Protein AF-A0A8T2N134-F1 (afdb_monomer_lite)

Structure (mmCIF, N/CA/C/O backbone):
data_AF-A0A8T2N134-F1
#
_entry.id   AF-A0A8T2N134-F1
#
loop_
_atom_site.group_PDB
_atom_site.id
_atom_site.type_symbol
_atom_site.label_atom_id
_atom_site.label_alt_id
_atom_site.label_comp_id
_atom_site.label_asym_id
_atom_site.label_entity_id
_atom_site.label_seq_id
_atom_site.pdbx_PDB_ins_code
_atom_site.Cartn_x
_atom_site.Cartn_y
_atom_site.Cartn_z
_atom_site.occupancy
_atom_site.B_iso_or_equiv
_atom_site.auth_seq_id
_atom_site.auth_comp_id
_atom_site.auth_asym_id
_atom_site.auth_atom_id
_atom_site.pdbx_PDB_model_num
ATOM 1 N N . MET A 1 1 ? 23.803 26.480 -75.994 1.00 34.91 1 MET A N 1
ATOM 2 C CA . MET A 1 1 ? 24.139 26.252 -74.566 1.00 34.91 1 MET A CA 1
ATOM 3 C C . MET A 1 1 ? 25.629 25.942 -74.310 1.00 34.91 1 MET A C 1
ATOM 5 O O . MET A 1 1 ? 25.960 25.461 -73.239 1.00 34.91 1 MET A O 1
ATOM 9 N N . SER A 1 2 ? 26.556 26.271 -75.225 1.00 34.38 2 SER A N 1
ATOM 10 C CA . SER A 1 2 ? 28.000 25.975 -75.069 1.00 34.38 2 SER A CA 1
ATOM 11 C C . SER A 1 2 ? 28.805 27.106 -74.387 1.00 34.38 2 SER A C 1
ATOM 13 O O . SER A 1 2 ? 29.845 26.854 -73.786 1.00 34.38 2 SER A O 1
ATOM 15 N N . MET A 1 3 ? 28.302 28.350 -74.375 1.00 25.55 3 MET A N 1
ATOM 16 C CA . MET A 1 3 ? 29.019 29.492 -73.773 1.00 25.55 3 MET A CA 1
ATOM 17 C C . MET A 1 3 ? 28.812 29.668 -72.257 1.00 25.55 3 MET A C 1
ATOM 19 O O . MET A 1 3 ? 29.704 30.177 -71.586 1.00 25.55 3 MET A O 1
ATOM 23 N N . GLN A 1 4 ? 27.695 29.205 -71.682 1.00 29.48 4 GLN A N 1
ATOM 24 C CA . GLN A 1 4 ? 27.450 29.313 -70.231 1.00 29.48 4 GLN A CA 1
ATOM 25 C C . GLN A 1 4 ? 28.190 28.250 -69.398 1.00 29.48 4 GLN A C 1
ATOM 27 O O . GLN A 1 4 ? 28.445 28.484 -68.220 1.00 29.48 4 GLN A O 1
ATOM 32 N N . ALA A 1 5 ? 28.605 27.128 -70.000 1.00 34.59 5 ALA A N 1
ATOM 33 C CA . ALA A 1 5 ? 29.435 26.121 -69.331 1.00 34.59 5 ALA A CA 1
ATOM 34 C C . ALA A 1 5 ? 30.898 26.587 -69.181 1.00 34.59 5 ALA A C 1
ATOM 36 O O . ALA A 1 5 ? 31.490 26.434 -68.115 1.00 34.59 5 ALA A O 1
ATOM 37 N N . LYS A 1 6 ? 31.454 27.260 -70.201 1.00 30.66 6 LYS A N 1
ATOM 38 C CA . LYS A 1 6 ? 32.825 27.801 -70.155 1.00 30.66 6 LYS A CA 1
ATOM 39 C C . LYS A 1 6 ? 32.989 28.948 -69.155 1.00 30.66 6 LYS A C 1
ATOM 41 O O . LYS A 1 6 ? 34.019 29.037 -68.499 1.00 30.66 6 LYS A O 1
ATOM 46 N N . HIS A 1 7 ? 31.968 29.788 -68.975 1.00 29.11 7 HIS A N 1
ATOM 47 C CA . HIS A 1 7 ? 32.061 30.925 -68.053 1.00 29.11 7 HIS A CA 1
ATOM 48 C C . HIS A 1 7 ? 31.941 30.530 -66.568 1.00 29.11 7 HIS A C 1
ATOM 50 O O . HIS A 1 7 ? 32.430 31.257 -65.704 1.00 29.11 7 HIS A O 1
ATOM 56 N N . ARG A 1 8 ? 31.332 29.373 -66.264 1.00 31.19 8 ARG A N 1
ATOM 57 C CA . ARG A 1 8 ? 31.226 28.835 -64.895 1.00 31.19 8 ARG A CA 1
ATOM 58 C C . ARG A 1 8 ? 32.510 28.126 -64.446 1.00 31.19 8 ARG A C 1
ATOM 60 O O . ARG A 1 8 ? 32.886 28.281 -63.291 1.00 31.19 8 ARG A O 1
ATOM 67 N N . ALA A 1 9 ? 33.216 27.458 -65.365 1.00 34.62 9 ALA A N 1
ATOM 68 C CA . ALA A 1 9 ? 34.496 26.791 -65.094 1.00 34.62 9 ALA A CA 1
ATOM 69 C C . ALA A 1 9 ? 35.631 27.772 -64.722 1.00 34.62 9 ALA A C 1
ATOM 71 O O . ALA A 1 9 ? 36.446 27.491 -63.844 1.00 34.62 9 ALA A O 1
ATOM 72 N N . VAL A 1 10 ? 35.652 28.962 -65.334 1.00 35.53 10 VAL A N 1
ATOM 73 C CA . VAL A 1 10 ? 36.679 29.989 -65.065 1.00 35.53 10 VAL A CA 1
ATOM 74 C C . VAL A 1 10 ? 36.475 30.668 -63.700 1.00 35.53 10 VAL A C 1
ATOM 76 O O . VAL A 1 10 ? 37.442 31.036 -63.038 1.00 35.53 10 VAL A O 1
ATOM 79 N N . ILE A 1 11 ? 35.227 30.785 -63.229 1.00 35.72 11 ILE A N 1
ATOM 80 C CA . ILE A 1 11 ? 34.919 31.375 -61.914 1.00 35.72 11 ILE A CA 1
ATOM 81 C C . ILE A 1 11 ? 35.147 30.357 -60.777 1.00 35.72 11 ILE A C 1
ATOM 83 O O . ILE A 1 11 ? 35.527 30.756 -59.680 1.00 35.72 11 ILE A O 1
ATOM 87 N N . SER A 1 12 ? 35.021 29.046 -61.029 1.00 40.84 12 SER A N 1
ATOM 88 C CA . SER A 1 12 ? 35.424 27.999 -60.072 1.00 40.84 12 SER A CA 1
ATOM 89 C C . SER A 1 12 ? 36.943 27.802 -59.979 1.00 40.84 12 SER A C 1
ATOM 91 O O . SER A 1 12 ? 37.444 27.461 -58.908 1.00 40.84 12 SER A O 1
ATOM 93 N N . GLY A 1 13 ? 37.692 28.063 -61.058 1.00 39.25 13 GLY A N 1
ATOM 94 C CA . GLY A 1 13 ? 39.156 27.937 -61.076 1.00 39.25 13 GLY A CA 1
ATOM 95 C C . GLY A 1 13 ? 39.867 28.844 -60.063 1.00 39.25 13 GLY A C 1
ATOM 96 O O . GLY A 1 13 ? 40.786 28.401 -59.384 1.00 39.25 13 GLY A O 1
ATOM 97 N N . THR A 1 14 ? 39.381 30.073 -59.861 1.00 41.56 14 THR A N 1
ATOM 98 C CA . THR A 1 14 ? 40.018 31.061 -58.963 1.00 41.56 14 THR A CA 1
ATOM 99 C C . THR A 1 14 ? 39.768 30.815 -57.467 1.00 41.56 14 THR A C 1
ATOM 101 O O . THR A 1 14 ? 40.547 31.284 -56.635 1.00 41.56 14 THR A O 1
ATOM 104 N N . GLN A 1 15 ? 38.724 30.061 -57.091 1.00 42.56 15 GLN A N 1
ATOM 105 C CA . GLN A 1 15 ? 38.571 29.569 -55.713 1.00 42.56 15 GLN A CA 1
ATOM 106 C C . GLN A 1 15 ? 39.345 28.269 -55.478 1.00 42.56 15 GLN A C 1
ATOM 108 O O . GLN A 1 15 ? 39.965 28.146 -54.425 1.00 42.56 15 GLN A O 1
ATOM 113 N N . LEU A 1 16 ? 39.388 27.347 -56.451 1.00 48.19 16 LEU A N 1
ATOM 114 C CA . LEU A 1 16 ? 40.208 26.135 -56.350 1.00 48.19 16 LEU A CA 1
ATOM 115 C C . LEU A 1 16 ? 41.707 26.459 -56.276 1.00 48.19 16 LEU A C 1
ATOM 117 O O . LEU A 1 16 ? 42.388 25.864 -55.451 1.00 48.19 16 LEU A O 1
ATOM 121 N N . GLU A 1 17 ? 42.229 27.440 -57.022 1.00 43.28 17 GLU A N 1
ATOM 122 C CA . GLU A 1 17 ? 43.653 27.828 -56.969 1.00 43.28 17 GLU A CA 1
ATOM 123 C C . GLU A 1 17 ? 44.148 28.188 -55.554 1.00 43.28 17 GLU A C 1
ATOM 125 O O . GLU A 1 17 ? 45.278 27.853 -55.197 1.00 43.28 17 GLU A O 1
ATOM 130 N N . LYS A 1 18 ? 43.299 28.775 -54.696 1.00 47.41 18 LYS A N 1
ATOM 131 C CA . LYS A 1 18 ? 43.646 29.052 -53.287 1.00 47.41 18 LYS A CA 1
ATOM 132 C C . LYS A 1 18 ? 43.716 27.798 -52.409 1.00 47.41 18 LYS A C 1
ATOM 134 O O . LYS A 1 18 ? 44.373 27.834 -51.373 1.00 47.41 18 LYS A O 1
ATOM 139 N N . PHE A 1 19 ? 43.087 26.692 -52.808 1.00 48.06 19 PHE A N 1
ATOM 140 C CA . PHE A 1 19 ? 43.108 25.432 -52.061 1.00 48.06 19 PHE A CA 1
ATOM 141 C C . PHE A 1 19 ? 44.370 24.590 -52.306 1.00 48.06 19 PHE A C 1
ATOM 143 O O . PHE A 1 19 ? 44.624 23.673 -51.526 1.00 48.06 19 PHE A O 1
ATOM 150 N N . TRP A 1 20 ? 45.166 24.850 -53.348 1.00 55.31 20 TRP A N 1
ATOM 151 C CA . TRP A 1 20 ? 46.241 23.940 -53.787 1.00 55.31 20 TRP A CA 1
ATOM 152 C C . TRP A 1 20 ? 47.665 24.331 -53.359 1.00 55.31 20 TRP A C 1
ATOM 154 O O . TRP A 1 20 ? 48.593 23.547 -53.533 1.00 55.31 20 TRP A O 1
ATOM 164 N N . LEU A 1 21 ? 47.860 25.505 -52.756 1.00 53.00 21 LEU A N 1
ATOM 165 C CA . LEU A 1 21 ? 49.184 26.062 -52.447 1.00 53.00 21 LEU A CA 1
ATOM 166 C C . LEU A 1 21 ? 49.678 25.706 -51.031 1.00 53.00 21 LEU A C 1
ATOM 168 O O . LEU A 1 21 ? 49.919 26.582 -50.207 1.00 53.00 21 LEU A O 1
ATOM 172 N N . SER A 1 22 ? 49.881 24.415 -50.749 1.00 61.25 22 SER A N 1
ATOM 173 C CA . SER A 1 22 ? 50.830 24.005 -49.699 1.00 61.25 22 SER A CA 1
ATOM 174 C C . SER A 1 22 ? 52.070 23.425 -50.372 1.00 61.25 22 SER A C 1
ATOM 176 O O . SER A 1 22 ? 52.105 22.247 -50.742 1.00 61.25 22 SER A O 1
ATOM 178 N N . CYS A 1 23 ? 53.082 24.274 -50.573 1.00 65.12 23 CYS A N 1
ATOM 179 C CA . CYS A 1 23 ? 54.354 23.873 -51.178 1.00 65.12 23 CYS A CA 1
ATOM 180 C C . CYS A 1 23 ? 55.039 22.756 -50.375 1.00 65.12 23 CYS A C 1
ATOM 182 O O . CYS A 1 23 ? 55.659 21.878 -50.962 1.00 65.12 23 CYS A O 1
ATOM 184 N N . GLU A 1 24 ? 54.875 22.754 -49.051 1.00 77.69 24 GLU A N 1
ATOM 185 C CA . GLU A 1 24 ? 55.460 21.767 -48.140 1.00 77.69 24 GLU A CA 1
ATOM 186 C C . GLU A 1 24 ? 54.877 20.361 -48.350 1.00 77.69 24 GLU A C 1
ATOM 188 O O . GLU A 1 24 ? 55.612 19.433 -48.682 1.00 77.69 24 GLU A O 1
ATOM 193 N N . LYS A 1 25 ? 53.548 20.203 -48.264 1.00 82.12 25 LYS A N 1
ATOM 194 C CA . LYS A 1 25 ? 52.875 18.903 -48.456 1.00 82.12 25 LYS A CA 1
ATOM 195 C C . LYS A 1 25 ? 53.092 18.344 -49.866 1.00 82.12 25 LYS A C 1
ATOM 197 O O . LYS A 1 25 ? 53.287 17.144 -50.044 1.00 82.12 25 LYS A O 1
ATOM 202 N N . THR A 1 26 ? 53.117 19.223 -50.866 1.00 81.62 26 THR A N 1
ATOM 203 C CA . THR A 1 26 ? 53.408 18.857 -52.261 1.00 81.62 26 THR A CA 1
ATOM 204 C C . THR A 1 26 ? 54.850 18.363 -52.426 1.00 81.62 26 THR A C 1
ATOM 206 O O . THR A 1 26 ? 55.072 17.361 -53.104 1.00 81.62 26 THR A O 1
ATOM 209 N N . ALA A 1 27 ? 55.823 19.009 -51.772 1.00 82.44 27 ALA A N 1
ATOM 210 C CA . ALA A 1 27 ? 57.226 18.597 -51.804 1.00 82.44 27 ALA A CA 1
ATOM 211 C C . ALA A 1 27 ? 57.460 17.250 -51.097 1.00 82.44 27 ALA A C 1
ATOM 213 O O . ALA A 1 27 ? 58.232 16.432 -51.598 1.00 82.44 27 ALA A O 1
ATOM 214 N N . ILE A 1 28 ? 56.762 16.986 -49.985 1.00 85.94 28 ILE A N 1
ATOM 215 C CA . ILE A 1 28 ? 56.809 15.694 -49.279 1.00 85.94 28 ILE A CA 1
ATOM 216 C C . ILE A 1 28 ? 56.318 14.565 -50.197 1.00 85.94 28 ILE A C 1
ATOM 218 O O . ILE A 1 28 ? 57.007 13.557 -50.368 1.00 85.94 28 ILE A O 1
ATOM 222 N N . LEU A 1 29 ? 55.170 14.756 -50.860 1.00 87.19 29 LEU A N 1
ATOM 223 C CA . LEU A 1 29 ? 54.637 13.786 -51.824 1.00 87.19 29 LEU A CA 1
ATOM 224 C C . LEU A 1 29 ? 55.590 13.586 -53.006 1.00 87.19 29 LEU A C 1
ATOM 226 O O . LEU A 1 29 ? 55.911 12.450 -53.349 1.00 87.19 29 LEU A O 1
ATOM 230 N N . GLN A 1 30 ? 56.097 14.670 -53.596 1.00 87.06 30 GLN A N 1
ATOM 231 C CA . GLN A 1 30 ? 57.073 14.589 -54.682 1.00 87.06 30 GLN A CA 1
ATOM 232 C C . GLN A 1 30 ? 58.315 13.787 -54.269 1.00 87.06 30 GLN A C 1
ATOM 234 O O . GLN A 1 30 ? 58.751 12.904 -55.007 1.00 87.06 30 GLN A O 1
ATOM 239 N N . GLY A 1 31 ? 58.868 14.068 -53.085 1.00 86.38 31 GLY A N 1
ATOM 240 C CA . GLY A 1 31 ? 60.036 13.376 -52.546 1.00 86.38 31 GLY A CA 1
ATOM 241 C C . GLY A 1 31 ? 59.796 11.877 -52.368 1.00 86.38 31 GLY A C 1
ATOM 242 O O . GLY A 1 31 ? 60.622 11.075 -52.808 1.00 86.38 31 GLY A O 1
ATOM 243 N N . GLY A 1 32 ? 58.646 11.498 -51.800 1.00 89.00 32 GLY A N 1
ATOM 244 C CA . GLY A 1 32 ? 58.257 10.097 -51.619 1.00 89.00 32 GLY A CA 1
ATOM 245 C C . GLY A 1 32 ? 58.133 9.339 -52.941 1.00 89.00 32 GLY A C 1
ATOM 246 O O . GLY A 1 32 ? 58.725 8.273 -53.100 1.00 89.00 32 GLY A O 1
ATOM 247 N N . PHE A 1 33 ? 57.434 9.906 -53.928 1.00 89.62 33 PHE A N 1
ATOM 248 C CA . PHE A 1 33 ? 57.253 9.256 -55.229 1.00 89.62 33 PHE A CA 1
ATOM 249 C C . PHE A 1 33 ? 58.543 9.204 -56.069 1.00 89.62 33 PHE A C 1
ATOM 251 O O . PHE A 1 33 ? 58.796 8.198 -56.728 1.00 89.62 33 PHE A O 1
ATOM 258 N N . LEU A 1 34 ? 59.399 10.232 -56.038 1.00 87.81 34 LEU A N 1
ATOM 259 C CA . LEU A 1 34 ? 60.694 10.194 -56.736 1.00 87.81 34 LEU A CA 1
ATOM 260 C C . LEU A 1 34 ? 61.665 9.191 -56.103 1.00 87.81 34 LEU A C 1
ATOM 262 O O . LEU A 1 34 ? 62.446 8.550 -56.809 1.00 87.81 34 LEU A O 1
ATOM 266 N N . LEU A 1 35 ? 61.637 9.049 -54.775 1.00 86.62 35 LEU A N 1
ATOM 267 C CA . LEU A 1 35 ? 62.426 8.031 -54.088 1.00 86.62 35 LEU A CA 1
ATOM 268 C C . LEU A 1 35 ? 61.933 6.627 -54.455 1.00 86.62 35 LEU A C 1
ATOM 270 O O . LEU A 1 35 ? 62.751 5.764 -54.762 1.00 86.62 35 LEU A O 1
ATOM 274 N N . ALA A 1 36 ? 60.618 6.424 -54.518 1.00 87.12 36 ALA A N 1
ATOM 275 C CA . ALA A 1 36 ? 60.020 5.178 -54.985 1.00 87.12 36 ALA A CA 1
ATOM 276 C C . ALA A 1 36 ? 60.421 4.842 -56.434 1.00 87.12 36 ALA A C 1
ATOM 278 O O . ALA A 1 36 ? 60.771 3.701 -56.730 1.00 87.12 36 ALA A O 1
ATOM 279 N N . GLU A 1 37 ? 60.461 5.833 -57.330 1.00 85.25 37 GLU A N 1
ATOM 280 C CA . GLU A 1 37 ? 60.917 5.641 -58.714 1.00 85.25 37 GLU A CA 1
ATOM 281 C C . GLU A 1 37 ? 62.383 5.194 -58.800 1.00 85.25 37 GLU A C 1
ATOM 283 O O . GLU A 1 37 ? 62.708 4.307 -59.590 1.00 85.25 37 GLU A O 1
ATOM 288 N N . LYS A 1 38 ? 63.256 5.727 -57.934 1.00 84.00 38 LYS A N 1
ATOM 289 C CA . LYS A 1 38 ? 64.662 5.293 -57.835 1.00 84.00 38 LYS A CA 1
ATOM 290 C C . LYS A 1 38 ? 64.828 3.879 -57.278 1.00 84.00 38 LYS A C 1
ATOM 292 O O . LYS A 1 38 ? 65.821 3.229 -57.592 1.00 84.00 38 LYS A O 1
ATOM 297 N N . LEU A 1 39 ? 63.902 3.429 -56.433 1.00 82.31 39 LEU A N 1
ATOM 298 C CA . LEU A 1 39 ? 63.926 2.097 -55.821 1.00 82.31 39 LEU A CA 1
ATOM 299 C C . LEU A 1 39 ? 63.334 1.012 -56.736 1.00 82.31 39 LEU A C 1
ATOM 301 O O . LEU A 1 39 ? 63.525 -0.174 -56.479 1.00 82.31 39 LEU A O 1
ATOM 305 N N . CYS A 1 40 ? 62.641 1.394 -57.812 1.00 81.56 40 CYS A N 1
ATOM 306 C CA . CYS A 1 40 ? 62.049 0.460 -58.764 1.00 81.56 40 CYS A CA 1
ATOM 307 C C . CYS A 1 40 ? 63.115 -0.186 -59.668 1.00 81.56 40 CYS A C 1
ATOM 309 O O . CYS A 1 40 ? 63.926 0.504 -60.285 1.00 81.56 40 CYS A O 1
ATOM 311 N N . SER A 1 41 ? 63.061 -1.512 -59.835 1.00 65.31 41 SER A N 1
ATOM 312 C CA . SER A 1 41 ? 64.001 -2.283 -60.668 1.00 65.31 41 SER A CA 1
ATOM 313 C C . SER A 1 41 ? 64.006 -1.870 -62.151 1.00 65.31 41 SER A C 1
ATOM 315 O O . SER A 1 41 ? 65.009 -2.062 -62.834 1.00 65.31 41 SER A O 1
ATOM 317 N N . GLY A 1 42 ? 62.910 -1.276 -62.645 1.00 63.00 42 GLY A N 1
ATOM 318 C CA . GLY A 1 42 ? 62.774 -0.729 -64.004 1.00 63.00 42 GLY A CA 1
ATOM 319 C C . GLY A 1 42 ? 63.071 0.774 -64.137 1.00 63.00 42 GLY A C 1
ATOM 320 O O . GLY A 1 42 ? 62.939 1.324 -65.230 1.00 63.00 42 GLY A O 1
ATOM 321 N N . GLY A 1 43 ? 63.434 1.455 -63.042 1.00 72.12 43 GLY A N 1
ATOM 322 C CA . GLY A 1 43 ? 63.731 2.894 -63.003 1.00 72.12 43 GLY A CA 1
ATOM 323 C C . GLY A 1 43 ? 62.547 3.828 -63.292 1.00 72.12 43 GLY A C 1
ATOM 324 O O . GLY A 1 43 ? 62.760 5.026 -63.465 1.00 72.12 43 GLY A O 1
ATOM 325 N N . LYS A 1 44 ? 61.318 3.297 -63.394 1.00 82.69 44 LYS A N 1
ATOM 326 C CA . LYS A 1 44 ? 60.077 4.045 -63.651 1.00 82.69 44 LYS A CA 1
ATOM 327 C C . LYS A 1 44 ? 58.917 3.440 -62.868 1.00 82.69 44 LYS A C 1
ATOM 329 O O . LYS A 1 44 ? 58.701 2.233 -62.925 1.00 82.69 44 LYS A O 1
ATOM 334 N N . LEU A 1 45 ? 58.107 4.267 -62.208 1.00 83.44 45 LEU A N 1
ATOM 335 C CA . LEU A 1 45 ? 56.948 3.767 -61.450 1.00 83.44 45 LEU A CA 1
ATOM 336 C C . LEU A 1 45 ? 55.827 3.197 -62.335 1.00 83.44 45 LEU A C 1
ATOM 338 O O . LEU A 1 45 ? 55.054 2.357 -61.883 1.00 83.44 45 LEU A O 1
ATOM 342 N N . CYS A 1 46 ? 55.750 3.588 -63.608 1.00 83.50 46 CYS A N 1
ATOM 343 C CA . CYS A 1 46 ? 54.740 3.079 -64.537 1.00 83.50 46 CYS A CA 1
ATOM 344 C C . CYS A 1 46 ? 54.937 1.607 -64.944 1.00 83.50 46 CYS A C 1
ATOM 346 O O . CYS A 1 46 ? 54.036 1.021 -65.545 1.00 83.50 46 CYS A O 1
ATOM 348 N N . THR A 1 47 ? 56.078 0.990 -64.615 1.00 84.38 47 THR A N 1
ATOM 349 C CA . THR A 1 47 ? 56.356 -0.425 -64.918 1.00 84.38 47 THR A CA 1
ATOM 350 C C . THR A 1 47 ? 56.163 -1.361 -63.726 1.00 84.38 47 THR A C 1
ATOM 352 O O . THR A 1 47 ? 56.319 -2.566 -63.897 1.00 84.38 47 THR A O 1
ATOM 355 N N . VAL A 1 48 ? 55.828 -0.829 -62.544 1.00 86.25 48 VAL A N 1
ATOM 356 C CA . VAL A 1 48 ? 55.716 -1.602 -61.295 1.00 86.25 48 VAL A CA 1
ATOM 357 C C . VAL A 1 48 ? 54.630 -2.667 -61.406 1.00 86.25 48 VAL A C 1
ATOM 359 O O . VAL A 1 48 ? 53.491 -2.363 -61.773 1.00 86.25 48 VAL A O 1
ATOM 362 N N . ARG A 1 49 ? 54.980 -3.906 -61.049 1.00 85.06 49 ARG A N 1
ATOM 363 C CA . ARG A 1 49 ? 54.029 -5.018 -60.898 1.00 85.06 49 ARG A CA 1
ATOM 364 C C . ARG A 1 49 ? 53.535 -5.135 -59.458 1.00 85.06 49 ARG A C 1
ATOM 366 O O . ARG A 1 49 ? 54.171 -4.644 -58.529 1.00 85.06 49 ARG A O 1
ATOM 373 N N . LYS A 1 50 ? 52.410 -5.830 -59.267 1.00 87.38 50 LYS A N 1
ATOM 374 C CA . LYS A 1 50 ? 51.781 -6.035 -57.951 1.00 87.38 50 LYS A CA 1
ATOM 375 C C . LYS A 1 50 ? 52.756 -6.628 -56.921 1.00 87.38 50 LYS A C 1
ATOM 377 O O . LYS A 1 50 ? 52.857 -6.117 -55.812 1.00 87.38 50 LYS A O 1
ATOM 382 N N . GLU A 1 51 ? 53.534 -7.632 -57.319 1.00 82.88 51 GLU A N 1
ATOM 383 C CA . GLU A 1 51 ? 54.535 -8.313 -56.479 1.00 82.88 51 GLU A CA 1
ATOM 384 C C . GLU A 1 51 ? 55.685 -7.394 -56.023 1.00 82.88 51 GLU A C 1
ATOM 386 O O . GLU A 1 51 ? 56.251 -7.568 -54.945 1.00 82.88 51 GLU A O 1
ATOM 391 N N . GLU A 1 52 ? 56.025 -6.387 -56.830 1.00 83.56 52 GLU A N 1
ATOM 392 C CA . GLU A 1 52 ? 57.152 -5.480 -56.587 1.00 83.56 52 GLU A CA 1
ATOM 393 C C . GLU A 1 52 ? 56.781 -4.344 -55.622 1.00 83.56 52 GLU A C 1
ATOM 395 O O . GLU A 1 52 ? 57.670 -3.714 -55.035 1.00 83.56 52 GLU A O 1
ATOM 400 N N . TRP A 1 53 ? 55.479 -4.097 -55.415 1.00 87.12 53 TRP A N 1
ATOM 401 C CA . TRP A 1 53 ? 54.973 -2.991 -54.601 1.00 87.12 53 TRP A CA 1
ATOM 402 C C . TRP A 1 53 ? 55.573 -2.984 -53.195 1.00 87.12 53 TRP A C 1
ATOM 404 O O . TRP A 1 53 ? 56.045 -1.943 -52.749 1.00 87.12 53 TRP A O 1
ATOM 414 N N . GLY A 1 54 ? 55.667 -4.139 -52.527 1.00 81.81 54 GLY A N 1
ATOM 415 C CA . GLY A 1 54 ? 56.199 -4.232 -51.161 1.00 81.81 54 GLY A CA 1
ATOM 416 C C . GLY A 1 54 ? 57.623 -3.679 -50.993 1.00 81.81 54 GLY A C 1
ATOM 417 O O . GLY A 1 54 ? 57.962 -3.176 -49.924 1.00 81.81 54 GLY A O 1
ATOM 418 N N . SER A 1 55 ? 58.437 -3.705 -52.053 1.00 81.19 55 SER A N 1
ATOM 419 C CA . SER A 1 55 ? 59.811 -3.176 -52.046 1.00 81.19 55 SER A CA 1
ATOM 420 C C . SER A 1 55 ? 59.905 -1.674 -52.357 1.00 81.19 55 SER A C 1
ATOM 422 O O . SER A 1 55 ? 60.877 -1.022 -51.977 1.00 81.19 55 SER A O 1
ATOM 424 N N . VAL A 1 56 ? 58.881 -1.109 -53.005 1.00 83.62 56 VAL A N 1
ATOM 425 C CA . VAL A 1 56 ? 58.854 0.275 -53.515 1.00 83.62 56 VAL A CA 1
ATOM 426 C C . VAL A 1 56 ? 57.956 1.187 -52.663 1.00 83.62 56 VAL A C 1
ATOM 428 O O . VAL A 1 56 ? 58.227 2.381 -52.512 1.00 83.62 56 VAL A O 1
ATOM 431 N N . ALA A 1 57 ? 56.913 0.625 -52.049 1.00 84.69 57 ALA A N 1
ATOM 432 C CA . ALA A 1 57 ? 55.825 1.346 -51.397 1.00 84.69 57 ALA A CA 1
ATOM 433 C C . ALA A 1 57 ? 56.248 2.173 -50.181 1.00 84.69 57 ALA A C 1
ATOM 435 O O . ALA A 1 57 ? 55.637 3.203 -49.918 1.00 84.69 57 ALA A O 1
ATOM 436 N N . GLY A 1 58 ? 57.275 1.753 -49.432 1.00 86.50 58 GLY A N 1
ATOM 437 C CA . GLY A 1 58 ? 57.595 2.332 -48.119 1.00 86.50 58 GLY A CA 1
ATOM 438 C C . GLY A 1 58 ? 57.761 3.856 -48.132 1.00 86.50 58 GLY A C 1
ATOM 439 O O . GLY A 1 58 ? 57.207 4.546 -47.278 1.00 86.50 58 GLY A O 1
ATOM 440 N N . SER A 1 59 ? 58.443 4.387 -49.150 1.00 86.19 59 SER A N 1
ATOM 441 C CA . SER A 1 59 ? 58.652 5.834 -49.316 1.00 86.19 59 SER A CA 1
ATOM 442 C C . SER A 1 59 ? 57.373 6.593 -49.700 1.00 86.19 59 SER A C 1
ATOM 444 O O . SER A 1 59 ? 57.138 7.693 -49.201 1.00 86.19 59 SER A O 1
ATOM 446 N N . VAL A 1 60 ? 56.506 5.988 -50.520 1.00 88.19 60 VAL A N 1
ATOM 447 C CA . VAL A 1 60 ? 55.198 6.553 -50.892 1.00 88.19 60 VAL A CA 1
ATOM 448 C C . VAL A 1 60 ? 54.244 6.546 -49.699 1.00 88.19 60 VAL A C 1
ATOM 450 O O . VAL A 1 60 ? 53.624 7.562 -49.395 1.00 88.19 60 VAL A O 1
ATOM 453 N N . LEU A 1 61 ? 54.144 5.417 -48.993 1.00 88.94 61 LEU A N 1
ATOM 454 C CA . LEU A 1 61 ? 53.250 5.251 -47.848 1.00 88.94 61 LEU A CA 1
ATOM 455 C C . LEU A 1 61 ? 53.625 6.191 -46.706 1.00 88.94 61 LEU A C 1
ATOM 457 O O . LEU A 1 61 ? 52.735 6.777 -46.093 1.00 88.94 61 LEU A O 1
ATOM 461 N N . GLN A 1 62 ? 54.921 6.386 -46.448 1.00 87.12 62 GLN A N 1
ATOM 462 C CA . GLN A 1 62 ? 55.390 7.344 -45.451 1.00 87.12 62 GLN A CA 1
ATOM 463 C C . GLN A 1 62 ? 54.993 8.778 -45.822 1.00 87.12 62 GLN A C 1
ATOM 465 O O . GLN A 1 62 ? 54.391 9.457 -44.995 1.00 87.12 62 GLN A O 1
ATOM 470 N N . ALA A 1 63 ? 55.240 9.204 -47.067 1.00 87.81 63 ALA A N 1
ATOM 471 C CA . ALA A 1 63 ? 54.887 10.546 -47.533 1.00 87.81 63 ALA A CA 1
ATOM 472 C C . ALA A 1 63 ? 53.370 10.806 -47.486 1.00 87.81 63 ALA A C 1
ATOM 474 O O . ALA A 1 63 ? 52.926 11.859 -47.032 1.00 87.81 63 ALA A O 1
ATOM 475 N N . VAL A 1 64 ? 52.553 9.833 -47.903 1.00 87.12 64 VAL A N 1
ATOM 476 C CA . VAL A 1 64 ? 51.086 9.951 -47.844 1.00 87.12 6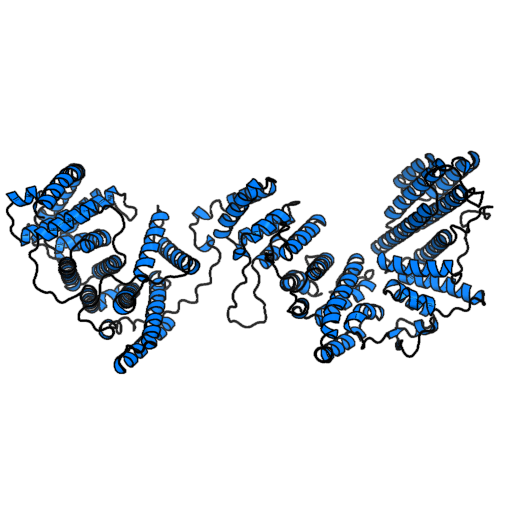4 VAL A CA 1
ATOM 477 C C . VAL A 1 64 ? 50.590 9.964 -46.396 1.00 87.12 64 VAL A C 1
ATOM 479 O O . VAL A 1 64 ? 49.715 10.757 -46.055 1.00 87.12 64 VAL A O 1
ATOM 482 N N . THR A 1 65 ? 51.171 9.143 -45.519 1.00 85.06 65 THR A N 1
ATOM 483 C CA . THR A 1 65 ? 50.817 9.117 -44.090 1.00 85.06 65 THR A CA 1
ATOM 484 C C . THR A 1 65 ? 51.214 10.412 -43.378 1.00 85.06 65 THR A C 1
ATOM 486 O O . THR A 1 65 ? 50.487 10.876 -42.505 1.00 85.06 65 THR A O 1
ATOM 489 N N . GLU A 1 66 ? 52.338 11.021 -43.753 1.00 84.75 66 GLU A N 1
ATOM 490 C CA . GLU A 1 66 ? 52.802 12.304 -43.216 1.00 84.75 66 GLU A CA 1
ATOM 491 C C . GLU A 1 66 ? 51.869 13.457 -43.615 1.00 84.75 66 GLU A C 1
ATOM 493 O O . GLU A 1 66 ? 51.511 14.286 -42.781 1.00 84.75 66 GLU A O 1
ATOM 498 N N . VAL A 1 67 ? 51.386 13.464 -44.862 1.00 83.06 67 VAL A N 1
ATOM 499 C CA . VAL A 1 67 ? 50.457 14.493 -45.356 1.00 83.06 67 VAL A CA 1
ATOM 500 C C . VAL A 1 67 ? 49.029 14.311 -44.826 1.00 83.06 67 VAL A C 1
ATOM 502 O O . VAL A 1 67 ? 48.341 15.302 -44.563 1.00 83.06 67 VAL A O 1
ATOM 505 N N . CYS A 1 68 ? 48.570 13.068 -44.662 1.00 80.12 68 CYS A N 1
ATOM 506 C CA . CYS A 1 68 ? 47.182 12.749 -44.311 1.00 80.12 68 CYS A CA 1
ATOM 507 C C . CYS A 1 68 ? 46.955 12.337 -42.843 1.00 80.12 68 CYS A C 1
ATOM 509 O O . CYS A 1 68 ? 45.796 12.176 -42.454 1.00 80.12 68 CYS A O 1
ATOM 511 N N . GLY A 1 69 ? 48.011 12.175 -42.039 1.00 67.69 69 GLY A N 1
ATOM 512 C CA . GLY A 1 69 ? 47.951 11.677 -40.658 1.00 67.69 69 GLY A CA 1
ATOM 513 C C . GLY A 1 69 ? 47.661 10.168 -40.545 1.00 67.69 69 GLY A C 1
ATOM 514 O O . GLY A 1 69 ? 47.151 9.541 -41.475 1.00 67.69 69 GLY A O 1
ATOM 515 N N . LYS A 1 70 ? 47.963 9.570 -39.381 1.00 55.62 70 LYS A N 1
ATOM 516 C CA . LYS A 1 70 ? 47.595 8.179 -39.046 1.00 55.62 70 LYS A CA 1
ATOM 517 C C . LYS A 1 70 ? 46.218 8.147 -38.368 1.00 55.62 70 LYS A C 1
ATOM 519 O O . LYS A 1 70 ? 46.061 8.756 -37.318 1.00 55.62 70 LYS A O 1
ATOM 524 N N . GLY A 1 71 ? 45.257 7.394 -38.913 1.00 50.34 71 GLY A N 1
ATOM 525 C CA . GLY A 1 71 ? 44.061 6.958 -38.168 1.00 50.34 71 GLY A CA 1
ATOM 526 C C . GLY A 1 71 ? 42.692 7.498 -38.616 1.00 50.34 71 GLY A C 1
ATOM 527 O O . GLY A 1 71 ? 42.567 8.301 -39.547 1.00 50.34 71 GLY A O 1
ATOM 528 N N . HIS A 1 72 ? 41.653 6.974 -37.950 1.00 45.16 72 HIS A N 1
ATOM 529 C CA . HIS A 1 72 ? 40.216 7.062 -38.270 1.00 45.16 72 HIS A CA 1
ATOM 530 C C . HIS A 1 72 ? 39.457 8.250 -37.636 1.00 45.16 72 HIS A C 1
ATOM 532 O O . HIS A 1 72 ? 38.235 8.237 -37.593 1.00 45.16 72 HIS A O 1
ATOM 538 N N . GLY A 1 73 ? 40.155 9.316 -37.236 1.00 52.66 73 GLY A N 1
ATOM 539 C CA . GLY A 1 73 ? 39.556 10.589 -36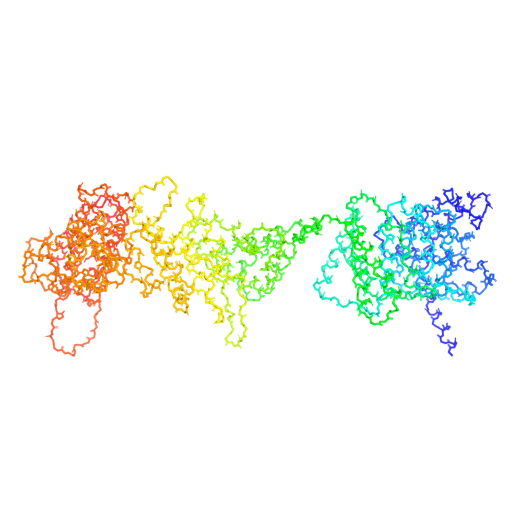.800 1.00 52.66 73 GLY A CA 1
ATOM 540 C C . GLY A 1 73 ? 40.126 11.755 -37.602 1.00 52.66 73 GLY A C 1
ATOM 541 O O . GLY A 1 73 ? 40.859 12.583 -37.065 1.00 52.66 73 GLY A O 1
ATOM 542 N N . ALA A 1 74 ? 39.900 11.747 -38.918 1.00 55.09 74 ALA A N 1
ATOM 543 C CA . ALA A 1 74 ? 40.575 12.664 -39.826 1.00 55.09 74 ALA A CA 1
ATOM 544 C C . ALA A 1 74 ? 39.947 14.063 -39.782 1.00 55.09 74 ALA A C 1
ATOM 546 O O . ALA A 1 74 ? 38.741 14.210 -39.972 1.00 55.09 74 ALA A O 1
ATOM 547 N N . SER A 1 75 ? 40.761 15.106 -39.596 1.00 65.19 75 SER A N 1
ATOM 548 C CA . SER A 1 75 ? 40.273 16.481 -39.738 1.00 65.19 75 SER A CA 1
ATOM 549 C C . SER A 1 75 ? 39.746 16.715 -41.161 1.00 65.19 75 SER A C 1
ATOM 551 O O . SER A 1 75 ? 40.184 16.066 -42.116 1.00 65.19 75 SER A O 1
ATOM 553 N N . SER A 1 76 ? 38.835 17.678 -41.333 1.00 68.19 76 SER A N 1
ATOM 554 C CA . SER A 1 76 ? 38.322 18.061 -42.660 1.00 68.19 76 SER A CA 1
ATOM 555 C C . SER A 1 76 ? 39.461 18.349 -43.659 1.00 68.19 76 SER A C 1
ATOM 557 O O . SER A 1 76 ? 39.385 17.961 -44.823 1.00 68.19 76 SER A O 1
ATOM 559 N N . GLU A 1 77 ? 40.583 18.906 -43.187 1.00 73.31 77 GLU A N 1
ATOM 560 C CA . GLU A 1 77 ? 41.781 19.126 -44.001 1.00 73.31 77 GLU A CA 1
ATOM 561 C C . GLU A 1 77 ? 42.487 17.818 -44.408 1.00 73.31 77 GLU A C 1
ATOM 563 O O . GLU A 1 77 ? 42.938 17.684 -45.545 1.00 73.31 77 GLU A O 1
ATOM 568 N N . GLN A 1 78 ? 42.581 16.833 -43.512 1.00 76.94 78 GLN A N 1
ATOM 569 C CA . GLN A 1 78 ? 43.187 15.535 -43.819 1.00 76.94 78 GLN A CA 1
ATOM 570 C C . GLN A 1 78 ? 42.363 14.773 -44.859 1.00 76.94 78 GLN A C 1
ATOM 572 O O . GLN A 1 78 ? 42.934 14.289 -45.833 1.00 76.94 78 GLN A O 1
ATOM 577 N N . ILE A 1 79 ? 41.034 14.724 -44.706 1.00 74.06 79 ILE A N 1
ATOM 578 C CA . ILE A 1 79 ? 40.115 14.109 -45.684 1.00 74.06 79 ILE A CA 1
ATOM 579 C C . ILE A 1 79 ? 40.259 14.787 -47.052 1.00 74.06 79 ILE A C 1
ATOM 581 O O . ILE A 1 79 ? 40.361 14.105 -48.076 1.00 74.06 79 ILE A O 1
ATOM 585 N N . LEU A 1 80 ? 40.355 16.120 -47.064 1.00 79.88 80 LEU A N 1
ATOM 586 C CA . LEU A 1 80 ? 40.596 16.892 -48.277 1.00 79.88 80 LEU A CA 1
ATOM 587 C C . LEU A 1 80 ? 41.903 16.467 -48.962 1.00 79.88 80 LEU A C 1
ATOM 589 O O . LEU A 1 80 ? 41.914 16.223 -50.165 1.00 79.88 80 LEU A O 1
ATOM 593 N N . TRP A 1 81 ? 43.001 16.318 -48.217 1.00 83.38 81 TRP A N 1
ATOM 594 C CA . TRP A 1 81 ? 44.278 15.861 -48.778 1.00 83.38 81 TRP A CA 1
ATOM 595 C C . TRP A 1 81 ? 44.237 14.422 -49.301 1.00 83.38 81 TRP A C 1
ATOM 597 O O . TRP A 1 81 ? 44.834 14.157 -50.346 1.00 83.38 81 TRP A O 1
ATOM 607 N N . ARG A 1 82 ? 43.483 13.518 -48.659 1.00 87.00 82 ARG A N 1
ATOM 608 C CA . ARG A 1 82 ? 43.257 12.158 -49.186 1.00 87.00 82 ARG A CA 1
ATOM 609 C C . ARG A 1 82 ? 42.619 12.220 -50.575 1.00 87.00 82 ARG A C 1
ATOM 611 O O . ARG A 1 82 ? 43.150 11.627 -51.514 1.00 87.00 82 ARG A O 1
ATOM 618 N N . LYS A 1 83 ? 41.540 13.004 -50.728 1.00 85.44 83 LYS A N 1
ATOM 619 C CA . LYS A 1 83 ? 40.868 13.226 -52.023 1.00 85.44 83 LYS A CA 1
ATOM 620 C C . LYS A 1 83 ? 41.821 13.818 -53.059 1.00 85.44 83 LYS A C 1
ATOM 622 O O . LYS A 1 83 ? 41.918 13.304 -54.167 1.00 85.44 83 LYS A O 1
ATOM 627 N N . LYS A 1 84 ? 42.583 14.852 -52.690 1.00 84.62 84 LYS A N 1
ATOM 628 C CA . LYS A 1 84 ? 43.543 15.526 -53.581 1.00 84.62 84 LYS A CA 1
ATOM 629 C C . LYS A 1 84 ? 44.597 14.585 -54.162 1.00 84.62 84 LYS A C 1
ATOM 631 O O . LYS A 1 84 ? 44.858 14.643 -55.362 1.00 84.62 84 LYS A O 1
ATOM 636 N N . ILE A 1 85 ? 45.188 13.731 -53.325 1.00 87.81 85 ILE A N 1
ATOM 637 C CA . ILE A 1 85 ? 46.213 12.769 -53.748 1.00 87.81 85 ILE A CA 1
ATOM 638 C C . ILE A 1 85 ? 45.617 11.781 -54.751 1.00 87.81 85 ILE A C 1
ATOM 640 O O . ILE A 1 85 ? 46.170 11.609 -55.835 1.00 87.81 85 ILE A O 1
ATOM 644 N N . ILE A 1 86 ? 44.467 11.180 -54.426 1.00 88.81 86 ILE A N 1
ATOM 645 C CA . ILE A 1 86 ? 43.819 10.209 -55.314 1.00 88.81 86 ILE A CA 1
ATOM 646 C C . ILE A 1 86 ? 43.394 10.867 -56.633 1.00 88.81 86 ILE A C 1
ATOM 648 O O . ILE A 1 86 ? 43.726 10.335 -57.689 1.00 88.81 86 ILE A O 1
ATOM 652 N N . CYS A 1 87 ? 42.764 12.048 -56.610 1.00 87.19 87 CYS A N 1
ATOM 653 C CA . CYS A 1 87 ? 42.378 12.765 -57.831 1.00 87.19 87 CYS A CA 1
ATOM 654 C C . CYS A 1 87 ? 43.574 13.091 -58.734 1.00 87.19 87 CYS A C 1
ATOM 656 O O . CYS A 1 87 ? 43.473 12.928 -59.949 1.00 87.19 87 CYS A O 1
ATOM 658 N N . ALA A 1 88 ? 44.705 13.532 -58.170 1.00 85.50 88 ALA A N 1
ATOM 659 C CA . ALA A 1 88 ? 45.895 13.872 -58.950 1.00 85.50 88 ALA A CA 1
ATOM 660 C C . ALA A 1 88 ? 46.560 12.635 -59.572 1.00 85.50 88 ALA A C 1
ATOM 662 O O . ALA A 1 88 ? 46.935 12.662 -60.743 1.00 85.50 88 ALA A O 1
ATOM 663 N N . LEU A 1 89 ? 46.671 11.534 -58.819 1.00 88.44 89 LEU A N 1
ATOM 664 C CA . LEU A 1 89 ? 47.214 10.272 -59.330 1.00 88.44 89 LEU A CA 1
ATOM 665 C C . LEU A 1 89 ? 46.311 9.682 -60.416 1.00 88.44 89 LEU A C 1
ATOM 667 O O . LEU A 1 89 ? 46.788 9.283 -61.475 1.00 88.44 89 LEU A O 1
ATOM 671 N N . TRP A 1 90 ? 45.001 9.670 -60.184 1.00 89.44 90 TRP A N 1
ATOM 672 C CA . TRP A 1 90 ? 44.043 9.115 -61.134 1.00 89.44 90 TRP A CA 1
ATOM 673 C C . TRP A 1 90 ? 43.951 9.961 -62.407 1.00 89.44 90 TRP A C 1
ATOM 675 O O . TRP A 1 90 ? 43.968 9.413 -63.505 1.00 89.44 90 TRP A O 1
ATOM 685 N N . SER A 1 91 ? 43.972 11.293 -62.287 1.00 84.25 91 SER A N 1
ATOM 686 C CA . SER A 1 91 ? 44.029 12.201 -63.445 1.00 84.25 91 SER A CA 1
ATOM 687 C C . SER A 1 91 ? 45.304 12.002 -64.270 1.00 84.25 91 SER A C 1
ATOM 689 O O . SER A 1 91 ? 45.245 12.021 -65.500 1.00 84.25 91 SER A O 1
ATOM 691 N N . LYS A 1 92 ? 46.433 11.698 -63.612 1.00 84.75 92 LYS A N 1
ATOM 692 C CA . LYS A 1 92 ? 47.696 11.347 -64.279 1.00 84.75 92 LYS A CA 1
ATOM 693 C C . LYS A 1 92 ? 47.606 10.083 -65.128 1.00 84.75 92 LYS A C 1
ATOM 695 O O . LYS A 1 92 ? 48.170 10.033 -66.222 1.00 84.75 92 LYS A O 1
ATOM 700 N N . LEU A 1 93 ? 46.881 9.076 -64.647 1.00 84.12 93 LEU A N 1
ATOM 701 C CA . LEU A 1 93 ? 46.641 7.847 -65.403 1.00 84.12 93 LEU A CA 1
ATOM 702 C C . LEU A 1 93 ? 45.816 8.123 -66.662 1.00 84.12 93 LEU A C 1
ATOM 704 O O . LEU A 1 93 ? 46.184 7.670 -67.739 1.00 84.12 93 LEU A O 1
ATOM 708 N N . LEU A 1 94 ? 44.765 8.934 -66.557 1.00 78.56 94 LEU A N 1
ATOM 709 C CA . LEU A 1 94 ? 43.884 9.224 -67.694 1.00 78.56 94 LEU A CA 1
ATOM 710 C C . LEU A 1 94 ? 44.600 9.998 -68.815 1.00 78.56 94 LEU A C 1
ATOM 712 O O . LEU A 1 94 ? 44.413 9.709 -69.993 1.00 78.56 94 LEU A O 1
ATOM 716 N N . GLU A 1 95 ? 45.478 10.946 -68.478 1.00 74.38 95 GLU A N 1
ATOM 717 C CA . GLU A 1 95 ? 46.236 11.704 -69.488 1.00 74.38 95 GLU A CA 1
ATOM 718 C C . GLU A 1 95 ? 47.292 10.873 -70.221 1.00 74.38 95 GLU A C 1
ATOM 720 O O . GLU A 1 95 ? 47.536 11.078 -71.415 1.00 74.38 95 GLU A O 1
ATOM 725 N N . THR A 1 96 ? 47.934 9.939 -69.514 1.00 69.56 96 THR A N 1
ATOM 726 C CA . THR A 1 96 ? 48.938 9.050 -70.121 1.00 69.56 96 THR A CA 1
ATOM 727 C C . THR A 1 96 ? 48.324 8.076 -71.123 1.00 69.56 96 THR A C 1
ATOM 729 O O . THR A 1 96 ? 49.006 7.683 -72.072 1.00 69.56 96 THR A O 1
ATOM 732 N N . GLU A 1 97 ? 47.042 7.744 -70.965 1.00 68.12 97 GLU A N 1
ATOM 733 C CA . GLU A 1 97 ? 46.290 6.872 -71.871 1.00 68.12 97 GLU A CA 1
ATOM 734 C C . GLU A 1 97 ? 45.813 7.594 -73.143 1.00 68.12 97 GLU A C 1
ATOM 736 O O . GLU A 1 97 ? 45.783 6.981 -74.209 1.00 68.12 97 GLU A O 1
ATOM 741 N N . GLU A 1 98 ? 45.521 8.899 -73.075 1.00 61.72 98 GLU A N 1
ATOM 742 C CA . GLU A 1 98 ? 44.918 9.648 -74.192 1.00 61.72 98 GLU A CA 1
ATOM 743 C C . GLU A 1 98 ? 45.864 10.571 -74.987 1.00 61.72 98 GLU A C 1
ATOM 745 O O . GLU A 1 98 ? 45.440 11.137 -75.994 1.00 61.72 98 GLU A O 1
ATOM 750 N N . ARG A 1 99 ? 47.142 10.728 -74.596 1.00 59.16 99 ARG A N 1
ATOM 751 C CA . ARG A 1 99 ? 48.128 11.623 -75.262 1.00 59.16 99 ARG A CA 1
ATOM 752 C C . ARG A 1 99 ? 47.547 13.008 -75.613 1.00 59.16 99 ARG A C 1
ATOM 754 O O . ARG A 1 99 ? 47.548 13.422 -76.774 1.00 59.16 99 ARG A O 1
ATOM 761 N N . ARG A 1 100 ? 47.066 13.744 -74.608 1.00 61.50 100 ARG A N 1
ATOM 762 C CA . ARG A 1 100 ? 46.604 15.131 -74.786 1.00 61.50 100 ARG A CA 1
ATOM 763 C C . ARG A 1 100 ? 47.752 16.146 -74.814 1.00 61.50 100 ARG A C 1
ATOM 765 O O . ARG A 1 100 ? 48.833 15.907 -74.282 1.00 61.50 100 ARG A O 1
ATOM 772 N N . ASP A 1 101 ? 47.506 17.275 -75.479 1.00 61.44 101 ASP A N 1
ATOM 773 C CA . ASP A 1 101 ? 48.440 18.400 -75.584 1.00 61.44 101 ASP A CA 1
ATOM 774 C C . ASP A 1 101 ? 48.625 19.081 -74.216 1.00 61.44 101 ASP A C 1
ATOM 776 O O . ASP A 1 101 ? 47.651 19.418 -73.532 1.00 61.44 101 ASP A O 1
ATOM 780 N N . ILE A 1 102 ? 49.880 19.302 -73.822 1.00 64.00 102 ILE A N 1
ATOM 781 C CA . ILE A 1 102 ? 50.263 19.926 -72.551 1.00 64.00 102 ILE A CA 1
ATOM 782 C C . ILE A 1 102 ? 49.640 21.327 -72.441 1.00 64.00 102 ILE A C 1
ATOM 784 O O . ILE A 1 102 ? 49.174 21.687 -71.360 1.00 64.00 102 ILE A O 1
ATOM 788 N N . ASP A 1 103 ? 49.538 22.073 -73.552 1.00 61.22 103 ASP A N 1
ATOM 789 C CA . ASP A 1 103 ? 49.016 23.452 -73.599 1.00 61.22 103 ASP A CA 1
ATOM 790 C C . ASP A 1 103 ? 47.503 23.582 -73.354 1.00 61.22 103 ASP A C 1
ATOM 792 O O . ASP A 1 103 ? 47.002 24.668 -73.017 1.00 61.22 103 ASP A O 1
ATOM 796 N N . VAL A 1 104 ? 46.774 22.480 -73.536 1.00 65.81 104 VAL A N 1
ATOM 797 C CA . VAL A 1 104 ? 45.349 22.342 -73.200 1.00 65.81 104 VAL A CA 1
ATOM 798 C C . VAL A 1 104 ? 45.212 21.828 -71.770 1.00 65.81 104 VAL A C 1
ATOM 800 O O . VAL A 1 104 ? 44.425 22.346 -70.979 1.00 65.81 104 VAL A O 1
ATOM 803 N N . THR A 1 105 ? 46.056 20.865 -71.414 1.00 67.06 105 THR A N 1
ATOM 804 C CA . THR A 1 105 ? 46.028 20.163 -70.133 1.00 67.06 105 THR A CA 1
ATOM 805 C C . THR A 1 105 ? 46.299 21.093 -68.947 1.00 67.06 105 THR A C 1
ATOM 807 O O . THR A 1 105 ? 45.549 21.055 -67.978 1.00 67.06 105 THR A O 1
ATOM 810 N N . TRP A 1 106 ? 47.282 22.002 -69.021 1.00 65.06 106 TRP A N 1
ATOM 811 C CA . TRP A 1 106 ? 47.548 22.929 -67.905 1.00 65.06 106 TRP A CA 1
ATOM 812 C C . TRP A 1 106 ? 46.418 23.941 -67.657 1.00 65.06 106 TRP A C 1
ATOM 814 O O . TRP A 1 106 ? 46.289 24.444 -66.543 1.00 65.06 106 TRP A O 1
ATOM 824 N N . ARG A 1 107 ? 45.603 24.246 -68.680 1.00 63.12 107 ARG A N 1
ATOM 825 C CA . ARG A 1 107 ? 44.463 25.176 -68.579 1.00 63.12 107 ARG A CA 1
ATOM 826 C C . ARG A 1 107 ? 43.189 24.512 -68.077 1.00 63.12 107 ARG A C 1
ATOM 828 O O . ARG A 1 107 ? 42.380 25.179 -67.439 1.00 63.12 107 ARG A O 1
ATOM 835 N N . GLU A 1 108 ? 42.983 23.244 -68.415 1.00 67.94 108 GLU A N 1
ATOM 836 C CA . GLU A 1 108 ? 41.713 22.548 -68.182 1.00 67.94 108 GLU A CA 1
ATOM 837 C C . GLU A 1 108 ? 41.774 21.534 -67.032 1.00 67.94 108 GLU A C 1
ATOM 839 O O . GLU A 1 108 ? 40.726 21.202 -66.477 1.00 67.94 108 GLU A O 1
ATOM 844 N N . ASN A 1 109 ? 42.964 21.068 -66.634 1.00 71.38 109 ASN A N 1
ATOM 845 C CA . ASN A 1 109 ? 43.125 20.127 -65.529 1.00 71.38 109 ASN A CA 1
ATOM 846 C C . ASN A 1 109 ? 43.352 20.863 -64.186 1.00 71.38 109 ASN A C 1
ATOM 848 O O . ASN A 1 109 ? 44.436 21.408 -63.951 1.00 71.38 109 ASN A O 1
ATOM 852 N N . PRO A 1 110 ? 42.383 20.822 -63.249 1.00 69.88 110 PRO A N 1
ATOM 853 C CA . PRO A 1 110 ? 42.510 21.468 -61.941 1.00 69.88 110 PRO A CA 1
ATOM 854 C C . PRO A 1 110 ? 43.563 20.815 -61.026 1.00 69.88 110 PRO A C 1
ATOM 856 O O . PRO A 1 110 ? 43.914 21.390 -59.997 1.00 69.88 110 PRO A O 1
ATOM 859 N N . PHE A 1 111 ? 44.076 19.633 -61.383 1.00 78.00 111 PHE A N 1
ATOM 860 C CA . PHE A 1 111 ? 45.086 18.871 -60.642 1.00 78.00 111 PHE A CA 1
ATOM 861 C C . PHE A 1 111 ? 46.503 19.011 -61.221 1.00 78.00 111 PHE A C 1
ATOM 863 O O . PHE A 1 111 ? 47.442 18.430 -60.670 1.00 78.00 111 PHE A O 1
ATOM 870 N N . PHE A 1 112 ? 46.679 19.789 -62.299 1.00 75.19 112 PHE A N 1
ATOM 871 C CA . PHE A 1 112 ? 47.921 19.862 -63.078 1.00 75.19 112 PHE A CA 1
ATOM 872 C C . PHE A 1 112 ? 49.170 20.166 -62.233 1.00 75.19 112 PHE A C 1
ATOM 874 O O . PHE A 1 112 ? 50.225 19.575 -62.457 1.00 75.19 112 PHE A O 1
ATOM 881 N N . SER A 1 113 ? 49.066 21.046 -61.231 1.00 74.62 113 SER A N 1
ATOM 882 C CA . SER A 1 113 ? 50.199 21.474 -60.396 1.00 74.62 113 SER A CA 1
ATOM 883 C C . SER A 1 113 ? 50.820 20.334 -59.580 1.00 74.62 113 SER A C 1
ATOM 885 O O . SER A 1 113 ? 52.038 20.178 -59.583 1.00 74.62 113 SER A O 1
ATOM 887 N N . LEU A 1 114 ? 50.001 19.510 -58.920 1.00 76.88 114 LEU A N 1
ATOM 888 C CA . LEU A 1 114 ? 50.463 18.331 -58.181 1.00 76.88 114 LEU A CA 1
ATOM 889 C C . LEU A 1 114 ? 50.800 17.187 -59.145 1.00 76.88 114 LEU A C 1
ATOM 891 O O . LEU A 1 114 ? 51.820 16.520 -58.999 1.00 76.88 114 LEU A O 1
ATOM 895 N N . GLN A 1 115 ? 49.971 16.986 -60.166 1.00 80.00 115 GLN A N 1
ATOM 896 C CA . GLN A 1 115 ? 50.133 15.917 -61.143 1.00 80.00 115 GLN A CA 1
ATOM 897 C C . GLN A 1 115 ? 51.440 16.010 -61.932 1.00 80.00 115 GLN A C 1
ATOM 899 O O . GLN A 1 115 ? 52.100 14.990 -62.116 1.00 80.00 115 GLN A O 1
ATOM 904 N N . ASN A 1 116 ? 51.832 17.194 -62.405 1.00 79.62 116 ASN A N 1
ATOM 905 C CA . ASN A 1 116 ? 53.024 17.369 -63.241 1.00 79.62 116 ASN A CA 1
ATOM 906 C C . ASN A 1 116 ? 54.329 17.098 -62.472 1.00 79.62 116 ASN A C 1
ATOM 908 O O . ASN A 1 116 ? 55.329 16.679 -63.043 1.00 79.62 116 ASN A O 1
ATOM 912 N N . VAL A 1 117 ? 54.299 17.311 -61.158 1.00 81.25 117 VAL A N 1
ATOM 913 C CA . VAL A 1 117 ? 55.455 17.191 -60.265 1.00 81.25 117 VAL A CA 1
ATOM 914 C C . VAL A 1 117 ? 55.748 15.730 -59.888 1.00 81.25 117 VAL A C 1
ATOM 916 O O . VAL A 1 117 ? 56.883 15.383 -59.559 1.00 81.25 117 VAL A O 1
ATOM 919 N N . LEU A 1 118 ? 54.740 14.859 -59.962 1.00 85.06 118 LEU A N 1
ATOM 920 C CA . LEU A 1 118 ? 54.876 13.433 -59.675 1.00 85.06 118 LEU A CA 1
ATOM 921 C C . LEU A 1 118 ? 55.507 12.673 -60.864 1.00 85.06 118 LEU A C 1
ATOM 923 O O . LEU A 1 118 ? 55.346 13.087 -62.010 1.00 85.06 118 LEU A O 1
ATOM 927 N N . PRO A 1 119 ? 56.190 11.542 -60.651 1.00 85.12 119 PRO A N 1
ATOM 928 C CA . PRO A 1 119 ? 56.615 10.629 -61.721 1.00 85.12 119 PRO A CA 1
ATOM 929 C C . PRO A 1 119 ? 55.430 9.927 -62.407 1.00 85.12 119 PRO A C 1
ATOM 931 O O . PRO A 1 119 ? 54.293 9.992 -61.936 1.00 85.12 119 PRO A O 1
ATOM 934 N N . GLN A 1 120 ? 55.677 9.265 -63.544 1.00 84.62 120 GLN A N 1
ATOM 935 C CA . GLN A 1 120 ? 54.640 8.510 -64.262 1.00 84.62 120 GLN A CA 1
ATOM 936 C C . GLN A 1 120 ? 54.286 7.216 -63.527 1.00 84.62 120 GLN A C 1
ATOM 938 O O . GLN A 1 120 ? 55.177 6.462 -63.147 1.00 84.62 120 GLN A O 1
ATOM 943 N N . ILE A 1 121 ? 52.990 6.940 -63.371 1.00 89.06 121 ILE A N 1
ATOM 944 C CA . ILE A 1 121 ? 52.467 5.791 -62.615 1.00 89.06 121 ILE A CA 1
ATOM 945 C C . ILE A 1 121 ? 51.562 4.911 -63.487 1.00 89.06 121 ILE A C 1
ATOM 947 O O . ILE A 1 121 ? 51.188 5.304 -64.588 1.00 89.06 121 ILE A O 1
ATOM 951 N N . ASN A 1 122 ? 51.218 3.716 -63.002 1.00 88.50 122 ASN A N 1
ATOM 952 C CA . ASN A 1 122 ? 50.225 2.822 -63.607 1.00 88.50 122 ASN A CA 1
ATOM 953 C C . ASN A 1 122 ? 49.065 2.537 -62.626 1.00 88.50 122 ASN A C 1
ATOM 955 O O . ASN A 1 122 ? 49.108 2.944 -61.461 1.00 88.50 122 ASN A O 1
ATOM 959 N N . ARG A 1 123 ? 48.019 1.831 -63.085 1.00 88.62 123 ARG A N 1
ATOM 960 C CA . ARG A 1 123 ? 46.854 1.483 -62.244 1.00 88.62 123 ARG A CA 1
ATOM 961 C C . ARG A 1 123 ? 47.228 0.641 -61.014 1.00 88.62 123 ARG A C 1
ATOM 963 O O . ARG A 1 123 ? 46.624 0.821 -59.963 1.00 88.62 123 ARG A O 1
ATOM 970 N N . THR A 1 124 ? 48.251 -0.211 -61.113 1.00 89.00 124 THR A N 1
ATOM 971 C CA . THR A 1 124 ? 48.772 -1.010 -59.989 1.00 89.00 124 THR A CA 1
ATOM 972 C C . THR A 1 124 ? 49.211 -0.115 -58.831 1.00 89.00 124 THR A C 1
ATOM 974 O O . THR A 1 124 ? 48.790 -0.349 -57.705 1.00 89.00 124 THR A O 1
ATOM 977 N N . VAL A 1 125 ? 49.972 0.954 -59.097 1.00 88.75 125 VAL A N 1
ATOM 978 C CA . VAL A 1 125 ? 50.403 1.910 -58.059 1.00 88.75 125 VAL A CA 1
ATOM 979 C C . VAL A 1 125 ? 49.207 2.585 -57.381 1.00 88.75 125 VAL A C 1
ATOM 981 O O . VAL A 1 125 ? 49.207 2.727 -56.162 1.00 88.75 125 VAL A O 1
ATOM 984 N N . LEU A 1 126 ? 48.173 2.975 -58.136 1.00 90.62 126 LEU A N 1
ATOM 985 C CA . LEU A 1 126 ? 46.967 3.586 -57.565 1.00 90.62 126 LEU A CA 1
ATOM 986 C C . LEU A 1 126 ? 46.215 2.610 -56.647 1.00 90.62 126 LEU A C 1
ATOM 988 O O . LEU A 1 126 ? 45.911 2.958 -55.507 1.00 90.62 126 LEU A O 1
ATOM 992 N N . PHE A 1 127 ? 45.922 1.398 -57.123 1.00 91.94 127 PHE A N 1
ATOM 993 C CA . PHE A 1 127 ? 45.143 0.422 -56.357 1.00 91.94 127 PHE A CA 1
ATOM 994 C C . PHE A 1 127 ? 45.898 -0.090 -55.131 1.00 91.94 127 PHE A C 1
ATOM 996 O O . PHE A 1 127 ? 45.329 -0.153 -54.042 1.00 91.94 127 PHE A O 1
ATOM 1003 N N . GLU A 1 128 ? 47.191 -0.380 -55.273 1.00 91.38 128 GLU A N 1
ATOM 1004 C CA . GLU A 1 128 ? 48.027 -0.804 -54.154 1.00 91.38 128 GLU A CA 1
ATOM 1005 C C . GLU A 1 128 ? 48.216 0.317 -53.125 1.00 91.38 128 GLU A C 1
ATOM 1007 O O . GLU A 1 128 ? 48.245 0.040 -51.927 1.00 91.38 128 GLU A O 1
ATOM 1012 N N . LEU A 1 129 ? 48.252 1.588 -53.541 1.00 89.44 129 LEU A N 1
ATOM 1013 C CA . LEU A 1 129 ? 48.259 2.719 -52.613 1.00 89.44 129 LEU A CA 1
ATOM 1014 C C . LEU A 1 129 ? 46.940 2.827 -51.840 1.00 89.44 129 LEU A C 1
ATOM 1016 O O . LEU A 1 129 ? 46.959 2.938 -50.615 1.00 89.44 129 LEU A O 1
ATOM 1020 N N . VAL A 1 130 ? 45.798 2.758 -52.533 1.00 89.31 130 VAL A N 1
ATOM 1021 C CA . VAL A 1 130 ? 44.467 2.786 -51.900 1.00 89.31 130 VAL A CA 1
ATOM 1022 C C . VAL A 1 130 ? 44.332 1.653 -50.882 1.00 89.31 130 VAL A C 1
ATOM 1024 O O . VAL A 1 130 ? 43.876 1.901 -49.764 1.00 89.31 130 VAL A O 1
ATOM 1027 N N . LYS A 1 131 ? 44.792 0.445 -51.238 1.00 90.00 131 LYS A N 1
ATOM 1028 C CA . LYS A 1 131 ? 44.833 -0.725 -50.353 1.00 90.00 131 LYS A CA 1
ATOM 1029 C C . LYS A 1 131 ? 45.717 -0.487 -49.130 1.00 90.00 131 LYS A C 1
ATOM 1031 O O . LYS A 1 131 ? 45.273 -0.647 -48.000 1.00 90.00 131 LYS A O 1
ATOM 1036 N N . SER A 1 132 ? 46.963 -0.079 -49.361 1.00 87.12 132 SER A N 1
ATOM 1037 C CA . SER A 1 132 ? 48.004 -0.014 -48.327 1.00 87.12 132 SER A CA 1
ATOM 1038 C C . SER A 1 132 ? 47.788 1.120 -47.320 1.00 87.12 132 SER A C 1
ATOM 1040 O O . SER A 1 132 ? 48.225 1.011 -46.179 1.00 87.12 132 SER A O 1
ATOM 1042 N N . VAL A 1 133 ? 47.136 2.216 -47.731 1.00 83.56 133 VAL A N 1
ATOM 1043 C CA . VAL A 1 133 ? 46.831 3.369 -46.858 1.00 83.56 133 VAL A CA 1
ATOM 1044 C C . VAL A 1 133 ? 45.400 3.299 -46.292 1.00 83.56 133 VAL A C 1
ATOM 1046 O O . VAL A 1 133 ? 45.053 4.049 -45.383 1.00 83.56 133 VAL A O 1
ATOM 1049 N N . GLY A 1 134 ? 44.551 2.397 -46.797 1.00 80.94 134 GLY A N 1
ATOM 1050 C CA . GLY A 1 134 ? 43.159 2.267 -46.353 1.00 80.94 134 GLY A CA 1
ATOM 1051 C C . GLY A 1 134 ? 42.255 3.407 -46.837 1.00 80.94 134 GLY A C 1
ATOM 1052 O O . GLY A 1 134 ? 41.356 3.846 -46.124 1.00 80.94 134 GLY A O 1
ATOM 1053 N N . PHE A 1 135 ? 42.488 3.923 -48.048 1.00 87.75 135 PHE A N 1
ATOM 1054 C CA . PHE A 1 135 ? 41.690 5.003 -48.654 1.00 87.75 135 PHE A CA 1
ATOM 1055 C C . PHE A 1 135 ? 40.490 4.479 -49.461 1.00 87.75 135 PHE A C 1
ATOM 1057 O O . PHE A 1 135 ? 40.016 5.153 -50.377 1.00 87.75 135 PHE A O 1
ATOM 1064 N N . SER A 1 136 ? 39.976 3.292 -49.125 1.00 87.69 136 SER A N 1
ATOM 1065 C CA . SER A 1 136 ? 38.847 2.646 -49.811 1.00 87.69 136 SER A CA 1
ATOM 1066 C C . SER A 1 136 ? 37.618 3.558 -49.890 1.00 87.69 136 SER A C 1
ATOM 1068 O O . SER A 1 136 ? 37.042 3.718 -50.962 1.00 87.69 136 SER A O 1
ATOM 1070 N N . TRP A 1 137 ? 37.274 4.246 -48.796 1.00 85.44 137 TRP A N 1
ATOM 1071 C CA . TRP A 1 137 ? 36.154 5.194 -48.764 1.00 85.44 137 TRP A CA 1
ATOM 1072 C C . TRP A 1 137 ? 36.355 6.396 -49.698 1.00 85.44 137 TRP A C 1
ATOM 1074 O O . TRP A 1 137 ? 35.468 6.742 -50.473 1.00 85.44 137 TRP A O 1
ATOM 1084 N N . THR A 1 138 ? 37.544 7.006 -49.679 1.00 86.06 138 THR A N 1
ATOM 1085 C CA . THR A 1 138 ? 37.887 8.129 -50.568 1.00 86.06 138 THR A CA 1
ATOM 1086 C C . THR A 1 138 ? 37.837 7.711 -52.037 1.00 86.06 138 THR A C 1
ATOM 1088 O O . THR A 1 138 ? 37.338 8.456 -52.876 1.00 86.06 138 THR A O 1
ATOM 1091 N N . TYR A 1 139 ? 38.319 6.507 -52.346 1.00 89.00 139 TYR A N 1
ATOM 1092 C CA . TYR A 1 139 ? 38.239 5.932 -53.683 1.00 89.00 139 TYR A CA 1
ATOM 1093 C C . TYR A 1 139 ? 36.782 5.723 -54.125 1.00 89.00 139 TYR A C 1
ATOM 1095 O O . TYR A 1 139 ? 36.426 6.111 -55.234 1.00 89.00 139 TYR A O 1
ATOM 1103 N N . VAL A 1 140 ? 35.923 5.189 -53.249 1.00 88.75 140 VAL A N 1
ATOM 1104 C CA . VAL A 1 140 ? 34.485 5.002 -53.510 1.00 88.75 140 VAL A CA 1
ATOM 1105 C C . VAL A 1 140 ? 33.768 6.326 -53.770 1.00 88.75 140 VAL A C 1
ATOM 1107 O O . VAL A 1 140 ? 32.995 6.406 -54.719 1.00 88.75 140 VAL A O 1
ATOM 1110 N N . GLU A 1 141 ? 34.004 7.369 -52.970 1.00 86.75 141 GLU A N 1
ATOM 1111 C CA . GLU A 1 141 ? 33.356 8.676 -53.173 1.00 86.75 141 GLU A CA 1
ATOM 1112 C C . GLU A 1 141 ? 33.682 9.270 -54.553 1.00 86.75 141 GLU A C 1
ATOM 1114 O O . GLU A 1 141 ? 32.795 9.767 -55.253 1.00 86.75 141 GLU A O 1
ATOM 1119 N N . LEU A 1 142 ? 34.943 9.157 -54.980 1.00 86.81 142 LEU A N 1
ATOM 1120 C CA . LEU A 1 142 ? 35.378 9.599 -56.305 1.00 86.81 142 LEU A CA 1
ATOM 1121 C C . LEU A 1 142 ? 34.814 8.709 -57.417 1.00 86.81 142 LEU A C 1
ATOM 1123 O O . LEU A 1 142 ? 34.373 9.221 -58.443 1.00 86.81 142 LEU A O 1
ATOM 1127 N N . LEU A 1 143 ? 34.757 7.396 -57.193 1.00 88.25 143 LEU A N 1
ATOM 1128 C CA . LEU A 1 143 ? 34.177 6.429 -58.123 1.00 88.25 143 LEU A CA 1
ATOM 1129 C C . LEU A 1 143 ? 32.673 6.680 -58.342 1.00 88.25 143 LEU A C 1
ATOM 1131 O O . LEU A 1 143 ? 32.209 6.661 -59.479 1.00 88.25 143 LEU A O 1
ATOM 1135 N N . LEU A 1 144 ? 31.924 6.990 -57.277 1.00 87.31 144 LEU A N 1
ATOM 1136 C CA . LEU A 1 144 ? 30.502 7.363 -57.319 1.00 87.31 144 LEU A CA 1
ATOM 1137 C C . LEU A 1 144 ? 30.240 8.712 -58.003 1.00 87.31 144 LEU A C 1
ATOM 1139 O O . LEU A 1 144 ? 29.107 8.992 -58.391 1.00 87.31 144 LEU A O 1
ATOM 1143 N N . SER A 1 145 ? 31.271 9.541 -58.157 1.00 84.94 145 SER A N 1
ATOM 1144 C CA . SER A 1 145 ? 31.182 10.821 -58.862 1.00 84.94 145 SER A CA 1
ATOM 1145 C C . SER A 1 145 ? 31.305 10.665 -60.385 1.00 84.94 145 SER A C 1
ATOM 1147 O O . SER A 1 145 ? 31.021 11.609 -61.124 1.00 84.94 145 SER A O 1
ATOM 1149 N N . LEU A 1 146 ? 31.706 9.483 -60.871 1.00 84.25 146 LEU A N 1
ATOM 1150 C CA . LEU A 1 146 ? 31.839 9.179 -62.296 1.00 84.25 146 LEU A CA 1
ATOM 1151 C C . LEU A 1 146 ? 30.496 8.789 -62.943 1.00 84.25 146 LEU A C 1
ATOM 1153 O O . LEU A 1 146 ? 29.580 8.310 -62.273 1.00 84.25 146 LEU A O 1
ATOM 1157 N N . PRO A 1 147 ? 30.373 8.909 -64.278 1.00 81.38 147 PRO A N 1
ATOM 1158 C CA . PRO A 1 147 ? 29.259 8.329 -65.030 1.00 81.38 147 PRO A CA 1
ATOM 1159 C C . PRO A 1 147 ? 29.147 6.824 -64.821 1.00 81.38 147 PRO A C 1
ATOM 1161 O O . PRO A 1 147 ? 30.181 6.173 -64.680 1.00 81.38 147 PRO A O 1
ATOM 1164 N N . PRO A 1 148 ? 27.952 6.226 -64.976 1.00 79.75 148 PRO A N 1
ATOM 1165 C CA . PRO A 1 148 ? 27.771 4.780 -64.845 1.00 79.75 148 PRO A CA 1
ATOM 1166 C C . PRO A 1 148 ? 28.753 3.943 -65.682 1.00 79.75 148 PRO A C 1
ATOM 1168 O O . PRO A 1 148 ? 29.278 2.945 -65.194 1.00 79.75 148 PRO A O 1
ATOM 1171 N N . ALA A 1 149 ? 29.052 4.369 -66.916 1.00 78.12 149 ALA A N 1
ATOM 1172 C CA . ALA A 1 149 ? 30.008 3.684 -67.789 1.00 78.12 149 ALA A CA 1
ATOM 1173 C C . ALA A 1 149 ? 31.462 3.793 -67.287 1.00 78.12 149 ALA A C 1
ATOM 1175 O O . ALA A 1 149 ? 32.187 2.799 -67.292 1.00 78.12 149 ALA A O 1
ATOM 1176 N N . GLY A 1 150 ? 31.870 4.977 -66.812 1.00 81.06 150 GLY A N 1
ATOM 1177 C CA . GLY A 1 150 ? 33.200 5.203 -66.234 1.00 81.06 150 GLY A CA 1
ATOM 1178 C C . GLY A 1 150 ? 33.380 4.450 -64.917 1.00 81.06 150 GLY A C 1
ATOM 1179 O O . GLY A 1 150 ? 34.376 3.759 -64.730 1.00 81.06 150 GLY A O 1
ATOM 1180 N N . LEU A 1 151 ? 32.358 4.480 -64.059 1.00 86.94 151 LEU A N 1
ATOM 1181 C CA . LEU A 1 151 ? 32.306 3.716 -62.817 1.00 86.94 151 LEU A CA 1
ATOM 1182 C C . LEU A 1 151 ? 32.490 2.217 -63.078 1.00 86.94 151 LEU A C 1
ATOM 1184 O O . LEU A 1 151 ? 33.343 1.592 -62.454 1.00 86.94 151 LEU A O 1
ATOM 1188 N N . CYS A 1 152 ? 31.735 1.635 -64.017 1.00 85.19 152 CYS A N 1
ATOM 1189 C CA . CYS A 1 152 ? 31.849 0.207 -64.331 1.00 85.19 152 CYS A CA 1
ATOM 1190 C C . CYS A 1 152 ? 33.225 -0.149 -64.914 1.00 85.19 152 CYS A C 1
ATOM 1192 O O . CYS A 1 152 ? 33.781 -1.184 -64.558 1.00 85.19 152 CYS A O 1
ATOM 1194 N N . SER A 1 153 ? 33.789 0.703 -65.775 1.00 85.06 153 SER A N 1
ATOM 1195 C CA . SER A 1 153 ? 35.114 0.490 -66.375 1.00 85.06 153 SER A CA 1
ATOM 1196 C C . SER A 1 153 ? 36.238 0.508 -65.334 1.00 85.06 153 SER A C 1
ATOM 1198 O O . SER A 1 153 ? 37.097 -0.380 -65.306 1.00 85.06 153 SER A O 1
ATOM 1200 N N . GLU A 1 154 ? 36.226 1.498 -64.442 1.00 88.31 154 GLU A N 1
ATOM 1201 C CA . GLU A 1 154 ? 37.227 1.610 -63.382 1.00 88.31 154 GLU A CA 1
ATOM 1202 C C . GLU A 1 154 ? 37.055 0.520 -62.318 1.00 88.31 154 GLU A C 1
ATOM 1204 O O . GLU A 1 154 ? 38.044 -0.073 -61.888 1.00 88.31 154 GLU A O 1
ATOM 1209 N N . LEU A 1 155 ? 35.813 0.178 -61.955 1.00 90.56 155 LEU A N 1
ATOM 1210 C CA . LEU A 1 155 ? 35.533 -0.928 -61.040 1.00 90.56 155 LEU A CA 1
ATOM 1211 C C . LEU A 1 155 ? 35.994 -2.272 -61.622 1.00 90.56 155 LEU A C 1
ATOM 1213 O O . LEU A 1 155 ? 36.611 -3.059 -60.911 1.00 90.56 155 LEU A O 1
ATOM 1217 N N . ALA A 1 156 ? 35.758 -2.527 -62.914 1.00 88.75 156 ALA A N 1
ATOM 1218 C CA . ALA A 1 156 ? 36.255 -3.726 -63.589 1.00 88.75 156 ALA A CA 1
ATOM 1219 C C . ALA A 1 156 ? 37.792 -3.771 -63.622 1.00 88.75 156 ALA A C 1
ATOM 1221 O O . ALA A 1 156 ? 38.387 -4.836 -63.464 1.00 88.75 156 ALA A O 1
ATOM 1222 N N . SER A 1 157 ? 38.443 -2.614 -63.781 1.00 89.38 157 SER A N 1
ATOM 1223 C CA . SER A 1 157 ? 39.904 -2.502 -63.730 1.00 89.38 157 SER A CA 1
ATOM 1224 C C . SER A 1 157 ? 40.457 -2.802 -62.334 1.00 89.38 157 SER A C 1
ATOM 1226 O O . SER A 1 157 ? 41.470 -3.495 -62.225 1.00 89.38 157 SER A O 1
ATOM 1228 N N . LEU A 1 158 ? 39.782 -2.333 -61.276 1.00 91.50 158 LEU A N 1
ATOM 1229 C CA . LEU A 1 158 ? 40.108 -2.688 -59.894 1.00 91.50 158 LEU A CA 1
ATOM 1230 C C . LEU A 1 158 ? 39.922 -4.190 -59.662 1.00 91.50 158 LEU A C 1
ATOM 1232 O O . LEU A 1 158 ? 40.855 -4.832 -59.190 1.00 91.50 158 LEU A O 1
ATOM 1236 N N . VAL A 1 159 ? 38.762 -4.748 -60.035 1.00 90.50 159 VAL A N 1
ATOM 1237 C CA . VAL A 1 159 ? 38.451 -6.182 -59.894 1.00 90.50 159 VAL A CA 1
ATOM 1238 C C . VAL A 1 159 ? 39.516 -7.038 -60.567 1.00 90.50 159 VAL A C 1
ATOM 1240 O O . VAL A 1 159 ? 40.109 -7.890 -59.918 1.00 90.50 159 VAL A O 1
ATOM 1243 N N . LYS A 1 160 ? 39.861 -6.738 -61.821 1.00 90.12 160 LYS A N 1
ATOM 1244 C CA . LYS A 1 160 ? 40.916 -7.451 -62.547 1.00 90.12 160 LYS A CA 1
ATOM 1245 C C . LYS A 1 160 ? 42.268 -7.429 -61.818 1.00 90.12 160 LYS A C 1
ATOM 1247 O O . LYS A 1 160 ? 43.030 -8.386 -61.908 1.00 90.12 160 LYS A O 1
ATOM 1252 N N . HIS A 1 161 ? 42.594 -6.339 -61.121 1.00 89.94 161 HIS A N 1
ATOM 1253 C CA . HIS A 1 161 ? 43.838 -6.217 -60.351 1.00 89.94 161 HIS A CA 1
ATOM 1254 C C . HIS A 1 161 ? 43.818 -7.049 -59.057 1.00 89.94 161 HIS A C 1
ATOM 1256 O O . HIS A 1 161 ? 44.817 -7.680 -58.700 1.00 89.94 161 HIS A O 1
ATOM 1262 N N . ILE A 1 162 ? 42.688 -7.076 -58.349 1.00 89.75 162 ILE A N 1
ATOM 1263 C CA . ILE A 1 162 ? 42.560 -7.835 -57.095 1.00 89.75 162 ILE A CA 1
ATOM 1264 C C . ILE A 1 162 ? 42.359 -9.340 -57.325 1.00 89.75 162 ILE A C 1
ATOM 1266 O O . ILE A 1 162 ? 42.779 -10.123 -56.472 1.00 89.75 162 ILE A O 1
ATOM 1270 N N . THR A 1 163 ? 41.797 -9.763 -58.464 1.00 88.19 163 THR A N 1
ATOM 1271 C CA . THR A 1 163 ? 41.581 -11.189 -58.774 1.00 88.19 163 THR A CA 1
ATOM 1272 C C . THR A 1 163 ? 42.793 -11.885 -59.399 1.00 88.19 163 THR A C 1
ATOM 1274 O O . THR A 1 163 ? 42.911 -13.099 -59.281 1.00 88.19 163 THR A O 1
ATOM 1277 N N . ALA A 1 164 ? 43.734 -11.145 -60.003 1.00 84.19 164 ALA A N 1
ATOM 1278 C CA . ALA A 1 164 ? 44.907 -11.733 -60.663 1.00 84.19 164 ALA A CA 1
ATOM 1279 C C . ALA A 1 164 ? 45.815 -12.553 -59.720 1.00 84.19 164 ALA A C 1
ATOM 1281 O O . ALA A 1 164 ? 46.276 -13.615 -60.116 1.00 84.19 164 ALA A O 1
ATOM 1282 N N . ASP A 1 165 ? 46.026 -12.072 -58.487 1.00 81.88 165 ASP A N 1
ATOM 1283 C CA . ASP A 1 165 ? 46.790 -12.734 -57.414 1.00 81.88 165 ASP A CA 1
ATOM 1284 C C . ASP A 1 165 ? 46.206 -12.304 -56.061 1.00 81.88 165 ASP A C 1
ATOM 1286 O O . ASP A 1 165 ? 46.677 -11.346 -55.440 1.00 81.88 165 ASP A O 1
ATOM 1290 N N . SER A 1 166 ? 45.093 -12.910 -55.654 1.00 84.50 166 SER A N 1
ATOM 1291 C CA . SER A 1 166 ? 44.282 -12.418 -54.535 1.00 84.50 166 SER A CA 1
ATOM 1292 C C . SER A 1 166 ? 44.913 -12.662 -53.164 1.00 84.50 166 SER A C 1
ATOM 1294 O O . SER A 1 166 ? 45.094 -13.806 -52.750 1.00 84.50 166 SER A O 1
ATOM 1296 N N . THR A 1 167 ? 45.154 -11.595 -52.400 1.00 86.00 167 THR A N 1
ATOM 1297 C CA . THR A 1 167 ? 45.538 -11.672 -50.979 1.00 86.00 167 THR A CA 1
ATOM 1298 C C . THR A 1 167 ? 44.346 -11.452 -50.035 1.00 86.00 167 THR A C 1
ATOM 1300 O O . THR A 1 167 ? 43.228 -11.149 -50.460 1.00 86.00 167 THR A O 1
ATOM 1303 N N . LYS A 1 168 ? 44.560 -11.594 -48.718 1.00 83.38 168 LYS A N 1
ATOM 1304 C CA . LYS A 1 168 ? 43.523 -11.295 -47.709 1.00 83.38 168 LYS A CA 1
ATOM 1305 C C . LYS A 1 168 ? 43.162 -9.806 -47.697 1.00 83.38 168 LYS A C 1
ATOM 1307 O O . LYS A 1 168 ? 42.000 -9.453 -47.526 1.00 83.38 168 LYS A O 1
ATOM 1312 N N . GLU A 1 169 ? 44.146 -8.944 -47.920 1.00 84.06 169 GLU A N 1
ATOM 1313 C CA . GLU A 1 169 ? 43.993 -7.490 -48.008 1.00 84.06 169 GLU A CA 1
ATOM 1314 C C . GLU A 1 169 ? 43.234 -7.085 -49.277 1.00 84.06 169 GLU A C 1
ATOM 1316 O O . GLU A 1 169 ? 42.445 -6.145 -49.240 1.00 84.06 169 GLU A O 1
ATOM 1321 N N . ASP A 1 170 ? 43.416 -7.814 -50.382 1.00 89.00 170 ASP A N 1
ATOM 1322 C CA . ASP A 1 170 ? 42.620 -7.621 -51.599 1.00 89.00 170 ASP A CA 1
ATOM 1323 C C . ASP A 1 170 ? 41.147 -7.979 -51.369 1.00 89.00 170 ASP A C 1
ATOM 1325 O O . ASP A 1 170 ? 40.252 -7.254 -51.807 1.00 89.00 170 ASP A O 1
ATOM 1329 N N . ALA A 1 171 ? 40.885 -9.071 -50.641 1.00 86.81 171 ALA A N 1
ATOM 1330 C CA . ALA A 1 171 ? 39.529 -9.453 -50.255 1.00 86.81 171 ALA A CA 1
ATOM 1331 C C . ALA A 1 171 ? 38.889 -8.401 -49.333 1.00 86.81 171 ALA A C 1
ATOM 1333 O O . ALA A 1 171 ? 37.729 -8.046 -49.535 1.00 86.81 171 ALA A O 1
ATOM 1334 N N . GLN A 1 172 ? 39.640 -7.850 -48.372 1.00 87.19 172 GLN A N 1
ATOM 1335 C CA . GLN A 1 172 ? 39.165 -6.754 -47.521 1.00 87.19 172 GLN A CA 1
ATOM 1336 C C . GLN A 1 172 ? 38.851 -5.495 -48.342 1.00 87.19 172 GLN A C 1
ATOM 1338 O O . GLN A 1 172 ? 37.772 -4.926 -48.188 1.00 87.19 172 GLN A O 1
ATOM 1343 N N . LEU A 1 173 ? 39.745 -5.097 -49.256 1.00 89.06 173 LEU A N 1
ATOM 1344 C CA . LEU A 1 173 ? 39.536 -3.940 -50.128 1.00 89.06 173 LEU A CA 1
ATOM 1345 C C . LEU A 1 173 ? 38.271 -4.097 -50.981 1.00 89.06 173 LEU A C 1
ATOM 1347 O O . LEU A 1 173 ? 37.496 -3.148 -51.092 1.00 89.06 173 LEU A O 1
ATOM 1351 N N . LEU A 1 174 ? 38.033 -5.286 -51.548 1.00 90.31 174 LEU A N 1
ATOM 1352 C CA . LEU A 1 174 ? 36.804 -5.572 -52.291 1.00 90.31 174 LEU A CA 1
ATOM 1353 C C . LEU A 1 174 ? 35.562 -5.383 -51.415 1.00 90.31 174 LEU A C 1
ATOM 1355 O O . LEU A 1 174 ? 34.602 -4.755 -51.859 1.00 90.31 174 LEU A O 1
ATOM 1359 N N . MET A 1 175 ? 35.572 -5.901 -50.183 1.00 89.06 175 MET A N 1
ATOM 1360 C CA . MET A 1 175 ? 34.424 -5.779 -49.281 1.00 89.06 175 MET A CA 1
ATOM 1361 C C . MET A 1 175 ? 34.162 -4.330 -48.857 1.00 89.06 175 MET A C 1
ATOM 1363 O O . MET A 1 175 ? 33.003 -3.912 -48.812 1.00 89.06 175 MET A O 1
ATOM 1367 N N . ASP A 1 176 ? 35.217 -3.555 -48.600 1.00 86.81 176 ASP A N 1
ATOM 1368 C CA . ASP A 1 176 ? 35.112 -2.141 -48.233 1.00 86.81 176 ASP A CA 1
ATOM 1369 C C . ASP A 1 176 ? 34.592 -1.290 -49.397 1.00 86.81 176 ASP A C 1
ATOM 1371 O O . ASP A 1 176 ? 33.719 -0.441 -49.206 1.00 86.81 176 ASP A O 1
ATOM 1375 N N . VAL A 1 177 ? 35.095 -1.533 -50.614 1.00 89.75 177 VAL A N 1
ATOM 1376 C CA . VAL A 1 177 ? 34.635 -0.844 -51.829 1.00 89.75 177 VAL A CA 1
ATOM 1377 C C . VAL A 1 177 ? 33.187 -1.217 -52.139 1.00 89.75 177 VAL A C 1
ATOM 1379 O O . VAL A 1 177 ? 32.377 -0.330 -52.401 1.00 89.75 177 VAL A O 1
ATOM 1382 N N . TRP A 1 178 ? 32.828 -2.501 -52.047 1.00 90.69 178 TRP A N 1
ATOM 1383 C CA . TRP A 1 178 ? 31.456 -2.968 -52.250 1.00 90.69 178 TRP A CA 1
ATOM 1384 C C . TRP A 1 178 ? 30.496 -2.306 -51.260 1.00 90.69 178 TRP A C 1
ATOM 1386 O O . TRP A 1 178 ? 29.542 -1.646 -51.675 1.00 90.69 178 TRP A O 1
ATOM 1396 N N . TRP A 1 179 ? 30.754 -2.426 -49.955 1.00 88.19 179 TRP A N 1
ATOM 1397 C CA . TRP A 1 179 ? 29.891 -1.815 -48.944 1.00 88.19 179 TRP A CA 1
ATOM 1398 C C . TRP A 1 179 ? 29.834 -0.295 -49.101 1.00 88.19 179 TRP A C 1
ATOM 1400 O O . TRP A 1 179 ? 28.775 0.316 -48.952 1.00 88.19 179 TRP A O 1
ATOM 1410 N N . GLY A 1 180 ? 30.956 0.322 -49.478 1.00 86.06 180 GLY A N 1
ATOM 1411 C CA . GLY A 1 180 ? 31.014 1.750 -49.723 1.00 86.06 180 GLY A CA 1
ATOM 1412 C C . GLY A 1 180 ? 30.099 2.211 -50.859 1.00 86.06 180 GLY A C 1
ATOM 1413 O O . GLY A 1 180 ? 29.386 3.203 -50.702 1.00 86.06 180 GLY A O 1
ATOM 1414 N N . LEU A 1 181 ? 30.066 1.471 -51.971 1.00 88.56 181 LEU A N 1
ATOM 1415 C CA . LEU A 1 181 ? 29.179 1.758 -53.102 1.00 88.56 181 LEU A CA 1
ATOM 1416 C C . LEU A 1 181 ? 27.699 1.744 -52.688 1.00 88.56 181 LEU A C 1
ATOM 1418 O O . LEU A 1 181 ? 26.926 2.562 -53.187 1.00 88.56 181 LEU A O 1
ATOM 1422 N N . TRP A 1 182 ? 27.314 0.860 -51.760 1.00 86.56 182 TRP A N 1
ATOM 1423 C CA . TRP A 1 182 ? 25.945 0.769 -51.235 1.00 86.56 182 TRP A CA 1
ATOM 1424 C C . TRP A 1 182 ? 25.601 1.863 -50.220 1.00 86.56 182 TRP A C 1
ATOM 1426 O O . TRP A 1 182 ? 24.463 2.329 -50.196 1.00 86.56 182 TRP A O 1
ATOM 1436 N N . LYS A 1 183 ? 26.568 2.319 -49.412 1.00 81.75 183 LYS A N 1
ATOM 1437 C CA . LYS A 1 183 ? 26.368 3.435 -48.468 1.00 81.75 183 LYS A CA 1
ATOM 1438 C C . LYS A 1 183 ? 26.167 4.790 -49.151 1.00 81.75 183 LYS A C 1
ATOM 1440 O O . LYS A 1 183 ? 25.480 5.649 -48.599 1.00 81.75 183 LYS A O 1
ATOM 1445 N N . GLY A 1 184 ? 26.735 4.978 -50.341 1.00 77.31 184 GLY A N 1
ATOM 1446 C CA . GLY A 1 184 ? 26.646 6.234 -51.088 1.00 77.31 184 GLY A CA 1
ATOM 1447 C C . GLY A 1 184 ? 27.561 7.338 -50.542 1.00 77.31 184 GLY A C 1
ATOM 1448 O O . GLY A 1 184 ? 28.352 7.123 -49.626 1.00 77.31 184 GLY A O 1
ATOM 1449 N N . THR A 1 185 ? 27.481 8.541 -51.118 1.00 68.94 185 THR A N 1
ATOM 1450 C CA . THR A 1 185 ? 28.389 9.649 -50.776 1.00 68.94 185 THR A CA 1
ATOM 1451 C C . THR A 1 185 ? 28.014 10.341 -49.459 1.00 68.94 185 THR A C 1
ATOM 1453 O O . THR A 1 185 ? 26.847 10.641 -49.189 1.00 68.94 185 THR A O 1
ATOM 1456 N N . GLY A 1 186 ? 29.017 10.634 -48.623 1.00 60.41 186 GLY A N 1
ATOM 1457 C CA . GLY A 1 186 ? 28.857 11.505 -47.457 1.00 60.41 186 GLY A CA 1
ATOM 1458 C C . GLY A 1 186 ? 28.731 12.970 -47.890 1.00 60.41 186 GLY A C 1
ATOM 1459 O O . GLY A 1 186 ? 29.412 13.413 -48.809 1.00 60.41 186 GLY A O 1
ATOM 1460 N N . ARG A 1 187 ? 27.852 13.753 -47.249 1.00 53.53 187 ARG A N 1
ATOM 1461 C CA . ARG A 1 187 ? 27.594 15.174 -47.577 1.00 53.53 187 ARG A CA 1
ATOM 1462 C C . ARG A 1 187 ? 28.752 16.125 -47.199 1.00 53.53 187 ARG A C 1
ATOM 1464 O O . ARG A 1 187 ? 28.512 17.122 -46.520 1.00 53.53 187 ARG A O 1
ATOM 1471 N N . GLN A 1 188 ? 29.986 15.876 -47.635 1.00 52.28 188 GLN A N 1
ATOM 1472 C CA . GLN A 1 188 ? 31.074 16.850 -47.495 1.00 52.28 188 GLN A CA 1
ATOM 1473 C C . GLN A 1 188 ? 31.888 17.040 -48.785 1.00 52.28 188 GLN A C 1
ATOM 1475 O O . GLN A 1 188 ? 32.472 16.113 -49.337 1.00 52.28 188 GLN A O 1
ATOM 1480 N N . ASP A 1 189 ? 31.905 18.308 -49.203 1.00 56.19 189 ASP A N 1
ATOM 1481 C CA . ASP A 1 189 ? 32.734 18.946 -50.229 1.00 56.19 189 ASP A CA 1
ATOM 1482 C C . ASP A 1 189 ? 32.588 18.448 -51.683 1.00 56.19 189 ASP A C 1
ATOM 1484 O O . ASP A 1 189 ? 33.471 17.827 -52.270 1.00 56.19 189 ASP A O 1
ATOM 1488 N N . GLN A 1 190 ? 31.455 18.800 -52.302 1.00 63.00 190 GLN A N 1
ATOM 1489 C CA . GLN A 1 190 ? 31.110 18.433 -53.683 1.00 63.00 190 GLN A CA 1
ATOM 1490 C C . GLN A 1 190 ? 32.003 19.082 -54.758 1.00 63.00 190 GLN A C 1
ATOM 1492 O O . GLN A 1 190 ? 31.959 18.663 -55.912 1.00 63.00 190 GLN A O 1
ATOM 1497 N N . ALA A 1 191 ? 32.789 20.113 -54.431 1.00 71.88 191 ALA A N 1
ATOM 1498 C CA . ALA A 1 191 ? 33.510 20.894 -55.437 1.00 71.88 191 ALA A CA 1
ATOM 1499 C C . ALA A 1 191 ? 34.672 20.118 -56.087 1.00 71.88 191 ALA A C 1
ATOM 1501 O O . ALA A 1 191 ? 34.837 20.176 -57.306 1.00 71.88 191 ALA A O 1
ATOM 1502 N N . LEU A 1 192 ? 35.459 19.372 -55.299 1.00 76.62 192 LEU A N 1
ATOM 1503 C CA . LEU A 1 192 ? 36.558 18.545 -55.822 1.00 76.62 192 LEU A CA 1
ATOM 1504 C C . LEU A 1 192 ? 36.047 17.325 -56.584 1.00 76.62 192 LEU A C 1
ATOM 1506 O O . LEU A 1 192 ? 36.572 17.012 -57.648 1.00 76.62 192 LEU A O 1
ATOM 1510 N N . ASP A 1 193 ? 35.009 16.682 -56.057 1.00 78.44 193 ASP A N 1
ATOM 1511 C CA . ASP A 1 193 ? 34.379 15.509 -56.658 1.00 78.44 193 ASP A CA 1
ATOM 1512 C C . ASP A 1 193 ? 33.784 15.864 -58.036 1.00 78.44 193 ASP A C 1
ATOM 1514 O O . ASP A 1 193 ? 34.009 15.165 -59.024 1.00 78.44 193 ASP A O 1
ATOM 1518 N N . GLN A 1 194 ? 33.116 17.024 -58.142 1.00 78.94 194 GLN A N 1
ATOM 1519 C CA . GLN A 1 194 ? 32.607 17.561 -59.411 1.00 78.94 194 GLN A CA 1
ATOM 1520 C C . GLN A 1 194 ? 33.728 17.948 -60.383 1.00 78.94 194 GLN A C 1
ATOM 1522 O O . GLN A 1 194 ? 33.605 17.699 -61.582 1.00 78.94 194 GLN A O 1
ATOM 1527 N N . ALA A 1 195 ? 34.815 18.551 -59.891 1.00 77.94 195 ALA A N 1
ATOM 1528 C CA . ALA A 1 195 ? 35.965 18.910 -60.717 1.00 77.94 195 ALA A CA 1
ATOM 1529 C C . ALA A 1 195 ? 36.676 17.664 -61.273 1.00 77.94 195 ALA A C 1
ATOM 1531 O O . ALA A 1 195 ? 37.041 17.637 -62.449 1.00 77.94 195 ALA A O 1
ATOM 1532 N N . PHE A 1 196 ? 36.813 16.615 -60.456 1.00 82.69 196 PHE A N 1
ATOM 1533 C CA . PHE A 1 196 ? 37.353 15.324 -60.877 1.00 82.69 196 PHE A CA 1
ATOM 1534 C C . PHE A 1 196 ? 36.454 14.636 -61.901 1.00 82.69 196 PHE A C 1
ATOM 1536 O O . PHE A 1 196 ? 36.938 14.237 -62.958 1.00 82.69 196 PHE A O 1
ATOM 1543 N N . ALA A 1 197 ? 35.145 14.574 -61.647 1.00 81.19 197 ALA A N 1
ATOM 1544 C CA . ALA A 1 197 ? 34.188 14.023 -62.598 1.00 81.19 197 ALA A CA 1
ATOM 1545 C C . ALA A 1 197 ? 34.259 14.759 -63.945 1.00 81.19 197 ALA A C 1
ATOM 1547 O O . ALA A 1 197 ? 34.418 14.121 -64.983 1.00 81.19 197 ALA A O 1
ATOM 1548 N N . ALA A 1 198 ? 34.220 16.099 -63.935 1.00 78.06 198 ALA A N 1
ATOM 1549 C CA . ALA A 1 198 ? 34.333 16.938 -65.132 1.00 78.06 198 ALA A CA 1
ATOM 1550 C C . ALA A 1 198 ? 35.629 16.683 -65.918 1.00 78.06 198 ALA A C 1
ATOM 1552 O O . ALA A 1 198 ? 35.588 16.602 -67.147 1.00 78.06 198 ALA A O 1
ATOM 1553 N N . HIS A 1 199 ? 36.755 16.514 -65.219 1.00 77.69 199 HIS A N 1
ATOM 1554 C CA . HIS A 1 199 ? 38.022 16.142 -65.838 1.00 77.69 199 HIS A CA 1
ATOM 1555 C C . HIS A 1 199 ? 37.967 14.733 -66.442 1.00 77.69 199 HIS A C 1
ATOM 1557 O O . HIS A 1 199 ? 38.395 14.545 -67.574 1.00 77.69 199 HIS A O 1
ATOM 1563 N N . TYR A 1 200 ? 37.387 13.750 -65.752 1.00 76.56 200 TYR A N 1
ATOM 1564 C CA . TYR A 1 200 ? 37.211 12.395 -66.284 1.00 76.56 200 TYR A CA 1
ATOM 1565 C C . TYR A 1 200 ? 36.388 12.392 -67.586 1.00 76.56 200 TYR A C 1
ATOM 1567 O O . TYR A 1 200 ? 36.745 11.710 -68.544 1.00 76.56 200 TYR A O 1
ATOM 1575 N N . PHE A 1 201 ? 35.326 13.204 -67.659 1.00 72.12 201 PHE A N 1
ATOM 1576 C CA . PHE A 1 201 ? 34.493 13.349 -68.860 1.00 72.12 201 PHE A CA 1
ATOM 1577 C C . PHE A 1 201 ? 35.233 13.936 -70.062 1.00 72.12 201 PHE A C 1
ATOM 1579 O O . PHE A 1 201 ? 35.007 13.497 -71.186 1.00 72.12 201 PHE A O 1
ATOM 1586 N N . SER A 1 202 ? 36.077 14.951 -69.860 1.00 69.12 202 SER A N 1
ATOM 1587 C CA . SER A 1 202 ? 36.894 15.496 -70.954 1.00 69.12 202 SER A CA 1
ATOM 1588 C C . SER A 1 202 ? 38.018 14.544 -71.365 1.00 69.12 202 SER A C 1
ATOM 1590 O O . SER A 1 202 ? 38.592 14.705 -72.440 1.00 69.12 202 SER A O 1
ATOM 1592 N N . SER A 1 203 ? 38.303 13.568 -70.500 1.00 64.75 203 SER A N 1
ATOM 1593 C CA . SER A 1 203 ? 39.426 12.644 -70.561 1.00 64.75 203 SER A CA 1
ATOM 1594 C C . SER A 1 203 ? 39.086 11.225 -70.975 1.00 64.75 203 SER A C 1
ATOM 1596 O O . SER A 1 203 ? 39.909 10.334 -70.786 1.00 64.75 203 SER A O 1
ATOM 1598 N N . THR A 1 204 ? 37.859 10.978 -71.413 1.00 62.28 204 THR A N 1
ATOM 1599 C CA . THR A 1 204 ? 37.452 9.657 -71.872 1.00 62.28 204 THR A CA 1
ATOM 1600 C C . THR A 1 204 ? 36.524 9.815 -73.067 1.00 62.28 204 THR A C 1
ATOM 1602 O O . THR A 1 204 ? 35.475 10.458 -72.996 1.00 62.28 204 THR A O 1
ATOM 1605 N N . HIS A 1 205 ? 36.885 9.220 -74.203 1.00 56.34 205 HIS A N 1
ATOM 1606 C CA . HIS A 1 205 ? 35.922 9.018 -75.285 1.00 56.34 205 HIS A CA 1
ATOM 1607 C C . HIS A 1 205 ? 34.817 8.045 -74.831 1.00 56.34 205 HIS A C 1
ATOM 1609 O O . HIS A 1 205 ? 35.101 7.128 -74.057 1.00 56.34 205 HIS A O 1
ATOM 1615 N N . PRO A 1 206 ? 33.558 8.198 -75.294 1.00 45.69 206 PRO A N 1
ATOM 1616 C CA . PRO A 1 206 ? 32.476 7.290 -74.927 1.00 45.69 206 PRO A CA 1
ATOM 1617 C C . PRO A 1 206 ? 32.833 5.865 -75.362 1.00 45.69 206 PRO A C 1
ATOM 1619 O O . PRO A 1 206 ? 32.774 5.524 -76.543 1.00 45.69 206 PRO A O 1
ATOM 1622 N N . CYS A 1 207 ? 33.248 5.047 -74.396 1.00 40.38 207 CYS A N 1
ATOM 1623 C CA . CYS A 1 207 ? 33.621 3.664 -74.630 1.00 40.38 207 CYS A CA 1
ATOM 1624 C C . CYS A 1 207 ? 32.371 2.865 -75.021 1.00 40.38 207 CYS A C 1
ATOM 1626 O O . CYS A 1 207 ? 31.319 2.950 -74.381 1.00 40.38 207 CYS A O 1
ATOM 1628 N N . SER A 1 208 ? 32.485 2.106 -76.106 1.00 43.16 208 SER A N 1
ATOM 1629 C CA . SER A 1 208 ? 31.451 1.220 -76.626 1.00 43.16 208 SER A CA 1
ATOM 1630 C C . SER A 1 208 ? 31.164 0.070 -75.656 1.00 43.16 208 SER A C 1
ATOM 1632 O O . SER A 1 208 ? 32.019 -0.782 -75.434 1.00 43.16 208 SER A O 1
ATOM 1634 N N . THR A 1 209 ? 29.938 0.057 -75.124 1.00 48.53 209 THR A N 1
ATOM 1635 C CA . THR A 1 209 ? 29.172 -1.108 -74.637 1.00 48.53 209 THR A CA 1
ATOM 1636 C C . THR A 1 209 ? 29.964 -2.200 -73.905 1.00 48.53 209 THR A C 1
ATOM 1638 O O . THR A 1 209 ? 30.114 -3.309 -74.416 1.00 48.53 209 THR A O 1
ATOM 1641 N N . THR A 1 210 ? 30.370 -1.947 -72.661 1.00 49.84 210 THR A N 1
ATOM 1642 C CA . THR A 1 210 ? 30.424 -3.027 -71.667 1.00 49.84 210 THR A CA 1
ATOM 1643 C C . THR A 1 210 ? 29.005 -3.242 -71.141 1.00 49.84 210 THR A C 1
ATOM 1645 O O . THR A 1 210 ? 28.384 -2.349 -70.573 1.00 49.84 210 THR A O 1
ATOM 1648 N N . THR A 1 211 ? 28.435 -4.419 -71.390 1.00 54.66 211 THR A N 1
ATOM 1649 C CA . THR A 1 211 ? 27.059 -4.776 -70.996 1.00 54.66 211 THR A CA 1
ATOM 1650 C C . THR A 1 211 ? 26.928 -5.159 -69.516 1.00 54.66 211 THR A C 1
ATOM 1652 O O . THR A 1 211 ? 25.866 -5.611 -69.104 1.00 54.66 211 THR A O 1
ATOM 1655 N N . SER A 1 212 ? 27.993 -5.014 -68.723 1.00 68.12 212 SER A N 1
ATOM 1656 C CA . SER A 1 212 ? 28.089 -5.460 -67.329 1.00 68.12 212 SER A CA 1
ATOM 1657 C C . SER A 1 212 ? 27.729 -4.345 -66.339 1.00 68.12 212 SER A C 1
ATOM 1659 O O . SER A 1 212 ? 28.377 -3.297 -66.337 1.00 68.12 212 SER A O 1
ATOM 1661 N N . CYS A 1 213 ? 26.749 -4.571 -65.459 1.00 82.06 213 CYS A N 1
ATOM 1662 C CA . CYS A 1 213 ? 26.439 -3.677 -64.336 1.00 82.06 213 CYS A CA 1
ATOM 1663 C C . CYS A 1 213 ? 27.342 -3.920 -63.120 1.00 82.06 213 CYS A C 1
ATOM 1665 O O . CYS A 1 213 ? 27.921 -4.994 -62.955 1.00 82.06 213 CYS A O 1
ATOM 1667 N N . VAL A 1 214 ? 27.354 -2.961 -62.191 1.00 86.31 214 VAL A N 1
ATOM 1668 C CA . VAL A 1 214 ? 28.083 -3.036 -60.912 1.00 86.31 214 VAL A CA 1
ATOM 1669 C C . VAL A 1 214 ? 27.840 -4.350 -60.144 1.00 86.31 214 VAL A C 1
ATOM 1671 O O . VAL A 1 214 ? 28.832 -5.001 -59.819 1.00 86.31 214 VAL A O 1
ATOM 1674 N N . PRO A 1 215 ? 26.590 -4.826 -59.925 1.00 85.31 215 PRO A N 1
ATOM 1675 C CA . PRO A 1 215 ? 26.365 -6.127 -59.289 1.00 85.31 215 PRO A CA 1
ATOM 1676 C C . PRO A 1 215 ? 27.051 -7.297 -60.007 1.00 85.31 215 PRO A C 1
ATOM 1678 O O . PRO A 1 215 ? 27.645 -8.143 -59.352 1.00 85.31 215 PRO A O 1
ATOM 1681 N N . SER A 1 216 ? 27.025 -7.334 -61.347 1.00 82.12 216 SER A N 1
ATOM 1682 C CA . SER A 1 216 ? 27.631 -8.429 -62.122 1.00 82.12 216 SER A CA 1
ATOM 1683 C C . SER A 1 216 ? 29.156 -8.467 -61.986 1.00 82.12 216 SER A C 1
ATOM 1685 O O . SER A 1 216 ? 29.733 -9.539 -61.829 1.00 82.12 216 SER A O 1
ATOM 1687 N N . ILE A 1 217 ? 29.798 -7.293 -61.959 1.00 85.31 217 ILE A N 1
ATOM 1688 C CA . ILE A 1 217 ? 31.248 -7.155 -61.777 1.00 85.31 217 ILE A CA 1
ATOM 1689 C C . ILE A 1 217 ? 31.659 -7.637 -60.376 1.00 85.31 217 ILE A C 1
ATOM 1691 O O . ILE A 1 217 ? 32.624 -8.385 -60.238 1.00 85.31 217 ILE A O 1
ATOM 1695 N N . LEU A 1 218 ? 30.907 -7.248 -59.339 1.00 88.06 218 LEU A N 1
ATOM 1696 C CA . LEU A 1 218 ? 31.194 -7.614 -57.948 1.00 88.06 218 LEU A CA 1
ATOM 1697 C C . LEU A 1 218 ? 30.935 -9.099 -57.659 1.00 88.06 218 LEU A C 1
ATOM 1699 O O . LEU A 1 218 ? 31.731 -9.729 -56.964 1.00 88.06 218 LEU A O 1
ATOM 1703 N N . PHE A 1 219 ? 29.864 -9.680 -58.211 1.00 83.00 219 PHE A N 1
ATOM 1704 C CA . PHE A 1 219 ? 29.593 -11.112 -58.062 1.00 83.00 219 PHE A CA 1
ATOM 1705 C C . PHE A 1 219 ? 30.636 -11.978 -58.779 1.00 83.00 219 PHE A C 1
ATOM 1707 O O . PHE A 1 219 ? 31.092 -12.957 -58.193 1.00 83.00 219 PHE A O 1
ATOM 1714 N N . SER A 1 220 ? 31.080 -11.589 -59.981 1.00 83.06 220 SER A N 1
ATOM 1715 C CA . SER A 1 220 ? 32.181 -12.277 -60.677 1.00 83.06 220 SER A CA 1
ATOM 1716 C C . SER A 1 220 ? 33.473 -12.238 -59.856 1.00 83.06 220 SER A C 1
ATOM 1718 O O . SER A 1 220 ? 34.136 -13.258 -59.691 1.00 83.06 220 SER A O 1
ATOM 1720 N N . ALA A 1 221 ? 33.799 -11.079 -59.268 1.00 85.31 221 ALA A N 1
ATOM 1721 C CA . ALA A 1 221 ? 34.964 -10.933 -58.395 1.00 85.31 221 ALA A CA 1
ATOM 1722 C C . ALA A 1 221 ? 34.882 -11.842 -57.159 1.00 85.31 221 ALA A C 1
ATOM 1724 O O . ALA A 1 221 ? 35.869 -12.456 -56.759 1.00 85.31 221 ALA A O 1
ATOM 1725 N N . LEU A 1 222 ? 33.696 -11.941 -56.550 1.00 85.06 222 LEU A N 1
ATOM 1726 C CA . LEU A 1 222 ? 33.459 -12.788 -55.384 1.00 85.06 222 LEU A CA 1
ATOM 1727 C C . LEU A 1 222 ? 33.682 -14.272 -55.696 1.00 85.06 222 LEU A C 1
ATOM 1729 O O . LEU A 1 222 ? 34.241 -14.992 -54.868 1.00 85.06 222 LEU A O 1
ATOM 1733 N N . GLU A 1 223 ? 33.240 -14.722 -56.869 1.00 81.62 223 GLU A N 1
ATOM 1734 C CA . GLU A 1 223 ? 33.404 -16.105 -57.314 1.00 81.62 223 GLU A CA 1
ATOM 1735 C C . GLU A 1 223 ? 34.883 -16.450 -57.541 1.00 81.62 223 GLU A C 1
ATOM 1737 O O . GLU A 1 223 ? 35.346 -17.482 -57.052 1.00 81.62 223 GLU A O 1
ATOM 1742 N N . GLU A 1 224 ? 35.643 -15.548 -58.169 1.00 83.19 224 GLU A N 1
ATOM 1743 C CA . GLU A 1 224 ? 37.093 -15.690 -58.372 1.00 83.19 224 GLU A CA 1
ATOM 1744 C C . GLU A 1 224 ? 37.888 -15.659 -57.048 1.00 83.19 224 GLU A C 1
ATOM 1746 O O . GLU A 1 224 ? 38.901 -16.342 -56.920 1.00 83.19 224 GLU A O 1
ATOM 1751 N N . MET A 1 225 ? 37.419 -14.920 -56.031 1.00 82.75 225 MET A N 1
ATOM 1752 C CA . MET A 1 225 ? 38.125 -14.718 -54.749 1.00 82.75 225 MET A CA 1
ATOM 1753 C C . MET A 1 225 ? 37.616 -15.583 -53.587 1.00 82.75 225 MET A C 1
ATOM 1755 O O . MET A 1 225 ? 38.040 -15.396 -52.438 1.00 82.75 225 MET A O 1
ATOM 1759 N N . LYS A 1 226 ? 36.706 -16.527 -53.849 1.00 79.06 226 LYS A N 1
ATOM 1760 C CA . LYS A 1 226 ? 36.012 -17.328 -52.828 1.00 79.06 226 LYS A CA 1
ATOM 1761 C C . LYS A 1 226 ? 36.962 -17.949 -51.796 1.00 79.06 226 LYS A C 1
ATOM 1763 O O . LYS A 1 226 ? 36.717 -17.832 -50.596 1.00 79.06 226 LYS A O 1
ATOM 1768 N N . ASP A 1 227 ? 38.053 -18.571 -52.233 1.00 79.56 227 ASP A N 1
ATOM 1769 C CA . ASP A 1 227 ? 38.972 -19.287 -51.335 1.00 79.56 227 ASP A CA 1
ATOM 1770 C C . ASP A 1 227 ? 39.747 -18.331 -50.397 1.00 79.56 227 ASP A C 1
ATOM 1772 O O . ASP A 1 227 ? 39.979 -18.635 -49.219 1.00 79.56 227 ASP A O 1
ATOM 1776 N N . CYS A 1 228 ? 40.063 -17.118 -50.862 1.00 78.12 228 CYS A N 1
ATOM 1777 C CA . CYS A 1 228 ? 40.693 -16.070 -50.049 1.00 78.12 228 CYS A CA 1
ATOM 1778 C C . CYS A 1 228 ? 39.728 -15.474 -49.010 1.00 78.12 228 CYS A C 1
ATOM 1780 O O . CYS A 1 228 ? 40.139 -15.113 -47.905 1.00 78.12 228 CYS A O 1
ATOM 1782 N N . ILE A 1 229 ? 38.432 -15.408 -49.318 1.00 78.00 229 ILE A N 1
ATOM 1783 C CA . ILE A 1 229 ? 37.393 -14.907 -48.402 1.00 78.00 229 ILE A CA 1
ATOM 1784 C C . ILE A 1 229 ? 37.119 -15.916 -47.284 1.00 78.00 229 ILE A C 1
ATOM 1786 O O . ILE A 1 229 ? 36.980 -15.539 -46.116 1.00 78.00 229 ILE A O 1
ATOM 1790 N N . LEU A 1 230 ? 37.088 -17.206 -47.627 1.00 73.12 230 LEU A N 1
ATOM 1791 C CA . LEU A 1 230 ? 36.897 -18.285 -46.659 1.00 73.12 230 LEU A CA 1
ATOM 1792 C C . LEU A 1 230 ? 38.068 -18.364 -45.672 1.00 73.12 230 LEU A C 1
ATOM 1794 O O . LEU A 1 230 ? 37.858 -18.419 -44.465 1.00 73.12 230 LEU A O 1
ATOM 1798 N N . SER A 1 231 ? 39.304 -18.266 -46.163 1.00 62.53 231 SER A N 1
ATOM 1799 C CA . SER A 1 231 ? 40.521 -18.342 -45.336 1.00 62.53 231 SER A CA 1
ATOM 1800 C C . SER A 1 231 ? 40.850 -17.076 -44.519 1.00 62.53 231 SER A C 1
ATOM 1802 O O . SER A 1 231 ? 41.762 -17.088 -43.682 1.00 62.53 231 SER A O 1
ATOM 1804 N N . SER A 1 232 ? 40.144 -15.964 -44.748 1.00 58.84 232 SER A N 1
ATOM 1805 C CA . SER A 1 232 ? 40.347 -14.677 -44.057 1.00 58.84 232 SER A CA 1
ATOM 1806 C C . SER A 1 232 ? 39.300 -14.370 -42.983 1.00 58.84 232 SER A C 1
ATOM 1808 O O . SER A 1 232 ? 39.429 -13.372 -42.277 1.00 58.84 232 SER A O 1
ATOM 1810 N N . GLY A 1 233 ? 38.276 -15.214 -42.812 1.00 64.75 233 GLY A N 1
ATOM 1811 C CA . GLY A 1 233 ? 37.193 -14.960 -41.855 1.00 64.75 233 GLY A CA 1
ATOM 1812 C C . GLY A 1 233 ? 36.267 -13.800 -42.254 1.00 64.75 233 GLY A C 1
ATOM 1813 O O . GLY A 1 233 ? 35.491 -13.329 -41.419 1.00 64.75 233 GLY A O 1
ATOM 1814 N N . LEU A 1 234 ? 36.334 -13.354 -43.517 1.00 74.81 234 LEU A N 1
ATOM 1815 C CA . LEU A 1 234 ? 35.493 -12.302 -44.104 1.00 74.81 234 LEU A CA 1
ATOM 1816 C C . LEU A 1 234 ? 34.155 -12.828 -44.640 1.00 74.81 234 LEU A C 1
ATOM 1818 O O . LEU A 1 234 ? 33.319 -12.041 -45.077 1.00 74.81 234 LEU A O 1
ATOM 1822 N N . CYS A 1 235 ? 33.923 -14.142 -44.559 1.00 76.56 235 CYS A N 1
ATOM 1823 C CA . CYS A 1 235 ? 32.723 -14.813 -45.062 1.00 76.56 235 CYS A CA 1
ATOM 1824 C C . CYS A 1 235 ? 31.416 -14.138 -44.606 1.00 76.56 235 CYS A C 1
ATOM 1826 O O . CYS A 1 235 ? 30.559 -13.850 -45.436 1.00 76.56 235 CYS A O 1
ATOM 1828 N N . HIS A 1 236 ? 31.280 -13.792 -43.319 1.00 74.94 236 HIS A N 1
ATOM 1829 C CA . HIS A 1 236 ? 30.066 -13.129 -42.825 1.00 74.94 236 HIS A CA 1
ATOM 1830 C C . HIS A 1 236 ? 29.848 -11.733 -43.425 1.00 74.94 236 HIS A C 1
ATOM 1832 O O . HIS A 1 236 ? 28.711 -11.351 -43.695 1.00 74.94 236 HIS A O 1
ATOM 1838 N N . PHE A 1 237 ? 30.926 -10.977 -43.653 1.00 78.12 237 PHE A N 1
ATOM 1839 C CA . PHE A 1 237 ? 30.835 -9.647 -44.252 1.00 78.12 237 PHE A CA 1
ATOM 1840 C C . PHE A 1 237 ? 30.501 -9.740 -45.746 1.00 78.12 237 PHE A C 1
ATOM 1842 O O . PHE A 1 237 ? 29.598 -9.052 -46.217 1.00 78.12 237 PHE A O 1
ATOM 1849 N N . ALA A 1 238 ? 31.136 -10.676 -46.457 1.00 80.00 238 ALA A N 1
ATOM 1850 C CA . ALA A 1 238 ? 30.832 -10.974 -47.852 1.00 80.00 238 ALA A CA 1
ATOM 1851 C C . ALA A 1 238 ? 29.377 -11.428 -48.043 1.00 80.00 238 ALA A C 1
ATOM 1853 O O . ALA A 1 238 ? 28.670 -10.887 -48.889 1.00 80.00 238 ALA A O 1
ATOM 1854 N N . LEU A 1 239 ? 28.893 -12.357 -47.211 1.00 79.06 239 LEU A N 1
ATOM 1855 C CA . LEU A 1 239 ? 27.498 -12.806 -47.232 1.00 79.06 239 LEU A CA 1
ATOM 1856 C C . LEU A 1 239 ? 26.523 -11.659 -46.940 1.00 79.06 239 LEU A C 1
ATOM 1858 O O . LEU A 1 239 ? 25.505 -11.541 -47.617 1.00 79.06 239 LEU A O 1
ATOM 1862 N N . SER A 1 240 ? 26.842 -10.784 -45.982 1.00 82.56 240 SER A N 1
ATOM 1863 C CA . SER A 1 240 ? 26.035 -9.592 -45.696 1.00 82.56 240 SER A CA 1
ATOM 1864 C C . SER A 1 240 ? 25.956 -8.664 -46.916 1.00 82.56 240 SER A C 1
ATOM 1866 O O . SER A 1 240 ? 24.865 -8.235 -47.287 1.00 82.56 240 SER A O 1
ATOM 1868 N N . ASN A 1 241 ? 27.075 -8.397 -47.598 1.00 85.12 241 ASN A N 1
ATOM 1869 C CA . ASN A 1 241 ? 27.094 -7.568 -48.810 1.00 85.12 241 ASN A CA 1
ATOM 1870 C C . ASN A 1 241 ? 26.290 -8.196 -49.957 1.00 85.12 241 ASN A C 1
ATOM 1872 O O . ASN A 1 241 ? 25.520 -7.493 -50.614 1.00 85.12 241 ASN A O 1
ATOM 1876 N N . VAL A 1 242 ? 26.405 -9.512 -50.159 1.00 83.31 242 VAL A N 1
ATOM 1877 C CA . VAL A 1 242 ? 25.626 -10.260 -51.159 1.00 83.31 242 VAL A CA 1
ATOM 1878 C C . VAL A 1 242 ? 24.130 -10.164 -50.866 1.00 83.31 242 VAL A C 1
ATOM 1880 O O . VAL A 1 242 ? 23.365 -9.784 -51.747 1.00 83.31 242 VAL A O 1
ATOM 1883 N N . LEU A 1 243 ? 23.709 -10.442 -49.628 1.00 82.25 243 LEU A N 1
ATOM 1884 C CA . LEU A 1 243 ? 22.299 -10.407 -49.226 1.00 82.25 243 LEU A CA 1
ATOM 1885 C C . LEU A 1 243 ? 21.715 -8.996 -49.296 1.00 82.25 243 LEU A C 1
ATOM 1887 O O . LEU A 1 243 ? 20.599 -8.822 -49.777 1.00 82.25 243 LEU A O 1
ATOM 1891 N N . ASN A 1 244 ? 22.468 -7.979 -48.873 1.00 85.56 244 ASN A N 1
ATOM 1892 C CA . ASN A 1 244 ? 22.033 -6.588 -48.986 1.00 85.56 244 ASN A CA 1
ATOM 1893 C C . ASN A 1 244 ? 21.947 -6.142 -50.447 1.00 85.56 244 ASN A C 1
ATOM 1895 O O . ASN A 1 244 ? 20.983 -5.476 -50.813 1.00 85.56 244 ASN A O 1
ATOM 1899 N N . THR A 1 245 ? 22.893 -6.543 -51.298 1.00 85.69 245 THR A N 1
ATOM 1900 C CA . THR A 1 245 ? 22.857 -6.283 -52.749 1.00 85.69 245 THR A CA 1
ATOM 1901 C C . THR A 1 245 ? 21.648 -6.941 -53.393 1.00 85.69 245 THR A C 1
ATOM 1903 O O . THR A 1 245 ? 20.921 -6.289 -54.143 1.00 85.69 245 THR A O 1
ATOM 1906 N N . PHE A 1 246 ? 21.412 -8.209 -53.059 1.00 80.81 246 PHE A N 1
ATOM 1907 C CA . PHE A 1 246 ? 20.273 -8.989 -53.515 1.00 80.81 246 PHE A CA 1
ATOM 1908 C C . PHE A 1 246 ? 18.952 -8.324 -53.112 1.00 80.81 246 PHE A C 1
ATOM 1910 O O . PHE A 1 246 ? 18.150 -7.967 -53.972 1.00 80.81 246 PHE A O 1
ATOM 1917 N N . TYR A 1 247 ? 18.779 -8.039 -51.820 1.00 84.19 247 TYR A N 1
ATOM 1918 C CA . TYR A 1 247 ? 17.591 -7.379 -51.289 1.00 84.19 247 TYR A CA 1
ATOM 1919 C C . TYR A 1 247 ? 17.356 -6.005 -51.933 1.00 84.19 247 TYR A C 1
ATOM 1921 O O . TYR A 1 247 ? 16.315 -5.769 -52.535 1.00 84.19 247 TYR A O 1
ATOM 1929 N N . THR A 1 248 ? 18.340 -5.107 -51.885 1.00 86.00 248 THR A N 1
ATOM 1930 C CA . THR A 1 248 ? 18.154 -3.704 -52.303 1.00 86.00 248 THR A CA 1
ATOM 1931 C C . THR A 1 248 ? 18.129 -3.489 -53.815 1.00 86.00 248 THR A C 1
ATOM 1933 O O . THR A 1 248 ? 17.570 -2.492 -54.265 1.00 86.00 248 THR A O 1
ATOM 1936 N N . SER A 1 249 ? 18.737 -4.374 -54.614 1.00 82.19 249 SER A N 1
ATOM 1937 C CA . SER A 1 249 ? 18.838 -4.189 -56.075 1.00 82.19 249 SER A CA 1
ATOM 1938 C C . SER A 1 249 ? 17.827 -5.021 -56.859 1.00 82.19 249 SER A C 1
ATOM 1940 O O . SER A 1 249 ? 17.416 -4.590 -57.939 1.00 82.19 249 SER A O 1
ATOM 1942 N N . PHE A 1 250 ? 17.439 -6.190 -56.331 1.00 75.75 250 PHE A N 1
ATOM 1943 C CA . PHE A 1 250 ? 16.552 -7.138 -57.010 1.00 75.75 250 PHE A CA 1
ATOM 1944 C C . PHE A 1 250 ? 15.158 -7.238 -56.376 1.00 75.75 250 PHE A C 1
ATOM 1946 O O . PHE A 1 250 ? 14.211 -7.468 -57.117 1.00 75.75 250 PHE A O 1
ATOM 1953 N N . LEU A 1 251 ? 15.019 -7.077 -55.050 1.00 78.25 251 LEU A N 1
ATOM 1954 C CA . LEU A 1 251 ? 13.741 -7.297 -54.346 1.00 78.25 251 LEU A CA 1
ATOM 1955 C C . LEU A 1 251 ? 13.049 -6.009 -53.882 1.00 78.25 251 LEU A C 1
ATOM 1957 O O . LEU A 1 251 ? 11.832 -5.983 -53.734 1.00 78.25 251 LEU A O 1
ATOM 1961 N N . LEU A 1 252 ? 13.811 -4.945 -53.623 1.00 81.56 252 LEU A N 1
ATOM 1962 C CA . LEU A 1 252 ? 13.283 -3.717 -53.041 1.00 81.56 252 LEU A CA 1
ATOM 1963 C C . LEU A 1 252 ? 12.954 -2.668 -54.111 1.00 81.56 252 LEU A C 1
ATOM 1965 O O . LEU A 1 252 ? 13.844 -2.089 -54.739 1.00 81.56 252 LEU A O 1
ATOM 1969 N N . ASP A 1 253 ? 11.665 -2.365 -54.264 1.00 72.44 253 ASP A N 1
ATOM 1970 C CA . ASP A 1 253 ? 11.184 -1.367 -55.230 1.00 72.44 253 ASP A CA 1
ATOM 1971 C C . ASP A 1 253 ? 10.941 0.023 -54.629 1.00 72.44 253 ASP A C 1
ATOM 1973 O O . ASP A 1 253 ? 11.014 1.027 -55.343 1.00 72.44 253 ASP A O 1
ATOM 1977 N N . ARG A 1 254 ? 10.671 0.109 -53.320 1.00 75.19 254 ARG A N 1
ATOM 1978 C CA . ARG A 1 254 ? 10.408 1.364 -52.594 1.00 75.19 254 ARG A CA 1
ATOM 1979 C C . ARG A 1 254 ? 11.171 1.409 -51.276 1.00 75.19 254 ARG A C 1
ATOM 1981 O O . ARG A 1 254 ? 11.530 0.376 -50.730 1.00 75.19 254 ARG A O 1
ATOM 1988 N N . GLU A 1 255 ? 11.423 2.614 -50.772 1.00 77.50 255 GLU A N 1
ATOM 1989 C CA . GLU A 1 255 ? 12.027 2.804 -49.448 1.00 77.50 255 GLU A CA 1
ATOM 1990 C C . GLU A 1 255 ? 11.097 2.267 -48.352 1.00 77.50 255 GLU A C 1
ATOM 1992 O O . GLU A 1 255 ? 9.900 2.561 -48.345 1.00 77.50 255 GLU A O 1
ATOM 1997 N N . VAL A 1 256 ? 11.651 1.473 -47.433 1.00 75.50 256 VAL A N 1
ATOM 1998 C CA . VAL A 1 256 ? 10.898 0.888 -46.318 1.00 75.50 256 VAL A CA 1
ATOM 1999 C C . VAL A 1 256 ? 10.673 1.953 -45.246 1.00 75.50 256 VAL A C 1
ATOM 2001 O O . VAL A 1 256 ? 11.614 2.377 -44.575 1.00 75.50 256 VAL A O 1
ATOM 2004 N N . SER A 1 257 ? 9.424 2.379 -45.050 1.00 60.47 257 SER A N 1
ATOM 2005 C CA . SER A 1 257 ? 9.050 3.272 -43.949 1.00 60.47 257 SER A CA 1
ATOM 2006 C C . SER A 1 257 ? 8.839 2.469 -42.661 1.00 60.47 257 SER A C 1
ATOM 2008 O O . SER A 1 257 ? 7.779 1.876 -42.462 1.00 60.47 257 SER A O 1
ATOM 2010 N N . SER A 1 258 ? 9.840 2.435 -41.781 1.00 62.50 258 SER A N 1
ATOM 2011 C CA . SER A 1 258 ? 9.705 1.875 -40.429 1.00 62.50 258 SER A CA 1
ATOM 2012 C C . SER A 1 258 ? 9.059 2.877 -39.468 1.00 62.50 258 SER A C 1
ATOM 2014 O O . SER A 1 258 ? 9.224 4.088 -39.637 1.00 62.50 258 SER A O 1
ATOM 2016 N N . SER A 1 259 ? 8.388 2.392 -38.416 1.00 61.72 259 SER A N 1
ATOM 2017 C CA . SER A 1 259 ? 7.946 3.266 -37.322 1.00 61.72 259 SER A CA 1
ATOM 2018 C C . SER A 1 259 ? 9.153 3.941 -36.640 1.00 61.72 259 SER A C 1
ATOM 2020 O O . SER A 1 259 ? 10.260 3.380 -36.665 1.00 61.72 259 SER A O 1
ATOM 2022 N N . PRO A 1 260 ? 8.980 5.126 -36.025 1.00 51.09 260 PRO A N 1
ATOM 2023 C CA . PRO A 1 260 ? 10.060 5.817 -35.318 1.00 51.09 260 PRO A CA 1
ATOM 2024 C C . PRO A 1 260 ? 10.740 4.947 -34.251 1.00 51.09 260 PRO A C 1
ATOM 2026 O O . PRO A 1 260 ? 11.954 5.021 -34.071 1.00 51.09 260 PRO A O 1
ATOM 2029 N N . GLU A 1 261 ? 9.986 4.072 -33.586 1.00 51.16 261 GLU A N 1
ATOM 2030 C CA . GLU A 1 261 ? 10.484 3.177 -32.540 1.00 51.16 261 GLU A CA 1
ATOM 2031 C C . GLU A 1 261 ? 11.407 2.094 -33.109 1.00 51.16 261 GLU A C 1
ATOM 2033 O O . GLU A 1 261 ? 12.520 1.905 -32.616 1.00 51.16 261 GLU A O 1
ATOM 2038 N N . LEU A 1 262 ? 10.987 1.410 -34.180 1.00 61.44 262 LEU A N 1
ATOM 2039 C CA . LEU A 1 262 ? 11.796 0.376 -34.840 1.00 61.44 262 LEU A CA 1
ATOM 2040 C C . LEU A 1 262 ? 13.046 0.969 -35.501 1.00 61.44 262 LEU A C 1
ATOM 2042 O O . LEU A 1 262 ? 14.111 0.342 -35.508 1.00 61.44 262 LEU A O 1
ATOM 2046 N N . TYR A 1 263 ? 12.935 2.197 -36.011 1.00 64.75 263 TYR A N 1
ATOM 2047 C CA . TYR A 1 263 ? 14.063 2.948 -36.548 1.00 64.75 263 TYR A CA 1
ATOM 2048 C C . TYR A 1 263 ? 15.099 3.261 -35.463 1.00 64.75 263 TYR A C 1
ATOM 2050 O O . TYR A 1 263 ? 16.282 2.975 -35.646 1.00 64.75 263 TYR A O 1
ATOM 2058 N N . LEU A 1 264 ? 14.668 3.787 -34.310 1.00 64.12 264 LEU A N 1
ATOM 2059 C CA . LEU A 1 264 ? 15.560 4.098 -33.189 1.00 64.12 264 LEU A CA 1
ATOM 2060 C C . LEU A 1 264 ? 16.219 2.844 -32.605 1.00 64.12 264 LEU A C 1
ATOM 2062 O O . LEU A 1 264 ? 17.402 2.881 -32.273 1.00 64.12 264 LEU A O 1
ATOM 2066 N N . GLN A 1 265 ? 15.495 1.725 -32.537 1.00 63.53 265 GLN A N 1
ATOM 2067 C CA . GLN A 1 265 ? 16.054 0.436 -32.116 1.00 63.53 265 GLN A CA 1
ATOM 2068 C C . GLN A 1 265 ? 17.103 -0.102 -33.095 1.00 63.53 265 GLN A C 1
ATOM 2070 O O . GLN A 1 265 ? 18.115 -0.660 -32.679 1.00 63.53 265 GLN A O 1
ATOM 2075 N N . SER A 1 266 ? 16.877 0.045 -34.399 1.00 65.75 266 SER A N 1
ATOM 2076 C CA . SER A 1 266 ? 17.838 -0.397 -35.417 1.00 65.75 266 SER A CA 1
ATOM 2077 C C . SER A 1 266 ? 19.073 0.507 -35.433 1.00 65.75 266 SER A C 1
ATOM 2079 O O . SER A 1 266 ? 20.203 0.031 -35.530 1.00 65.75 266 SER A O 1
ATOM 2081 N N . LEU A 1 267 ? 18.868 1.814 -35.251 1.00 70.44 267 LEU A N 1
ATOM 2082 C CA . LEU A 1 267 ? 19.943 2.792 -35.165 1.00 70.44 267 LEU A CA 1
ATOM 2083 C C . LEU A 1 267 ? 20.813 2.578 -33.919 1.00 70.44 267 LEU A C 1
ATOM 2085 O O . LEU A 1 267 ? 22.036 2.615 -34.027 1.00 70.44 267 LEU A O 1
ATOM 2089 N N . SER A 1 268 ? 20.219 2.308 -32.753 1.00 63.47 268 SER A N 1
ATOM 2090 C CA . SER A 1 268 ? 20.982 2.061 -31.521 1.00 63.47 268 SER A CA 1
ATOM 2091 C C . SER A 1 268 ? 21.834 0.794 -31.610 1.00 63.47 268 SER A C 1
ATOM 2093 O O . SER A 1 268 ? 22.997 0.814 -31.206 1.00 63.47 268 SER A O 1
ATOM 2095 N N . LYS A 1 269 ? 21.315 -0.280 -32.223 1.00 65.94 269 LYS A N 1
ATOM 2096 C CA . LYS A 1 269 ? 22.091 -1.497 -32.519 1.00 65.94 269 LYS A CA 1
ATOM 2097 C C . LYS A 1 269 ? 23.292 -1.210 -33.421 1.00 65.94 269 LYS A C 1
ATOM 2099 O O . LYS A 1 269 ? 24.392 -1.685 -33.139 1.00 65.94 269 LYS A O 1
ATOM 2104 N N . ALA A 1 270 ? 23.091 -0.425 -34.480 1.00 67.38 270 ALA A N 1
ATOM 2105 C CA . ALA A 1 270 ? 24.145 -0.072 -35.427 1.00 67.38 270 ALA A CA 1
ATOM 2106 C C . ALA A 1 270 ? 25.238 0.806 -34.788 1.00 67.38 270 ALA A C 1
ATOM 2108 O O . ALA A 1 270 ? 26.423 0.586 -35.031 1.00 67.38 270 ALA A O 1
ATOM 2109 N N . VAL A 1 271 ? 24.859 1.756 -33.924 1.00 66.62 271 VAL A N 1
ATOM 2110 C CA . VAL A 1 271 ? 25.811 2.582 -33.159 1.00 66.62 271 VAL A CA 1
ATOM 2111 C C . VAL A 1 271 ? 26.620 1.721 -32.182 1.00 66.62 271 VAL A C 1
ATOM 2113 O O . VAL A 1 271 ? 27.849 1.782 -32.185 1.00 66.62 271 VAL A O 1
ATOM 2116 N N . TYR A 1 272 ? 25.954 0.845 -31.426 1.00 62.91 272 TYR A N 1
ATOM 2117 C CA . TYR A 1 272 ? 26.605 -0.042 -30.457 1.00 62.91 272 TYR A CA 1
ATOM 2118 C C . TYR A 1 272 ? 27.605 -1.014 -31.104 1.00 62.91 272 TYR A C 1
ATOM 2120 O O . TYR A 1 272 ? 28.709 -1.229 -30.596 1.00 62.91 272 TYR A O 1
ATOM 2128 N N . GLY A 1 273 ? 27.248 -1.593 -32.256 1.00 61.88 273 GLY A N 1
ATOM 2129 C CA . GLY A 1 273 ? 28.133 -2.497 -32.994 1.00 61.88 273 GLY A CA 1
ATOM 2130 C C . GLY A 1 273 ? 29.453 -1.842 -33.417 1.00 61.88 273 GLY A C 1
ATOM 2131 O O . GLY A 1 273 ? 30.489 -2.511 -33.420 1.00 61.88 273 GLY A O 1
ATOM 2132 N N . LYS A 1 274 ? 29.428 -0.538 -33.719 1.00 62.41 274 LYS A N 1
ATOM 2133 C CA . LYS A 1 274 ? 30.595 0.234 -34.169 1.00 62.41 274 LYS A CA 1
ATOM 2134 C C . LYS A 1 274 ? 31.509 0.667 -33.037 1.00 62.41 274 LYS A C 1
ATOM 2136 O O . LYS A 1 274 ? 32.724 0.565 -33.183 1.00 62.41 274 LYS A O 1
ATOM 2141 N N . GLU A 1 275 ? 30.953 1.071 -31.898 1.00 60.22 275 GLU A N 1
ATOM 2142 C CA . GLU A 1 275 ? 31.769 1.413 -30.727 1.00 60.22 275 GLU A CA 1
ATOM 2143 C C . GLU A 1 275 ? 32.587 0.213 -30.230 1.00 60.22 275 GLU A C 1
ATOM 2145 O O . GLU A 1 275 ? 33.735 0.378 -29.832 1.00 60.22 275 GLU A O 1
ATOM 2150 N N . ARG A 1 276 ? 32.064 -1.017 -30.343 1.00 55.12 276 ARG A N 1
ATOM 2151 C CA . ARG A 1 276 ? 32.818 -2.239 -29.998 1.00 55.12 276 ARG A CA 1
ATOM 2152 C C . ARG A 1 276 ? 33.969 -2.570 -30.956 1.00 55.12 276 ARG A C 1
ATOM 2154 O O . ARG A 1 276 ? 34.849 -3.345 -30.585 1.00 55.12 276 ARG A O 1
ATOM 2161 N N . GLN A 1 277 ? 33.931 -2.064 -32.189 1.00 53.88 277 GLN A N 1
ATOM 2162 C CA . GLN A 1 277 ? 34.984 -2.262 -33.194 1.00 53.88 277 GLN A CA 1
ATOM 2163 C C . GLN A 1 277 ? 36.070 -1.186 -33.118 1.00 53.88 277 GLN A C 1
ATOM 2165 O O . GLN A 1 277 ? 37.218 -1.451 -33.475 1.00 53.88 277 GLN A O 1
ATOM 2170 N N . ALA A 1 278 ? 35.719 0.010 -32.649 1.00 49.59 278 ALA A N 1
ATOM 2171 C CA . ALA A 1 278 ? 36.644 1.111 -32.456 1.00 49.59 278 ALA A CA 1
ATOM 2172 C C . ALA A 1 278 ? 37.493 0.883 -31.197 1.00 49.59 278 ALA A C 1
ATOM 2174 O O . ALA A 1 278 ? 36.999 0.914 -30.071 1.00 49.59 278 ALA A O 1
ATOM 2175 N N . SER A 1 279 ? 38.795 0.652 -31.369 1.00 40.12 279 SER A N 1
ATOM 2176 C CA . SER A 1 279 ? 39.728 0.656 -30.243 1.00 40.12 279 SER A CA 1
ATOM 2177 C C . SER A 1 279 ? 39.719 2.029 -29.569 1.00 40.12 279 SER A C 1
ATOM 2179 O O . SER A 1 279 ? 39.865 3.043 -30.247 1.00 40.12 279 SER A O 1
ATOM 2181 N N . VAL A 1 280 ? 39.562 2.010 -28.246 1.00 43.69 280 VAL A N 1
ATOM 2182 C CA . VAL A 1 280 ? 39.623 3.118 -27.283 1.00 43.69 280 VAL A CA 1
ATOM 2183 C C . VAL A 1 280 ? 40.592 4.226 -27.719 1.00 43.69 280 VAL A C 1
ATOM 2185 O O . VAL A 1 280 ? 41.782 4.100 -27.474 1.00 43.69 280 VAL A O 1
ATOM 2188 N N . GLU A 1 281 ? 40.085 5.276 -28.378 1.00 35.19 281 GLU A N 1
ATOM 2189 C CA . GLU A 1 281 ? 40.552 6.674 -28.295 1.00 35.19 281 GLU A CA 1
ATOM 2190 C C . GLU A 1 281 ? 39.761 7.599 -29.254 1.00 35.19 281 GLU A C 1
ATOM 2192 O O . GLU A 1 281 ? 39.735 7.422 -30.472 1.00 35.19 281 GLU A O 1
ATOM 2197 N N . GLY A 1 282 ? 39.111 8.625 -28.686 1.00 47.69 282 GLY A N 1
ATOM 2198 C CA . GLY A 1 282 ? 38.752 9.875 -29.375 1.00 47.69 282 GLY A CA 1
ATOM 2199 C C . GLY A 1 282 ? 37.712 9.823 -30.503 1.00 47.69 282 GLY A C 1
ATOM 2200 O O . GLY A 1 282 ? 37.952 10.416 -31.550 1.00 47.69 282 GLY A O 1
ATOM 2201 N N . HIS A 1 283 ? 36.569 9.150 -30.330 1.00 55.72 283 HIS A N 1
ATOM 2202 C CA . HIS A 1 283 ? 35.517 9.108 -31.362 1.00 55.72 283 HIS A CA 1
ATOM 2203 C C . HIS A 1 283 ? 34.388 10.122 -31.114 1.00 55.72 283 HIS A C 1
ATOM 2205 O O . HIS A 1 283 ? 33.887 10.268 -30.000 1.00 55.72 283 HIS A O 1
ATOM 2211 N N . CYS A 1 284 ? 33.965 10.816 -32.175 1.00 57.88 284 CYS A N 1
ATOM 2212 C CA . CYS A 1 284 ? 32.820 11.723 -32.162 1.00 57.88 284 CYS A CA 1
ATOM 2213 C C . CYS A 1 284 ? 31.518 10.920 -32.328 1.00 57.88 284 CYS A C 1
ATOM 2215 O O . CYS A 1 284 ? 31.257 10.347 -33.391 1.00 57.88 284 CYS A O 1
ATOM 2217 N N . LEU A 1 285 ? 30.667 10.895 -31.295 1.00 60.09 285 LEU A N 1
ATOM 2218 C CA . LEU A 1 285 ? 29.367 10.207 -31.335 1.00 60.09 285 LEU A CA 1
ATOM 2219 C C . LEU A 1 285 ? 28.507 10.679 -32.518 1.00 60.09 285 LEU A C 1
ATOM 2221 O O . LEU A 1 285 ? 27.845 9.874 -33.165 1.00 60.09 285 LEU A O 1
ATOM 2225 N N . THR A 1 286 ? 28.569 11.968 -32.858 1.00 60.41 286 THR A N 1
ATOM 2226 C CA . THR A 1 286 ? 27.840 12.543 -33.996 1.00 60.41 286 THR A CA 1
ATOM 2227 C C . THR A 1 286 ? 28.224 11.880 -35.319 1.00 60.41 286 THR A C 1
ATOM 2229 O O . THR A 1 286 ? 27.351 11.594 -36.136 1.00 60.41 286 THR A O 1
ATOM 2232 N N . GLU A 1 287 ? 29.508 11.591 -35.529 1.00 63.66 287 GLU A N 1
ATOM 2233 C CA . GLU A 1 287 ? 29.990 10.914 -36.738 1.00 63.66 287 GLU A CA 1
ATOM 2234 C C . GLU A 1 287 ? 29.564 9.445 -36.749 1.00 63.66 287 GLU A C 1
ATOM 2236 O O . GLU A 1 287 ? 29.092 8.951 -37.772 1.00 63.66 287 GLU A O 1
ATOM 2241 N N . THR A 1 288 ? 29.624 8.777 -35.595 1.00 66.31 288 THR A N 1
ATOM 2242 C CA . THR A 1 288 ? 29.185 7.381 -35.436 1.00 66.31 288 THR A CA 1
ATOM 2243 C C . THR A 1 288 ? 27.689 7.231 -35.713 1.00 66.31 288 THR A C 1
ATOM 2245 O O . THR A 1 288 ? 27.281 6.330 -36.444 1.00 66.31 288 THR A O 1
ATOM 2248 N N . VAL A 1 289 ? 26.865 8.154 -35.207 1.00 67.00 289 VAL A N 1
ATOM 2249 C CA . VAL A 1 289 ? 25.420 8.187 -35.466 1.00 67.00 289 VAL A CA 1
ATOM 2250 C C . VAL A 1 289 ? 25.134 8.481 -36.937 1.00 67.00 289 VAL A C 1
ATOM 2252 O O . VAL A 1 289 ? 24.325 7.783 -37.541 1.00 67.00 289 VAL A O 1
ATOM 2255 N N . GLN A 1 290 ? 25.808 9.458 -37.554 1.00 68.62 290 GLN A N 1
ATOM 2256 C CA . GLN A 1 290 ? 25.635 9.751 -38.985 1.00 68.62 290 GLN A CA 1
ATOM 2257 C C . GLN A 1 290 ? 26.042 8.573 -39.878 1.00 68.62 290 GLN A C 1
ATOM 2259 O O . GLN A 1 290 ? 25.449 8.342 -40.931 1.00 68.62 290 GLN A O 1
ATOM 2264 N N . GLU A 1 291 ? 27.071 7.834 -39.482 1.00 70.75 291 GLU A N 1
ATOM 2265 C CA . GLU A 1 291 ? 27.568 6.667 -40.204 1.00 70.75 291 GLU A CA 1
ATOM 2266 C C . GLU A 1 291 ? 26.658 5.445 -39.986 1.00 70.75 291 GLU A C 1
ATOM 2268 O O . GLU A 1 291 ? 26.412 4.686 -40.919 1.00 70.75 291 GLU A O 1
ATOM 2273 N N . ALA A 1 292 ? 26.068 5.279 -38.799 1.00 73.50 292 ALA A N 1
ATOM 2274 C CA . ALA A 1 292 ? 25.032 4.277 -38.532 1.00 73.50 292 ALA A CA 1
ATOM 2275 C C . ALA A 1 292 ? 23.716 4.576 -39.281 1.00 73.50 292 ALA A C 1
ATOM 2277 O O . ALA A 1 292 ? 23.102 3.676 -39.851 1.00 73.50 292 ALA A O 1
ATOM 2278 N N . GLN A 1 293 ? 23.313 5.848 -39.365 1.00 74.88 293 GLN A N 1
ATOM 2279 C CA . GLN A 1 293 ? 22.164 6.278 -40.173 1.00 74.88 293 GLN A CA 1
ATOM 2280 C C . GLN A 1 293 ? 22.373 5.986 -41.662 1.00 74.88 293 GLN A C 1
ATOM 2282 O O . GLN A 1 293 ? 21.440 5.558 -42.341 1.00 74.88 293 GLN A O 1
ATOM 2287 N N . ARG A 1 294 ? 23.594 6.187 -42.177 1.00 74.56 294 ARG A N 1
ATOM 2288 C CA . ARG A 1 294 ? 23.940 5.869 -43.570 1.00 74.56 294 ARG A CA 1
ATOM 2289 C C . ARG A 1 294 ? 23.856 4.375 -43.865 1.00 74.56 294 ARG A C 1
ATOM 2291 O O . ARG A 1 294 ? 23.318 4.004 -44.901 1.00 74.56 294 ARG A O 1
ATOM 2298 N N . GLU A 1 295 ? 24.310 3.520 -42.956 1.00 77.19 295 GLU A N 1
ATOM 2299 C CA . GLU A 1 295 ? 24.177 2.064 -43.111 1.00 77.19 295 GLU A CA 1
ATOM 2300 C C . GLU A 1 295 ? 22.727 1.591 -43.088 1.00 77.19 295 GLU A C 1
ATOM 2302 O O . GLU A 1 295 ? 22.326 0.751 -43.897 1.00 77.19 295 GLU A O 1
ATOM 2307 N N . LEU A 1 296 ? 21.918 2.169 -42.202 1.00 78.00 296 LEU A N 1
ATOM 2308 C CA . LEU A 1 296 ? 20.495 1.864 -42.149 1.00 78.00 296 LEU A CA 1
ATOM 2309 C C . LEU A 1 296 ? 19.773 2.352 -43.418 1.00 78.00 296 LEU A C 1
ATOM 2311 O O . LEU A 1 296 ? 18.890 1.677 -43.940 1.00 78.00 296 LEU A O 1
ATOM 2315 N N . ALA A 1 297 ? 20.186 3.492 -43.979 1.00 77.88 297 ALA A N 1
ATOM 2316 C CA . ALA A 1 297 ? 19.671 3.970 -45.259 1.00 77.88 297 ALA A CA 1
ATOM 2317 C C . ALA A 1 297 ? 20.086 3.061 -46.430 1.00 77.88 297 ALA A C 1
ATOM 2319 O O . ALA A 1 297 ? 19.250 2.749 -47.275 1.00 77.88 297 ALA A O 1
ATOM 2320 N N . ALA A 1 298 ? 21.338 2.593 -46.458 1.00 79.50 298 ALA A N 1
ATOM 2321 C CA . ALA A 1 298 ? 21.876 1.695 -47.488 1.00 79.50 298 ALA A CA 1
ATOM 2322 C C . ALA A 1 298 ? 21.150 0.346 -47.560 1.00 79.50 298 ALA A C 1
ATOM 2324 O O . ALA A 1 298 ? 21.182 -0.334 -48.581 1.00 79.50 298 ALA A O 1
ATOM 2325 N N . THR A 1 299 ? 20.515 -0.048 -46.458 1.00 82.31 299 THR A N 1
ATOM 2326 C CA . THR A 1 299 ? 19.830 -1.331 -46.305 1.00 82.31 299 THR A CA 1
ATOM 2327 C C . THR A 1 299 ? 18.319 -1.238 -46.457 1.00 82.31 299 THR A C 1
ATOM 2329 O O . THR A 1 299 ? 17.706 -2.262 -46.734 1.00 82.31 299 THR A O 1
ATOM 2332 N N . ASN A 1 300 ? 17.728 -0.045 -46.328 1.00 79.56 300 ASN A N 1
ATOM 2333 C CA . ASN A 1 300 ? 16.277 0.183 -46.394 1.00 79.56 300 ASN A CA 1
ATOM 2334 C C . ASN A 1 300 ? 15.820 0.959 -47.639 1.00 79.56 300 ASN A C 1
ATOM 2336 O O . ASN A 1 300 ? 14.618 1.160 -47.828 1.00 79.56 300 ASN A O 1
ATOM 2340 N N . ARG A 1 301 ? 16.755 1.398 -48.490 1.00 81.88 301 ARG A N 1
ATOM 2341 C CA . ARG A 1 301 ? 16.473 2.080 -49.760 1.00 81.88 301 ARG A CA 1
ATOM 2342 C C . ARG A 1 301 ? 16.782 1.182 -50.958 1.00 81.88 301 ARG A C 1
ATOM 2344 O O . ARG A 1 301 ? 17.772 0.450 -50.915 1.00 81.88 301 ARG A O 1
ATOM 2351 N N . PRO A 1 302 ? 15.992 1.266 -52.046 1.00 82.06 302 PRO A N 1
ATOM 2352 C CA . PRO A 1 302 ? 16.357 0.657 -53.317 1.00 82.06 302 PR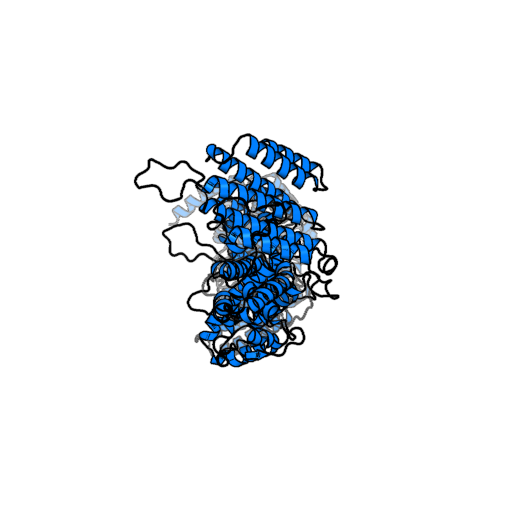O A CA 1
ATOM 2353 C C . PRO A 1 302 ? 17.741 1.130 -53.772 1.00 82.06 302 PRO A C 1
ATOM 2355 O O . PRO A 1 302 ? 18.042 2.326 -53.738 1.00 82.06 302 PRO A O 1
ATOM 2358 N N . SER A 1 303 ? 18.573 0.190 -54.212 1.00 83.12 303 SER A N 1
ATOM 2359 C CA . SER A 1 303 ? 19.913 0.476 -54.720 1.00 83.12 303 SER A CA 1
ATOM 2360 C C . SER A 1 303 ? 19.845 1.309 -56.001 1.00 83.12 303 SER A C 1
ATOM 2362 O O . SER A 1 303 ? 18.998 1.088 -56.871 1.00 83.12 303 SER A O 1
ATOM 2364 N N . GLN A 1 304 ? 20.795 2.234 -56.161 1.00 80.56 304 GLN A N 1
ATOM 2365 C CA . GLN A 1 304 ? 20.991 2.963 -57.419 1.00 80.56 304 GLN A CA 1
ATOM 2366 C C . GLN A 1 304 ? 21.535 2.068 -58.546 1.00 80.56 304 GLN A C 1
ATOM 2368 O O . GLN A 1 304 ? 21.446 2.423 -59.722 1.00 80.56 304 GLN A O 1
ATOM 2373 N N . PHE A 1 305 ? 22.092 0.902 -58.206 1.00 83.88 305 PHE A N 1
ATOM 2374 C CA . PHE A 1 305 ? 22.646 -0.046 -59.164 1.00 83.88 305 PHE A CA 1
ATOM 2375 C C . PHE A 1 305 ? 21.620 -1.123 -59.496 1.00 83.88 305 PHE A C 1
ATOM 2377 O O . PHE A 1 305 ? 21.460 -2.097 -58.763 1.00 83.88 305 PHE A O 1
ATOM 2384 N N . ARG A 1 306 ? 20.930 -0.963 -60.628 1.00 78.31 306 ARG A N 1
ATOM 2385 C CA . ARG A 1 306 ? 20.009 -1.989 -61.123 1.00 78.31 306 ARG A CA 1
ATOM 2386 C C . ARG A 1 306 ? 20.771 -3.113 -61.841 1.00 78.31 306 ARG A C 1
ATOM 2388 O O . ARG A 1 306 ? 21.763 -2.832 -62.521 1.00 78.31 306 ARG A O 1
ATOM 2395 N N . PRO A 1 307 ? 20.331 -4.375 -61.706 1.00 72.00 307 PRO A N 1
ATOM 2396 C CA . PRO A 1 307 ? 20.949 -5.482 -62.418 1.00 72.00 307 PRO A CA 1
ATOM 2397 C C . PRO A 1 307 ? 20.660 -5.386 -63.920 1.00 72.00 307 PRO A C 1
ATOM 2399 O O . PRO A 1 307 ? 19.527 -5.122 -64.318 1.00 72.00 307 PRO A O 1
ATOM 2402 N N . CYS A 1 308 ? 21.658 -5.648 -64.764 1.00 66.81 308 CYS A N 1
ATOM 2403 C CA . CYS A 1 308 ? 21.461 -5.919 -66.185 1.00 66.81 308 CYS A CA 1
ATOM 2404 C C . CYS A 1 308 ? 22.085 -7.276 -66.542 1.00 66.81 308 CYS A C 1
ATOM 2406 O O . CYS A 1 308 ? 23.201 -7.585 -66.136 1.00 66.81 308 CYS A O 1
ATOM 2408 N N . GLY A 1 309 ? 21.337 -8.113 -67.267 1.00 56.97 309 GLY A N 1
ATOM 2409 C CA . GLY A 1 309 ? 21.826 -9.411 -67.748 1.00 56.97 309 GLY A CA 1
ATOM 2410 C C . GLY A 1 309 ? 21.987 -10.517 -66.693 1.00 56.97 309 GLY A C 1
ATOM 2411 O O . GLY A 1 309 ? 22.503 -11.574 -67.039 1.00 56.97 309 GLY A O 1
ATOM 2412 N N . VAL A 1 310 ? 21.542 -10.312 -65.446 1.00 57.88 310 VAL A N 1
ATOM 2413 C CA . VAL A 1 310 ? 21.587 -11.313 -64.362 1.00 57.88 310 VAL A CA 1
ATOM 2414 C C . VAL A 1 310 ? 20.160 -11.605 -63.896 1.00 57.88 310 VAL A C 1
ATOM 2416 O O . VAL A 1 310 ? 19.468 -10.689 -63.451 1.00 57.88 310 VAL A O 1
ATOM 2419 N N . ASN A 1 311 ? 19.704 -12.860 -63.999 1.00 59.25 311 ASN A N 1
ATOM 2420 C CA . ASN A 1 311 ? 18.433 -13.275 -63.389 1.00 59.25 311 ASN A CA 1
ATOM 2421 C C . ASN A 1 311 ? 18.587 -13.286 -61.849 1.00 59.25 311 ASN A C 1
ATOM 2423 O O . ASN A 1 311 ? 19.648 -13.655 -61.344 1.00 59.25 311 ASN A O 1
ATOM 2427 N N . VAL A 1 312 ? 17.531 -12.924 -61.109 1.00 55.59 312 VAL A N 1
ATOM 2428 C CA . VAL A 1 312 ? 17.392 -13.057 -59.642 1.00 55.59 312 VAL A CA 1
ATOM 2429 C C . VAL A 1 312 ? 17.967 -14.392 -59.140 1.00 55.59 312 VAL A C 1
ATOM 2431 O O . VAL A 1 312 ? 18.687 -14.422 -58.146 1.00 55.59 312 VAL A O 1
ATOM 2434 N N . MET A 1 313 ? 17.750 -15.482 -59.883 1.00 55.50 313 MET A N 1
ATOM 2435 C CA . MET A 1 313 ? 18.228 -16.821 -59.512 1.00 55.50 313 MET A CA 1
ATOM 2436 C C . MET A 1 313 ? 19.711 -17.091 -59.832 1.00 55.50 313 MET A C 1
ATOM 2438 O O . MET A 1 313 ? 20.339 -17.913 -59.168 1.00 55.50 313 MET A O 1
ATOM 2442 N N . GLN A 1 314 ? 20.312 -16.378 -60.791 1.00 54.94 314 GLN A N 1
ATOM 2443 C CA . GLN A 1 314 ? 21.768 -16.402 -61.021 1.00 54.94 314 GLN A CA 1
ATOM 2444 C C . GLN A 1 314 ? 22.520 -15.552 -59.987 1.00 54.94 314 GLN A C 1
ATOM 2446 O O . GLN A 1 314 ? 23.651 -15.868 -59.639 1.00 54.94 314 GLN A O 1
ATOM 2451 N N . ALA A 1 315 ? 21.879 -14.518 -59.430 1.00 53.59 315 ALA A N 1
ATOM 2452 C CA . ALA A 1 315 ? 22.426 -13.744 -58.314 1.00 53.59 315 ALA A CA 1
ATOM 2453 C C . ALA A 1 315 ? 22.442 -14.527 -56.981 1.00 53.59 315 ALA A C 1
ATOM 2455 O O . ALA A 1 315 ? 23.139 -14.136 -56.047 1.00 53.59 315 ALA A O 1
ATOM 2456 N N . ALA A 1 316 ? 21.738 -15.666 -56.892 1.00 53.84 316 ALA A N 1
ATOM 2457 C CA . ALA A 1 316 ? 21.714 -16.555 -55.724 1.00 53.84 316 ALA A CA 1
ATOM 2458 C C . ALA A 1 316 ? 22.987 -17.424 -55.567 1.00 53.84 316 ALA A C 1
ATOM 2460 O O . ALA A 1 316 ? 22.986 -18.450 -54.873 1.00 53.84 316 ALA A O 1
ATOM 2461 N N . TRP A 1 317 ? 24.102 -17.045 -56.195 1.00 56.06 317 TRP A N 1
ATOM 2462 C CA . TRP A 1 317 ? 25.376 -17.760 -56.108 1.00 56.06 317 TRP A CA 1
ATOM 2463 C C . TRP A 1 317 ? 26.144 -17.435 -54.826 1.00 56.06 317 TRP A C 1
ATOM 2465 O O . TRP A 1 317 ? 27.211 -16.835 -54.806 1.00 56.06 317 TRP A O 1
ATOM 2475 N N . GLY A 1 318 ? 25.583 -17.938 -53.727 1.00 52.12 318 GLY A N 1
ATOM 2476 C CA . GLY A 1 318 ? 26.243 -18.129 -52.440 1.00 52.12 318 GLY A CA 1
ATOM 2477 C C . GLY A 1 318 ? 26.277 -19.595 -51.999 1.00 52.12 318 GLY A C 1
ATOM 2478 O O . GLY A 1 318 ? 26.722 -19.865 -50.890 1.00 52.12 318 GLY A O 1
ATOM 2479 N N . LYS A 1 319 ? 25.841 -20.570 -52.824 1.00 53.06 319 LYS A N 1
ATOM 2480 C CA . LYS A 1 319 ? 25.738 -21.998 -52.424 1.00 53.06 319 LYS A CA 1
ATOM 2481 C C . LYS A 1 319 ? 27.048 -22.575 -51.855 1.00 53.06 319 LYS A C 1
ATOM 2483 O O . LYS A 1 319 ? 27.004 -23.496 -51.045 1.00 53.06 319 LYS A O 1
ATOM 2488 N N . GLY A 1 320 ? 28.208 -22.044 -52.255 1.00 55.59 320 GLY A N 1
ATOM 2489 C CA . GLY A 1 320 ? 29.512 -22.404 -51.682 1.00 55.59 320 GLY A CA 1
ATOM 2490 C C . GLY A 1 320 ? 29.853 -21.704 -50.358 1.00 55.59 320 GLY A C 1
ATOM 2491 O O . GLY A 1 320 ? 30.512 -22.313 -49.524 1.00 55.59 320 GLY A O 1
ATOM 2492 N N . LEU A 1 321 ? 29.397 -20.462 -50.158 1.00 58.69 321 LEU A N 1
ATOM 2493 C CA . LEU A 1 321 ? 29.610 -19.663 -48.939 1.00 58.69 321 LEU A CA 1
ATOM 2494 C C . LEU A 1 321 ? 28.607 -20.031 -47.826 1.00 58.69 321 LEU A C 1
ATOM 2496 O O . LEU A 1 321 ? 28.945 -19.987 -46.650 1.00 58.69 321 LEU A O 1
ATOM 2500 N N . LEU A 1 322 ? 27.400 -20.473 -48.196 1.00 57.06 322 LEU A N 1
ATOM 2501 C CA . LEU A 1 322 ? 26.333 -20.924 -47.288 1.00 57.06 322 LEU A CA 1
ATOM 2502 C C . LEU A 1 322 ? 26.584 -22.320 -46.681 1.00 57.06 322 LEU A C 1
ATOM 2504 O O . LEU A 1 322 ? 25.857 -22.740 -45.788 1.00 57.06 322 LEU A O 1
ATOM 2508 N N . LYS A 1 323 ? 27.605 -23.054 -47.151 1.00 56.09 323 LYS A N 1
ATOM 2509 C CA . LYS A 1 323 ? 28.016 -24.368 -46.609 1.00 56.09 323 LYS A CA 1
ATOM 2510 C C . LYS A 1 323 ? 29.050 -24.275 -45.481 1.00 56.09 323 LYS A C 1
ATOM 2512 O O . LYS A 1 323 ? 29.509 -25.303 -44.988 1.00 56.09 323 LYS A O 1
ATOM 2517 N N . VAL A 1 324 ? 29.459 -23.068 -45.100 1.00 53.75 324 VAL A N 1
ATOM 2518 C CA . VAL A 1 324 ? 30.550 -22.853 -44.146 1.00 53.75 324 VAL A CA 1
ATOM 2519 C C . VAL A 1 324 ? 30.019 -22.977 -42.719 1.00 53.75 324 VAL A C 1
ATOM 2521 O O . VAL A 1 324 ? 29.407 -22.057 -42.187 1.00 53.75 324 VAL A O 1
ATOM 2524 N N . GLN A 1 325 ? 30.270 -24.130 -42.101 1.00 50.84 325 GLN A N 1
ATOM 2525 C CA . GLN A 1 325 ? 30.145 -24.347 -40.660 1.00 50.84 325 GLN A CA 1
ATOM 2526 C C . GLN A 1 325 ? 31.469 -23.968 -39.990 1.00 50.84 325 GLN A C 1
ATOM 2528 O O . GLN A 1 325 ? 32.330 -24.819 -39.781 1.00 50.84 325 GLN A O 1
ATOM 2533 N N . GLU A 1 326 ? 31.650 -22.697 -39.640 1.00 44.88 326 GLU A N 1
ATOM 2534 C CA . GLU A 1 326 ? 32.699 -22.319 -38.690 1.00 44.88 326 GLU A CA 1
ATOM 2535 C C . GLU A 1 326 ? 32.080 -21.823 -37.386 1.00 44.88 326 GLU A C 1
ATOM 2537 O O . GLU A 1 326 ? 31.331 -20.848 -37.344 1.00 44.88 326 GLU A O 1
ATOM 2542 N N . SER A 1 327 ? 32.443 -22.497 -36.295 1.00 45.22 327 SER A N 1
ATOM 2543 C CA . SER A 1 327 ? 32.183 -22.093 -34.917 1.00 45.22 327 SER A CA 1
ATOM 2544 C C . SER A 1 327 ? 33.011 -20.852 -34.575 1.00 45.22 327 SER A C 1
ATOM 2546 O O . SER A 1 327 ? 34.031 -20.941 -33.891 1.00 45.22 327 SER A O 1
ATOM 2548 N N . CYS A 1 328 ? 32.627 -19.685 -35.086 1.00 37.75 328 CYS A N 1
ATOM 2549 C CA . CYS A 1 328 ? 33.314 -18.441 -34.768 1.00 37.75 328 CYS A CA 1
ATOM 2550 C C . CYS A 1 328 ? 32.498 -17.645 -33.748 1.00 37.75 328 CYS A C 1
ATOM 2552 O O . CYS A 1 328 ? 31.339 -17.312 -33.985 1.00 37.75 328 CYS A O 1
ATOM 2554 N N . GLY A 1 329 ? 33.110 -17.372 -32.592 1.00 42.41 329 GLY A N 1
ATOM 2555 C CA . GLY A 1 329 ? 32.515 -16.588 -31.512 1.00 42.41 329 GLY A CA 1
ATOM 2556 C C . GLY A 1 329 ? 32.025 -15.208 -31.961 1.00 42.41 329 GLY A C 1
ATOM 2557 O O . GLY A 1 329 ? 32.364 -14.737 -33.042 1.00 42.41 329 GLY A O 1
ATOM 2558 N N . GLN A 1 330 ? 31.221 -14.578 -31.100 1.00 48.47 330 GLN A N 1
ATOM 2559 C CA . GLN A 1 330 ? 30.540 -13.289 -31.286 1.00 48.47 330 GLN A CA 1
ATOM 2560 C C . GLN A 1 330 ? 31.411 -12.226 -31.992 1.00 48.47 330 GLN A C 1
ATOM 2562 O O . GLN A 1 330 ? 32.104 -11.443 -31.345 1.00 48.47 330 GLN A O 1
ATOM 2567 N N . ARG A 1 331 ? 31.361 -12.177 -33.327 1.00 54.81 331 ARG A N 1
ATOM 2568 C CA . ARG A 1 331 ? 31.956 -11.110 -34.143 1.00 54.81 331 ARG A CA 1
ATOM 2569 C C . ARG A 1 331 ? 30.840 -10.160 -34.596 1.00 54.81 331 ARG A C 1
ATOM 2571 O O . ARG A 1 331 ? 29.783 -10.652 -34.988 1.00 54.81 331 ARG A O 1
ATOM 2578 N N . PRO A 1 332 ? 31.052 -8.831 -34.615 1.00 55.66 332 PRO A N 1
ATOM 2579 C CA . PRO A 1 332 ? 30.014 -7.861 -34.996 1.00 55.66 332 PRO A CA 1
ATOM 2580 C C . PRO A 1 332 ? 29.398 -8.124 -36.383 1.00 55.66 332 PRO A C 1
ATOM 2582 O O . PRO A 1 332 ? 28.195 -7.972 -36.570 1.00 55.66 332 PRO A O 1
ATOM 2585 N N . ASN A 1 333 ? 30.191 -8.644 -37.327 1.00 59.69 333 ASN A N 1
ATOM 2586 C CA . ASN A 1 333 ? 29.733 -8.973 -38.682 1.00 59.69 333 ASN A CA 1
ATOM 2587 C C . ASN A 1 333 ? 28.692 -10.111 -38.721 1.00 59.69 333 ASN A C 1
ATOM 2589 O O . ASN A 1 333 ? 27.959 -10.224 -39.700 1.00 59.69 333 ASN A O 1
ATOM 2593 N N . ALA A 1 334 ? 28.591 -10.938 -37.673 1.00 63.72 334 ALA A N 1
ATOM 2594 C CA . ALA A 1 334 ? 27.559 -11.972 -37.567 1.00 63.72 334 ALA A CA 1
ATOM 2595 C C . ALA A 1 334 ? 26.171 -11.382 -37.251 1.00 63.72 334 ALA A C 1
ATOM 2597 O O . ALA A 1 334 ? 25.157 -11.932 -37.674 1.00 63.72 334 ALA A O 1
ATOM 2598 N N . VAL A 1 335 ? 26.118 -10.239 -36.555 1.00 63.81 335 VAL A N 1
ATOM 2599 C CA . VAL A 1 335 ? 24.861 -9.536 -36.245 1.00 63.81 335 VAL A CA 1
ATOM 2600 C C . VAL A 1 335 ? 24.296 -8.892 -37.510 1.00 63.81 335 VAL A C 1
ATOM 2602 O O . VAL A 1 335 ? 23.140 -9.138 -37.850 1.00 63.81 335 VAL A O 1
ATOM 2605 N N . CYS A 1 336 ? 25.130 -8.164 -38.262 1.00 69.38 336 CYS A N 1
ATOM 2606 C CA . CYS A 1 336 ? 24.735 -7.570 -39.544 1.00 69.38 336 CYS A CA 1
ATOM 2607 C C . CYS A 1 336 ? 24.282 -8.635 -40.555 1.00 69.38 336 CYS A C 1
ATOM 2609 O O . CYS A 1 336 ? 23.315 -8.431 -41.293 1.00 69.38 336 CYS A O 1
ATOM 2611 N N . LEU A 1 337 ? 24.949 -9.795 -40.566 1.00 75.25 337 LEU A N 1
ATOM 2612 C CA . LEU A 1 337 ? 24.548 -10.931 -41.388 1.00 75.25 337 LEU A CA 1
ATOM 2613 C C . LEU A 1 337 ? 23.163 -11.454 -40.993 1.00 75.25 337 LEU A C 1
ATOM 2615 O O . LEU A 1 337 ? 22.331 -11.664 -41.869 1.00 75.25 337 LEU A O 1
ATOM 2619 N N . ASN A 1 338 ? 22.893 -11.620 -39.697 1.00 74.38 338 ASN A N 1
ATOM 2620 C CA . ASN A 1 338 ? 21.603 -12.112 -39.218 1.00 74.38 338 ASN A CA 1
ATOM 2621 C C . ASN A 1 338 ? 20.441 -11.187 -39.620 1.00 74.38 338 ASN A C 1
ATOM 2623 O O . ASN A 1 338 ? 19.403 -11.655 -40.086 1.00 74.38 338 ASN A O 1
ATOM 2627 N N . GLU A 1 339 ? 20.619 -9.871 -39.503 1.00 75.88 339 GLU A N 1
ATOM 2628 C CA . GLU A 1 339 ? 19.609 -8.898 -39.938 1.00 75.88 339 GLU A CA 1
ATOM 2629 C C . GLU A 1 339 ? 19.426 -8.897 -41.463 1.00 75.88 339 GLU A C 1
ATOM 2631 O O . GLU A 1 339 ? 18.302 -8.795 -41.954 1.00 75.88 339 GLU A O 1
ATOM 2636 N N . SER A 1 340 ? 20.514 -9.060 -42.221 1.00 78.94 340 SER A N 1
ATOM 2637 C CA . SER A 1 340 ? 20.464 -9.161 -43.687 1.00 78.94 340 SER A CA 1
ATOM 2638 C C . SER A 1 340 ? 19.776 -10.453 -44.153 1.00 78.94 340 SER A C 1
ATOM 2640 O O . SER A 1 340 ? 19.025 -10.422 -45.126 1.00 78.94 340 SER A O 1
ATOM 2642 N N . LEU A 1 341 ? 19.971 -11.566 -43.435 1.00 79.62 341 LEU A N 1
ATOM 2643 C CA . LEU A 1 341 ? 19.297 -12.847 -43.679 1.00 79.62 341 LEU A CA 1
ATOM 2644 C C . LEU A 1 341 ? 17.783 -12.733 -43.476 1.00 79.62 341 LEU A C 1
ATOM 2646 O O . LEU A 1 341 ? 17.028 -13.126 -44.361 1.00 79.62 341 LEU A O 1
ATOM 2650 N N . HIS A 1 342 ? 17.341 -12.149 -42.356 1.00 79.75 342 HIS A N 1
ATOM 2651 C CA . HIS A 1 342 ? 15.913 -11.962 -42.080 1.00 79.75 342 HIS A CA 1
ATOM 2652 C C . HIS A 1 342 ? 15.245 -11.050 -43.116 1.00 79.75 342 HIS A C 1
ATOM 2654 O O . HIS A 1 342 ? 14.163 -11.374 -43.600 1.00 79.75 342 HIS A O 1
ATOM 2660 N N . ARG A 1 343 ? 15.898 -9.940 -43.499 1.00 82.62 343 ARG A N 1
ATOM 2661 C CA . ARG A 1 343 ? 15.372 -9.018 -44.521 1.00 82.62 343 ARG A CA 1
ATOM 2662 C C . ARG A 1 343 ? 15.243 -9.688 -45.889 1.00 82.62 343 ARG A C 1
ATOM 2664 O O . ARG A 1 343 ? 14.186 -9.607 -46.504 1.00 82.62 343 ARG A O 1
ATOM 2671 N N . ALA A 1 344 ? 16.285 -10.384 -46.345 1.00 79.56 344 ALA A N 1
ATOM 2672 C CA . ALA A 1 344 ? 16.255 -11.081 -47.629 1.00 79.56 344 ALA A CA 1
ATOM 2673 C C . ALA A 1 344 ? 15.232 -12.231 -47.648 1.00 79.56 344 ALA A C 1
ATOM 2675 O O . ALA A 1 344 ? 14.520 -12.388 -48.636 1.00 79.56 344 ALA A O 1
ATOM 2676 N N . ALA A 1 345 ? 15.127 -13.009 -46.564 1.00 80.38 345 ALA A N 1
ATOM 2677 C CA . ALA A 1 345 ? 14.163 -14.103 -46.464 1.00 80.38 345 ALA A CA 1
ATOM 2678 C C . ALA A 1 345 ? 12.712 -13.596 -46.468 1.00 80.38 345 ALA A C 1
ATOM 2680 O O . ALA A 1 345 ? 11.906 -14.103 -47.242 1.00 80.38 345 ALA A O 1
ATOM 2681 N N . GLY A 1 346 ? 12.394 -12.567 -45.672 1.00 81.69 346 GLY A N 1
ATOM 2682 C CA . GLY A 1 346 ? 11.049 -11.981 -45.641 1.00 81.69 346 GLY A CA 1
ATOM 2683 C C . GLY A 1 346 ? 10.638 -11.375 -46.986 1.00 81.69 346 GLY A C 1
ATOM 2684 O O . GLY A 1 346 ? 9.538 -11.620 -47.468 1.00 81.69 346 GLY A O 1
ATOM 2685 N N . ALA A 1 347 ? 11.552 -10.671 -47.657 1.00 80.69 347 ALA A N 1
ATOM 2686 C CA . ALA A 1 347 ? 11.284 -10.090 -48.973 1.00 80.69 347 ALA A CA 1
ATOM 2687 C C . ALA A 1 347 ? 11.065 -11.148 -50.068 1.00 80.69 347 ALA A C 1
ATOM 2689 O O . ALA A 1 347 ? 10.252 -10.957 -50.970 1.00 80.69 347 ALA A O 1
ATOM 2690 N N . LEU A 1 348 ? 11.772 -12.280 -49.991 1.00 77.38 348 LEU A N 1
ATOM 2691 C CA . LEU A 1 348 ? 11.535 -13.420 -50.877 1.00 77.38 348 LEU A CA 1
ATOM 2692 C C . LEU A 1 348 ? 10.167 -14.063 -50.625 1.00 77.38 348 LEU A C 1
ATOM 2694 O O . LEU A 1 348 ? 9.491 -14.428 -51.582 1.00 77.38 348 LEU A O 1
ATOM 2698 N N . GLU A 1 349 ? 9.746 -14.187 -49.366 1.00 82.44 349 GLU A N 1
ATOM 2699 C CA . GLU A 1 349 ? 8.417 -14.701 -49.013 1.00 82.44 349 GLU A CA 1
ATOM 2700 C C . GLU A 1 349 ? 7.298 -13.804 -49.560 1.00 82.44 349 GLU A C 1
ATOM 2702 O O . GLU A 1 349 ? 6.338 -14.311 -50.142 1.00 82.44 349 GLU A O 1
ATOM 2707 N N . GLU A 1 350 ? 7.451 -12.482 -49.451 1.00 80.62 350 GLU A N 1
ATOM 2708 C CA . GLU A 1 350 ? 6.525 -11.509 -50.042 1.00 80.62 350 GLU A CA 1
ATOM 2709 C C . GLU A 1 350 ? 6.485 -11.609 -51.574 1.00 80.62 350 GLU A C 1
ATOM 2711 O O . GLU A 1 350 ? 5.406 -11.599 -52.170 1.00 80.62 350 GLU A O 1
ATOM 2716 N N . LEU A 1 351 ? 7.643 -11.779 -52.224 1.00 75.44 351 LEU A N 1
ATOM 2717 C CA . LEU A 1 351 ? 7.720 -11.958 -53.675 1.00 75.44 351 LEU A CA 1
ATOM 2718 C C . LEU A 1 351 ? 7.062 -13.271 -54.133 1.00 75.44 351 LEU A C 1
ATOM 2720 O O . LEU A 1 351 ? 6.413 -13.292 -55.176 1.00 75.44 351 LEU A O 1
ATOM 2724 N N . MET A 1 352 ? 7.184 -14.357 -53.361 1.00 72.50 352 MET A N 1
ATOM 2725 C CA . MET A 1 352 ? 6.484 -15.615 -53.654 1.00 72.50 352 MET A CA 1
ATOM 2726 C C . MET A 1 352 ? 4.967 -15.512 -53.460 1.00 72.50 352 MET A C 1
ATOM 2728 O O . MET A 1 352 ? 4.219 -16.198 -54.156 1.00 72.50 352 MET A O 1
ATOM 2732 N N . ALA A 1 353 ? 4.514 -14.681 -52.517 1.00 72.75 353 ALA A N 1
ATOM 2733 C CA . ALA A 1 353 ? 3.095 -14.412 -52.296 1.00 72.75 353 ALA A CA 1
ATOM 2734 C C . ALA A 1 353 ? 2.470 -13.563 -53.424 1.00 72.75 353 ALA A C 1
ATOM 2736 O O . ALA A 1 353 ? 1.248 -13.538 -53.567 1.00 72.75 353 ALA A O 1
ATOM 2737 N N . SER A 1 354 ? 3.294 -12.899 -54.240 1.00 69.38 354 SER A N 1
ATOM 2738 C CA . SER A 1 354 ? 2.874 -12.164 -55.434 1.00 69.38 354 SER A CA 1
ATOM 2739 C C . SER A 1 354 ? 2.651 -13.099 -56.637 1.00 69.38 354 SER A C 1
ATOM 2741 O O . SER A 1 354 ? 3.414 -14.033 -56.882 1.00 69.38 354 SER A O 1
ATOM 2743 N N . GLU A 1 355 ? 1.631 -12.828 -57.462 1.00 61.62 355 GLU A N 1
ATOM 2744 C CA . GLU A 1 355 ? 1.321 -13.598 -58.688 1.00 61.62 355 GLU A CA 1
ATOM 2745 C C . GLU A 1 355 ? 2.347 -13.405 -59.830 1.00 61.62 355 GLU A C 1
ATOM 2747 O O . GLU A 1 355 ? 2.168 -13.915 -60.933 1.00 61.62 355 GLU A O 1
ATOM 2752 N N . THR A 1 356 ? 3.435 -12.672 -59.590 1.00 62.94 356 THR A N 1
ATOM 2753 C CA . THR A 1 356 ? 4.371 -12.184 -60.615 1.00 62.94 356 THR A CA 1
ATOM 2754 C C . THR A 1 356 ? 5.404 -13.200 -61.115 1.00 62.94 356 THR A C 1
ATOM 2756 O O . THR A 1 356 ? 6.042 -12.931 -62.128 1.00 62.94 356 THR A O 1
ATOM 2759 N N . LEU A 1 357 ? 5.596 -14.337 -60.436 1.00 67.56 357 LEU A N 1
ATOM 2760 C CA . LEU A 1 357 ? 6.647 -15.319 -60.756 1.00 67.56 357 LEU A CA 1
ATOM 2761 C C . LEU A 1 357 ? 6.126 -16.537 -61.533 1.00 67.56 357 LEU A C 1
ATOM 2763 O O . LEU A 1 357 ? 5.035 -17.044 -61.255 1.00 67.56 357 LEU A O 1
ATOM 2767 N N . ALA A 1 358 ? 6.944 -17.063 -62.451 1.00 71.62 358 ALA A N 1
ATOM 2768 C CA . ALA A 1 358 ? 6.674 -18.338 -63.117 1.00 71.62 358 ALA A CA 1
ATOM 2769 C C . ALA A 1 358 ? 6.867 -19.531 -62.157 1.00 71.62 358 ALA A C 1
ATOM 2771 O O . ALA A 1 358 ? 7.647 -19.463 -61.210 1.00 71.62 358 ALA A O 1
ATOM 2772 N N . GLU A 1 359 ? 6.198 -20.660 -62.416 1.00 66.31 359 GLU A N 1
ATOM 2773 C CA . GLU A 1 359 ? 6.189 -21.828 -61.510 1.00 66.31 359 GLU A CA 1
ATOM 2774 C C . GLU A 1 359 ? 7.595 -22.390 -61.206 1.00 66.31 359 GLU A C 1
ATOM 2776 O O . GLU A 1 359 ? 7.870 -22.816 -60.087 1.00 66.31 359 GLU A O 1
ATOM 2781 N N . GLY A 1 360 ? 8.518 -22.326 -62.174 1.00 63.97 360 GLY A N 1
ATOM 2782 C CA . GLY A 1 360 ? 9.921 -22.711 -61.966 1.00 63.97 360 GLY A CA 1
ATOM 2783 C C . GLY A 1 360 ? 10.684 -21.762 -61.033 1.00 63.97 360 GLY A C 1
ATOM 2784 O O . GLY A 1 360 ? 11.443 -22.213 -60.184 1.00 63.97 360 GLY A O 1
ATOM 2785 N N . GLU A 1 361 ? 10.425 -20.455 -61.120 1.00 67.69 361 GLU A N 1
ATOM 2786 C CA . GLU A 1 361 ? 11.068 -19.441 -60.272 1.00 67.69 361 GLU A CA 1
ATOM 2787 C C . GLU A 1 361 ? 10.552 -19.505 -58.828 1.00 67.69 361 GLU A C 1
ATOM 2789 O O . GLU A 1 361 ? 11.307 -19.268 -57.886 1.00 67.69 361 GLU A O 1
ATOM 2794 N N . LYS A 1 362 ? 9.283 -19.893 -58.639 1.00 70.50 362 LYS A N 1
ATOM 2795 C CA . LYS A 1 362 ? 8.701 -20.149 -57.312 1.00 70.50 362 LYS A CA 1
ATOM 2796 C C . LYS A 1 362 ? 9.363 -21.338 -56.614 1.00 70.50 362 LYS A C 1
ATOM 2798 O O . LYS A 1 362 ? 9.644 -21.263 -55.418 1.00 70.50 362 LYS A O 1
ATOM 2803 N N . GLN A 1 363 ? 9.643 -22.413 -57.353 1.00 70.94 363 GLN A N 1
ATOM 2804 C CA . GLN A 1 363 ? 10.334 -23.582 -56.809 1.00 70.94 363 GLN A CA 1
ATOM 2805 C C . GLN A 1 363 ? 11.758 -23.230 -56.361 1.00 70.94 363 GLN A C 1
ATOM 2807 O O . GLN A 1 363 ? 12.162 -23.585 -55.249 1.00 70.94 363 GLN A O 1
ATOM 2812 N N . ASP A 1 364 ? 12.494 -22.481 -57.183 1.00 69.38 364 ASP A N 1
ATOM 2813 C CA . ASP A 1 364 ? 13.858 -22.080 -56.846 1.00 69.38 364 ASP A CA 1
ATOM 2814 C C . ASP A 1 364 ? 13.889 -21.075 -55.672 1.00 69.38 364 ASP A C 1
ATOM 2816 O O . ASP A 1 364 ? 14.758 -21.158 -54.797 1.00 69.38 364 ASP A O 1
ATOM 2820 N N . ALA A 1 365 ? 12.928 -20.143 -55.601 1.00 71.94 365 ALA A N 1
ATOM 2821 C CA . ALA A 1 365 ? 12.783 -19.211 -54.478 1.00 71.94 365 ALA A CA 1
ATOM 2822 C C . ALA A 1 365 ? 12.478 -19.944 -53.159 1.00 71.94 365 ALA A C 1
ATOM 2824 O O . ALA A 1 365 ? 13.061 -19.620 -52.122 1.00 71.94 365 ALA A O 1
ATOM 2825 N N . SER A 1 366 ? 11.637 -20.983 -53.197 1.00 76.31 366 SER A N 1
ATOM 2826 C CA . SER A 1 366 ? 11.350 -21.826 -52.032 1.00 76.31 366 SER A CA 1
ATOM 2827 C C . SER A 1 366 ? 12.587 -22.597 -51.549 1.00 76.31 366 SER A C 1
ATOM 2829 O O . SER A 1 366 ? 12.810 -22.706 -50.339 1.00 76.31 366 SER A O 1
ATOM 2831 N N . GLU A 1 367 ? 13.418 -23.119 -52.461 1.00 76.81 367 GLU A N 1
ATOM 2832 C CA . GLU A 1 367 ? 14.693 -23.768 -52.106 1.00 76.81 367 GLU A CA 1
ATOM 2833 C C . GLU A 1 367 ? 15.650 -22.771 -51.432 1.00 76.81 367 GLU A C 1
ATOM 2835 O O . GLU A 1 367 ? 16.294 -23.091 -50.423 1.00 76.81 367 GLU A O 1
ATOM 2840 N N . LEU A 1 368 ? 15.710 -21.540 -51.947 1.00 75.50 368 LEU A N 1
ATOM 2841 C CA . LEU A 1 368 ? 16.544 -20.480 -51.390 1.00 75.50 368 LEU A CA 1
ATOM 2842 C C . LEU A 1 368 ? 16.068 -20.052 -49.995 1.00 75.50 368 LEU A C 1
ATOM 2844 O O . LEU A 1 368 ? 16.888 -19.998 -49.081 1.00 75.50 368 LEU A O 1
ATOM 2848 N N . ILE A 1 369 ? 14.765 -19.828 -49.791 1.00 78.38 369 ILE A N 1
ATOM 2849 C CA . ILE A 1 369 ? 14.187 -19.506 -48.472 1.00 78.38 369 ILE A CA 1
ATOM 2850 C C . ILE A 1 369 ? 14.505 -20.611 -47.460 1.00 78.38 369 ILE A C 1
ATOM 2852 O O . ILE A 1 369 ? 14.935 -20.319 -46.343 1.00 78.38 369 ILE A O 1
ATOM 2856 N N . CYS A 1 370 ? 14.348 -21.882 -47.845 1.00 78.50 370 CYS A N 1
ATOM 2857 C CA . CYS A 1 370 ? 14.680 -23.012 -46.977 1.00 78.50 370 CYS A CA 1
ATOM 2858 C C . CYS A 1 370 ? 16.174 -23.023 -46.615 1.00 78.50 370 CYS A C 1
ATOM 2860 O O . CYS A 1 370 ? 16.532 -23.188 -45.450 1.00 78.50 370 CYS A O 1
ATOM 2862 N N . THR A 1 371 ? 17.049 -22.753 -47.588 1.00 76.56 371 THR A N 1
ATOM 2863 C CA . THR A 1 371 ? 18.497 -22.652 -47.361 1.00 76.56 371 THR A CA 1
ATOM 2864 C C . THR A 1 371 ? 18.848 -21.508 -46.404 1.00 76.56 371 THR A C 1
ATOM 2866 O O . THR A 1 371 ? 19.653 -21.704 -45.495 1.00 76.56 371 THR A O 1
ATOM 2869 N N . LEU A 1 372 ? 18.225 -20.333 -46.560 1.00 76.50 372 LEU A N 1
ATOM 2870 C CA . LEU A 1 372 ? 18.439 -19.180 -45.680 1.00 76.50 372 LEU A CA 1
ATOM 2871 C C . LEU A 1 372 ? 17.957 -19.461 -44.252 1.00 76.50 372 LEU A C 1
ATOM 2873 O O . LEU A 1 372 ? 18.694 -19.187 -43.310 1.00 76.50 372 LEU A O 1
ATOM 2877 N N . LYS A 1 373 ? 16.775 -20.068 -44.083 1.00 78.50 373 LYS A N 1
ATOM 2878 C CA . LYS A 1 373 ? 16.235 -20.443 -42.764 1.00 78.50 373 LYS A CA 1
ATOM 2879 C C . LYS A 1 373 ? 17.103 -21.484 -42.055 1.00 78.50 373 LYS A C 1
ATOM 2881 O O . LYS A 1 373 ? 17.464 -21.283 -40.900 1.00 78.50 373 LYS A O 1
ATOM 2886 N N . ASN A 1 374 ? 17.529 -22.532 -42.762 1.00 73.44 374 ASN A N 1
ATOM 2887 C CA . ASN A 1 374 ? 18.444 -23.539 -42.211 1.00 73.44 374 ASN A CA 1
ATOM 2888 C C . ASN A 1 374 ? 19.790 -22.914 -41.808 1.00 73.44 374 ASN A C 1
ATOM 2890 O O . ASN A 1 374 ? 20.370 -23.258 -40.778 1.00 73.44 374 ASN A O 1
ATOM 2894 N N . PHE A 1 375 ? 20.288 -21.959 -42.601 1.00 71.25 375 PHE A N 1
ATOM 2895 C CA . PHE A 1 375 ? 21.510 -21.235 -42.269 1.00 71.25 375 PHE A CA 1
ATOM 2896 C C . PHE A 1 375 ? 21.317 -20.325 -41.046 1.00 71.25 375 PHE A C 1
ATOM 2898 O O . PHE A 1 375 ? 22.168 -20.326 -40.161 1.00 71.25 375 PHE A O 1
ATOM 2905 N N . MET A 1 376 ? 20.182 -19.626 -40.928 1.00 71.75 376 MET A N 1
ATOM 2906 C CA . MET A 1 376 ? 19.823 -18.831 -39.744 1.00 71.75 376 MET A CA 1
ATOM 2907 C C . MET A 1 376 ? 19.784 -19.675 -38.461 1.00 71.75 376 MET A C 1
ATOM 2909 O O . MET A 1 376 ? 20.279 -19.229 -37.426 1.00 71.75 376 MET A O 1
ATOM 2913 N N . GLU A 1 377 ? 19.265 -20.905 -38.526 1.00 68.38 377 GLU A N 1
ATOM 2914 C CA . GLU A 1 377 ? 19.286 -21.854 -37.404 1.00 68.38 377 GLU A CA 1
ATOM 2915 C C . GLU A 1 377 ? 20.712 -22.303 -37.051 1.00 68.38 377 GLU A C 1
ATOM 2917 O O . GLU A 1 377 ? 21.056 -22.414 -35.875 1.00 68.38 377 GLU A O 1
ATOM 2922 N N . SER A 1 378 ? 21.577 -22.499 -38.052 1.00 62.84 378 SER A N 1
ATOM 2923 C CA . SER A 1 378 ? 22.986 -22.863 -37.836 1.00 62.84 378 SER A CA 1
ATOM 2924 C C . SER A 1 378 ? 23.844 -21.714 -37.286 1.00 62.84 378 SER A C 1
ATOM 2926 O O . SER A 1 378 ? 24.785 -21.948 -36.528 1.00 62.84 378 SER A O 1
ATOM 2928 N N . VAL A 1 379 ? 23.494 -20.470 -37.630 1.00 56.62 379 VAL A N 1
ATOM 2929 C CA . VAL A 1 379 ? 24.148 -19.230 -37.182 1.00 56.62 379 VAL A CA 1
ATOM 2930 C C . VAL A 1 379 ? 23.543 -18.727 -35.870 1.00 56.62 379 VAL A C 1
ATOM 2932 O O . VAL A 1 379 ? 23.978 -17.689 -35.379 1.00 56.62 379 VAL A O 1
ATOM 2935 N N . ALA A 1 380 ? 22.583 -19.453 -35.273 1.00 45.81 380 ALA A N 1
ATOM 2936 C CA . ALA A 1 380 ? 21.878 -19.072 -34.053 1.00 45.81 380 ALA A CA 1
ATOM 2937 C C . ALA A 1 380 ? 22.844 -18.724 -32.907 1.00 45.81 380 ALA A C 1
ATOM 2939 O O . ALA A 1 380 ? 23.199 -19.531 -32.044 1.00 45.81 380 ALA A O 1
ATOM 2940 N N . LEU A 1 381 ? 23.223 -17.448 -32.877 1.00 44.00 381 LEU A N 1
ATOM 2941 C CA . LEU A 1 381 ? 23.671 -16.728 -31.710 1.00 44.00 381 LEU A CA 1
ATOM 2942 C C . LEU A 1 381 ? 22.615 -17.013 -30.649 1.00 44.00 381 LEU A C 1
ATOM 2944 O O . LEU A 1 381 ? 21.441 -16.685 -30.842 1.00 44.00 381 LEU A O 1
ATOM 2948 N N . ARG A 1 382 ? 23.021 -17.664 -29.548 1.00 34.69 382 ARG A N 1
ATOM 2949 C CA . ARG A 1 382 ? 22.194 -17.764 -28.340 1.00 34.69 382 ARG A CA 1
ATOM 2950 C C . ARG A 1 382 ? 21.519 -16.412 -28.149 1.00 34.69 382 ARG A C 1
ATOM 2952 O O . ARG A 1 382 ? 22.221 -15.402 -28.100 1.00 34.69 382 ARG A O 1
ATOM 2959 N N . LYS A 1 383 ? 20.182 -16.440 -28.139 1.00 35.91 383 LYS A N 1
ATOM 2960 C CA . LYS A 1 383 ? 19.274 -15.299 -28.003 1.00 35.91 383 LYS A CA 1
ATOM 2961 C C . LYS A 1 383 ? 19.959 -14.163 -27.246 1.00 35.91 383 LYS A C 1
ATOM 2963 O O . LYS A 1 383 ? 20.310 -14.327 -26.078 1.00 35.91 383 LYS A O 1
ATOM 2968 N N . TRP A 1 384 ? 20.167 -13.040 -27.929 1.00 33.50 384 TRP A N 1
ATOM 2969 C CA . TRP A 1 384 ? 20.584 -11.810 -27.271 1.00 33.50 384 TRP A CA 1
ATOM 2970 C C . TRP A 1 384 ? 19.578 -11.525 -26.143 1.00 33.50 384 TRP A C 1
ATOM 2972 O O . TRP A 1 384 ? 18.371 -11.550 -26.415 1.00 33.50 384 TRP A O 1
ATOM 2982 N N . PRO A 1 385 ? 20.020 -11.303 -24.892 1.00 31.39 385 PRO A N 1
ATOM 2983 C CA . PRO A 1 385 ? 19.117 -10.875 -23.838 1.00 31.39 385 PRO A CA 1
ATOM 2984 C C . PRO A 1 385 ? 18.481 -9.562 -24.290 1.00 31.39 385 PRO A C 1
ATOM 2986 O O . PRO A 1 385 ? 19.186 -8.607 -24.610 1.00 31.39 385 PRO A O 1
ATOM 2989 N N . MET A 1 386 ? 17.154 -9.520 -24.378 1.00 32.91 386 MET A N 1
ATOM 2990 C CA . MET A 1 386 ? 16.442 -8.269 -24.626 1.00 32.91 386 MET A CA 1
ATOM 2991 C C . MET A 1 386 ? 16.847 -7.255 -23.542 1.00 32.91 386 MET A C 1
ATOM 2993 O O . MET A 1 386 ? 16.670 -7.512 -22.354 1.00 32.91 386 MET A O 1
ATOM 2997 N N . LEU A 1 387 ? 17.465 -6.178 -24.026 1.00 36.41 387 LEU A N 1
ATOM 2998 C CA . LEU A 1 387 ? 17.961 -4.948 -23.399 1.00 36.41 387 LEU A CA 1
ATOM 2999 C C . LEU A 1 387 ? 17.658 -4.744 -21.893 1.00 36.41 387 LEU A C 1
ATOM 3001 O O . LEU A 1 387 ? 16.522 -4.421 -21.547 1.00 36.41 387 LEU A O 1
ATOM 3005 N N . PRO A 1 388 ? 18.684 -4.797 -21.016 1.00 36.34 388 PRO A N 1
ATOM 3006 C CA . PRO A 1 388 ? 18.798 -3.875 -19.881 1.00 36.34 388 PRO A CA 1
ATOM 3007 C C . PRO A 1 388 ? 18.930 -2.439 -20.426 1.00 36.34 388 PRO A C 1
ATOM 3009 O O . PRO A 1 388 ? 19.271 -2.270 -21.598 1.00 36.34 388 PRO A O 1
ATOM 3012 N N . GLY A 1 389 ? 18.666 -1.407 -19.620 1.00 39.34 389 GLY A N 1
ATOM 3013 C CA . GLY A 1 389 ? 18.748 0.005 -20.034 1.00 39.34 389 GLY A CA 1
ATOM 3014 C C . GLY A 1 389 ? 20.008 0.392 -20.828 1.00 39.34 389 GLY A C 1
ATOM 3015 O O . GLY A 1 389 ? 21.009 -0.337 -20.852 1.00 39.34 389 GLY A O 1
ATOM 3016 N N . LEU A 1 390 ? 19.977 1.571 -21.468 1.00 44.41 390 LEU A N 1
ATOM 3017 C CA . LEU A 1 390 ? 21.080 2.079 -22.298 1.00 44.41 390 LEU A CA 1
ATOM 3018 C C . LEU A 1 390 ? 22.431 2.120 -21.552 1.00 44.41 390 LEU A C 1
ATOM 3020 O O . LEU A 1 390 ? 23.457 2.138 -22.209 1.00 44.41 390 LEU A O 1
ATOM 3024 N N . ASN A 1 391 ? 22.477 2.028 -20.222 1.00 40.12 391 ASN A N 1
ATOM 3025 C CA . ASN A 1 391 ? 23.691 1.883 -19.409 1.00 40.12 391 ASN A CA 1
ATOM 3026 C C . ASN A 1 391 ? 24.540 0.638 -19.744 1.00 40.12 391 ASN A C 1
ATOM 3028 O O . ASN A 1 391 ? 25.747 0.640 -19.536 1.00 40.12 391 ASN A O 1
ATOM 3032 N N . SER A 1 392 ? 23.942 -0.424 -20.298 1.00 42.12 392 SER A N 1
ATOM 3033 C CA . SER A 1 392 ? 24.704 -1.580 -20.812 1.00 42.12 392 SER A CA 1
ATOM 3034 C C . SER A 1 392 ? 25.254 -1.371 -22.236 1.00 42.12 392 SER A C 1
ATOM 3036 O O . SER A 1 392 ? 26.012 -2.203 -22.744 1.00 42.12 392 SER A O 1
ATOM 3038 N N . LEU A 1 393 ? 24.862 -0.263 -22.877 1.00 40.47 393 LEU A N 1
ATOM 3039 C CA . LEU A 1 393 ? 25.111 0.066 -24.281 1.00 40.47 393 LEU A CA 1
ATOM 3040 C C . LEU A 1 393 ? 25.772 1.436 -24.509 1.00 40.47 393 LEU A C 1
ATOM 3042 O O . LEU A 1 393 ? 26.152 1.722 -25.640 1.00 40.47 393 LEU A O 1
ATOM 3046 N N . LEU A 1 394 ? 25.877 2.278 -23.481 1.00 41.59 394 LEU A N 1
ATOM 3047 C CA . LEU A 1 394 ? 26.487 3.604 -23.525 1.00 41.59 394 LEU A CA 1
ATOM 3048 C C . LEU A 1 394 ? 27.931 3.538 -22.993 1.00 41.59 394 LEU A C 1
ATOM 3050 O O . LEU A 1 394 ? 28.225 2.715 -22.121 1.00 41.59 394 LEU A O 1
ATOM 3054 N N . PRO A 1 395 ? 28.843 4.395 -23.487 1.00 41.97 395 PRO A N 1
ATOM 3055 C CA . PRO A 1 395 ? 30.215 4.484 -22.990 1.00 41.97 395 PRO A CA 1
ATOM 3056 C C . PRO A 1 395 ? 30.282 4.701 -21.470 1.00 41.97 395 PRO A C 1
ATOM 3058 O O . PRO A 1 395 ? 29.467 5.432 -20.910 1.00 41.97 395 PRO A O 1
ATOM 3061 N N . SER A 1 396 ? 31.316 4.173 -20.803 1.00 43.97 396 SER A N 1
ATOM 3062 C CA . SER A 1 396 ? 31.552 4.381 -19.359 1.00 43.97 396 SER A CA 1
ATOM 3063 C C . SER A 1 396 ? 31.673 5.858 -18.957 1.00 43.97 396 SER A C 1
ATOM 3065 O O . SER A 1 396 ? 31.452 6.193 -17.799 1.00 43.97 396 SER A O 1
ATOM 3067 N N . SER A 1 397 ? 31.975 6.744 -19.910 1.00 42.00 397 SER A N 1
ATOM 3068 C CA . SER A 1 397 ? 31.996 8.200 -19.737 1.00 42.00 397 SER A CA 1
ATOM 3069 C C . SER A 1 397 ? 30.610 8.842 -19.578 1.00 42.00 397 SER A C 1
ATOM 3071 O O . SER A 1 397 ? 30.534 9.967 -19.101 1.00 42.00 397 SER A O 1
ATOM 3073 N N . PHE A 1 398 ? 29.522 8.158 -19.960 1.00 41.22 398 PHE A N 1
ATOM 3074 C CA . PHE A 1 398 ? 28.146 8.563 -19.633 1.00 41.22 398 PHE A CA 1
ATOM 3075 C C . PHE A 1 398 ? 27.677 7.994 -18.286 1.00 41.22 398 PHE A C 1
ATOM 3077 O O . PHE A 1 398 ? 26.816 8.585 -17.641 1.00 41.22 398 PHE A O 1
ATOM 3084 N N . SER A 1 399 ? 28.253 6.875 -17.836 1.00 47.50 399 SER A N 1
ATOM 3085 C CA . SER A 1 399 ? 28.000 6.328 -16.496 1.00 47.50 399 SER A CA 1
ATOM 3086 C C . SER A 1 399 ? 28.807 7.057 -15.405 1.00 47.50 399 SER A C 1
ATOM 3088 O O . SER A 1 399 ? 28.366 7.116 -14.254 1.00 47.50 399 SER A O 1
ATOM 3090 N N . GLU A 1 400 ? 29.961 7.650 -15.745 1.00 45.50 400 GLU A N 1
ATOM 3091 C CA . GLU A 1 400 ? 30.700 8.590 -14.889 1.00 45.50 400 GLU A CA 1
ATOM 3092 C C . GLU A 1 400 ? 29.875 9.871 -14.683 1.00 45.50 400 GLU A C 1
ATOM 3094 O O . GLU A 1 400 ? 29.668 10.658 -15.600 1.00 45.50 400 GLU A O 1
ATOM 3099 N N . GLY A 1 401 ? 29.369 10.071 -13.464 1.00 55.38 401 GLY A N 1
ATOM 3100 C CA . GLY A 1 401 ? 28.523 11.217 -13.116 1.00 55.38 401 GLY A CA 1
ATOM 3101 C C . GLY A 1 401 ? 27.017 10.943 -13.151 1.00 55.38 401 GLY A C 1
ATOM 3102 O O . GLY A 1 401 ? 26.269 11.763 -12.627 1.00 55.38 401 GLY A O 1
ATOM 3103 N N . PHE A 1 402 ? 26.549 9.780 -13.633 1.00 59.09 402 PHE A N 1
ATOM 3104 C CA . PHE A 1 402 ? 25.122 9.404 -13.579 1.00 59.09 402 PHE A CA 1
ATOM 3105 C C . PHE A 1 402 ? 24.563 9.489 -12.155 1.00 59.09 402 PHE A C 1
ATOM 3107 O O . PHE A 1 402 ? 23.503 10.064 -11.932 1.00 59.09 402 PHE A O 1
ATOM 3114 N N . GLY A 1 403 ? 25.304 8.973 -11.167 1.00 60.03 403 GLY A N 1
ATOM 3115 C CA . GLY A 1 403 ? 24.910 9.065 -9.760 1.00 60.03 403 GLY A CA 1
ATOM 3116 C C . GLY A 1 403 ? 24.811 10.510 -9.254 1.00 60.03 403 GLY A C 1
ATOM 3117 O O . GLY A 1 403 ? 23.934 10.818 -8.447 1.00 60.03 403 GLY A O 1
ATOM 3118 N N . GLU A 1 404 ? 25.667 11.413 -9.741 1.00 64.38 404 GLU A N 1
ATOM 3119 C CA . GLU A 1 404 ? 25.637 12.838 -9.395 1.00 64.38 404 GLU A CA 1
ATOM 3120 C C . GLU A 1 404 ? 24.490 13.568 -10.107 1.00 64.38 404 GLU A C 1
ATOM 3122 O O . GLU A 1 404 ? 23.741 14.283 -9.446 1.00 64.38 404 GLU A O 1
ATOM 3127 N N . GLU A 1 405 ? 24.276 13.341 -11.409 1.00 66.38 405 GLU A N 1
ATOM 3128 C CA . GLU A 1 405 ? 23.160 13.913 -12.181 1.00 66.38 405 GLU A CA 1
ATOM 3129 C C . GLU A 1 405 ? 21.801 13.427 -11.648 1.00 66.38 405 GLU A C 1
ATOM 3131 O O . GLU A 1 405 ? 20.867 14.223 -11.502 1.00 66.38 405 GLU A O 1
ATOM 3136 N N . LEU A 1 406 ? 21.707 12.146 -11.277 1.00 64.75 406 LEU A N 1
ATOM 3137 C CA . LEU A 1 406 ? 20.549 11.547 -10.618 1.00 64.75 406 LEU A CA 1
ATOM 3138 C C . LEU A 1 406 ? 20.306 12.205 -9.254 1.00 64.75 406 LEU A C 1
ATOM 3140 O O . LEU A 1 406 ? 19.200 12.665 -8.979 1.00 64.75 406 LEU A O 1
ATOM 3144 N N . ASN A 1 407 ? 21.327 12.368 -8.415 1.00 73.56 407 ASN A N 1
ATOM 3145 C CA . ASN A 1 407 ? 21.152 13.055 -7.134 1.00 73.56 407 ASN A CA 1
ATOM 3146 C C . ASN A 1 407 ? 20.781 14.541 -7.293 1.00 73.56 407 ASN A C 1
ATOM 3148 O O . ASN A 1 407 ? 19.874 15.013 -6.608 1.00 73.56 407 ASN A O 1
ATOM 3152 N N . LEU A 1 408 ? 21.419 15.273 -8.208 1.00 76.31 408 LEU A N 1
ATOM 3153 C CA . LEU A 1 408 ? 21.153 16.695 -8.449 1.00 76.31 408 LEU A CA 1
ATOM 3154 C C . LEU A 1 408 ? 19.743 16.940 -8.995 1.00 76.31 408 LEU A C 1
ATOM 3156 O O . LEU A 1 408 ? 19.054 17.854 -8.531 1.00 76.31 408 LEU A O 1
ATOM 3160 N N . SER A 1 409 ? 19.296 16.111 -9.940 1.00 67.81 409 SER A N 1
ATOM 3161 C CA . SER A 1 409 ? 17.973 16.246 -10.555 1.00 67.81 409 SER A CA 1
ATOM 3162 C C . SER A 1 409 ? 16.866 15.980 -9.538 1.00 67.81 409 SER A C 1
ATOM 3164 O O . SER A 1 409 ? 15.951 16.789 -9.405 1.00 67.81 409 SER A O 1
ATOM 3166 N N . PHE A 1 410 ? 16.982 14.912 -8.743 1.00 70.12 410 PHE A N 1
ATOM 3167 C CA . PHE A 1 410 ? 15.986 14.595 -7.715 1.00 70.12 410 PHE A CA 1
ATOM 3168 C C . PHE A 1 410 ? 16.003 15.573 -6.530 1.00 70.12 410 PHE A C 1
ATOM 3170 O O . PHE A 1 410 ? 14.935 15.921 -6.026 1.00 70.12 410 PHE A O 1
ATOM 3177 N N . ASN A 1 411 ? 17.170 16.089 -6.130 1.00 76.56 411 ASN A N 1
ATOM 3178 C CA . ASN A 1 411 ? 17.253 17.129 -5.099 1.00 76.56 411 ASN A CA 1
ATOM 3179 C C . ASN A 1 411 ? 16.592 18.437 -5.562 1.00 76.56 411 ASN A C 1
ATOM 3181 O O . ASN A 1 411 ? 15.857 19.065 -4.799 1.00 76.56 411 ASN A O 1
ATOM 3185 N N . SER A 1 412 ? 16.786 18.815 -6.828 1.00 73.19 412 SER A N 1
ATOM 3186 C CA . SER A 1 412 ? 16.137 19.995 -7.414 1.00 73.19 412 SER A CA 1
ATOM 3187 C C . SER A 1 412 ? 14.611 19.854 -7.424 1.00 73.19 412 SER A C 1
ATOM 3189 O O . SER A 1 412 ? 13.912 20.794 -7.053 1.00 73.19 412 SER A O 1
ATOM 3191 N N . ILE A 1 413 ? 14.096 18.660 -7.743 1.00 72.50 413 ILE A N 1
ATOM 3192 C CA . ILE A 1 413 ? 12.655 18.352 -7.739 1.00 72.50 413 ILE A CA 1
ATOM 3193 C C . ILE A 1 413 ? 12.052 18.479 -6.337 1.00 72.50 413 ILE A C 1
ATOM 3195 O O . ILE A 1 413 ? 10.963 19.024 -6.186 1.00 72.50 413 ILE A O 1
ATOM 3199 N N . THR A 1 414 ? 12.758 18.025 -5.297 1.00 66.88 414 THR A N 1
ATOM 3200 C CA . THR A 1 414 ? 12.278 18.175 -3.912 1.00 66.88 414 THR A CA 1
ATOM 3201 C C . THR A 1 414 ? 12.289 19.621 -3.409 1.00 66.88 414 THR A C 1
ATOM 3203 O O . THR A 1 414 ? 11.554 19.944 -2.480 1.00 66.88 414 THR A O 1
ATOM 3206 N N . GLN A 1 415 ? 13.103 20.496 -4.010 1.00 65.88 415 GLN A N 1
ATOM 3207 C CA . GLN A 1 415 ? 13.273 21.886 -3.574 1.00 65.88 415 GLN A CA 1
ATOM 3208 C C . GLN A 1 415 ? 12.438 22.893 -4.387 1.00 65.88 415 GLN A C 1
ATOM 3210 O O . GLN A 1 415 ? 12.099 23.953 -3.861 1.00 65.88 415 GLN A O 1
ATOM 3215 N N . SER A 1 416 ? 12.073 22.597 -5.641 1.00 59.81 416 SER A N 1
ATOM 3216 C CA . SER A 1 416 ? 11.301 23.516 -6.487 1.00 59.81 416 SER A CA 1
ATOM 3217 C C . SER A 1 416 ? 9.791 23.251 -6.417 1.00 59.81 416 SER A C 1
ATOM 3219 O O . SER A 1 416 ? 9.288 22.300 -7.008 1.00 59.81 416 SER A O 1
ATOM 3221 N N . GLN A 1 417 ? 9.039 24.132 -5.752 1.00 55.44 417 GLN A N 1
ATOM 3222 C CA . GLN A 1 417 ? 7.566 24.067 -5.672 1.00 55.44 417 GLN A CA 1
ATOM 3223 C C . GLN A 1 417 ? 6.833 24.834 -6.798 1.00 55.44 417 GLN A C 1
ATOM 3225 O O . GLN A 1 417 ? 5.618 25.001 -6.742 1.00 55.44 417 GLN A O 1
ATOM 3230 N N . ALA A 1 418 ? 7.540 25.339 -7.817 1.00 56.12 418 ALA A N 1
ATOM 3231 C CA . ALA A 1 418 ? 6.947 26.172 -8.869 1.00 56.12 418 ALA A CA 1
ATOM 3232 C C . ALA A 1 418 ? 6.450 25.341 -10.069 1.00 56.12 418 ALA A C 1
ATOM 3234 O O . ALA A 1 418 ? 7.216 24.561 -10.631 1.00 56.12 418 ALA A O 1
ATOM 3235 N N . GLU A 1 419 ? 5.218 25.556 -10.547 1.00 54.19 419 GLU A N 1
ATOM 3236 C CA . GLU A 1 419 ? 4.666 24.853 -11.727 1.00 54.19 419 GLU A CA 1
ATOM 3237 C C . GLU A 1 419 ? 5.506 25.041 -13.003 1.00 54.19 419 GLU A C 1
ATOM 3239 O O . GLU A 1 419 ? 5.621 24.126 -13.817 1.00 54.19 419 GLU A O 1
ATOM 3244 N N . SER A 1 420 ? 6.184 26.185 -13.144 1.00 51.31 420 SER A N 1
ATOM 3245 C CA . SER A 1 420 ? 7.108 26.466 -14.253 1.00 51.31 420 SER A CA 1
ATOM 3246 C C . SER A 1 420 ? 8.334 25.538 -14.297 1.00 51.31 420 SER A C 1
ATOM 3248 O O . SER A 1 420 ? 8.977 25.429 -15.339 1.00 51.31 420 SER A O 1
ATOM 3250 N N . SER A 1 421 ? 8.647 24.841 -13.199 1.00 64.12 421 SER A N 1
ATOM 3251 C CA . SER A 1 421 ? 9.760 23.885 -13.101 1.00 64.12 421 SER A CA 1
ATOM 3252 C C . SER A 1 421 ? 9.370 22.438 -13.439 1.00 64.12 421 SER A C 1
ATOM 3254 O O . SER A 1 421 ? 10.247 21.599 -13.640 1.00 64.12 421 SER A O 1
ATOM 3256 N N . PHE A 1 422 ? 8.072 22.137 -13.583 1.00 69.25 422 PHE A N 1
ATOM 3257 C CA . PHE A 1 422 ? 7.585 20.770 -13.792 1.00 69.25 422 PHE A CA 1
ATOM 3258 C C . PHE A 1 422 ? 8.038 20.172 -15.135 1.00 69.25 422 PHE A C 1
ATOM 3260 O O . PHE A 1 422 ? 8.519 19.043 -15.179 1.00 69.25 422 PHE A O 1
ATOM 3267 N N . GLY A 1 423 ? 7.973 20.938 -16.231 1.00 67.19 423 GLY A N 1
ATOM 3268 C CA . GLY A 1 423 ? 8.444 20.469 -17.544 1.00 67.19 423 GLY A CA 1
ATOM 3269 C C . GLY A 1 423 ? 9.955 20.199 -17.586 1.00 67.19 423 GLY A C 1
ATOM 3270 O O . GLY A 1 423 ? 10.408 19.257 -18.242 1.00 67.19 423 GLY A O 1
ATOM 3271 N N . LEU A 1 424 ? 10.740 20.981 -16.834 1.00 69.31 424 LEU A N 1
ATOM 3272 C CA . LEU A 1 424 ? 12.181 20.765 -16.676 1.00 69.31 424 LEU A CA 1
ATOM 3273 C C . LEU A 1 424 ? 12.464 19.504 -15.852 1.00 69.31 424 LEU A C 1
ATOM 3275 O O . LEU A 1 424 ? 13.346 18.732 -16.221 1.00 69.31 424 LEU A O 1
ATOM 3279 N N . ALA A 1 425 ? 11.684 19.261 -14.796 1.00 69.94 425 ALA A N 1
ATOM 3280 C CA . ALA A 1 425 ? 11.768 18.048 -13.990 1.00 69.94 425 ALA A CA 1
ATOM 3281 C C . ALA A 1 425 ? 11.439 16.786 -14.803 1.00 69.94 425 ALA A C 1
ATOM 3283 O O . ALA A 1 425 ? 12.203 15.824 -14.765 1.00 69.94 425 ALA A O 1
ATOM 3284 N N . VAL A 1 426 ? 10.362 16.807 -15.599 1.00 72.44 426 VAL A N 1
ATOM 3285 C CA . VAL A 1 426 ? 10.008 15.701 -16.509 1.00 72.44 426 VAL A CA 1
ATOM 3286 C C . VAL A 1 426 ? 11.135 15.445 -17.507 1.00 72.44 426 VAL A C 1
ATOM 3288 O O . VAL A 1 426 ? 11.550 14.304 -17.684 1.00 72.44 426 VAL A O 1
ATOM 3291 N N . SER A 1 427 ? 11.686 16.501 -18.110 1.00 68.25 427 SER A N 1
ATOM 3292 C CA . SER A 1 427 ? 12.785 16.385 -19.077 1.00 68.25 427 SER A CA 1
ATOM 3293 C C . SER A 1 427 ? 14.076 15.845 -18.446 1.00 68.25 427 SER A C 1
ATOM 3295 O O . SER A 1 427 ? 14.786 15.061 -19.074 1.00 68.25 427 SER A O 1
ATOM 3297 N N . ALA A 1 428 ? 14.386 16.241 -17.207 1.00 72.00 428 ALA A N 1
ATOM 3298 C CA . ALA A 1 428 ? 15.544 15.744 -16.466 1.00 72.00 428 ALA A CA 1
ATOM 3299 C C . ALA A 1 428 ? 15.386 14.257 -16.115 1.00 72.00 428 ALA A C 1
ATOM 3301 O O . ALA A 1 428 ? 16.276 13.462 -16.407 1.00 72.00 428 ALA A O 1
ATOM 3302 N N . VAL A 1 429 ? 14.229 13.858 -15.575 1.00 71.00 429 VAL A N 1
ATOM 3303 C CA . VAL A 1 429 ? 13.946 12.452 -15.248 1.00 71.00 429 VAL A CA 1
ATOM 3304 C C . VAL A 1 429 ? 13.904 11.589 -16.509 1.00 71.00 429 VAL A C 1
ATOM 3306 O O . VAL A 1 429 ? 14.475 10.507 -16.502 1.00 71.00 429 VAL A O 1
ATOM 3309 N N . ALA A 1 430 ? 13.329 12.071 -17.616 1.00 67.12 430 ALA A N 1
ATOM 3310 C CA . ALA A 1 430 ? 13.341 11.364 -18.898 1.00 67.12 430 ALA A CA 1
ATOM 3311 C C . ALA A 1 430 ? 14.766 11.117 -19.416 1.00 67.12 430 ALA A C 1
ATOM 3313 O O . ALA A 1 430 ? 15.069 10.030 -19.902 1.00 67.12 430 ALA A O 1
ATOM 3314 N N . ARG A 1 431 ? 15.661 12.107 -19.282 1.00 68.06 431 ARG A N 1
ATOM 3315 C CA . ARG A 1 431 ? 17.069 11.986 -19.686 1.00 68.06 431 ARG A CA 1
ATOM 3316 C C . ARG A 1 431 ? 17.812 10.927 -18.872 1.00 68.06 431 ARG A C 1
ATOM 3318 O O . ARG A 1 431 ? 18.555 10.140 -19.446 1.00 68.06 431 ARG A O 1
ATOM 3325 N N . ILE A 1 432 ? 17.596 10.899 -17.559 1.00 70.69 432 ILE A N 1
ATOM 3326 C CA . ILE A 1 432 ? 18.228 9.933 -16.649 1.00 70.69 432 ILE A CA 1
ATOM 3327 C C . ILE A 1 432 ? 17.625 8.534 -16.865 1.00 70.69 432 ILE A C 1
ATOM 3329 O O . ILE A 1 432 ? 18.356 7.550 -16.940 1.00 70.69 432 ILE A O 1
ATOM 3333 N N . ALA A 1 433 ? 16.309 8.446 -17.081 1.00 67.50 433 ALA A N 1
ATOM 3334 C CA . ALA A 1 433 ? 15.611 7.193 -17.355 1.00 67.50 433 ALA A CA 1
ATOM 3335 C C . ALA A 1 433 ? 15.977 6.578 -18.714 1.00 67.50 433 ALA A C 1
ATOM 3337 O O . ALA A 1 433 ? 15.948 5.358 -18.858 1.00 67.50 433 ALA A O 1
ATOM 3338 N N . LEU A 1 434 ? 16.345 7.404 -19.702 1.00 63.06 434 LEU A N 1
ATOM 3339 C CA . LEU A 1 434 ? 16.940 6.923 -20.948 1.00 63.06 434 LEU A CA 1
ATOM 3340 C C . LEU A 1 434 ? 18.247 6.176 -20.667 1.00 63.06 434 LEU A C 1
ATOM 3342 O O . LEU A 1 434 ? 18.450 5.117 -21.244 1.00 63.06 434 LEU A O 1
ATOM 3346 N N . GLN A 1 435 ? 19.099 6.676 -19.768 1.00 65.38 435 GLN A N 1
ATOM 3347 C CA . GLN A 1 435 ? 20.358 6.011 -19.416 1.00 65.38 435 GLN A CA 1
ATOM 3348 C C . GLN A 1 435 ? 20.101 4.712 -18.638 1.00 65.38 435 GLN A C 1
ATOM 3350 O O . GLN A 1 435 ? 20.543 3.645 -19.063 1.00 65.38 435 GLN A O 1
ATOM 3355 N N . ASP A 1 436 ? 19.337 4.774 -17.546 1.00 66.62 436 ASP A N 1
ATOM 3356 C CA . ASP A 1 436 ? 18.990 3.601 -16.738 1.00 66.62 436 ASP A CA 1
ATOM 3357 C C . ASP A 1 436 ? 17.563 3.703 -16.173 1.00 66.62 436 ASP A C 1
ATOM 3359 O O . ASP A 1 436 ? 17.332 4.408 -15.181 1.00 66.62 436 ASP A O 1
ATOM 3363 N N . PRO A 1 437 ? 16.582 3.013 -16.778 1.00 70.44 437 PRO A N 1
ATOM 3364 C CA . PRO A 1 437 ? 15.197 3.095 -16.341 1.00 70.44 437 PRO A CA 1
ATOM 3365 C C . PRO A 1 437 ? 14.995 2.457 -14.961 1.00 70.44 437 PRO A C 1
ATOM 3367 O O . PRO A 1 437 ? 14.190 2.956 -14.180 1.00 70.44 437 PRO A O 1
ATOM 3370 N N . GLU A 1 438 ? 15.743 1.407 -14.621 1.00 74.31 438 GLU A N 1
ATOM 3371 C CA . GLU A 1 438 ? 15.584 0.660 -13.371 1.00 74.31 438 GLU A CA 1
ATOM 3372 C C . GLU A 1 438 ? 16.154 1.445 -12.188 1.00 74.31 438 GLU A C 1
ATOM 3374 O O . GLU A 1 438 ? 15.446 1.695 -11.208 1.00 74.31 438 GLU A O 1
ATOM 3379 N N . ALA A 1 439 ? 17.383 1.957 -12.316 1.00 75.62 439 ALA A N 1
ATOM 3380 C CA . ALA A 1 439 ? 17.985 2.807 -11.290 1.00 75.62 439 ALA A CA 1
ATOM 3381 C C . ALA A 1 439 ? 17.199 4.117 -11.094 1.00 75.62 439 ALA A C 1
ATOM 3383 O O . ALA A 1 439 ? 17.027 4.584 -9.961 1.00 75.62 439 ALA A O 1
ATOM 3384 N N . THR A 1 440 ? 16.670 4.691 -12.182 1.00 79.00 440 THR A N 1
ATOM 3385 C CA . THR A 1 440 ? 15.825 5.893 -12.112 1.00 79.00 440 THR A CA 1
ATOM 3386 C C . THR A 1 440 ? 14.525 5.612 -11.370 1.00 79.00 440 THR A C 1
ATOM 3388 O O . THR A 1 440 ? 14.149 6.389 -10.490 1.00 79.00 440 THR A O 1
ATOM 3391 N N . LEU A 1 441 ? 13.854 4.493 -11.664 1.00 82.88 441 LEU A N 1
ATOM 3392 C CA . LEU A 1 441 ? 12.634 4.091 -10.966 1.00 82.88 441 LEU A CA 1
ATOM 3393 C C . LEU A 1 441 ? 12.899 3.774 -9.494 1.00 82.88 441 LEU A C 1
ATOM 3395 O O . LEU A 1 441 ? 12.146 4.242 -8.640 1.00 82.88 441 LEU A O 1
ATOM 3399 N N . HIS A 1 442 ? 13.986 3.071 -9.173 1.00 84.44 442 HIS A N 1
ATOM 3400 C CA . HIS A 1 442 ? 14.376 2.785 -7.793 1.00 84.44 442 HIS A CA 1
ATOM 3401 C C . HIS A 1 442 ? 14.608 4.085 -7.005 1.00 84.44 442 HIS A C 1
ATOM 3403 O O . HIS A 1 442 ? 14.112 4.242 -5.884 1.00 84.44 442 HIS A O 1
ATOM 3409 N N . ARG A 1 443 ? 15.302 5.072 -7.595 1.00 83.50 443 ARG A N 1
ATOM 3410 C CA . ARG A 1 443 ? 15.484 6.387 -6.960 1.00 83.50 443 ARG A CA 1
ATOM 3411 C C . ARG A 1 443 ? 14.172 7.152 -6.827 1.00 83.50 443 ARG A C 1
ATOM 3413 O O . ARG A 1 443 ? 13.931 7.706 -5.757 1.00 83.50 443 ARG A O 1
ATOM 3420 N N . CYS A 1 444 ? 13.334 7.163 -7.864 1.00 84.19 444 CYS A N 1
ATOM 3421 C CA . CYS A 1 444 ? 11.990 7.745 -7.832 1.00 84.19 444 CYS A CA 1
ATOM 3422 C C . CYS A 1 444 ? 11.186 7.198 -6.648 1.00 84.19 444 CYS A C 1
ATOM 3424 O O . CYS A 1 444 ? 10.704 7.970 -5.824 1.00 84.19 444 CYS A O 1
ATOM 3426 N N . CYS A 1 445 ? 11.093 5.872 -6.535 1.00 87.69 445 CYS A N 1
ATOM 3427 C CA . CYS A 1 445 ? 10.333 5.193 -5.490 1.00 87.69 445 CYS A CA 1
ATOM 3428 C C . CYS A 1 445 ? 10.878 5.515 -4.096 1.00 87.69 445 CYS A C 1
ATOM 3430 O O . CYS A 1 445 ? 10.120 5.896 -3.209 1.00 87.69 445 CYS A O 1
ATOM 3432 N N . HIS A 1 446 ? 12.200 5.449 -3.920 1.00 87.56 446 HIS A N 1
ATOM 3433 C CA . HIS A 1 446 ? 12.845 5.817 -2.663 1.00 87.56 446 HIS A CA 1
ATOM 3434 C C . HIS A 1 446 ? 12.569 7.281 -2.282 1.00 87.56 446 HIS A C 1
ATOM 3436 O O . HIS A 1 446 ? 12.165 7.577 -1.161 1.00 87.56 446 HIS A O 1
ATOM 3442 N N . MET A 1 447 ? 12.759 8.222 -3.211 1.00 85.31 447 MET A N 1
ATOM 3443 C CA . MET A 1 447 ? 12.573 9.652 -2.944 1.00 85.31 447 MET A CA 1
ATOM 3444 C C . MET A 1 447 ? 11.114 10.011 -2.661 1.00 85.31 447 MET A C 1
ATOM 3446 O O . MET A 1 447 ? 10.875 10.876 -1.821 1.00 85.31 447 MET A O 1
ATOM 3450 N N . ALA A 1 448 ? 10.165 9.346 -3.323 1.00 85.50 448 ALA A N 1
ATOM 3451 C CA . ALA A 1 448 ? 8.733 9.556 -3.135 1.00 85.50 448 ALA A CA 1
ATOM 3452 C C . ALA A 1 448 ? 8.255 9.222 -1.717 1.00 85.50 448 ALA A C 1
ATOM 3454 O O . ALA A 1 448 ? 7.293 9.830 -1.250 1.00 85.50 448 ALA A O 1
ATOM 3455 N N . VAL A 1 449 ? 8.925 8.276 -1.054 1.00 86.25 449 VAL A N 1
ATOM 3456 C CA . VAL A 1 449 ? 8.535 7.761 0.265 1.00 86.25 449 VAL A CA 1
ATOM 3457 C C . VAL A 1 449 ? 9.367 8.350 1.400 1.00 86.25 449 VAL A C 1
ATOM 3459 O O . VAL A 1 449 ? 8.854 8.543 2.498 1.00 86.25 449 VAL A O 1
ATOM 3462 N N . MET A 1 450 ? 10.642 8.651 1.145 1.00 85.06 450 MET A N 1
ATOM 3463 C CA . MET A 1 450 ? 11.543 9.191 2.167 1.00 85.06 450 MET A CA 1
ATOM 3464 C C . MET A 1 450 ? 11.454 10.718 2.298 1.00 85.06 450 MET A C 1
ATOM 3466 O O . MET A 1 450 ? 11.910 11.271 3.297 1.00 85.06 450 MET A O 1
ATOM 3470 N N . ASN A 1 451 ? 10.875 11.421 1.315 1.00 83.06 451 ASN A N 1
ATOM 3471 C CA . ASN A 1 451 ? 10.737 12.878 1.352 1.00 83.06 451 ASN A CA 1
ATOM 3472 C C . ASN A 1 451 ? 9.273 13.307 1.400 1.00 83.06 451 ASN A C 1
ATOM 3474 O O . ASN A 1 451 ? 8.504 13.124 0.453 1.00 83.06 451 ASN A O 1
ATOM 3478 N N . LEU A 1 452 ? 8.939 14.001 2.487 1.00 79.75 452 LEU A N 1
ATOM 3479 C CA . LEU A 1 452 ? 7.639 14.613 2.726 1.00 79.75 452 LEU A CA 1
ATOM 3480 C C . LEU A 1 452 ? 7.148 15.428 1.522 1.00 79.75 452 LEU A C 1
ATOM 3482 O O . LEU A 1 452 ? 7.722 16.455 1.171 1.00 79.75 452 LEU A O 1
ATOM 3486 N N . GLY A 1 453 ? 6.050 14.977 0.914 1.00 73.06 453 GLY A N 1
ATOM 3487 C CA . GLY A 1 453 ? 5.386 15.679 -0.188 1.00 73.06 453 GLY A CA 1
ATOM 3488 C C . GLY A 1 453 ? 5.995 15.454 -1.577 1.00 73.06 453 GLY A C 1
ATOM 3489 O O . GLY A 1 453 ? 5.402 15.900 -2.554 1.00 73.06 453 GLY A O 1
ATOM 3490 N N . ALA A 1 454 ? 7.110 14.724 -1.707 1.00 81.88 454 ALA A N 1
ATOM 3491 C CA . ALA A 1 454 ? 7.725 14.444 -3.010 1.00 81.88 454 ALA A CA 1
ATOM 3492 C C . ALA A 1 454 ? 6.919 13.441 -3.854 1.00 81.88 454 ALA A C 1
ATOM 3494 O O . ALA A 1 454 ? 6.953 13.495 -5.085 1.00 81.88 454 ALA A O 1
ATOM 3495 N N . GLY A 1 455 ? 6.168 12.542 -3.207 1.00 82.25 455 GLY A N 1
ATOM 3496 C CA . GLY A 1 455 ? 5.400 11.497 -3.888 1.00 82.25 455 GLY A CA 1
ATOM 3497 C C . GLY A 1 455 ? 4.373 12.019 -4.899 1.00 82.25 455 GLY A C 1
ATOM 3498 O O . GLY A 1 455 ? 4.191 11.400 -5.942 1.00 82.25 455 GLY A O 1
ATOM 3499 N N . THR A 1 456 ? 3.745 13.175 -4.658 1.00 81.94 456 THR A N 1
ATOM 3500 C CA . THR A 1 456 ? 2.749 13.755 -5.584 1.00 81.94 456 THR A CA 1
ATOM 3501 C C . THR A 1 456 ? 3.397 14.232 -6.884 1.00 81.94 456 THR A C 1
ATOM 3503 O O . THR A 1 456 ? 2.921 13.924 -7.977 1.00 81.94 456 THR A O 1
ATOM 3506 N N . VAL A 1 457 ? 4.519 14.947 -6.773 1.00 80.50 457 VAL A N 1
ATOM 3507 C CA . VAL A 1 457 ? 5.279 15.463 -7.917 1.00 80.50 457 VAL A CA 1
ATOM 3508 C C . VAL A 1 457 ? 5.870 14.309 -8.724 1.00 80.50 457 VAL A C 1
ATOM 3510 O O . VAL A 1 457 ? 5.751 14.292 -9.947 1.00 80.50 457 VAL A O 1
ATOM 3513 N N . LEU A 1 458 ? 6.450 13.313 -8.049 1.00 85.06 458 LEU A N 1
ATOM 3514 C CA . LEU A 1 458 ? 7.061 12.155 -8.701 1.00 85.06 458 LEU A CA 1
ATOM 3515 C C . LEU A 1 458 ? 6.030 11.252 -9.388 1.00 85.06 458 LEU A C 1
ATOM 3517 O O . LEU A 1 458 ? 6.284 10.801 -10.503 1.00 85.06 458 LEU A O 1
ATOM 3521 N N . ALA A 1 459 ? 4.846 11.055 -8.798 1.00 83.88 459 ALA A N 1
ATOM 3522 C CA . ALA A 1 459 ? 3.753 10.343 -9.464 1.00 83.88 459 ALA A CA 1
ATOM 3523 C C . ALA A 1 459 ? 3.344 11.056 -10.763 1.00 83.88 459 ALA A C 1
ATOM 3525 O O . ALA A 1 459 ? 3.206 10.419 -11.807 1.00 83.88 459 ALA A O 1
ATOM 3526 N N . ARG A 1 460 ? 3.242 12.393 -10.726 1.00 78.00 460 ARG A N 1
ATOM 3527 C CA . ARG A 1 460 ? 2.909 13.208 -11.901 1.00 78.00 460 ARG A CA 1
ATOM 3528 C C . ARG A 1 460 ? 3.993 13.161 -12.980 1.00 78.00 460 ARG A C 1
ATOM 3530 O O . ARG A 1 460 ? 3.667 13.163 -14.163 1.00 78.00 460 ARG A O 1
ATOM 3537 N N . ILE A 1 461 ? 5.271 13.099 -12.597 1.00 77.44 461 ILE A N 1
ATOM 3538 C CA . ILE A 1 461 ? 6.384 12.931 -13.545 1.00 77.44 461 ILE A CA 1
ATOM 3539 C C . ILE A 1 461 ? 6.312 11.560 -14.228 1.00 77.44 461 ILE A C 1
ATOM 3541 O O . ILE A 1 461 ? 6.421 11.493 -15.451 1.00 77.44 461 ILE A O 1
ATOM 3545 N N . LEU A 1 462 ? 6.085 10.478 -13.473 1.00 78.50 462 LEU A N 1
ATOM 3546 C CA . LEU A 1 462 ? 5.991 9.120 -14.029 1.00 78.50 462 LEU A CA 1
ATOM 3547 C C . LEU A 1 462 ? 4.844 8.974 -15.039 1.00 78.50 462 LEU A C 1
ATOM 3549 O O . LEU A 1 462 ? 4.982 8.254 -16.022 1.00 78.50 462 LEU A O 1
ATOM 3553 N N . GLN A 1 463 ? 3.749 9.712 -14.860 1.00 73.69 463 GLN A N 1
ATOM 3554 C CA . GLN A 1 463 ? 2.628 9.726 -15.809 1.00 73.69 463 GLN A CA 1
ATOM 3555 C C . GLN A 1 463 ? 2.977 10.332 -17.164 1.00 73.69 463 GLN A C 1
ATOM 3557 O O . GLN A 1 463 ? 2.408 9.935 -18.175 1.00 73.69 463 GLN A O 1
ATOM 3562 N N . GLN A 1 464 ? 3.917 11.277 -17.201 1.00 72.12 464 GLN A N 1
ATOM 3563 C CA . GLN A 1 464 ? 4.419 11.831 -18.459 1.00 72.12 464 GLN A CA 1
ATOM 3564 C C . GLN A 1 464 ? 5.392 10.868 -19.162 1.00 72.12 464 GLN A C 1
ATOM 3566 O O . GLN A 1 464 ? 5.817 11.135 -20.283 1.00 72.12 464 GLN A O 1
ATOM 3571 N N . LEU A 1 465 ? 5.746 9.747 -18.517 1.00 71.44 465 LEU A N 1
ATOM 3572 C CA . LEU A 1 465 ? 6.719 8.762 -18.986 1.00 71.44 465 LEU A CA 1
ATOM 3573 C C . LEU A 1 465 ? 6.141 7.327 -18.962 1.00 71.44 465 LEU A C 1
ATOM 3575 O O . LEU A 1 465 ? 6.751 6.435 -18.367 1.00 71.44 465 LEU A O 1
ATOM 3579 N N . PRO A 1 466 ? 5.009 7.049 -19.648 1.00 64.38 466 PRO A N 1
ATOM 3580 C CA . PRO A 1 466 ? 4.346 5.737 -19.610 1.00 64.38 466 PRO A CA 1
ATOM 3581 C C . PRO A 1 466 ? 5.218 4.589 -20.153 1.00 64.38 466 PRO A C 1
ATOM 3583 O O . PRO A 1 466 ? 4.996 3.422 -19.840 1.00 64.38 466 PRO A O 1
ATOM 3586 N N . GLY A 1 467 ? 6.258 4.900 -20.936 1.00 64.12 467 GLY A N 1
ATOM 3587 C CA . GLY A 1 467 ? 7.238 3.915 -21.402 1.00 64.12 467 GLY A CA 1
ATOM 3588 C C . GLY A 1 467 ? 8.042 3.251 -20.275 1.00 64.12 467 GLY A C 1
ATOM 3589 O O . GLY A 1 467 ? 8.500 2.125 -20.448 1.00 64.12 467 GLY A O 1
ATOM 3590 N N . LEU A 1 468 ? 8.170 3.902 -19.111 1.00 64.25 468 LEU A N 1
ATOM 3591 C CA . LEU A 1 468 ? 8.857 3.353 -17.934 1.00 64.25 468 LEU A CA 1
ATOM 3592 C C . LEU A 1 468 ? 7.988 2.380 -17.132 1.00 64.25 468 LEU A C 1
ATOM 3594 O O . LEU A 1 468 ? 8.500 1.648 -16.291 1.00 64.25 468 LEU A O 1
ATOM 3598 N N . THR A 1 469 ? 6.681 2.352 -17.390 1.00 56.41 469 THR A N 1
ATOM 3599 C CA . THR A 1 469 ? 5.718 1.519 -16.659 1.00 56.41 469 THR A CA 1
ATOM 3600 C C . THR A 1 469 ? 5.223 0.326 -17.479 1.00 56.41 469 THR A C 1
ATOM 3602 O O . THR A 1 469 ? 4.280 -0.352 -17.076 1.00 56.41 469 THR A O 1
ATOM 3605 N N . SER A 1 470 ? 5.852 0.052 -18.629 1.00 55.19 470 SER A N 1
ATOM 3606 C CA . SER A 1 470 ? 5.473 -1.047 -19.522 1.00 55.19 470 SER A CA 1
ATOM 3607 C C . SER A 1 470 ? 5.811 -2.427 -18.940 1.00 55.19 470 SER A C 1
ATOM 3609 O O . SER A 1 470 ? 6.851 -2.627 -18.310 1.00 55.19 470 SER A O 1
ATOM 3611 N N . GLN A 1 471 ? 4.920 -3.396 -19.165 1.00 52.69 471 GLN A N 1
ATOM 3612 C CA . GLN A 1 471 ? 5.059 -4.779 -18.703 1.00 52.69 471 GLN A CA 1
ATOM 3613 C C . GLN A 1 471 ? 6.030 -5.567 -19.593 1.00 52.69 471 GLN A C 1
ATOM 3615 O O . GLN A 1 471 ? 6.036 -5.426 -20.818 1.00 52.69 471 GLN A O 1
ATOM 3620 N N . ARG A 1 472 ? 6.827 -6.456 -18.990 1.00 45.91 472 ARG A N 1
ATOM 3621 C CA . ARG A 1 472 ? 7.739 -7.347 -19.723 1.00 45.91 472 ARG A CA 1
ATOM 3622 C C . ARG A 1 472 ? 6.936 -8.309 -20.628 1.00 45.91 472 ARG A C 1
ATOM 3624 O O . ARG A 1 472 ? 6.084 -9.033 -20.108 1.00 45.91 472 ARG A O 1
ATOM 3631 N N . PRO A 1 473 ? 7.189 -8.388 -21.952 1.00 36.19 473 PRO A N 1
ATOM 3632 C CA . PRO A 1 473 ? 6.514 -9.362 -22.812 1.00 36.19 473 PRO A CA 1
ATOM 3633 C C . PRO A 1 473 ? 6.877 -10.803 -22.420 1.00 36.19 473 PRO A C 1
ATOM 3635 O O . PRO A 1 473 ? 8.042 -11.101 -22.147 1.00 36.19 473 PRO A O 1
ATOM 3638 N N . ARG A 1 474 ? 5.882 -11.704 -22.411 1.00 34.16 474 ARG A N 1
ATOM 3639 C CA . ARG A 1 474 ? 6.025 -13.134 -22.070 1.00 34.16 474 ARG A CA 1
ATOM 3640 C C . ARG A 1 474 ? 7.140 -13.810 -22.884 1.00 34.16 474 ARG A C 1
ATOM 3642 O O . ARG A 1 474 ? 6.988 -14.037 -24.081 1.00 34.16 474 ARG A O 1
ATOM 3649 N N . GLY A 1 475 ? 8.214 -14.217 -22.210 1.00 30.34 475 GLY A N 1
ATOM 3650 C CA . GLY A 1 475 ? 9.127 -15.249 -22.699 1.00 30.34 475 GLY A CA 1
ATOM 3651 C C . GLY A 1 475 ? 8.511 -16.633 -22.482 1.00 30.34 475 GLY A C 1
ATOM 3652 O O . GLY A 1 475 ? 7.964 -16.915 -21.419 1.00 30.34 475 GLY A O 1
ATOM 3653 N N . SER A 1 476 ? 8.557 -17.491 -23.496 1.00 34.41 476 SER A N 1
ATOM 3654 C CA . SER A 1 476 ? 7.993 -18.841 -23.475 1.00 34.41 476 SER A CA 1
ATOM 3655 C C . SER A 1 476 ? 8.822 -19.811 -22.621 1.00 34.41 476 SER A C 1
ATOM 3657 O O . SER A 1 476 ? 9.520 -20.645 -23.183 1.00 34.41 476 SER A O 1
ATOM 3659 N N . GLU A 1 477 ? 8.744 -19.750 -21.293 1.00 32.03 477 GLU A N 1
ATOM 3660 C CA . GLU A 1 477 ? 9.104 -20.888 -20.432 1.00 32.03 477 GLU A CA 1
ATOM 3661 C C . GLU A 1 477 ? 8.112 -20.997 -19.270 1.00 32.03 477 GLU A C 1
ATOM 3663 O O . GLU A 1 477 ? 7.789 -20.028 -18.586 1.00 32.03 477 GLU A O 1
ATOM 3668 N N . GLY A 1 478 ? 7.534 -22.188 -19.119 1.00 34.47 478 GLY A N 1
ATOM 3669 C CA . GLY A 1 478 ? 6.400 -22.437 -18.244 1.00 34.47 478 GLY A CA 1
ATOM 3670 C C . GLY A 1 478 ? 6.733 -22.301 -16.761 1.00 34.47 478 GLY A C 1
ATOM 3671 O O . GLY A 1 478 ? 7.513 -23.076 -16.220 1.00 34.47 478 GLY A O 1
ATOM 3672 N N . LYS A 1 479 ? 6.043 -21.371 -16.101 1.00 32.00 479 LYS A N 1
ATOM 3673 C CA . LYS A 1 479 ? 5.324 -21.520 -14.824 1.00 32.00 479 LYS A CA 1
ATOM 3674 C C . LYS A 1 479 ? 4.459 -20.268 -14.652 1.00 32.00 479 LYS A C 1
ATOM 3676 O O . LYS A 1 479 ? 4.829 -19.187 -15.087 1.00 32.00 479 LYS A O 1
ATOM 3681 N N . SER A 1 480 ? 3.267 -20.447 -14.099 1.00 31.53 480 SER A N 1
ATOM 3682 C CA . SER A 1 480 ? 2.220 -19.434 -13.917 1.00 31.53 480 SER A CA 1
ATOM 3683 C C . SER A 1 480 ? 2.699 -18.184 -13.149 1.00 31.53 480 SER A C 1
ATOM 3685 O O . SER A 1 480 ? 2.527 -18.110 -11.936 1.00 31.53 480 SER A O 1
ATOM 3687 N N . GLY A 1 481 ? 3.254 -17.193 -13.850 1.00 36.19 481 GLY A N 1
ATOM 3688 C CA . GLY A 1 481 ? 3.578 -15.863 -13.326 1.00 36.19 481 GLY A CA 1
ATOM 3689 C C . GLY A 1 481 ? 3.162 -14.785 -14.328 1.00 36.19 481 GLY A C 1
ATOM 3690 O O . GLY A 1 481 ? 3.509 -14.851 -15.508 1.00 36.19 481 GLY A O 1
ATOM 3691 N N . VAL A 1 482 ? 2.341 -13.838 -13.880 1.00 44.19 482 VAL A N 1
ATOM 3692 C CA . VAL A 1 482 ? 1.952 -12.635 -14.632 1.00 44.19 482 VAL A CA 1
ATOM 3693 C C . VAL A 1 482 ? 3.177 -11.726 -14.774 1.00 44.19 482 VAL A C 1
ATOM 3695 O O . VAL A 1 482 ? 4.013 -11.706 -13.879 1.00 44.19 482 VAL A O 1
ATOM 3698 N N . GLY A 1 483 ? 3.321 -11.031 -15.909 1.00 47.62 483 GLY A N 1
ATOM 3699 C CA . GLY A 1 483 ? 4.502 -10.213 -16.205 1.00 47.62 483 GLY A CA 1
ATOM 3700 C C . GLY A 1 483 ? 4.796 -9.207 -15.091 1.00 47.62 483 GLY A C 1
ATOM 3701 O O . GLY A 1 483 ? 3.950 -8.378 -14.764 1.00 47.62 483 GLY A O 1
ATOM 3702 N N . GLU A 1 484 ? 5.983 -9.296 -14.494 1.00 56.94 484 GLU A N 1
ATOM 3703 C CA . GLU A 1 484 ? 6.420 -8.389 -13.433 1.00 56.94 484 GLU A CA 1
ATOM 3704 C C . GLU A 1 484 ? 6.558 -6.967 -13.994 1.00 56.94 484 GLU A C 1
ATOM 3706 O O . GLU A 1 484 ? 7.249 -6.732 -14.990 1.00 56.94 484 GLU A O 1
ATOM 3711 N N . SER A 1 485 ? 5.853 -6.015 -13.377 1.00 71.62 485 SER A N 1
ATOM 3712 C CA . SER A 1 485 ? 6.005 -4.593 -13.685 1.00 71.62 485 SER A CA 1
ATOM 3713 C C . SER A 1 485 ? 7.321 -4.086 -13.104 1.00 71.62 485 SER A C 1
ATOM 3715 O O . SER A 1 485 ? 7.587 -4.269 -11.915 1.00 71.62 485 SER A O 1
ATOM 3717 N N . LEU A 1 486 ? 8.111 -3.396 -13.928 1.00 75.44 486 LEU A N 1
ATOM 3718 C CA . LEU A 1 486 ? 9.396 -2.813 -13.529 1.00 75.44 486 LEU A CA 1
ATOM 3719 C C . LEU A 1 486 ? 9.222 -1.792 -12.390 1.00 75.44 486 LEU A C 1
ATOM 3721 O O . LEU A 1 486 ? 10.032 -1.735 -11.470 1.00 75.44 486 LEU A O 1
ATOM 3725 N N . LEU A 1 487 ? 8.101 -1.059 -12.390 1.00 82.25 487 LEU A N 1
ATOM 3726 C CA . LEU A 1 487 ? 7.724 -0.139 -11.315 1.00 82.25 487 LEU A CA 1
ATOM 3727 C C . LEU A 1 487 ? 7.370 -0.872 -10.008 1.00 82.25 487 LEU A C 1
ATOM 3729 O O . LEU A 1 487 ? 7.748 -0.407 -8.936 1.00 82.25 487 LEU A O 1
ATOM 3733 N N . CYS A 1 488 ? 6.679 -2.018 -10.073 1.00 83.81 488 CYS A N 1
ATOM 3734 C CA . CYS A 1 488 ? 6.392 -2.825 -8.879 1.00 83.81 488 CYS A CA 1
ATOM 3735 C C . CYS A 1 488 ? 7.672 -3.417 -8.276 1.00 83.81 488 CYS A C 1
ATOM 3737 O O . CYS A 1 488 ? 7.835 -3.341 -7.060 1.00 83.81 488 CYS A O 1
ATOM 3739 N N . SER A 1 489 ? 8.585 -3.935 -9.110 1.00 82.50 489 SER A N 1
ATOM 3740 C CA . SER A 1 489 ? 9.898 -4.429 -8.656 1.00 82.50 489 SER A CA 1
ATOM 3741 C C . SER A 1 489 ? 10.698 -3.309 -7.997 1.00 82.50 489 SER A C 1
ATOM 3743 O O . SER A 1 489 ? 11.158 -3.454 -6.869 1.00 82.50 489 SER A O 1
ATOM 3745 N N . ALA A 1 490 ? 10.763 -2.136 -8.637 1.00 83.62 490 ALA A N 1
ATOM 3746 C CA . ALA A 1 490 ? 11.468 -0.981 -8.093 1.00 83.62 490 ALA A CA 1
ATOM 3747 C C . ALA A 1 490 ? 10.883 -0.510 -6.750 1.00 83.62 490 ALA A C 1
ATOM 3749 O O . ALA A 1 490 ? 11.640 -0.209 -5.832 1.00 83.62 490 ALA A O 1
ATOM 3750 N N . LEU A 1 491 ? 9.554 -0.468 -6.599 1.00 87.38 491 LEU A N 1
ATOM 3751 C CA . LEU A 1 491 ? 8.899 -0.162 -5.319 1.00 87.38 491 LEU A CA 1
ATOM 3752 C C . LEU A 1 491 ? 9.245 -1.200 -4.241 1.00 87.38 491 LEU A C 1
ATOM 3754 O O . LEU A 1 491 ? 9.538 -0.833 -3.100 1.00 87.38 491 LEU A O 1
ATOM 3758 N N . GLN A 1 492 ? 9.228 -2.484 -4.604 1.00 86.31 492 GLN A N 1
ATOM 3759 C CA . GLN A 1 492 ? 9.547 -3.578 -3.695 1.00 86.31 492 GLN A CA 1
ATOM 3760 C C . GLN A 1 492 ? 11.010 -3.525 -3.236 1.00 86.31 492 GLN A C 1
ATOM 3762 O O . GLN A 1 492 ? 11.290 -3.588 -2.045 1.00 86.31 492 GLN A O 1
ATOM 3767 N N . GLU A 1 493 ? 11.955 -3.331 -4.146 1.00 84.38 493 GLU A N 1
ATOM 3768 C CA . GLU A 1 493 ? 13.383 -3.310 -3.820 1.00 84.38 493 GLU A CA 1
ATOM 3769 C C . GLU A 1 493 ? 13.819 -2.015 -3.124 1.00 84.38 493 GLU A C 1
ATOM 3771 O O . GLU A 1 493 ? 14.644 -2.032 -2.201 1.00 84.38 493 GLU A O 1
ATOM 3776 N N . ALA A 1 494 ? 13.268 -0.872 -3.539 1.00 82.56 494 ALA A N 1
ATOM 3777 C CA . ALA A 1 494 ? 13.684 0.431 -3.032 1.00 82.56 494 ALA A CA 1
ATOM 3778 C C . ALA A 1 494 ? 13.134 0.740 -1.645 1.00 82.56 494 ALA A C 1
ATOM 3780 O O . ALA A 1 494 ? 13.829 1.380 -0.853 1.00 82.56 494 ALA A O 1
ATOM 3781 N N . VAL A 1 495 ? 11.901 0.315 -1.368 1.00 84.81 495 VAL A N 1
ATOM 3782 C CA . VAL A 1 495 ? 11.135 0.780 -0.208 1.00 84.81 495 VAL A CA 1
ATOM 3783 C C . VAL A 1 495 ? 10.662 -0.376 0.664 1.00 84.81 495 VAL A C 1
ATOM 3785 O O . VAL A 1 495 ? 10.765 -0.300 1.890 1.00 84.81 495 VAL A O 1
ATOM 3788 N N . TRP A 1 496 ? 10.135 -1.442 0.063 1.00 85.62 496 TRP A N 1
ATOM 3789 C CA . TRP A 1 496 ? 9.476 -2.498 0.824 1.00 85.62 496 TRP A CA 1
ATOM 3790 C C . TRP A 1 496 ? 10.459 -3.238 1.746 1.00 85.62 496 TRP A C 1
ATOM 3792 O O . TRP A 1 496 ? 11.560 -3.613 1.351 1.00 85.62 496 TRP A O 1
ATOM 3802 N N . GLY A 1 497 ? 10.083 -3.399 3.018 1.00 79.12 497 GLY A N 1
ATOM 3803 C CA . GLY A 1 497 ? 10.955 -3.949 4.065 1.00 79.12 497 GLY A CA 1
ATOM 3804 C C . GLY A 1 497 ? 12.027 -2.990 4.612 1.00 79.12 497 GLY A C 1
ATOM 3805 O O . GLY A 1 497 ? 12.771 -3.383 5.507 1.00 79.12 497 GLY A O 1
ATOM 3806 N N . LYS A 1 498 ? 12.115 -1.747 4.109 1.00 83.00 498 LYS A N 1
ATOM 3807 C CA . LYS A 1 498 ? 13.007 -0.681 4.622 1.00 83.00 498 LYS A CA 1
ATOM 3808 C C . LYS A 1 498 ? 12.254 0.452 5.331 1.00 83.00 498 LYS A C 1
ATOM 3810 O O . LYS A 1 498 ? 12.884 1.391 5.808 1.00 83.00 498 LYS A O 1
ATOM 3815 N N . LEU A 1 499 ? 10.924 0.374 5.375 1.00 83.81 499 LEU A N 1
ATOM 3816 C CA . LEU A 1 499 ? 10.059 1.321 6.077 1.00 83.81 499 LEU A CA 1
ATOM 3817 C C . LEU A 1 499 ? 10.264 1.183 7.587 1.00 83.81 499 LEU A C 1
ATOM 3819 O O . LEU A 1 499 ? 10.143 0.090 8.135 1.00 83.81 499 LEU A O 1
ATOM 3823 N N . SER A 1 500 ? 10.592 2.291 8.239 1.00 79.75 500 SER A N 1
ATOM 3824 C CA . SER A 1 500 ? 10.969 2.329 9.654 1.00 79.75 500 SER A CA 1
ATOM 3825 C C . SER A 1 500 ? 10.056 3.219 10.496 1.00 79.75 500 SER A C 1
ATOM 3827 O O . SER A 1 500 ? 9.967 3.029 11.710 1.00 79.75 500 SER A O 1
ATOM 3829 N N . THR A 1 501 ? 9.356 4.173 9.871 1.00 83.69 501 THR A N 1
ATOM 3830 C CA . THR A 1 501 ? 8.469 5.114 10.567 1.00 83.69 501 THR A CA 1
ATOM 3831 C C . THR A 1 501 ? 7.027 5.051 10.043 1.00 83.69 501 THR A C 1
ATOM 3833 O O . THR A 1 501 ? 6.811 4.869 8.843 1.00 83.69 501 THR A O 1
ATOM 3836 N N . PRO A 1 502 ? 6.007 5.298 10.894 1.00 83.50 502 PRO A N 1
ATOM 3837 C CA . PRO A 1 502 ? 4.601 5.331 10.456 1.00 83.50 502 PRO A CA 1
ATOM 3838 C C . PRO A 1 502 ? 4.335 6.444 9.429 1.00 83.50 502 PRO A C 1
ATOM 3840 O O . PRO A 1 502 ? 3.381 6.408 8.651 1.00 83.50 502 PRO A O 1
ATOM 3843 N N . GLN A 1 503 ? 5.189 7.469 9.418 1.00 86.31 503 GLN A N 1
ATOM 3844 C CA . GLN A 1 503 ? 5.131 8.541 8.440 1.00 86.31 503 GLN A CA 1
ATOM 3845 C C . GLN A 1 503 ? 5.591 8.076 7.053 1.00 86.31 503 GLN A C 1
ATOM 3847 O O . GLN A 1 503 ? 4.961 8.459 6.067 1.00 86.31 503 GLN A O 1
ATOM 3852 N N . GLU A 1 504 ? 6.640 7.253 6.971 1.00 88.06 504 GLU A N 1
ATOM 3853 C CA . GLU A 1 504 ? 7.081 6.613 5.724 1.00 88.06 504 GLU A CA 1
ATOM 3854 C C . GLU A 1 504 ? 6.011 5.649 5.197 1.00 88.06 504 GLU A C 1
ATOM 3856 O O . GLU A 1 504 ? 5.670 5.712 4.018 1.00 88.06 504 GLU A O 1
ATOM 3861 N N . GLU A 1 505 ? 5.404 4.829 6.063 1.00 88.25 505 GLU A N 1
ATOM 3862 C CA . GLU A 1 505 ? 4.287 3.942 5.690 1.00 88.25 505 GLU A CA 1
ATOM 3863 C C . GLU A 1 505 ? 3.119 4.729 5.076 1.00 88.25 505 GLU A C 1
ATOM 3865 O O . GLU A 1 505 ? 2.620 4.399 3.997 1.00 88.25 505 GLU A O 1
ATOM 3870 N N . LYS A 1 506 ? 2.729 5.845 5.706 1.00 88.50 506 LYS A N 1
ATOM 3871 C CA . LYS A 1 506 ? 1.680 6.729 5.184 1.00 88.50 506 LYS A CA 1
ATOM 3872 C C . LYS A 1 506 ? 2.058 7.365 3.841 1.00 88.50 506 LYS A C 1
ATOM 3874 O O . LYS A 1 506 ? 1.192 7.520 2.977 1.00 88.50 506 LYS A O 1
ATOM 3879 N N . GLN A 1 507 ? 3.321 7.755 3.654 1.00 89.50 507 GLN A N 1
ATOM 3880 C CA . GLN A 1 507 ? 3.804 8.293 2.377 1.00 89.50 507 GLN A CA 1
ATOM 3881 C C . GLN A 1 507 ? 3.790 7.231 1.280 1.00 89.50 507 GLN A C 1
ATOM 3883 O O . GLN A 1 507 ? 3.319 7.515 0.180 1.00 89.50 507 GLN A O 1
ATOM 3888 N N . PHE A 1 508 ? 4.222 6.009 1.595 1.00 91.38 508 PHE A N 1
ATOM 3889 C CA . PHE A 1 508 ? 4.160 4.869 0.688 1.00 91.38 508 PHE A CA 1
ATOM 3890 C C . PHE A 1 508 ? 2.724 4.576 0.248 1.00 91.38 508 PHE A C 1
ATOM 3892 O O . PHE A 1 508 ? 2.463 4.510 -0.951 1.00 91.38 508 PHE A O 1
ATOM 3899 N N . LEU A 1 509 ? 1.776 4.491 1.186 1.00 90.06 509 LEU A N 1
ATOM 3900 C CA . LEU A 1 509 ? 0.362 4.258 0.873 1.00 90.06 509 LEU A CA 1
ATOM 3901 C C . LEU A 1 509 ? -0.234 5.365 -0.000 1.00 90.06 509 LEU A C 1
ATOM 3903 O O . LEU A 1 509 ? -0.934 5.079 -0.970 1.00 90.06 509 LEU A O 1
ATOM 3907 N N . SER A 1 510 ? 0.071 6.626 0.316 1.00 89.31 510 SER A N 1
ATOM 3908 C CA . SER A 1 510 ? -0.362 7.775 -0.484 1.00 89.31 510 SER A CA 1
ATOM 3909 C C . SER A 1 510 ? 0.199 7.709 -1.907 1.00 89.31 510 SER A C 1
ATOM 3911 O O . SER A 1 510 ? -0.536 7.868 -2.881 1.00 89.31 510 SER A O 1
ATOM 3913 N N . PHE A 1 511 ? 1.495 7.414 -2.041 1.00 90.06 511 PHE A N 1
ATOM 3914 C CA . PHE A 1 511 ? 2.157 7.283 -3.335 1.00 90.06 511 PHE A CA 1
ATOM 3915 C C . PHE A 1 511 ? 1.575 6.134 -4.160 1.00 90.06 511 PHE A C 1
ATOM 3917 O O . PHE A 1 511 ? 1.210 6.332 -5.316 1.00 90.06 511 PHE A O 1
ATOM 3924 N N . LEU A 1 512 ? 1.399 4.962 -3.551 1.00 90.38 512 LEU A N 1
ATOM 3925 C CA . LEU A 1 512 ? 0.821 3.784 -4.189 1.00 90.38 512 LEU A CA 1
ATOM 3926 C C . LEU A 1 512 ? -0.621 4.036 -4.655 1.00 90.38 512 LEU A C 1
ATOM 3928 O O . LEU A 1 512 ? -0.975 3.673 -5.775 1.00 90.38 512 LEU A O 1
ATOM 3932 N N . ALA A 1 513 ? -1.434 4.717 -3.842 1.00 87.88 513 ALA A N 1
ATOM 3933 C CA . ALA A 1 513 ? -2.789 5.111 -4.219 1.00 87.88 513 ALA A CA 1
ATOM 3934 C C . ALA A 1 513 ? -2.806 6.048 -5.440 1.00 87.88 513 ALA A C 1
ATOM 3936 O O . ALA A 1 513 ? -3.640 5.866 -6.320 1.00 87.88 513 ALA A O 1
ATOM 3937 N N . MET A 1 514 ? -1.865 6.994 -5.545 1.00 84.75 514 MET A N 1
ATOM 3938 C CA . MET A 1 514 ? -1.740 7.878 -6.718 1.00 84.75 514 MET A CA 1
ATOM 3939 C C . MET A 1 514 ? -1.270 7.152 -7.985 1.00 84.75 514 MET A C 1
ATOM 3941 O O . MET A 1 514 ? -1.606 7.563 -9.093 1.00 84.75 514 MET A O 1
ATOM 3945 N N . LEU A 1 515 ? -0.487 6.080 -7.844 1.00 85.81 515 LEU A N 1
ATOM 3946 C CA . LEU A 1 515 ? -0.083 5.245 -8.980 1.00 85.81 515 LEU A CA 1
ATOM 3947 C C . LEU A 1 515 ? -1.233 4.355 -9.481 1.00 85.81 515 LEU A C 1
ATOM 3949 O O . LEU A 1 515 ? -1.288 4.056 -10.676 1.00 85.81 515 LEU A O 1
ATOM 3953 N N . MET A 1 516 ? -2.143 3.955 -8.582 1.00 84.56 516 MET A N 1
ATOM 3954 C CA . MET A 1 516 ? -3.361 3.202 -8.911 1.00 84.56 516 MET A CA 1
ATOM 3955 C C . MET A 1 516 ? -4.505 4.095 -9.418 1.00 84.56 516 MET A C 1
ATOM 3957 O O . MET A 1 516 ? -5.300 3.646 -10.237 1.00 84.56 516 MET A O 1
ATOM 3961 N N . HIS A 1 517 ? -4.581 5.349 -8.963 1.00 72.81 517 HIS A N 1
ATOM 3962 C CA . HIS A 1 517 ? -5.655 6.285 -9.287 1.00 72.81 517 HIS A CA 1
ATOM 3963 C C . HIS A 1 517 ? -5.100 7.652 -9.674 1.00 72.81 517 HIS A C 1
ATOM 3965 O O . HIS A 1 517 ? -4.530 8.353 -8.834 1.00 72.81 517 HIS A O 1
ATOM 3971 N N . LEU A 1 518 ? -5.386 8.122 -10.891 1.00 53.19 518 LEU A N 1
ATOM 3972 C CA . LEU A 1 518 ? -5.248 9.546 -11.165 1.00 53.19 518 LEU A CA 1
ATOM 3973 C C . LEU A 1 518 ? -6.361 10.107 -12.051 1.00 53.19 518 LEU A C 1
ATOM 3975 O O . LEU A 1 518 ? -6.504 9.734 -13.207 1.00 53.19 518 LEU A O 1
ATOM 3979 N N . LYS A 1 519 ? -7.088 11.085 -11.500 1.00 50.12 519 LYS A N 1
ATOM 3980 C CA . LYS A 1 519 ? -7.863 12.073 -12.256 1.00 50.12 519 LYS A CA 1
ATOM 3981 C C . LYS A 1 519 ? -6.967 13.284 -12.486 1.00 50.12 519 LYS A C 1
ATOM 3983 O O . LYS A 1 519 ? -6.437 13.846 -11.526 1.00 50.12 519 LYS A O 1
ATOM 3988 N N . THR A 1 520 ? -6.787 13.693 -13.735 1.00 37.78 520 THR A N 1
ATOM 3989 C CA . THR A 1 520 ? -6.200 14.996 -14.046 1.00 37.78 520 THR A CA 1
ATOM 3990 C C . THR A 1 520 ? -7.115 16.085 -13.483 1.00 37.78 520 THR A C 1
ATOM 3992 O O . THR A 1 520 ? -8.320 16.101 -13.722 1.00 37.78 520 THR A O 1
ATOM 3995 N N . VAL A 1 521 ? -6.553 16.989 -12.676 1.00 37.50 521 VAL A N 1
ATOM 3996 C CA . VAL A 1 521 ? -7.248 18.199 -12.215 1.00 37.50 521 VAL A CA 1
ATOM 3997 C C . VAL A 1 521 ? -7.332 19.159 -13.400 1.00 37.50 521 VAL A C 1
ATOM 3999 O O . VAL A 1 521 ? -6.512 20.057 -13.544 1.00 37.50 521 VAL A O 1
ATOM 4002 N N . THR A 1 522 ? -8.292 18.921 -14.284 1.00 35.34 522 THR A N 1
ATOM 4003 C CA . THR A 1 522 ? -8.794 19.891 -15.260 1.00 35.34 522 THR A CA 1
ATOM 4004 C C . THR A 1 522 ? -10.267 19.580 -15.459 1.00 35.34 522 THR A C 1
ATOM 4006 O O . THR A 1 522 ? -10.600 18.545 -16.029 1.00 35.34 522 THR A O 1
ATOM 4009 N N . GLU A 1 523 ? -11.137 20.460 -14.967 1.00 35.84 523 GLU A N 1
ATOM 4010 C CA . GLU A 1 523 ? -12.597 20.286 -14.908 1.00 35.84 523 GLU A CA 1
ATOM 4011 C C . GLU A 1 523 ? -13.310 20.140 -16.271 1.00 35.84 523 GLU A C 1
ATOM 4013 O O . GLU A 1 523 ? -14.527 20.042 -16.280 1.00 35.84 523 GLU A O 1
ATOM 4018 N N . ASP A 1 524 ? -12.614 20.045 -17.413 1.00 34.09 524 ASP A N 1
ATOM 4019 C CA . ASP A 1 524 ? -13.263 20.104 -18.736 1.00 34.09 524 ASP A CA 1
ATOM 4020 C C . ASP A 1 524 ? -12.700 19.170 -19.831 1.00 34.09 524 ASP A C 1
ATOM 4022 O O . ASP A 1 524 ? -12.994 19.353 -21.012 1.00 34.09 524 ASP A O 1
ATOM 4026 N N . SER A 1 525 ? -11.939 18.118 -19.500 1.00 30.70 525 SER A N 1
ATOM 4027 C CA . SER A 1 525 ? -11.536 17.120 -20.512 1.00 30.70 525 SER A CA 1
ATOM 4028 C C . SER A 1 525 ? -11.919 15.694 -20.119 1.00 30.70 525 SER A C 1
ATOM 4030 O O . SER A 1 525 ? -11.526 15.175 -19.079 1.00 30.70 525 SER A O 1
ATOM 4032 N N . LYS A 1 526 ? -12.704 15.043 -20.987 1.00 32.88 526 LYS A N 1
ATOM 4033 C CA . LYS A 1 526 ? -12.966 13.596 -20.975 1.00 32.88 526 LYS A CA 1
ATOM 4034 C C . LYS A 1 526 ? -11.726 12.824 -21.453 1.00 32.88 526 LYS A C 1
ATOM 4036 O O . LYS A 1 526 ? -11.800 12.102 -22.441 1.00 32.88 526 LYS A O 1
ATOM 4041 N N . GLU A 1 527 ? -10.586 13.012 -20.802 1.00 37.91 527 GLU A N 1
ATOM 4042 C CA . GLU A 1 527 ? -9.429 12.136 -20.985 1.00 37.91 527 GLU A CA 1
ATOM 4043 C C . GLU A 1 527 ? -9.348 11.211 -19.770 1.00 37.91 527 GLU A C 1
ATOM 4045 O O . GLU A 1 527 ? -9.167 11.656 -18.636 1.00 37.91 527 GLU A O 1
ATOM 4050 N N . GLU A 1 528 ? -9.569 9.915 -20.000 1.00 44.06 528 GLU A N 1
ATOM 4051 C CA . GLU A 1 528 ? -9.397 8.876 -18.987 1.00 44.06 528 GLU A CA 1
ATOM 4052 C C . GLU A 1 528 ? -7.939 8.896 -18.510 1.00 44.06 528 GLU A C 1
ATOM 4054 O O . GLU A 1 528 ? -7.007 8.704 -19.291 1.00 44.06 528 GLU A O 1
ATOM 4059 N N . GLY A 1 529 ? -7.731 9.189 -17.225 1.00 50.06 529 GLY A N 1
ATOM 4060 C CA . GLY A 1 529 ? -6.398 9.210 -16.637 1.00 50.06 529 GLY A CA 1
ATOM 4061 C C . GLY A 1 529 ? -5.733 7.837 -16.730 1.00 50.06 529 GLY A C 1
ATOM 4062 O O . GLY A 1 529 ? -6.337 6.816 -16.408 1.00 50.06 529 GLY A O 1
ATOM 4063 N N . LEU A 1 530 ? -4.474 7.811 -17.166 1.00 57.69 530 LEU A N 1
ATOM 4064 C CA . LEU A 1 530 ? -3.692 6.582 -17.282 1.00 57.69 530 LEU A CA 1
ATOM 4065 C C . LEU A 1 530 ? -3.322 6.062 -15.882 1.00 57.69 530 LEU A C 1
ATOM 4067 O O . LEU A 1 530 ? -2.488 6.655 -15.194 1.00 57.69 530 LEU A O 1
ATOM 4071 N N . SER A 1 531 ? -3.912 4.939 -15.462 1.00 69.06 531 SER A N 1
ATOM 4072 C CA . SER A 1 531 ? -3.450 4.190 -14.287 1.00 69.06 531 SER A CA 1
ATOM 4073 C C . SER A 1 531 ? -2.088 3.557 -14.589 1.00 69.06 531 SER A C 1
ATOM 4075 O O . SER A 1 531 ? -1.975 2.761 -15.524 1.00 69.06 531 SER A O 1
ATOM 4077 N N . LEU A 1 532 ? -1.056 3.880 -13.805 1.00 75.81 532 LEU A N 1
ATOM 4078 C CA . LEU A 1 532 ? 0.292 3.327 -14.002 1.00 75.81 532 LEU A CA 1
ATOM 4079 C C . LEU A 1 532 ? 0.427 1.912 -13.432 1.00 75.81 532 LEU A C 1
ATOM 4081 O O . LEU A 1 532 ? 1.230 1.120 -13.924 1.00 75.81 532 LEU A O 1
ATOM 4085 N N . LEU A 1 533 ? -0.352 1.597 -12.395 1.00 83.44 533 LEU A N 1
ATOM 4086 C CA . LEU A 1 533 ? -0.410 0.283 -11.764 1.00 83.44 533 LEU A CA 1
ATOM 4087 C C . LEU A 1 533 ? -1.860 -0.183 -11.645 1.00 83.44 533 LEU A C 1
ATOM 4089 O O . LEU A 1 533 ? -2.723 0.561 -11.190 1.00 83.44 533 LEU A O 1
ATOM 4093 N N . SER A 1 534 ? -2.117 -1.445 -11.986 1.00 84.12 534 SER A N 1
ATOM 4094 C CA . SER A 1 534 ? -3.405 -2.078 -11.693 1.00 84.12 534 SER A CA 1
ATOM 4095 C C . SER A 1 534 ? -3.467 -2.527 -10.223 1.00 84.12 534 SER A C 1
ATOM 4097 O O . SER A 1 534 ? -2.478 -3.104 -9.748 1.00 84.12 534 SER A O 1
ATOM 4099 N N . PRO A 1 535 ? -4.618 -2.402 -9.538 1.00 87.44 535 PRO A N 1
ATOM 4100 C CA . PRO A 1 535 ? -4.798 -2.890 -8.166 1.00 87.44 535 PRO A CA 1
ATOM 4101 C C . PRO A 1 535 ? -4.470 -4.385 -7.983 1.00 87.44 535 PRO A C 1
ATOM 4103 O O . PRO A 1 535 ? -3.850 -4.768 -6.992 1.00 87.44 535 PRO A O 1
ATOM 4106 N N . GLU A 1 536 ? -4.798 -5.226 -8.974 1.00 86.56 536 GLU A N 1
ATOM 4107 C CA . GLU A 1 536 ? -4.484 -6.666 -8.981 1.00 86.56 536 GLU A CA 1
ATOM 4108 C C . GLU A 1 536 ? -2.979 -6.934 -8.814 1.00 86.56 536 GLU A C 1
ATOM 4110 O O . GLU A 1 536 ? -2.570 -7.764 -7.999 1.00 86.56 536 GLU A O 1
ATOM 4115 N N . MET A 1 537 ? -2.143 -6.203 -9.555 1.00 84.88 537 MET A N 1
ATOM 4116 C CA . MET A 1 537 ? -0.685 -6.335 -9.474 1.00 84.88 537 MET A CA 1
ATOM 4117 C C . MET A 1 537 ? -0.148 -5.887 -8.117 1.00 84.88 537 MET A C 1
ATOM 4119 O O . MET A 1 537 ? 0.695 -6.568 -7.541 1.00 84.88 537 MET A O 1
ATOM 4123 N N . VAL A 1 538 ? -0.678 -4.791 -7.572 1.00 89.69 538 VAL A N 1
ATOM 4124 C CA . VAL A 1 538 ? -0.283 -4.288 -6.251 1.00 89.69 538 VAL A CA 1
ATOM 4125 C C . VAL A 1 538 ? -0.556 -5.329 -5.163 1.00 89.69 538 VAL A C 1
ATOM 4127 O O . VAL A 1 538 ? 0.331 -5.624 -4.362 1.00 89.69 538 VAL A O 1
ATOM 4130 N N . VAL A 1 539 ? -1.740 -5.947 -5.165 1.00 89.50 539 VAL A N 1
ATOM 4131 C CA . VAL A 1 539 ? -2.095 -6.992 -4.191 1.00 89.50 539 VAL A CA 1
ATOM 4132 C C . VAL A 1 539 ? -1.197 -8.224 -4.335 1.00 89.50 539 VAL A C 1
ATOM 4134 O O . VAL A 1 539 ? -0.729 -8.769 -3.334 1.00 89.50 539 VAL A O 1
ATOM 4137 N N . ARG A 1 540 ? -0.896 -8.652 -5.566 1.00 87.00 540 ARG A N 1
ATOM 4138 C CA . ARG A 1 540 ? -0.001 -9.796 -5.799 1.00 87.00 540 ARG A CA 1
ATOM 4139 C C . ARG A 1 540 ? 1.437 -9.549 -5.350 1.00 87.00 540 ARG A C 1
ATOM 4141 O O . ARG A 1 540 ? 2.069 -10.494 -4.889 1.00 87.00 540 ARG A O 1
ATOM 4148 N N . THR A 1 541 ? 1.946 -8.325 -5.479 1.00 87.00 541 THR A N 1
ATOM 4149 C CA . THR A 1 541 ? 3.326 -7.989 -5.100 1.00 87.00 541 THR A CA 1
ATOM 4150 C C . THR A 1 541 ? 3.466 -7.701 -3.604 1.00 87.00 541 THR A C 1
ATOM 4152 O O . THR A 1 541 ? 4.386 -8.212 -2.974 1.00 87.00 541 THR A O 1
ATOM 4155 N N . PHE A 1 542 ? 2.561 -6.908 -3.023 1.00 88.56 542 PHE A N 1
ATOM 4156 C CA . PHE A 1 542 ? 2.736 -6.341 -1.676 1.00 88.56 542 PHE A CA 1
ATOM 4157 C C . PHE A 1 542 ? 1.857 -6.971 -0.595 1.00 88.56 542 PHE A C 1
ATOM 4159 O O . PHE A 1 542 ? 2.061 -6.689 0.579 1.00 88.56 542 PHE A O 1
ATOM 4166 N N . VAL A 1 543 ? 0.884 -7.813 -0.954 1.00 89.75 543 VAL A N 1
ATOM 4167 C CA . VAL A 1 543 ? -0.046 -8.402 0.024 1.00 89.75 543 VAL A CA 1
ATOM 4168 C C . VAL A 1 543 ? 0.101 -9.916 0.066 1.00 89.75 543 VAL A C 1
ATOM 4170 O O . VAL A 1 543 ? 0.523 -10.457 1.083 1.00 89.75 543 VAL A O 1
ATOM 4173 N N . LEU A 1 544 ? -0.186 -10.617 -1.037 1.00 87.50 544 LEU A N 1
ATOM 4174 C CA . LEU A 1 544 ? -0.247 -12.088 -1.045 1.00 87.50 544 LEU A CA 1
ATOM 4175 C C . LEU A 1 544 ? 1.017 -12.796 -0.514 1.00 87.50 544 LEU A C 1
ATOM 4177 O O . LEU A 1 544 ? 0.852 -13.759 0.236 1.00 87.50 544 LEU A O 1
ATOM 4181 N N . PRO A 1 545 ? 2.254 -12.355 -0.829 1.00 84.88 545 PRO A N 1
ATOM 4182 C CA . PRO A 1 545 ? 3.460 -13.004 -0.315 1.00 84.88 545 PRO A CA 1
ATOM 4183 C C . PRO A 1 545 ? 3.607 -12.877 1.204 1.00 84.88 545 PRO A C 1
ATOM 4185 O O . PRO A 1 545 ? 4.272 -13.701 1.820 1.00 84.88 545 PRO A O 1
ATOM 4188 N N . TYR A 1 546 ? 2.981 -11.860 1.800 1.00 81.69 546 TYR A N 1
ATOM 4189 C CA . TYR A 1 546 ? 3.153 -11.490 3.202 1.00 81.69 546 TYR A CA 1
ATOM 4190 C C . TYR A 1 546 ? 2.022 -12.000 4.110 1.00 81.69 546 TYR A C 1
ATOM 4192 O O . TYR A 1 546 ? 2.140 -11.950 5.330 1.00 81.69 546 TYR A O 1
ATOM 4200 N N . LEU A 1 547 ? 0.955 -12.565 3.535 1.00 81.44 547 LEU A N 1
ATOM 4201 C CA . LEU A 1 547 ? -0.134 -13.191 4.295 1.00 81.44 547 LEU A CA 1
ATOM 4202 C C . LEU A 1 547 ? 0.161 -14.643 4.721 1.00 81.44 547 LEU A C 1
ATOM 4204 O O . LEU A 1 547 ? -0.658 -15.248 5.405 1.00 81.44 547 LEU A O 1
ATOM 4208 N N . SER A 1 548 ? 1.287 -15.232 4.295 1.00 73.88 548 SER A N 1
ATOM 4209 C CA . SER A 1 548 ? 1.642 -16.617 4.634 1.00 73.88 548 SER A CA 1
ATOM 4210 C C . SER A 1 548 ? 2.504 -16.700 5.906 1.00 73.88 548 SER A C 1
ATOM 4212 O O . SER A 1 548 ? 3.499 -15.970 6.007 1.00 73.88 548 SER A O 1
ATOM 4214 N N . PRO A 1 549 ? 2.227 -17.636 6.835 1.00 61.94 549 PRO A N 1
ATOM 4215 C CA . PRO A 1 549 ? 2.993 -17.792 8.078 1.00 61.94 549 PRO A CA 1
ATOM 4216 C C . PRO A 1 549 ? 4.430 -18.282 7.853 1.00 61.94 549 PRO A C 1
ATOM 4218 O O . PRO A 1 549 ? 5.296 -18.090 8.698 1.00 61.94 549 PRO A O 1
ATOM 4221 N N . SER A 1 550 ? 4.723 -18.884 6.694 1.00 55.44 550 SER A N 1
ATOM 4222 C CA . SER A 1 550 ? 6.049 -19.440 6.375 1.00 55.44 550 SER A CA 1
ATOM 4223 C C . SER A 1 550 ? 7.068 -18.419 5.857 1.00 55.44 550 SER A C 1
ATOM 4225 O O . SER A 1 550 ? 8.213 -18.785 5.587 1.00 55.44 550 SER A O 1
ATOM 4227 N N . SER A 1 551 ? 6.679 -17.158 5.680 1.00 54.78 551 SER A N 1
ATOM 4228 C CA . SER A 1 551 ? 7.594 -16.106 5.225 1.00 54.78 551 SER A CA 1
ATOM 4229 C C . SER A 1 551 ? 8.306 -15.485 6.422 1.00 54.78 551 SER A C 1
ATOM 4231 O O . SER A 1 551 ? 7.673 -15.057 7.381 1.00 54.78 551 SER A O 1
ATOM 4233 N N . ALA A 1 552 ? 9.635 -15.423 6.377 1.00 48.62 552 ALA A N 1
ATOM 4234 C CA . ALA A 1 552 ? 10.416 -14.639 7.327 1.00 48.62 552 ALA A CA 1
ATOM 4235 C C . ALA A 1 552 ? 10.121 -13.148 7.079 1.00 48.62 552 ALA A C 1
ATOM 4237 O O . ALA A 1 552 ? 10.732 -12.522 6.214 1.00 48.62 552 ALA A O 1
ATOM 4238 N N . HIS A 1 553 ? 9.105 -12.608 7.752 1.00 56.59 553 HIS A N 1
ATOM 4239 C CA . HIS A 1 553 ? 8.582 -11.276 7.451 1.00 56.59 553 HIS A CA 1
ATOM 4240 C C . HIS A 1 553 ? 9.489 -10.177 8.000 1.00 56.59 553 HIS A C 1
ATOM 4242 O O . HIS A 1 553 ? 9.756 -10.113 9.197 1.00 56.59 553 HIS A O 1
ATOM 4248 N N . THR A 1 554 ? 9.918 -9.273 7.121 1.00 55.00 554 THR A N 1
ATOM 4249 C CA . THR A 1 554 ? 10.537 -7.988 7.482 1.00 55.00 554 THR A CA 1
ATOM 4250 C C . THR A 1 554 ? 9.516 -6.845 7.567 1.00 55.00 554 THR A C 1
ATOM 4252 O O . THR A 1 554 ? 9.883 -5.740 7.949 1.00 55.00 554 THR A O 1
ATOM 4255 N N . CYS A 1 555 ? 8.249 -7.084 7.201 1.00 64.81 555 CYS A N 1
ATOM 4256 C CA . CYS A 1 555 ? 7.207 -6.065 7.045 1.00 64.81 555 CYS A CA 1
ATOM 4257 C C . CYS A 1 555 ? 5.991 -6.338 7.952 1.00 64.81 555 CYS A C 1
ATOM 4259 O O . CYS A 1 555 ? 5.707 -7.494 8.269 1.00 64.81 555 CYS A O 1
ATOM 4261 N N . SER A 1 556 ? 5.293 -5.276 8.372 1.00 78.12 556 SER A N 1
ATOM 4262 C CA . SER A 1 556 ? 4.123 -5.324 9.257 1.00 78.12 556 SER A CA 1
ATOM 4263 C C . SER A 1 556 ? 2.871 -5.841 8.527 1.00 78.12 556 SER A C 1
ATOM 4265 O O . SER A 1 556 ? 2.608 -5.498 7.368 1.00 78.12 556 SER A O 1
ATOM 4267 N N . LEU A 1 557 ? 2.073 -6.676 9.203 1.00 85.25 557 LEU A N 1
ATOM 4268 C CA . LEU A 1 557 ? 0.797 -7.180 8.675 1.00 85.25 557 LEU A CA 1
ATOM 4269 C C . LEU A 1 557 ? -0.190 -6.023 8.455 1.00 85.25 557 LEU A C 1
ATOM 4271 O O . LEU A 1 557 ? -0.929 -6.000 7.472 1.00 85.25 557 LEU A O 1
ATOM 4275 N N . GLU A 1 558 ? -0.158 -5.032 9.341 1.00 87.62 558 GLU A N 1
ATOM 4276 C CA . GLU A 1 558 ? -0.964 -3.819 9.298 1.00 87.62 558 GLU A CA 1
ATOM 4277 C C . GLU A 1 558 ? -0.752 -3.053 7.989 1.00 87.62 558 GLU A C 1
ATOM 4279 O O . GLU A 1 558 ? -1.729 -2.675 7.339 1.00 87.62 558 GLU A O 1
ATOM 4284 N N . LEU A 1 559 ? 0.502 -2.883 7.550 1.00 88.12 559 LEU A N 1
ATOM 4285 C CA . LEU A 1 559 ? 0.799 -2.220 6.281 1.00 88.12 559 LEU A CA 1
ATOM 4286 C C . LEU A 1 559 ? 0.247 -3.019 5.096 1.00 88.12 559 LEU A C 1
ATOM 4288 O O . LEU A 1 559 ? -0.353 -2.437 4.191 1.00 88.12 559 LEU A O 1
ATOM 4292 N N . CYS A 1 560 ? 0.386 -4.347 5.112 1.00 90.06 560 CYS A N 1
ATOM 4293 C CA . CYS A 1 560 ? -0.166 -5.215 4.068 1.00 90.06 560 CYS A CA 1
ATOM 4294 C C . CYS A 1 560 ? -1.693 -5.060 3.958 1.00 90.06 560 CYS A C 1
ATOM 4296 O O . CYS A 1 560 ? -2.233 -4.924 2.857 1.00 90.06 560 CYS A O 1
ATOM 4298 N N . LEU A 1 561 ? -2.396 -5.015 5.094 1.00 91.88 561 LEU A N 1
ATOM 4299 C CA . LEU A 1 561 ? -3.846 -4.808 5.138 1.00 91.88 561 LEU A CA 1
ATOM 4300 C C . LEU A 1 561 ? -4.245 -3.399 4.682 1.00 91.88 561 LEU A C 1
ATOM 4302 O O . LEU A 1 561 ? -5.228 -3.240 3.960 1.00 91.88 561 LEU A O 1
ATOM 4306 N N . GLN A 1 562 ? -3.470 -2.372 5.034 1.00 92.38 562 GLN A N 1
ATOM 4307 C CA . GLN A 1 562 ? -3.699 -1.003 4.563 1.00 92.38 562 GLN A CA 1
ATOM 4308 C C . GLN A 1 562 ? -3.490 -0.867 3.047 1.00 92.38 562 GLN A C 1
ATOM 4310 O O . GLN A 1 562 ? -4.263 -0.166 2.385 1.00 92.38 562 GLN A O 1
ATOM 4315 N N . VAL A 1 563 ? -2.494 -1.557 2.477 1.00 92.62 563 VAL A N 1
ATOM 4316 C CA . VAL A 1 563 ? -2.300 -1.651 1.020 1.00 92.62 563 VAL A CA 1
ATOM 4317 C C . VAL A 1 563 ? -3.504 -2.334 0.372 1.00 92.62 563 VAL A C 1
ATOM 4319 O O . VAL A 1 563 ? -4.051 -1.808 -0.599 1.00 92.62 563 VAL A O 1
ATOM 4322 N N . LEU A 1 564 ? -3.965 -3.457 0.933 1.00 92.75 564 LEU A N 1
ATOM 4323 C CA . LEU A 1 564 ? -5.126 -4.193 0.431 1.00 92.75 564 LEU A CA 1
ATOM 4324 C C . LEU A 1 564 ? -6.398 -3.330 0.426 1.00 92.75 564 LEU A C 1
ATOM 4326 O O . LEU A 1 564 ? -7.068 -3.214 -0.599 1.00 92.75 564 LEU A O 1
ATOM 4330 N N . LEU A 1 565 ? -6.692 -2.658 1.540 1.00 92.38 565 LEU A N 1
ATOM 4331 C CA . LEU A 1 565 ? -7.821 -1.732 1.656 1.00 92.38 565 LEU A CA 1
ATOM 4332 C C . LEU A 1 565 ? -7.707 -0.552 0.680 1.00 92.38 565 LEU A C 1
ATOM 4334 O O . LEU A 1 565 ? -8.712 -0.101 0.133 1.00 92.38 565 LEU A O 1
ATOM 4338 N N . SER A 1 566 ? -6.495 -0.050 0.437 1.00 90.88 566 SER A N 1
ATOM 4339 C CA . SER A 1 566 ? -6.258 1.029 -0.532 1.00 90.88 566 SER A CA 1
ATOM 4340 C C . SER A 1 566 ? -6.483 0.576 -1.976 1.00 90.88 566 SER A C 1
ATOM 4342 O O . SER A 1 566 ? -6.974 1.361 -2.789 1.00 90.88 566 SER A O 1
ATOM 4344 N N . ALA A 1 567 ? -6.173 -0.686 -2.286 1.00 90.44 567 ALA A N 1
ATOM 4345 C CA . ALA A 1 567 ? -6.465 -1.302 -3.576 1.00 90.44 567 ALA A CA 1
ATOM 4346 C C . ALA A 1 567 ? -7.974 -1.536 -3.766 1.00 90.44 567 ALA A C 1
ATOM 4348 O O . ALA A 1 567 ? -8.492 -1.272 -4.847 1.00 90.44 567 ALA A O 1
ATOM 4349 N N . PHE A 1 568 ? -8.707 -1.960 -2.729 1.00 88.25 568 PHE A N 1
ATOM 4350 C CA . PHE A 1 568 ? -10.165 -2.155 -2.811 1.00 88.25 568 PHE A CA 1
ATOM 4351 C C . PHE A 1 568 ? -10.959 -0.876 -3.084 1.00 88.25 568 PHE A C 1
ATOM 4353 O O . PHE A 1 568 ? -12.049 -0.952 -3.637 1.00 88.25 568 PHE A O 1
ATOM 4360 N N . LYS A 1 569 ? -10.422 0.296 -2.729 1.00 84.62 569 LYS A N 1
ATOM 4361 C CA . LYS A 1 569 ? -11.047 1.596 -3.032 1.00 84.62 569 LYS A CA 1
ATOM 4362 C C . LYS A 1 569 ? -11.012 1.965 -4.520 1.00 84.62 569 LYS A C 1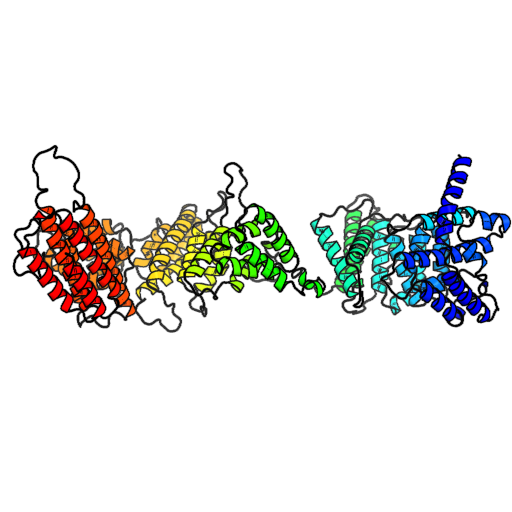
ATOM 4364 O O . LYS A 1 569 ? -11.554 3.003 -4.882 1.00 84.62 569 LYS A O 1
ATOM 4369 N N . GLN A 1 570 ? -10.332 1.179 -5.353 1.00 82.19 570 GLN A N 1
ATOM 4370 C CA . GLN A 1 570 ? -10.185 1.446 -6.779 1.00 82.19 570 GLN A CA 1
ATOM 4371 C C . GLN A 1 570 ? -11.320 0.790 -7.564 1.00 82.19 570 GLN A C 1
ATOM 4373 O O . GLN A 1 570 ? -11.462 -0.434 -7.533 1.00 82.19 570 GLN A O 1
ATOM 4378 N N . ASP A 1 571 ? -12.100 1.607 -8.274 1.00 67.31 571 ASP A N 1
ATOM 4379 C CA . ASP A 1 571 ? -13.225 1.150 -9.090 1.00 67.31 571 ASP A CA 1
ATOM 4380 C C . ASP A 1 571 ? -12.751 0.300 -10.282 1.00 67.31 571 ASP A C 1
ATOM 4382 O O . ASP A 1 571 ? -11.731 0.579 -10.917 1.00 67.31 571 ASP A O 1
ATOM 4386 N N . SER A 1 572 ? -13.513 -0.742 -10.613 1.00 62.78 572 SER A N 1
ATOM 4387 C CA . SER A 1 572 ? -13.324 -1.522 -11.838 1.00 62.78 572 SER A CA 1
ATOM 4388 C C . SER A 1 572 ? -14.005 -0.851 -13.036 1.00 62.78 572 SER A C 1
ATOM 4390 O O . SER A 1 572 ? -15.068 -0.245 -12.894 1.00 62.78 572 SER A O 1
ATOM 4392 N N . HIS A 1 573 ? -13.430 -0.998 -14.235 1.00 57.06 573 HIS A N 1
ATOM 4393 C CA . HIS A 1 573 ? -14.083 -0.577 -15.481 1.00 57.06 573 HIS A CA 1
ATOM 4394 C C . HIS A 1 573 ? -15.454 -1.257 -15.642 1.00 57.06 573 HIS A C 1
ATOM 4396 O O . HIS A 1 573 ? -15.602 -2.442 -15.354 1.00 57.06 573 HIS A O 1
ATOM 4402 N N . VAL A 1 574 ? -16.441 -0.496 -16.125 1.00 52.50 574 VAL A N 1
ATOM 4403 C CA . VAL A 1 574 ? -17.885 -0.817 -16.096 1.00 52.50 574 VAL A CA 1
ATOM 4404 C C . VAL A 1 574 ? -18.257 -2.133 -16.807 1.00 52.50 574 VAL A C 1
ATOM 4406 O O . VAL A 1 574 ? -19.255 -2.748 -16.444 1.00 52.50 574 VAL A O 1
ATOM 4409 N N . ASP A 1 575 ? -17.441 -2.602 -17.757 1.00 53.28 575 ASP A N 1
ATOM 4410 C CA . ASP A 1 575 ? -17.762 -3.757 -18.615 1.00 53.28 575 ASP A CA 1
ATOM 4411 C C . ASP A 1 575 ? -17.063 -5.075 -18.219 1.00 53.28 575 ASP A C 1
ATOM 4413 O O . ASP A 1 575 ? -17.365 -6.132 -18.777 1.00 53.28 575 ASP A O 1
ATOM 4417 N N . SER A 1 576 ? -16.145 -5.052 -17.248 1.00 59.75 576 SER A N 1
ATOM 4418 C CA . SER A 1 576 ? -15.447 -6.242 -16.739 1.00 59.75 576 SER A CA 1
ATOM 4419 C C . SER A 1 576 ? -15.723 -6.402 -15.246 1.00 59.75 576 SER A C 1
ATOM 4421 O O . SER A 1 576 ? -15.569 -5.432 -14.507 1.00 59.75 576 SER A O 1
ATOM 4423 N N . GLY A 1 577 ? -16.099 -7.607 -14.796 1.00 71.94 577 GLY A N 1
ATOM 4424 C CA . GLY A 1 577 ? -16.269 -7.906 -13.365 1.00 71.94 577 GLY A CA 1
ATOM 4425 C C . GLY A 1 577 ? -15.059 -7.468 -12.530 1.00 71.94 577 GLY A C 1
ATOM 4426 O O . GLY A 1 577 ? -13.957 -7.283 -13.056 1.00 71.94 577 GLY A O 1
ATOM 4427 N N . HIS A 1 578 ? -15.255 -7.273 -11.228 1.00 83.44 578 HIS A N 1
ATOM 4428 C CA . HIS A 1 578 ? -14.252 -6.623 -10.383 1.00 83.44 578 HIS A CA 1
ATOM 4429 C C . HIS A 1 578 ? -12.879 -7.332 -10.429 1.00 83.44 578 HIS A C 1
ATOM 4431 O O . HIS A 1 578 ? -12.799 -8.560 -10.330 1.00 83.44 578 HIS A O 1
ATOM 4437 N N . TRP A 1 579 ? -11.776 -6.569 -10.509 1.00 87.25 579 TRP A N 1
ATOM 4438 C CA . TRP A 1 579 ? -10.400 -7.095 -10.666 1.00 87.25 579 TRP A CA 1
ATOM 4439 C C . TRP A 1 579 ? -10.000 -8.112 -9.584 1.00 87.25 579 TRP A C 1
ATOM 4441 O O . TRP A 1 579 ? -9.183 -9.001 -9.816 1.00 87.25 579 TRP A O 1
ATOM 4451 N N . VAL A 1 580 ? -10.618 -8.020 -8.402 1.00 87.81 580 VAL A N 1
ATOM 4452 C CA . VAL A 1 580 ? -10.443 -8.956 -7.275 1.00 87.81 580 VAL A CA 1
ATOM 4453 C C . VAL A 1 580 ? -10.703 -10.405 -7.679 1.00 87.81 580 VAL A C 1
ATOM 4455 O O . VAL A 1 580 ? -10.060 -11.310 -7.144 1.00 87.81 580 VAL A O 1
ATOM 4458 N N . MET A 1 581 ? -11.586 -10.647 -8.649 1.00 86.12 581 MET A N 1
ATOM 4459 C CA . MET A 1 581 ? -11.858 -11.998 -9.140 1.00 86.12 581 MET A CA 1
ATOM 4460 C C . MET A 1 581 ? -10.625 -12.634 -9.807 1.00 86.12 581 MET A C 1
ATOM 4462 O O . MET A 1 581 ? -10.479 -13.856 -9.774 1.00 86.12 581 MET A O 1
ATOM 4466 N N . GLY A 1 582 ? -9.683 -11.827 -10.313 1.00 81.81 582 GLY A N 1
ATOM 4467 C CA . GLY A 1 582 ? -8.372 -12.274 -10.796 1.00 81.81 582 GLY A CA 1
ATOM 4468 C C . GLY A 1 582 ? -7.389 -12.670 -9.682 1.00 81.81 582 GLY A C 1
ATOM 4469 O O . GLY A 1 582 ? -6.426 -13.399 -9.926 1.00 81.81 582 GLY A O 1
ATOM 4470 N N . CYS A 1 583 ? -7.635 -12.271 -8.432 1.00 82.69 583 CYS A N 1
ATOM 4471 C CA . CYS A 1 583 ? -6.740 -12.498 -7.290 1.00 82.69 583 CYS A CA 1
ATOM 4472 C C . CYS A 1 583 ? -7.032 -13.776 -6.487 1.00 82.69 583 CYS A C 1
ATOM 4474 O O . CYS A 1 583 ? -6.553 -13.896 -5.365 1.00 82.69 583 CYS A O 1
ATOM 4476 N N . SER A 1 584 ? -7.785 -14.741 -7.029 1.00 85.81 584 SER A N 1
ATOM 4477 C CA . SER A 1 584 ? -8.241 -15.923 -6.269 1.00 85.81 584 SER A CA 1
ATOM 4478 C C . SER A 1 584 ? -8.979 -15.523 -4.973 1.00 85.81 584 SER A C 1
ATOM 4480 O O . SER A 1 584 ? -8.481 -15.749 -3.868 1.00 85.81 584 SER A O 1
ATOM 4482 N N . PRO A 1 585 ? -10.182 -14.932 -5.090 1.00 90.25 585 PRO A N 1
ATOM 4483 C CA . PRO A 1 585 ? -10.872 -14.278 -3.976 1.00 90.25 585 PRO A CA 1
ATOM 4484 C C . PRO A 1 585 ? -11.230 -15.213 -2.814 1.00 90.25 585 PRO A C 1
ATOM 4486 O O . PRO A 1 585 ? -11.119 -14.814 -1.662 1.00 90.25 585 PRO A O 1
ATOM 4489 N N . PHE A 1 586 ? -11.622 -16.465 -3.081 1.00 92.56 586 PHE A N 1
ATOM 4490 C CA . PHE A 1 586 ? -12.011 -17.419 -2.030 1.00 92.56 586 PHE A CA 1
ATOM 4491 C C . PHE A 1 586 ? -10.828 -17.853 -1.140 1.00 92.56 586 PHE A C 1
ATOM 4493 O O . PHE A 1 586 ? -10.977 -17.834 0.082 1.00 92.56 586 PHE A O 1
ATOM 4500 N N . PRO A 1 587 ? -9.643 -18.192 -1.692 1.00 91.56 587 PRO A N 1
ATOM 4501 C CA . PRO A 1 587 ? -8.416 -18.318 -0.906 1.00 91.56 587 PRO A CA 1
ATOM 4502 C C . PRO A 1 587 ? -8.068 -17.074 -0.083 1.00 91.56 587 PRO A C 1
ATOM 4504 O O . PRO A 1 587 ? -7.676 -17.202 1.071 1.00 91.56 587 PRO A O 1
ATOM 4507 N N . LEU A 1 588 ? -8.226 -15.874 -0.646 1.00 91.88 588 LEU A N 1
ATOM 4508 C CA . LEU A 1 588 ? -7.946 -14.648 0.099 1.00 91.88 588 LEU A CA 1
ATOM 4509 C C . LEU A 1 588 ? -8.925 -14.458 1.269 1.00 91.88 588 LEU A C 1
ATOM 4511 O O . LEU A 1 588 ? -8.487 -14.146 2.372 1.00 91.88 588 LEU A O 1
ATOM 4515 N N . LEU A 1 589 ? -10.222 -14.716 1.054 1.00 93.81 589 LEU A N 1
ATOM 4516 C CA . LEU A 1 589 ? -11.243 -14.687 2.106 1.00 93.81 589 LEU A CA 1
ATOM 4517 C C . LEU A 1 589 ? -10.873 -15.622 3.262 1.00 93.81 589 LEU A C 1
ATOM 4519 O O . LEU A 1 589 ? -10.859 -15.178 4.404 1.00 93.81 589 LEU A O 1
ATOM 4523 N N . ILE A 1 590 ? -10.514 -16.882 2.983 1.00 93.19 590 ILE A N 1
ATOM 4524 C CA . ILE A 1 590 ? -10.197 -17.830 4.062 1.00 93.19 590 ILE A CA 1
ATOM 4525 C C . ILE A 1 590 ? -8.920 -17.450 4.820 1.00 93.19 590 ILE A C 1
ATOM 4527 O O . ILE A 1 590 ? -8.888 -17.602 6.036 1.00 93.19 590 ILE A O 1
ATOM 4531 N N . VAL A 1 591 ? -7.895 -16.922 4.142 1.00 91.50 591 VAL A N 1
ATOM 4532 C CA . VAL A 1 591 ? -6.652 -16.486 4.800 1.00 91.50 591 VAL A CA 1
ATOM 4533 C C . VAL A 1 591 ? -6.915 -15.301 5.726 1.00 91.50 591 VAL A C 1
ATOM 4535 O O . VAL A 1 591 ? -6.468 -15.305 6.869 1.00 91.50 591 VAL A O 1
ATOM 4538 N N . LEU A 1 592 ? -7.689 -14.310 5.277 1.00 92.94 592 LEU A N 1
ATOM 4539 C CA . LEU A 1 592 ? -8.071 -13.185 6.133 1.00 92.94 592 LEU A CA 1
ATOM 4540 C C . LEU A 1 592 ? -8.957 -13.637 7.305 1.00 92.94 592 LEU A C 1
ATOM 4542 O O . LEU A 1 592 ? -8.784 -13.147 8.417 1.00 92.94 592 LEU A O 1
ATOM 4546 N N . SER A 1 593 ? -9.862 -14.598 7.090 1.00 93.31 593 SER A N 1
ATOM 4547 C CA . SER A 1 593 ? -10.675 -15.191 8.159 1.00 93.31 593 SER A CA 1
ATOM 4548 C C . SER A 1 593 ? -9.841 -15.967 9.179 1.00 93.31 593 SER A C 1
ATOM 4550 O O . SER A 1 593 ? -10.132 -15.897 10.368 1.00 93.31 593 SER A O 1
ATOM 4552 N N . GLN A 1 594 ? -8.794 -16.672 8.744 1.00 91.44 594 GLN A N 1
ATOM 4553 C CA . GLN A 1 594 ? -7.845 -17.346 9.636 1.00 91.44 594 GLN A CA 1
ATOM 4554 C C . GLN A 1 594 ? -7.056 -16.338 10.475 1.00 91.44 594 GLN A C 1
ATOM 4556 O O . GLN A 1 594 ? -7.008 -16.471 11.690 1.00 91.44 594 GLN A O 1
ATOM 4561 N N . LEU A 1 595 ? -6.529 -15.278 9.855 1.00 90.25 595 LEU A N 1
ATOM 4562 C CA . LEU A 1 595 ? -5.838 -14.207 10.582 1.00 90.25 595 LEU A CA 1
ATOM 4563 C C . LEU A 1 595 ? -6.760 -13.502 11.588 1.00 90.25 595 LEU A C 1
ATOM 4565 O O . LEU A 1 595 ? -6.324 -13.154 12.684 1.00 90.25 595 LEU A O 1
ATOM 4569 N N . LEU A 1 596 ? -8.037 -13.303 11.239 1.00 90.56 596 LEU A N 1
ATOM 4570 C CA . LEU A 1 596 ? -9.026 -12.760 12.170 1.00 90.56 596 LEU A CA 1
ATOM 4571 C C . LEU A 1 596 ? -9.288 -13.726 13.330 1.00 90.56 596 LEU A C 1
ATOM 4573 O O . LEU A 1 596 ? -9.324 -13.292 14.476 1.00 90.56 596 LEU A O 1
ATOM 4577 N N . ASN A 1 597 ? -9.421 -15.024 13.058 1.00 89.56 597 ASN A N 1
ATOM 4578 C CA . ASN A 1 597 ? -9.558 -16.044 14.095 1.00 89.56 597 ASN A CA 1
ATOM 4579 C C . ASN A 1 597 ? -8.365 -16.019 15.070 1.00 89.56 597 ASN A C 1
ATOM 4581 O O . ASN A 1 597 ? -8.561 -15.989 16.281 1.00 89.56 597 ASN A O 1
ATOM 4585 N N . ASP A 1 598 ? -7.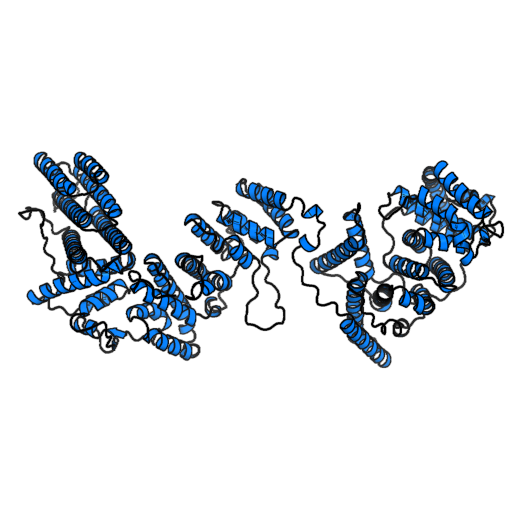143 -15.937 14.544 1.00 85.88 598 ASP A N 1
ATOM 4586 C CA . ASP A 1 598 ? -5.913 -15.887 15.342 1.00 85.88 598 ASP A CA 1
ATOM 4587 C C . ASP A 1 598 ? -5.806 -14.595 16.177 1.00 85.88 598 ASP A C 1
ATOM 4589 O O . ASP A 1 598 ? -5.171 -14.578 17.232 1.00 85.88 598 ASP A O 1
ATOM 4593 N N . SER A 1 599 ? -6.475 -13.512 15.759 1.00 86.06 599 SER A N 1
ATOM 4594 C CA . SER A 1 599 ? -6.521 -12.258 16.524 1.00 86.06 599 SER A CA 1
ATOM 4595 C C . SER A 1 599 ? -7.259 -12.386 17.863 1.00 86.06 599 SER A C 1
ATOM 4597 O O . SER A 1 599 ? -6.963 -11.636 18.791 1.00 86.06 599 SER A O 1
ATOM 4599 N N . TYR A 1 600 ? -8.172 -13.353 18.015 1.00 80.56 600 TYR A N 1
ATOM 4600 C CA . TYR A 1 600 ? -8.832 -13.614 19.302 1.00 80.56 600 TYR A CA 1
ATOM 4601 C C . TYR A 1 600 ? -7.887 -14.265 20.328 1.00 80.56 600 TYR A C 1
ATOM 4603 O O . TYR A 1 600 ? -8.175 -14.261 21.523 1.00 80.56 600 TYR A O 1
ATOM 4611 N N . SER A 1 601 ? -6.719 -14.733 19.881 1.00 77.88 601 SER A N 1
ATOM 4612 C CA . SER A 1 601 ? -5.633 -15.278 20.701 1.00 77.88 601 SER A CA 1
ATOM 4613 C C . SER A 1 601 ? -4.455 -14.302 20.845 1.00 77.88 601 SER A C 1
ATOM 4615 O O . SER A 1 601 ? -3.374 -14.711 21.255 1.00 77.88 601 SER A O 1
ATOM 4617 N N . CYS A 1 602 ? -4.619 -13.008 20.523 1.00 76.62 602 CYS A N 1
ATOM 4618 C CA . CYS A 1 602 ? -3.507 -12.045 20.410 1.00 76.62 602 CYS A CA 1
ATOM 4619 C C . CYS A 1 602 ? -2.699 -11.808 21.700 1.00 76.62 602 CYS A C 1
ATOM 4621 O O . CYS A 1 602 ? -1.603 -11.245 21.662 1.00 76.62 602 CYS A O 1
ATOM 4623 N N . TRP A 1 603 ? -3.247 -12.194 22.854 1.00 81.12 603 TRP A N 1
ATOM 4624 C CA . TRP A 1 603 ? -2.579 -12.100 24.154 1.00 81.12 603 TRP A CA 1
ATOM 4625 C C . TRP A 1 603 ? -1.809 -13.369 24.535 1.00 81.12 603 TRP A C 1
ATOM 4627 O O . TRP A 1 603 ? -1.005 -13.329 25.469 1.00 81.12 603 TRP A O 1
ATOM 4637 N N . GLU A 1 604 ? -2.031 -14.473 23.821 1.00 76.81 604 GLU A N 1
ATOM 4638 C CA . GLU A 1 604 ? -1.333 -15.739 24.022 1.00 76.81 604 GLU A CA 1
ATOM 4639 C C . GLU A 1 604 ? 0.035 -15.718 23.327 1.00 76.81 604 GLU A C 1
ATOM 4641 O O . GLU A 1 604 ? 0.275 -14.964 22.382 1.00 76.81 604 GLU A O 1
ATOM 4646 N N . GLN A 1 605 ? 0.975 -16.538 23.806 1.00 64.56 605 GLN A N 1
ATOM 4647 C CA . GLN A 1 605 ? 2.241 -16.691 23.091 1.00 64.56 605 GLN A CA 1
ATOM 4648 C C . GLN A 1 605 ? 1.976 -17.411 21.762 1.00 64.56 605 GLN A C 1
ATOM 4650 O O . GLN A 1 605 ? 1.342 -18.469 21.777 1.00 64.56 605 GLN A O 1
ATOM 4655 N N . PRO A 1 606 ? 2.467 -16.884 20.626 1.00 62.38 606 PRO A N 1
ATOM 4656 C CA . PRO A 1 606 ? 2.289 -17.540 19.338 1.00 62.38 606 PRO A CA 1
ATOM 4657 C C . PRO A 1 606 ? 2.913 -18.938 19.386 1.00 62.38 606 PRO A C 1
ATOM 4659 O O . PRO A 1 606 ? 4.028 -19.118 19.885 1.00 62.38 606 PRO A O 1
ATOM 4662 N N . ALA A 1 607 ? 2.223 -19.932 18.827 1.00 60.94 607 ALA A N 1
ATOM 4663 C CA . ALA A 1 607 ? 2.853 -21.215 18.534 1.00 60.94 607 ALA A CA 1
ATOM 4664 C C . ALA A 1 607 ? 4.056 -21.000 17.592 1.00 60.94 607 ALA A C 1
ATOM 4666 O O . ALA A 1 607 ? 4.063 -20.058 16.795 1.00 60.94 607 ALA A O 1
ATOM 4667 N N . GLU A 1 608 ? 5.081 -21.858 17.664 1.00 55.00 608 GLU A N 1
ATOM 4668 C CA . GLU A 1 608 ? 6.252 -21.758 16.781 1.00 55.00 608 GLU A CA 1
ATOM 4669 C C . GLU A 1 608 ? 5.816 -21.725 15.301 1.00 55.00 608 GLU A C 1
ATOM 4671 O O . GLU A 1 608 ? 5.308 -22.710 14.768 1.00 55.00 608 GLU A O 1
ATOM 4676 N N . GLY A 1 609 ? 6.000 -20.573 14.643 1.00 54.72 609 GLY A N 1
ATOM 4677 C CA . GLY A 1 609 ? 5.617 -20.346 13.243 1.00 54.72 609 GLY A CA 1
ATOM 4678 C C . GLY A 1 609 ? 4.244 -19.695 13.003 1.00 54.72 609 GLY A C 1
ATOM 4679 O O . GLY A 1 609 ? 3.873 -19.540 11.842 1.00 54.72 609 GLY A O 1
ATOM 4680 N N . ALA A 1 610 ? 3.496 -19.301 14.041 1.00 59.53 610 ALA A N 1
ATOM 4681 C CA . ALA A 1 610 ? 2.234 -18.559 13.908 1.00 59.53 610 ALA A CA 1
ATOM 4682 C C . ALA A 1 610 ? 2.450 -17.037 13.768 1.00 59.53 610 ALA A C 1
ATOM 4684 O O . ALA A 1 610 ? 3.447 -16.487 14.245 1.00 59.53 610 ALA A O 1
ATOM 4685 N N . HIS A 1 611 ? 1.509 -16.341 13.121 1.00 61.66 611 HIS A N 1
ATOM 4686 C CA . HIS A 1 611 ? 1.547 -14.882 13.008 1.00 61.66 611 HIS A CA 1
ATOM 4687 C C . HIS A 1 611 ? 1.272 -14.221 14.364 1.00 61.66 611 HIS A C 1
ATOM 4689 O O . HIS A 1 611 ? 0.278 -14.520 15.017 1.00 61.66 611 HIS A O 1
ATOM 4695 N N . ASN A 1 612 ? 2.105 -13.253 14.751 1.00 65.75 612 ASN A N 1
ATOM 4696 C CA . ASN A 1 612 ? 1.770 -12.328 15.834 1.00 65.75 612 ASN A CA 1
ATOM 4697 C C . ASN A 1 612 ? 0.775 -11.288 15.308 1.00 65.75 612 ASN A C 1
ATOM 4699 O O . ASN A 1 612 ? 1.188 -10.248 14.796 1.00 65.75 612 ASN A O 1
ATOM 4703 N N . VAL A 1 613 ? -0.522 -11.587 15.389 1.00 76.31 613 VAL A N 1
ATOM 4704 C CA . VAL A 1 613 ? -1.579 -10.642 15.010 1.00 76.31 613 VAL A CA 1
ATOM 4705 C C . VAL A 1 613 ? -1.784 -9.655 16.158 1.00 76.31 613 VAL A C 1
ATOM 4707 O O . VAL A 1 613 ? -2.127 -10.045 17.273 1.00 76.31 613 VAL A O 1
ATOM 4710 N N . SER A 1 614 ? -1.529 -8.374 15.899 1.00 80.88 614 SER A N 1
ATOM 4711 C CA . SER A 1 614 ? -1.803 -7.303 16.858 1.00 80.88 614 SER A CA 1
ATOM 4712 C C . SER A 1 614 ? -3.307 -7.035 16.960 1.00 80.88 614 SER A C 1
ATOM 4714 O O . SER A 1 614 ? -4.078 -7.342 16.046 1.00 80.88 614 SER A O 1
ATOM 4716 N N . ILE A 1 615 ? -3.737 -6.418 18.060 1.00 82.94 615 ILE A N 1
ATOM 4717 C CA . ILE A 1 615 ? -5.138 -6.011 18.212 1.00 82.94 615 ILE A CA 1
ATOM 4718 C C . ILE A 1 615 ? -5.499 -4.890 17.223 1.00 82.94 615 ILE A C 1
ATOM 4720 O O . ILE A 1 615 ? -6.630 -4.813 16.757 1.00 82.94 615 ILE A O 1
ATOM 4724 N N . GLU A 1 616 ? -4.528 -4.063 16.829 1.00 79.88 616 GLU A N 1
ATOM 4725 C CA . GLU A 1 616 ? -4.691 -3.026 15.810 1.00 79.88 616 GLU A CA 1
ATOM 4726 C C . GLU A 1 616 ? -4.907 -3.618 14.408 1.00 79.88 616 GLU A C 1
ATOM 4728 O O . GLU A 1 616 ? -5.671 -3.071 13.608 1.00 79.88 616 GLU A O 1
ATOM 4733 N N . ALA A 1 617 ? -4.283 -4.762 14.105 1.00 86.38 617 ALA A N 1
ATOM 4734 C CA . ALA A 1 617 ? -4.518 -5.480 12.857 1.00 86.38 617 ALA A CA 1
ATOM 4735 C C . ALA A 1 617 ? -5.949 -6.035 12.767 1.00 86.38 617 ALA A C 1
ATOM 4737 O O . ALA A 1 617 ? -6.468 -6.174 11.659 1.00 86.38 617 ALA A O 1
ATOM 4738 N N . LYS A 1 618 ? -6.616 -6.306 13.899 1.00 89.00 618 LYS A N 1
ATOM 4739 C CA . LYS A 1 618 ? -7.981 -6.856 13.940 1.00 89.00 618 LYS A CA 1
ATOM 4740 C C . LYS A 1 618 ? -9.012 -5.940 13.273 1.00 89.00 618 LYS A C 1
ATOM 4742 O O . LYS A 1 618 ? -9.767 -6.408 12.425 1.00 89.00 618 LYS A O 1
ATOM 4747 N N . ASP A 1 619 ? -8.997 -4.635 13.557 1.00 87.62 619 ASP A N 1
ATOM 4748 C CA . ASP A 1 619 ? -9.906 -3.668 12.908 1.00 87.62 619 ASP A CA 1
ATOM 4749 C C . ASP A 1 619 ? -9.680 -3.604 11.388 1.00 87.62 619 ASP A C 1
ATOM 4751 O O . ASP A 1 619 ? -10.626 -3.544 10.593 1.00 87.62 619 ASP A O 1
ATOM 4755 N N . LEU A 1 620 ? -8.413 -3.664 10.966 1.00 91.19 620 LEU A N 1
ATOM 4756 C CA . LEU A 1 620 ? -8.044 -3.693 9.551 1.00 91.19 620 LEU A CA 1
ATOM 4757 C C . LEU A 1 620 ? -8.488 -4.999 8.877 1.00 91.19 620 LEU A C 1
ATOM 4759 O O . LEU A 1 620 ? -8.950 -4.956 7.737 1.00 91.19 620 LEU A O 1
ATOM 4763 N N . LEU A 1 621 ? -8.393 -6.139 9.570 1.00 92.44 621 LEU A N 1
ATOM 4764 C CA . LEU A 1 621 ? -8.864 -7.443 9.095 1.00 92.44 621 LEU A CA 1
ATOM 4765 C C . LEU A 1 621 ? -10.383 -7.461 8.925 1.00 92.44 621 LEU A C 1
ATOM 4767 O O . LEU A 1 621 ? -10.857 -7.850 7.859 1.00 92.44 621 LEU A O 1
ATOM 4771 N N . ILE A 1 622 ? -11.137 -6.994 9.925 1.00 90.94 622 ILE A N 1
ATOM 4772 C CA . ILE A 1 622 ? -12.602 -6.883 9.856 1.00 90.94 622 ILE A CA 1
ATOM 4773 C C . ILE A 1 622 ? -13.005 -5.979 8.686 1.00 90.94 622 ILE A C 1
ATOM 4775 O O . ILE A 1 622 ? -13.859 -6.349 7.876 1.00 90.94 622 ILE A O 1
ATOM 4779 N N . SER A 1 623 ? -12.344 -4.827 8.541 1.00 91.88 623 SER A N 1
ATOM 4780 C CA . SER A 1 623 ? -12.576 -3.903 7.426 1.00 91.88 623 SER A CA 1
ATOM 4781 C C . SER A 1 623 ? -12.283 -4.559 6.073 1.00 91.88 623 SER A C 1
ATOM 4783 O O . SER A 1 623 ? -13.088 -4.470 5.147 1.00 91.88 623 SER A O 1
ATOM 4785 N N . ALA A 1 624 ? -11.146 -5.250 5.947 1.00 93.69 624 ALA A N 1
ATOM 4786 C CA . ALA A 1 624 ? -10.740 -5.900 4.705 1.00 93.69 624 ALA A CA 1
ATOM 4787 C C . ALA A 1 624 ? -11.676 -7.055 4.332 1.00 93.69 624 ALA A C 1
ATOM 4789 O O . ALA A 1 624 ? -12.053 -7.166 3.167 1.00 93.69 624 ALA A O 1
ATOM 4790 N N . LEU A 1 625 ? -12.086 -7.876 5.303 1.00 93.88 625 LEU A N 1
ATOM 4791 C CA . LEU A 1 625 ? -13.048 -8.962 5.111 1.00 93.88 625 LEU A CA 1
ATOM 4792 C C . LEU A 1 625 ? -14.419 -8.445 4.698 1.00 93.88 625 LEU A C 1
ATOM 4794 O O . LEU A 1 625 ? -15.015 -9.004 3.784 1.00 93.88 625 LEU A O 1
ATOM 4798 N N . THR A 1 626 ? -14.893 -7.367 5.322 1.00 92.19 626 THR A N 1
ATOM 4799 C CA . THR A 1 626 ? -16.191 -6.765 4.993 1.00 92.19 626 THR A CA 1
ATOM 4800 C C . THR A 1 626 ? -16.192 -6.260 3.551 1.00 92.19 626 THR A C 1
ATOM 4802 O O . THR A 1 626 ? -17.027 -6.680 2.751 1.00 92.19 626 THR A O 1
ATOM 4805 N N . VAL A 1 627 ? -15.195 -5.449 3.176 1.00 93.12 627 VAL A N 1
ATOM 4806 C CA . VAL A 1 627 ? -15.084 -4.890 1.817 1.00 93.12 627 VAL A CA 1
ATOM 4807 C C . VAL A 1 627 ? -14.872 -5.991 0.774 1.00 93.12 627 VAL A C 1
ATOM 4809 O O . VAL A 1 627 ? -15.544 -6.006 -0.259 1.00 93.12 627 VAL A O 1
ATOM 4812 N N . LEU A 1 628 ? -13.974 -6.948 1.033 1.00 93.75 628 LEU A N 1
ATOM 4813 C CA . LEU A 1 628 ? -13.755 -8.083 0.135 1.00 93.75 628 LEU A CA 1
ATOM 4814 C C . LEU A 1 628 ? -15.021 -8.933 0.003 1.00 93.75 628 LEU A C 1
ATOM 4816 O O . LEU A 1 628 ? -15.368 -9.356 -1.099 1.00 93.75 628 LEU A O 1
ATOM 4820 N N . GLY A 1 629 ? -15.720 -9.163 1.112 1.00 92.56 629 GLY A N 1
ATOM 4821 C CA . GLY A 1 629 ? -16.949 -9.934 1.152 1.00 92.56 629 GLY A CA 1
ATOM 4822 C C . GLY A 1 629 ? -18.067 -9.288 0.339 1.00 92.56 629 GLY A C 1
ATOM 4823 O O . GLY A 1 629 ? -18.743 -9.971 -0.422 1.00 92.56 629 GLY A O 1
ATOM 4824 N N . GLU A 1 630 ? -18.223 -7.968 0.415 1.00 92.06 630 GLU A N 1
ATOM 4825 C CA . GLU A 1 630 ? -19.171 -7.217 -0.416 1.00 92.06 630 GLU A CA 1
ATOM 4826 C C . GLU A 1 630 ? -18.807 -7.249 -1.906 1.00 92.06 630 GLU A C 1
ATOM 4828 O O . GLU A 1 630 ? -19.684 -7.402 -2.759 1.00 92.06 630 GLU A O 1
ATOM 4833 N N . LEU A 1 631 ? -17.520 -7.110 -2.240 1.00 91.19 631 LEU A N 1
ATOM 4834 C CA . LEU A 1 631 ? -17.036 -7.162 -3.622 1.00 91.19 631 LEU A CA 1
ATOM 4835 C C . LEU A 1 631 ? -17.276 -8.539 -4.247 1.00 91.19 631 LEU A C 1
ATOM 4837 O O . LEU A 1 631 ? -17.870 -8.644 -5.317 1.00 91.19 631 LEU A O 1
ATOM 4841 N N . VAL A 1 632 ? -16.862 -9.600 -3.554 1.00 91.88 632 VAL A N 1
ATOM 4842 C CA . VAL A 1 632 ? -17.042 -10.983 -4.014 1.00 91.88 632 VAL A CA 1
ATOM 4843 C C . VAL A 1 632 ? -18.517 -11.374 -3.977 1.00 91.88 632 VAL A C 1
ATOM 4845 O O . VAL A 1 632 ? -18.999 -12.014 -4.905 1.00 91.88 632 VAL A O 1
ATOM 4848 N N . GLY A 1 633 ? -19.256 -10.958 -2.948 1.00 91.50 633 GLY A N 1
ATOM 4849 C CA . GLY A 1 633 ? -20.687 -11.216 -2.802 1.00 91.50 633 GLY A CA 1
ATOM 4850 C C . GLY A 1 633 ? -21.511 -10.660 -3.961 1.00 91.50 633 GLY A C 1
ATOM 4851 O O . GLY A 1 633 ? -22.398 -11.351 -4.460 1.00 91.50 633 GLY A O 1
ATOM 4852 N N . ARG A 1 634 ? -21.173 -9.464 -4.466 1.00 90.25 634 ARG A N 1
ATOM 4853 C CA . ARG A 1 634 ? -21.800 -8.892 -5.672 1.00 90.25 634 ARG A CA 1
ATOM 4854 C C . ARG A 1 634 ? -21.598 -9.770 -6.910 1.00 90.25 634 ARG A C 1
ATOM 4856 O O . ARG A 1 634 ? -22.563 -10.058 -7.614 1.00 90.25 634 ARG A O 1
ATOM 4863 N N . GLU A 1 635 ? -20.376 -10.242 -7.142 1.00 88.56 635 GLU A N 1
ATOM 4864 C CA . GLU A 1 635 ? -20.038 -11.117 -8.277 1.00 88.56 635 GLU A CA 1
ATOM 4865 C C . GLU A 1 635 ? -20.667 -12.516 -8.140 1.00 88.56 635 GLU A C 1
ATOM 4867 O O . GLU A 1 635 ? -21.136 -13.112 -9.114 1.00 88.56 635 GLU A O 1
ATOM 4872 N N . VAL A 1 636 ? -20.732 -13.038 -6.913 1.00 90.44 636 VAL A N 1
ATOM 4873 C CA . VAL A 1 636 ? -21.396 -14.310 -6.606 1.00 90.44 636 VAL A CA 1
ATOM 4874 C C . VAL A 1 636 ? -22.901 -14.213 -6.846 1.00 90.44 636 VAL A C 1
ATOM 4876 O O . VAL A 1 636 ? -23.473 -15.101 -7.480 1.00 90.44 636 VAL A O 1
ATOM 4879 N N . ALA A 1 637 ? -23.537 -13.130 -6.394 1.00 89.00 637 ALA A N 1
ATOM 4880 C CA . ALA A 1 637 ? -24.961 -12.880 -6.596 1.00 89.00 637 ALA A CA 1
ATOM 4881 C C . ALA A 1 637 ? -25.322 -12.697 -8.080 1.00 89.00 637 ALA A C 1
ATOM 4883 O O . ALA A 1 637 ? -26.409 -13.103 -8.493 1.00 89.00 637 ALA A O 1
ATOM 4884 N N . ALA A 1 638 ? -24.411 -12.144 -8.888 1.00 88.88 638 ALA A N 1
ATOM 4885 C CA . ALA A 1 638 ? -24.597 -12.004 -10.331 1.00 88.88 638 ALA A CA 1
ATOM 4886 C C . ALA A 1 638 ? -24.623 -13.359 -11.069 1.00 88.88 638 ALA A C 1
ATOM 4888 O O . ALA A 1 638 ? -25.321 -13.493 -12.075 1.00 88.88 638 ALA A O 1
ATOM 4889 N N . ALA A 1 639 ? -23.909 -14.380 -10.572 1.00 87.00 639 ALA A N 1
ATOM 4890 C CA . ALA A 1 639 ? -23.863 -15.712 -11.188 1.00 87.00 639 ALA A CA 1
ATOM 4891 C C . ALA A 1 639 ? -23.819 -16.878 -10.168 1.00 87.00 639 ALA A C 1
ATOM 4893 O O . ALA A 1 639 ? -22.837 -17.627 -10.126 1.00 87.00 639 ALA A O 1
ATOM 4894 N N . PRO A 1 640 ? -24.891 -17.137 -9.390 1.00 85.69 640 PRO A N 1
ATOM 4895 C CA . PRO A 1 640 ? -24.846 -18.078 -8.259 1.00 85.69 640 PRO A CA 1
ATOM 4896 C C . PRO A 1 640 ? -24.476 -19.517 -8.650 1.00 85.69 640 PRO A C 1
ATOM 4898 O O . PRO A 1 640 ? -23.732 -20.203 -7.946 1.00 85.69 640 PRO A O 1
ATOM 4901 N N . ALA A 1 641 ? -24.951 -19.979 -9.812 1.00 85.69 641 ALA A N 1
ATOM 4902 C CA . ALA A 1 641 ? -24.670 -21.327 -10.304 1.00 85.69 641 ALA A CA 1
ATOM 4903 C C . ALA A 1 641 ? -23.172 -21.555 -10.576 1.00 85.69 641 ALA A C 1
ATOM 4905 O O . ALA A 1 641 ? -22.657 -22.637 -10.280 1.00 85.69 641 ALA A O 1
ATOM 4906 N N . ALA A 1 642 ? -22.470 -20.533 -11.083 1.00 87.69 642 ALA A N 1
ATOM 4907 C CA . ALA A 1 642 ? -21.049 -20.603 -11.420 1.00 87.69 642 ALA A CA 1
ATOM 4908 C C . ALA A 1 642 ? -20.157 -20.766 -10.178 1.00 87.69 642 ALA A C 1
ATOM 4910 O O . ALA A 1 642 ? -19.109 -21.409 -10.249 1.00 87.69 642 ALA A O 1
ATOM 4911 N N . TRP A 1 643 ? -20.596 -20.240 -9.030 1.00 89.62 643 TRP A N 1
ATOM 4912 C CA . TRP A 1 643 ? -19.804 -20.191 -7.798 1.00 89.62 643 TRP A CA 1
ATOM 4913 C C . TRP A 1 643 ? -20.209 -21.221 -6.738 1.00 89.62 643 TRP A C 1
ATOM 4915 O O . TRP A 1 643 ? -19.505 -21.367 -5.743 1.00 89.62 643 TRP A O 1
ATOM 4925 N N . SER A 1 644 ? -21.283 -21.986 -6.958 1.00 87.25 644 SER A N 1
ATOM 4926 C CA . SER A 1 644 ? -21.799 -23.013 -6.032 1.00 87.25 644 SER A CA 1
ATOM 4927 C C . SER A 1 644 ? -20.714 -23.912 -5.412 1.00 87.25 644 SER A C 1
ATOM 4929 O O . SER A 1 644 ? -20.644 -24.060 -4.193 1.00 87.25 644 SER A O 1
ATOM 4931 N N . ARG A 1 645 ? -19.801 -24.454 -6.231 1.00 90.38 645 ARG A N 1
ATOM 4932 C CA . ARG A 1 645 ? -18.690 -25.301 -5.760 1.00 90.38 645 ARG A CA 1
ATOM 4933 C C . ARG A 1 645 ? -17.678 -24.539 -4.899 1.00 90.38 645 ARG A C 1
ATOM 4935 O O . ARG A 1 645 ? -17.163 -25.104 -3.936 1.00 90.38 645 ARG A O 1
ATOM 4942 N N . ALA A 1 646 ? -17.383 -23.286 -5.244 1.00 90.12 646 ALA A N 1
ATOM 4943 C CA . ALA A 1 646 ? -16.473 -22.438 -4.476 1.00 90.12 646 ALA A CA 1
ATOM 4944 C C . ALA A 1 646 ? -17.085 -22.056 -3.120 1.00 90.12 646 ALA A C 1
ATOM 4946 O O . ALA A 1 646 ? -16.391 -22.102 -2.108 1.00 90.12 646 ALA A O 1
ATOM 4947 N N . LEU A 1 647 ? -18.395 -21.786 -3.080 1.00 90.38 647 LEU A N 1
ATOM 4948 C CA . LEU A 1 647 ? -19.136 -21.528 -1.843 1.00 90.38 647 LEU A CA 1
ATOM 4949 C C . LEU A 1 647 ? -19.175 -22.755 -0.927 1.00 90.38 647 LEU A C 1
ATOM 4951 O O . LEU A 1 647 ? -18.932 -22.624 0.268 1.00 90.38 647 LEU A O 1
ATOM 4955 N N . SER A 1 648 ? -19.411 -23.958 -1.467 1.00 88.62 648 SER A N 1
ATOM 4956 C CA . SER A 1 648 ? -19.344 -25.194 -0.669 1.00 88.62 648 SER A CA 1
ATOM 4957 C C . SER A 1 648 ? -17.942 -25.449 -0.110 1.00 88.62 648 SER A C 1
ATOM 4959 O O . SER A 1 648 ? -17.803 -25.879 1.033 1.00 88.62 648 SER A O 1
ATOM 4961 N N . TRP A 1 649 ? -16.897 -25.167 -0.897 1.00 92.75 649 TRP A N 1
ATOM 4962 C CA . TRP A 1 649 ? -15.515 -25.253 -0.423 1.00 92.75 649 TRP A CA 1
ATOM 4963 C C . TRP A 1 649 ? -15.235 -24.244 0.696 1.00 92.75 649 TRP A C 1
ATOM 4965 O O . TRP A 1 649 ? -14.663 -24.629 1.712 1.00 92.75 649 TRP A O 1
ATOM 4975 N N . LEU A 1 650 ? -15.672 -22.989 0.535 1.00 92.19 650 LEU A N 1
ATOM 4976 C CA . LEU A 1 650 ? -15.509 -21.948 1.549 1.00 92.19 650 LEU A CA 1
ATOM 4977 C C . LEU A 1 650 ? -16.214 -22.351 2.850 1.00 92.19 650 LEU A C 1
ATOM 4979 O O . LEU A 1 650 ? -15.570 -22.364 3.891 1.00 92.19 650 LEU A O 1
ATOM 4983 N N . HIS A 1 651 ? -17.481 -22.776 2.784 1.00 88.00 651 HIS A N 1
ATOM 4984 C CA . HIS A 1 651 ? -18.238 -23.241 3.954 1.00 88.00 651 HIS A CA 1
ATOM 4985 C C . HIS A 1 651 ? -17.505 -24.358 4.709 1.00 88.00 651 HIS A C 1
ATOM 4987 O O . HIS A 1 651 ? -17.307 -24.260 5.913 1.00 88.00 651 HIS A O 1
ATOM 4993 N N . SER A 1 652 ? -17.018 -25.382 4.001 1.00 90.31 652 SER A N 1
ATOM 4994 C CA . SER A 1 652 ? -16.270 -26.485 4.622 1.00 90.31 652 SER A CA 1
ATOM 4995 C C . SER A 1 652 ? -14.970 -26.032 5.301 1.00 90.31 652 SER A C 1
ATOM 4997 O O . SER A 1 652 ? -14.504 -26.690 6.228 1.00 90.31 652 SER A O 1
ATOM 4999 N N . LYS A 1 653 ? -14.354 -24.935 4.846 1.00 91.00 653 LYS A N 1
ATOM 5000 C CA . LYS A 1 653 ? -13.164 -24.367 5.492 1.00 91.00 653 LYS A CA 1
ATOM 5001 C C . LYS A 1 653 ? -13.504 -23.515 6.712 1.00 91.00 653 LYS A C 1
ATOM 5003 O O . LYS A 1 653 ? -12.742 -23.542 7.676 1.00 91.00 653 LYS A O 1
ATOM 5008 N N . LEU A 1 654 ? -14.636 -22.818 6.693 1.00 89.69 654 LEU A N 1
ATOM 5009 C CA . LEU A 1 654 ? -15.085 -21.993 7.815 1.00 89.69 654 LEU A CA 1
ATOM 5010 C C . LEU A 1 654 ? -15.472 -22.817 9.042 1.00 89.69 654 LEU A C 1
ATOM 5012 O O . LEU A 1 654 ? -15.194 -22.371 10.143 1.00 89.69 654 LEU A O 1
ATOM 5016 N N . GLU A 1 655 ? -15.959 -24.049 8.866 1.00 87.19 655 GLU A N 1
ATOM 5017 C CA . GLU A 1 655 ? -16.288 -24.972 9.972 1.00 87.19 655 GLU A CA 1
ATOM 5018 C C . GLU A 1 655 ? -15.131 -25.214 10.965 1.00 87.19 655 GLU A C 1
ATOM 5020 O O . GLU A 1 655 ? -15.356 -25.683 12.078 1.00 87.19 655 GLU A O 1
ATOM 5025 N N . THR A 1 656 ? -13.886 -24.923 10.569 1.00 87.00 656 THR A N 1
ATOM 5026 C CA . THR A 1 656 ? -12.701 -25.039 11.439 1.00 87.00 656 THR A CA 1
ATOM 5027 C C . THR A 1 656 ? -12.375 -23.781 12.247 1.00 87.00 656 THR A C 1
ATOM 5029 O O . THR A 1 656 ? -11.498 -23.839 13.105 1.00 87.00 656 THR A O 1
ATOM 5032 N N . LEU A 1 657 ? -13.039 -22.660 11.964 1.00 89.88 657 LEU A N 1
ATOM 5033 C CA . LEU A 1 657 ? -12.815 -21.358 12.593 1.00 89.88 657 LEU A CA 1
ATOM 5034 C C . LEU A 1 657 ? -13.883 -21.069 13.651 1.00 89.88 657 LEU A C 1
ATOM 5036 O O . LEU A 1 657 ? -14.919 -21.734 13.702 1.00 89.88 657 LEU A O 1
ATOM 5040 N N . ASP A 1 658 ? -13.648 -20.043 14.469 1.00 88.81 658 ASP A N 1
ATOM 5041 C CA . ASP A 1 658 ? -14.642 -19.570 15.423 1.00 88.81 658 ASP A CA 1
ATOM 5042 C C . ASP A 1 658 ? -15.943 -19.109 14.736 1.00 88.81 658 ASP A C 1
ATOM 5044 O O . ASP A 1 658 ? -15.959 -18.567 13.623 1.00 88.81 658 ASP A O 1
ATOM 5048 N N . TRP A 1 659 ? -17.067 -19.329 15.415 1.00 89.69 659 TRP A N 1
ATOM 5049 C CA . TRP A 1 659 ? -18.401 -19.030 14.898 1.00 89.69 659 TRP A CA 1
ATOM 5050 C C . TRP A 1 659 ? -18.605 -17.531 14.631 1.00 89.69 659 TRP A C 1
ATOM 5052 O O . TRP A 1 659 ? -19.294 -17.178 13.676 1.00 89.69 659 TRP A O 1
ATOM 5062 N N . THR A 1 660 ? -17.969 -16.637 15.396 1.00 89.44 660 THR A N 1
ATOM 5063 C CA . THR A 1 660 ? -18.097 -15.182 15.195 1.00 89.44 660 THR A CA 1
ATOM 5064 C C . THR A 1 660 ? -17.537 -14.729 13.843 1.00 89.44 660 THR A C 1
ATOM 5066 O O . THR A 1 660 ? -18.129 -13.875 13.179 1.00 89.44 660 THR A O 1
ATOM 5069 N N . VAL A 1 661 ? -16.471 -15.379 13.357 1.00 90.31 661 VAL A N 1
ATOM 5070 C CA . VAL A 1 661 ? -15.828 -15.080 12.064 1.00 90.31 661 VAL A CA 1
ATOM 5071 C C . VAL A 1 661 ? -16.793 -15.274 10.889 1.00 90.31 661 VAL A C 1
ATOM 5073 O O . VAL A 1 661 ? -16.703 -14.577 9.875 1.00 90.31 661 VAL A O 1
ATOM 5076 N N . HIS A 1 662 ? -17.757 -16.187 11.027 1.00 89.62 662 HIS A N 1
ATOM 5077 C CA . HIS A 1 662 ? -18.702 -16.525 9.968 1.00 89.62 662 HIS A CA 1
ATOM 5078 C C . HIS A 1 662 ? -19.588 -15.330 9.588 1.00 89.62 662 HIS A C 1
ATOM 5080 O O . HIS A 1 662 ? -19.911 -15.162 8.409 1.00 89.62 662 HIS A O 1
ATOM 5086 N N . PHE A 1 663 ? -19.938 -14.454 10.540 1.00 89.06 663 PHE A N 1
ATOM 5087 C CA . PHE A 1 663 ? -20.803 -13.300 10.266 1.00 89.06 663 PHE A CA 1
ATOM 5088 C C . PHE A 1 663 ? -20.184 -12.301 9.289 1.00 89.06 663 PHE A C 1
ATOM 5090 O O . PHE A 1 663 ? -20.916 -11.702 8.499 1.00 89.06 663 PHE A O 1
ATOM 5097 N N . HIS A 1 664 ? -18.855 -12.180 9.261 1.00 89.31 664 HIS A N 1
ATOM 5098 C CA . HIS A 1 664 ? -18.159 -11.306 8.313 1.00 89.31 664 HIS A CA 1
ATOM 5099 C C . HIS A 1 664 ? -18.252 -11.797 6.859 1.00 89.31 664 HIS A C 1
ATOM 5101 O O . HIS A 1 664 ? -17.977 -11.041 5.932 1.00 89.31 664 HIS A O 1
ATOM 5107 N N . LEU A 1 665 ? -18.678 -13.046 6.636 1.00 90.94 665 LEU A N 1
ATOM 5108 C CA . LEU A 1 665 ? -18.826 -13.655 5.310 1.00 90.94 665 LEU A CA 1
ATOM 5109 C C . LEU A 1 665 ? -20.283 -13.799 4.863 1.00 90.94 665 LEU A C 1
ATOM 5111 O O . LEU A 1 665 ? -20.560 -14.387 3.812 1.00 90.94 665 LEU A O 1
ATOM 5115 N N . LYS A 1 666 ? -21.223 -13.220 5.617 1.00 89.94 666 LYS A N 1
ATOM 5116 C CA . LYS A 1 666 ? -22.653 -13.227 5.288 1.00 89.94 666 LYS A CA 1
ATOM 5117 C C . LYS A 1 666 ? -22.935 -12.653 3.895 1.00 89.94 666 LYS A C 1
ATOM 5119 O O . LYS A 1 666 ? -23.759 -13.204 3.168 1.00 89.94 666 LYS A O 1
ATOM 5124 N N . SER A 1 667 ? -22.227 -11.594 3.495 1.00 90.50 667 SER A N 1
ATOM 5125 C CA . SER A 1 667 ? -22.357 -10.963 2.171 1.00 90.50 667 SER A CA 1
ATOM 5126 C C . SER A 1 667 ? -21.944 -11.884 1.016 1.00 90.50 667 SER A C 1
ATOM 5128 O O . SER A 1 667 ? -22.546 -11.822 -0.054 1.00 90.50 667 SER A O 1
ATOM 5130 N N . VAL A 1 668 ? -20.972 -12.776 1.238 1.00 91.25 668 VAL A N 1
ATOM 5131 C CA . VAL A 1 668 ? -20.489 -13.744 0.237 1.00 91.25 668 VAL A CA 1
ATOM 5132 C C . VAL A 1 668 ? -21.409 -14.956 0.143 1.00 91.25 668 VAL A C 1
ATOM 5134 O O . VAL A 1 668 ? -21.728 -15.417 -0.951 1.00 91.25 668 VAL A O 1
ATOM 5137 N N . LEU A 1 669 ? -21.818 -15.495 1.294 1.00 86.69 669 LEU A N 1
ATOM 5138 C CA . LEU A 1 669 ? -22.632 -16.709 1.367 1.00 86.69 669 LEU A CA 1
ATOM 5139 C C . LEU A 1 669 ? -24.099 -16.444 0.993 1.00 86.69 669 LEU A C 1
ATOM 5141 O O . LEU A 1 669 ? -24.771 -17.345 0.486 1.00 86.69 669 LEU A O 1
ATOM 5145 N N . GLY A 1 670 ? -24.589 -15.216 1.191 1.00 85.25 670 GLY A N 1
ATOM 5146 C CA . GLY A 1 670 ? -25.919 -14.784 0.766 1.00 85.25 670 GLY A CA 1
ATOM 5147 C C . GLY A 1 670 ? -27.017 -15.723 1.268 1.00 85.25 670 GLY A C 1
ATOM 5148 O O . GLY A 1 670 ? -27.092 -16.031 2.454 1.00 85.25 670 GLY A O 1
ATOM 5149 N N . GLY A 1 671 ? -27.849 -16.229 0.353 1.00 78.69 671 GLY A N 1
ATOM 5150 C CA . GLY A 1 671 ? -28.931 -17.169 0.681 1.00 78.69 671 GLY A CA 1
ATOM 5151 C C . GLY A 1 671 ? -28.476 -18.547 1.188 1.00 78.69 671 GLY A C 1
ATOM 5152 O O . GLY A 1 671 ? -29.309 -19.321 1.649 1.00 78.69 671 GLY A O 1
ATOM 5153 N N . HIS A 1 672 ? -27.181 -18.868 1.110 1.00 78.75 672 HIS A N 1
ATOM 5154 C CA . HIS A 1 672 ? -26.604 -20.088 1.682 1.00 78.75 672 HIS A CA 1
ATOM 5155 C C . HIS A 1 672 ? -26.046 -19.883 3.096 1.00 78.75 672 HIS A C 1
ATOM 5157 O O . HIS A 1 672 ? -25.597 -20.855 3.705 1.00 78.75 672 HIS A O 1
ATOM 5163 N N . PHE A 1 673 ? -26.047 -18.649 3.614 1.00 84.88 673 PHE A N 1
ATOM 5164 C CA . PHE A 1 673 ? -25.607 -18.371 4.975 1.00 84.88 673 PHE A CA 1
ATOM 5165 C C . PHE A 1 673 ? -26.578 -18.994 5.976 1.00 84.88 673 PHE A C 1
ATOM 5167 O O . PHE A 1 673 ? -27.767 -18.677 5.989 1.00 84.88 673 PHE A O 1
ATOM 5174 N N . LYS A 1 674 ? -26.062 -19.874 6.830 1.00 82.00 674 LYS A N 1
ATOM 5175 C CA . LYS A 1 674 ? -26.797 -20.406 7.975 1.00 82.00 674 LYS A CA 1
ATOM 5176 C C . LYS A 1 674 ? -26.379 -19.578 9.181 1.00 82.00 674 LYS A C 1
ATOM 5178 O O . LYS A 1 674 ? -25.183 -19.467 9.434 1.00 82.00 674 LYS A O 1
ATOM 5183 N N . ASN A 1 675 ? -27.329 -18.975 9.900 1.00 87.06 675 ASN A N 1
ATOM 5184 C CA . ASN A 1 675 ? -27.009 -18.245 11.130 1.00 87.06 675 ASN A CA 1
ATOM 5185 C C . ASN A 1 675 ? -26.686 -19.255 12.247 1.00 87.06 675 ASN A C 1
ATOM 5187 O O . ASN A 1 675 ? -27.515 -19.549 13.111 1.00 87.06 675 ASN A O 1
ATOM 5191 N N . GLU A 1 676 ? -25.501 -19.851 12.161 1.00 89.50 676 GLU A N 1
ATOM 5192 C CA . GLU A 1 676 ? -24.997 -20.851 13.092 1.00 89.50 676 GLU A CA 1
ATOM 5193 C C . GLU A 1 676 ? -24.425 -20.161 14.332 1.00 89.50 676 GLU A C 1
ATOM 5195 O O . GLU A 1 676 ? -23.556 -19.297 14.238 1.00 89.50 676 GLU A O 1
ATOM 5200 N N . VAL A 1 677 ? -24.946 -20.523 15.504 1.00 91.50 677 VAL A N 1
ATOM 5201 C CA . VAL A 1 677 ? -24.577 -19.918 16.791 1.00 91.50 677 VAL A CA 1
ATOM 5202 C C . VAL A 1 677 ? -24.417 -20.984 17.874 1.00 91.50 677 VAL A C 1
ATOM 5204 O O . VAL A 1 677 ? -25.023 -22.055 17.770 1.00 91.50 677 VAL A O 1
ATOM 5207 N N . PRO A 1 678 ? -23.659 -20.723 18.955 1.00 93.25 678 PRO A N 1
ATOM 5208 C CA . PRO A 1 678 ? -23.571 -21.645 20.078 1.00 93.25 678 PRO A CA 1
ATOM 5209 C C . PRO A 1 678 ? -24.958 -21.960 20.652 1.00 93.25 678 PRO A C 1
ATOM 5211 O O . PRO A 1 678 ? -25.758 -21.056 20.900 1.00 93.25 678 PRO A O 1
ATOM 5214 N N . CYS A 1 679 ? -25.245 -23.233 20.950 1.00 92.31 679 CYS A N 1
ATOM 5215 C CA . CYS A 1 679 ? -26.519 -23.616 21.581 1.00 92.31 679 CYS A CA 1
ATOM 5216 C C . CYS A 1 679 ? -26.794 -22.861 22.897 1.00 92.31 679 CYS A C 1
ATOM 5218 O O . CYS A 1 679 ? -27.950 -22.687 23.274 1.00 92.31 679 CYS A O 1
ATOM 5220 N N . SER A 1 680 ? -25.751 -22.416 23.606 1.00 92.62 680 SER A N 1
ATOM 5221 C CA . SER A 1 680 ? -25.895 -21.617 24.823 1.00 92.62 680 SER A CA 1
ATOM 5222 C C . SER A 1 680 ? -26.485 -20.225 24.553 1.00 92.62 680 SER A C 1
ATOM 5224 O O . SER A 1 680 ? -27.208 -19.724 25.412 1.00 92.62 680 SER A O 1
ATOM 5226 N N . LEU A 1 681 ? -26.279 -19.627 23.373 1.00 93.00 681 LEU A N 1
ATOM 5227 C CA . LEU A 1 681 ? -26.900 -18.348 22.999 1.00 93.00 681 LEU A CA 1
ATOM 5228 C C . LEU A 1 681 ? -28.425 -18.477 22.897 1.00 93.00 681 LEU A C 1
ATOM 5230 O O . LEU A 1 681 ? -29.159 -17.650 23.433 1.00 93.00 681 LEU A O 1
ATOM 5234 N N . LEU A 1 682 ? -28.905 -19.569 22.296 1.00 91.31 682 LEU A N 1
ATOM 5235 C CA . LEU A 1 682 ? -30.339 -19.871 22.179 1.00 91.31 682 LEU A CA 1
ATOM 5236 C C . LEU A 1 682 ? -31.014 -20.087 23.545 1.00 91.31 682 LEU A C 1
ATOM 5238 O O . LEU A 1 682 ? -32.229 -19.994 23.657 1.00 91.31 682 LEU A O 1
ATOM 5242 N N . SER A 1 683 ? -30.240 -20.352 24.605 1.00 88.12 683 SER A N 1
ATOM 5243 C CA . SER A 1 683 ? -30.785 -20.454 25.966 1.00 88.12 683 SER A CA 1
ATOM 5244 C C . SER A 1 683 ? -31.075 -19.099 26.619 1.00 88.12 683 SER A C 1
ATOM 5246 O O . SER A 1 683 ? -31.828 -19.045 27.589 1.00 88.12 683 SER A O 1
ATOM 5248 N N . VAL A 1 684 ? -30.482 -18.016 26.102 1.00 91.25 684 VAL A N 1
ATOM 5249 C CA . VAL A 1 684 ? -30.665 -16.648 26.614 1.00 91.25 684 VAL A CA 1
ATOM 5250 C C . VAL A 1 684 ? -31.379 -15.730 25.623 1.00 91.25 684 VAL A C 1
ATOM 5252 O O . VAL A 1 684 ? -31.774 -14.637 26.012 1.00 91.25 684 VAL A O 1
ATOM 5255 N N . CYS A 1 685 ? -31.572 -16.150 24.369 1.00 92.25 685 CYS A N 1
ATOM 5256 C CA . CYS A 1 685 ? -32.303 -15.405 23.344 1.00 92.25 685 CYS A CA 1
ATOM 5257 C C . CYS A 1 685 ? -33.394 -16.269 22.702 1.00 92.25 685 CYS A C 1
ATOM 5259 O O . CYS A 1 685 ? -33.126 -17.377 22.247 1.00 92.25 685 CYS A O 1
ATOM 5261 N N . ASN A 1 686 ? -34.604 -15.721 22.589 1.00 90.56 686 ASN A N 1
ATOM 5262 C CA . ASN A 1 686 ? -35.739 -16.310 21.878 1.00 90.56 686 ASN A CA 1
ATOM 5263 C C . ASN A 1 686 ? -35.600 -16.085 20.362 1.00 90.56 686 ASN A C 1
ATOM 5265 O O . ASN A 1 686 ? -36.394 -15.369 19.749 1.00 90.56 686 ASN A O 1
ATOM 5269 N N . LEU A 1 687 ? -34.547 -16.647 19.772 1.00 88.62 687 LEU A N 1
ATOM 5270 C CA . LEU A 1 687 ? -34.307 -16.612 18.330 1.00 88.62 687 LEU A CA 1
ATOM 5271 C C . LEU A 1 687 ? -35.188 -17.648 17.617 1.00 88.62 687 LEU A C 1
ATOM 5273 O O . LEU A 1 687 ? -35.561 -18.666 18.196 1.00 88.62 687 LEU A O 1
ATOM 5277 N N . SER A 1 688 ? -35.558 -17.376 16.365 1.00 86.06 688 SER A N 1
ATOM 5278 C CA . SER A 1 688 ? -36.436 -18.264 15.600 1.00 86.06 688 SER A CA 1
ATOM 5279 C C . SER A 1 688 ? -35.684 -19.524 15.136 1.00 86.06 688 SER A C 1
ATOM 5281 O O . SER A 1 688 ? -34.639 -19.429 14.492 1.00 86.06 688 SER A O 1
ATOM 5283 N N . ASP A 1 689 ? -36.251 -20.710 15.384 1.00 80.19 689 ASP A N 1
ATOM 5284 C CA . ASP A 1 689 ? -35.669 -21.999 14.949 1.00 80.19 689 ASP A CA 1
ATOM 5285 C C . ASP A 1 689 ? -35.595 -22.147 13.415 1.00 80.19 689 ASP A C 1
ATOM 5287 O O . ASP A 1 689 ? -34.949 -23.052 12.890 1.00 80.19 689 ASP A O 1
ATOM 5291 N N . HIS A 1 690 ? -36.302 -21.287 12.674 1.00 79.75 690 HIS A N 1
ATOM 5292 C CA . HIS A 1 690 ? -36.308 -21.285 11.212 1.00 79.75 690 HIS A CA 1
ATOM 5293 C C . HIS A 1 690 ? -35.153 -20.483 10.603 1.00 79.75 690 HIS A C 1
ATOM 5295 O O . HIS A 1 690 ? -34.758 -20.772 9.475 1.00 79.75 690 HIS A O 1
ATOM 5301 N N . GLU A 1 691 ? -34.623 -19.487 11.317 1.00 84.62 691 GLU A N 1
ATOM 5302 C CA . GLU A 1 691 ? -33.546 -18.622 10.816 1.00 84.62 691 GLU A CA 1
ATOM 5303 C C . GLU A 1 691 ? -32.203 -18.911 11.490 1.00 84.62 691 GLU A C 1
ATOM 5305 O O . GLU A 1 691 ? -31.159 -18.681 10.875 1.00 84.62 691 GLU A O 1
ATOM 5310 N N . TRP A 1 692 ? -32.219 -19.414 12.728 1.00 89.38 692 TRP A N 1
ATOM 5311 C CA . TRP A 1 692 ? -31.036 -19.635 13.556 1.00 89.38 692 TRP A CA 1
ATOM 5312 C C . TRP A 1 692 ? -30.830 -21.115 13.845 1.00 89.38 692 TRP A C 1
ATOM 5314 O O . TRP A 1 692 ? -31.767 -21.838 14.173 1.00 89.38 692 TRP A O 1
ATOM 5324 N N . MET A 1 693 ? -29.578 -21.562 13.754 1.00 89.56 693 MET A N 1
ATOM 5325 C CA . MET A 1 693 ? -29.203 -22.956 13.968 1.00 89.56 693 MET A CA 1
ATOM 5326 C C . MET A 1 693 ? -28.209 -23.066 15.122 1.00 89.56 693 MET A C 1
ATOM 5328 O O . MET A 1 693 ? -27.142 -22.459 15.107 1.00 89.56 693 MET A O 1
ATOM 5332 N N . GLY A 1 694 ? -28.554 -23.867 16.130 1.00 89.25 694 GLY A N 1
ATOM 5333 C CA . GLY A 1 694 ? -27.688 -24.110 17.280 1.00 89.25 694 GLY A CA 1
ATOM 5334 C C . GLY A 1 694 ? -26.603 -25.148 16.989 1.00 89.25 694 GLY A C 1
ATOM 5335 O O . GLY A 1 694 ? -26.915 -26.289 16.647 1.00 89.25 694 GLY A O 1
ATOM 5336 N N . VAL A 1 695 ? -25.341 -24.782 17.214 1.00 90.38 695 VAL A N 1
ATOM 5337 C CA . VAL A 1 695 ? -24.169 -25.659 17.103 1.00 90.38 695 VAL A CA 1
ATOM 5338 C C . VAL A 1 695 ? -23.581 -25.928 18.489 1.00 90.38 695 VAL A C 1
ATOM 5340 O O . VAL A 1 695 ? -23.490 -25.045 19.347 1.00 90.38 695 VAL A O 1
ATOM 5343 N N . ARG A 1 696 ? -23.182 -27.181 18.736 1.00 88.81 696 ARG A N 1
ATOM 5344 C CA . ARG A 1 696 ? -22.527 -27.579 19.989 1.00 88.81 696 ARG A CA 1
ATOM 5345 C C . ARG A 1 696 ? -21.023 -27.373 19.875 1.00 88.81 696 ARG A C 1
ATOM 5347 O O . ARG A 1 696 ? -20.333 -28.203 19.291 1.00 88.81 696 ARG A O 1
ATOM 5354 N N . LEU A 1 697 ? -20.539 -26.291 20.472 1.00 88.12 697 LEU A N 1
ATOM 5355 C CA . LEU A 1 697 ? -19.121 -25.955 20.521 1.00 88.12 697 LEU A CA 1
ATOM 5356 C C . LEU A 1 697 ? -18.532 -26.318 21.896 1.00 88.12 697 LEU A C 1
ATOM 5358 O O . LEU A 1 697 ? -19.146 -25.983 22.909 1.00 88.12 697 LEU A O 1
ATOM 5362 N N . PRO A 1 698 ? -17.354 -26.969 21.974 1.00 85.06 698 PRO A N 1
ATOM 5363 C CA . PRO A 1 698 ? -16.770 -27.416 23.246 1.00 85.06 698 PRO A CA 1
ATOM 5364 C C . PRO A 1 698 ? -16.497 -26.289 24.249 1.00 85.06 698 PRO A C 1
ATOM 5366 O O . PRO A 1 698 ? -16.567 -26.510 25.455 1.00 85.06 698 PRO A O 1
ATOM 5369 N N . GLN A 1 699 ? -16.193 -25.092 23.745 1.00 84.62 699 GLN A N 1
ATOM 5370 C CA . GLN A 1 699 ? -15.882 -23.905 24.545 1.00 84.62 699 GLN A CA 1
ATOM 5371 C C . GLN A 1 699 ? -17.139 -23.294 25.195 1.00 84.62 699 GLN A C 1
ATOM 5373 O O . GLN A 1 699 ? -17.045 -22.608 26.211 1.00 84.62 699 GLN A O 1
ATOM 5378 N N . TYR A 1 700 ? -18.330 -23.601 24.665 1.00 89.12 700 TYR A N 1
ATOM 5379 C CA . TYR A 1 700 ? -19.602 -23.038 25.112 1.00 89.12 700 TYR A CA 1
ATOM 5380 C C . TYR A 1 700 ? -20.432 -24.085 25.858 1.00 89.12 700 TYR A C 1
ATOM 5382 O O . TYR A 1 700 ? -21.142 -24.906 25.275 1.00 89.12 700 TYR A O 1
ATOM 5390 N N . GLY A 1 701 ? -20.342 -24.040 27.187 1.00 87.19 701 GLY A N 1
ATOM 5391 C CA . GLY A 1 701 ? -21.105 -24.893 28.096 1.00 87.19 701 GLY A CA 1
ATOM 5392 C C . GLY A 1 701 ? -22.383 -24.249 28.640 1.00 87.19 701 GLY A C 1
ATOM 5393 O O . GLY A 1 701 ? -22.780 -23.139 28.275 1.00 87.19 701 GLY A O 1
ATOM 5394 N N . GLN A 1 702 ? -23.021 -24.936 29.588 1.00 84.94 702 GLN A N 1
ATOM 5395 C CA . GLN A 1 702 ? -24.132 -24.371 30.354 1.00 84.94 702 GLN A CA 1
ATOM 5396 C C . GLN A 1 702 ? -23.676 -23.104 31.100 1.00 84.94 702 GLN A C 1
ATOM 5398 O O . GLN A 1 702 ? -22.625 -23.101 31.734 1.00 84.94 702 GLN A O 1
ATOM 5403 N N . GLY A 1 703 ? -24.466 -22.030 31.024 1.00 85.00 703 GLY A N 1
ATOM 5404 C CA . GLY A 1 703 ? -24.150 -20.743 31.662 1.00 85.00 703 GLY A CA 1
ATOM 5405 C C . GLY A 1 703 ? -23.319 -19.775 30.810 1.00 85.00 703 GLY A C 1
ATOM 5406 O O . GLY A 1 703 ? -23.191 -18.617 31.185 1.00 85.00 703 GLY A O 1
ATOM 5407 N N . THR A 1 704 ? -22.830 -20.193 29.637 1.00 91.62 704 THR A N 1
ATOM 5408 C CA . THR A 1 704 ? -22.046 -19.331 28.722 1.00 91.62 704 THR A CA 1
ATOM 5409 C C . THR A 1 704 ? -22.901 -18.509 27.749 1.00 91.62 704 THR A C 1
ATOM 5411 O O . THR A 1 704 ? -22.369 -17.835 26.875 1.00 91.62 704 THR A O 1
ATOM 5414 N N . GLY A 1 705 ? -24.232 -18.536 27.877 1.00 94.00 705 GLY A N 1
ATOM 5415 C CA . GLY A 1 705 ? -25.124 -17.865 26.924 1.00 94.00 705 GLY A CA 1
ATOM 5416 C C . GLY A 1 705 ? -24.909 -16.352 26.842 1.00 94.00 705 GLY A C 1
ATOM 5417 O O . GLY A 1 705 ? -24.914 -15.796 25.750 1.00 94.00 705 GLY A O 1
ATOM 5418 N N . LEU A 1 706 ? -24.652 -15.688 27.977 1.00 95.06 706 LEU A N 1
ATOM 5419 C CA . LEU A 1 706 ? -24.366 -14.247 28.000 1.00 95.06 706 LEU A CA 1
ATOM 5420 C C . LEU A 1 706 ? -22.979 -13.893 27.450 1.00 95.06 706 LEU A C 1
ATOM 5422 O O . LEU A 1 706 ? -22.808 -12.781 26.961 1.00 95.06 706 LEU A O 1
ATOM 5426 N N . LEU A 1 707 ? -22.017 -14.822 27.501 1.00 94.81 707 LEU A N 1
ATOM 5427 C CA . LEU A 1 707 ? -20.717 -14.657 26.845 1.00 94.81 707 LEU A CA 1
ATOM 5428 C C . LEU A 1 707 ? -20.903 -14.651 25.326 1.00 94.81 707 LEU A C 1
ATOM 5430 O O . LEU A 1 707 ? -20.575 -13.661 24.683 1.00 94.81 707 LEU A O 1
ATOM 5434 N N . ALA A 1 708 ? -21.563 -15.683 24.787 1.00 94.00 708 ALA A N 1
ATOM 5435 C CA . ALA A 1 708 ? -21.897 -15.745 23.363 1.00 94.00 708 ALA A CA 1
ATOM 5436 C C . ALA A 1 708 ? -22.728 -14.528 22.912 1.00 94.00 708 ALA A C 1
ATOM 5438 O O . ALA A 1 708 ? -22.556 -14.019 21.807 1.00 94.00 708 ALA A O 1
ATOM 5439 N N . TRP A 1 709 ? -23.618 -14.024 23.775 1.00 94.62 709 TRP A N 1
ATOM 5440 C CA . TRP A 1 709 ? -24.387 -12.808 23.506 1.00 94.62 709 TRP A CA 1
ATOM 5441 C C . TRP A 1 709 ? -23.489 -11.567 23.416 1.00 94.62 709 TRP A C 1
ATOM 5443 O O . TRP A 1 709 ? -23.634 -10.776 22.486 1.00 94.62 709 TRP A O 1
ATOM 5453 N N . ALA A 1 710 ? -22.550 -11.400 24.352 1.00 95.00 710 ALA A N 1
ATOM 5454 C CA . ALA A 1 710 ? -21.628 -10.267 24.363 1.00 95.00 710 ALA A CA 1
ATOM 5455 C C . ALA A 1 710 ? -20.685 -10.281 23.148 1.00 95.00 710 ALA A C 1
ATOM 5457 O O . ALA A 1 710 ? -20.503 -9.240 22.519 1.00 95.00 710 ALA A O 1
ATOM 5458 N N . GLU A 1 711 ? -20.160 -11.451 22.779 1.00 92.69 711 GLU A N 1
ATOM 5459 C CA . GLU A 1 711 ? -19.331 -11.657 21.583 1.00 92.69 711 GLU A CA 1
ATOM 5460 C C . GLU A 1 711 ? -20.111 -11.386 20.288 1.00 92.69 711 GLU A C 1
ATOM 5462 O O . GLU A 1 711 ? -19.608 -10.725 19.380 1.00 92.69 711 GLU A O 1
ATOM 5467 N N . CYS A 1 712 ? -21.380 -11.809 20.212 1.00 91.75 712 CYS A N 1
ATOM 5468 C CA . CYS A 1 712 ? -22.233 -11.503 19.062 1.00 91.75 712 CYS A CA 1
ATOM 5469 C C . CYS A 1 712 ? -22.465 -9.992 18.907 1.00 91.75 712 CYS A C 1
ATOM 5471 O O . CYS A 1 712 ? -22.419 -9.463 17.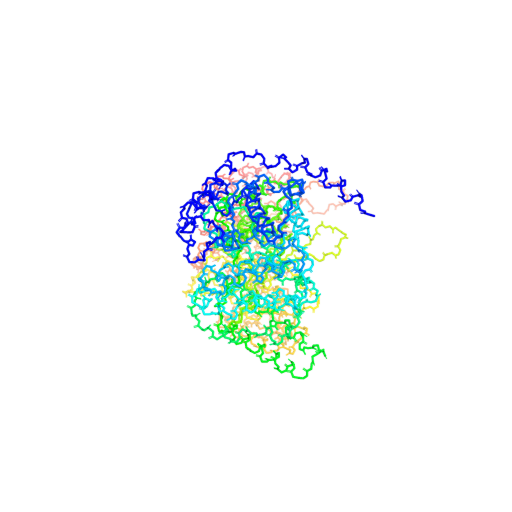793 1.00 91.75 712 CYS A O 1
ATOM 5473 N N . CYS A 1 713 ? -22.742 -9.305 20.021 1.00 92.38 713 CYS A N 1
ATOM 5474 C CA . CYS A 1 713 ? -23.000 -7.866 20.058 1.00 92.38 713 CYS A CA 1
ATOM 5475 C C . CYS A 1 713 ? -21.752 -7.025 19.755 1.00 92.38 713 CYS A C 1
ATOM 5477 O O . CYS A 1 713 ? -21.887 -5.897 19.285 1.00 92.38 713 CYS A O 1
ATOM 5479 N N . SER A 1 714 ? -20.553 -7.537 20.044 1.00 90.88 714 SER A N 1
ATOM 5480 C CA . SER A 1 714 ? -19.297 -6.835 19.774 1.00 90.88 714 SER A CA 1
ATOM 5481 C C . SER A 1 714 ? -18.817 -7.042 18.331 1.00 90.88 714 SER A C 1
ATOM 5483 O O . SER A 1 714 ? -18.427 -6.070 17.679 1.00 90.88 714 SER A O 1
ATOM 5485 N N . GLY A 1 715 ? -18.896 -8.276 17.817 1.00 82.50 715 GLY A N 1
ATOM 5486 C CA . GLY A 1 715 ? -18.333 -8.670 16.520 1.00 82.50 715 GLY A CA 1
ATOM 5487 C C . GLY A 1 715 ? -19.235 -8.455 15.299 1.00 82.50 715 GLY A C 1
ATOM 5488 O O . GLY A 1 715 ? -18.760 -8.536 14.170 1.00 82.50 715 GLY A O 1
ATOM 5489 N N . SER A 1 716 ? -20.531 -8.175 15.477 1.00 79.62 716 SER A N 1
ATOM 5490 C CA . SER A 1 716 ? -21.475 -8.056 14.356 1.00 79.62 716 SER A CA 1
ATOM 5491 C C . SER A 1 716 ? -22.494 -6.932 14.541 1.00 79.62 716 SER A C 1
ATOM 5493 O O . SER A 1 716 ? -22.784 -6.504 15.657 1.00 79.62 716 SER A O 1
ATOM 5495 N N . ASP A 1 717 ? -23.132 -6.515 13.446 1.00 80.19 717 ASP A N 1
ATOM 5496 C CA . ASP A 1 717 ? -24.233 -5.540 13.475 1.00 80.19 717 ASP A CA 1
ATOM 5497 C C . ASP A 1 717 ? -25.567 -6.146 13.966 1.00 80.19 717 ASP A C 1
ATOM 5499 O O . ASP A 1 717 ? -26.628 -5.534 13.860 1.00 80.19 717 ASP A O 1
ATOM 5503 N N . LEU A 1 718 ? -25.542 -7.359 14.531 1.00 84.50 718 LEU A N 1
ATOM 5504 C CA . LEU A 1 718 ? -26.726 -8.061 15.034 1.00 84.50 718 LEU A CA 1
ATOM 5505 C C . LEU A 1 718 ? -27.149 -7.615 16.441 1.00 84.50 718 LEU A C 1
ATOM 5507 O O . LEU A 1 718 ? -28.116 -8.156 16.977 1.00 84.50 718 LEU A O 1
ATOM 5511 N N . GLY A 1 719 ? -26.472 -6.629 17.039 1.00 86.19 719 GLY A N 1
ATOM 5512 C CA . GLY A 1 719 ? -26.736 -6.165 18.405 1.00 86.19 719 GLY A CA 1
ATOM 5513 C C . GLY A 1 719 ? -28.210 -5.836 18.676 1.00 86.19 719 GLY A C 1
ATOM 5514 O O . GLY A 1 719 ? -28.752 -6.261 19.691 1.00 86.19 719 GLY A O 1
ATOM 5515 N N . GLU A 1 720 ? -28.908 -5.176 17.748 1.00 88.31 720 GLU A N 1
ATOM 5516 C CA . GLU A 1 720 ? -30.345 -4.872 17.894 1.00 88.31 720 GLU A CA 1
ATOM 5517 C C . GLU A 1 720 ? -31.229 -6.132 17.881 1.00 88.31 720 GLU A C 1
ATOM 5519 O O . GLU A 1 720 ? -32.186 -6.257 18.655 1.00 88.31 720 GLU A O 1
ATOM 5524 N N . THR A 1 721 ? -30.885 -7.110 17.038 1.00 90.12 721 THR A N 1
ATOM 5525 C CA . THR A 1 721 ? -31.579 -8.408 16.988 1.00 90.12 721 THR A CA 1
ATOM 5526 C C . THR A 1 721 ? -31.350 -9.183 18.287 1.00 90.12 721 THR A C 1
ATOM 5528 O O . THR A 1 721 ? -32.284 -9.741 18.865 1.00 90.12 721 THR A O 1
ATOM 5531 N N . MET A 1 722 ? -30.121 -9.162 18.806 1.00 92.25 722 MET A N 1
ATOM 5532 C CA . MET A 1 722 ? -29.765 -9.816 20.067 1.00 92.25 722 MET A CA 1
ATOM 5533 C C . MET A 1 722 ? -30.397 -9.128 21.281 1.00 92.25 722 MET A C 1
ATOM 5535 O O . MET A 1 722 ? -30.799 -9.797 22.231 1.00 92.25 722 MET A O 1
ATOM 5539 N N . LEU A 1 723 ? -30.546 -7.803 21.261 1.00 91.38 723 LEU A N 1
ATOM 5540 C CA . LEU A 1 723 ? -31.250 -7.059 22.307 1.00 91.38 723 LEU A CA 1
ATOM 5541 C C . LEU A 1 723 ? -32.746 -7.376 22.312 1.00 91.38 723 LEU A C 1
ATOM 5543 O O . LEU A 1 723 ? -33.309 -7.664 23.368 1.00 91.38 723 LEU A O 1
ATOM 5547 N N . SER A 1 724 ? -33.401 -7.339 21.152 1.00 90.25 724 SER A N 1
ATOM 5548 C CA . SER A 1 724 ? -34.848 -7.575 21.044 1.00 90.25 724 SER A CA 1
ATOM 5549 C C . SER A 1 724 ? -35.251 -9.017 21.369 1.00 90.25 724 SER A C 1
ATOM 5551 O O . SER A 1 724 ? -36.309 -9.232 21.958 1.00 90.25 724 SER A O 1
ATOM 5553 N N . SER A 1 725 ? -34.396 -9.993 21.057 1.00 91.06 725 SER A N 1
ATOM 5554 C CA . SER A 1 725 ? -34.653 -11.417 21.311 1.00 91.06 725 SER A CA 1
ATOM 5555 C C . SER A 1 725 ? -34.259 -11.896 22.712 1.00 91.06 725 SER A C 1
ATOM 5557 O O . SER A 1 725 ? -34.653 -12.994 23.100 1.00 91.06 725 SER A O 1
ATOM 5559 N N . LEU A 1 726 ? -33.518 -11.104 23.494 1.00 92.94 726 LEU A N 1
ATOM 5560 C CA . LEU A 1 726 ? -33.027 -11.512 24.811 1.00 92.94 726 LEU A CA 1
ATOM 5561 C C . LEU A 1 726 ? -34.185 -11.948 25.739 1.00 92.94 726 LEU A C 1
ATOM 5563 O O . LEU A 1 726 ? -35.110 -11.182 26.021 1.00 92.94 726 LEU A O 1
ATOM 5567 N N . ALA A 1 727 ? -34.117 -13.181 26.235 1.00 88.19 727 ALA A N 1
ATOM 5568 C CA . ALA A 1 727 ? -35.114 -13.819 27.082 1.00 88.19 727 ALA A CA 1
ATOM 5569 C C . ALA A 1 727 ? -34.851 -13.476 28.556 1.00 88.19 727 ALA A C 1
ATOM 5571 O O . ALA A 1 727 ? -34.058 -14.123 29.235 1.00 88.19 727 ALA A O 1
ATOM 5572 N N . LEU A 1 728 ? -35.513 -12.428 29.054 1.00 88.94 728 LEU A N 1
ATOM 5573 C CA . LEU A 1 728 ? -35.413 -11.993 30.449 1.00 88.94 728 LEU A CA 1
ATOM 5574 C C . LEU A 1 728 ? -36.800 -11.649 30.998 1.00 88.94 728 LEU A C 1
ATOM 5576 O O . LEU A 1 728 ? -37.459 -10.749 30.474 1.00 88.94 728 LEU A O 1
ATOM 5580 N N . ASP A 1 729 ? -37.221 -12.319 32.074 1.00 85.44 729 ASP A N 1
ATOM 5581 C CA . ASP A 1 729 ? -38.445 -11.956 32.790 1.00 85.44 729 ASP A CA 1
ATOM 5582 C C . ASP A 1 729 ? -38.189 -10.765 33.722 1.00 85.44 729 ASP A C 1
ATOM 5584 O O . ASP A 1 729 ? -37.658 -10.901 34.825 1.00 85.44 729 ASP A O 1
ATOM 5588 N N . GLN A 1 730 ? -38.600 -9.578 33.276 1.00 85.56 730 GLN A N 1
ATOM 5589 C CA . GLN A 1 730 ? -38.449 -8.332 34.033 1.00 85.56 730 GLN A CA 1
ATOM 5590 C C . GLN A 1 730 ? -39.315 -8.287 35.302 1.00 85.56 730 GLN A C 1
ATOM 5592 O O . GLN A 1 730 ? -39.070 -7.458 36.176 1.00 85.56 730 GLN A O 1
ATOM 5597 N N . ASN A 1 731 ? -40.308 -9.173 35.431 1.00 87.00 731 ASN A N 1
ATOM 5598 C CA . ASN A 1 731 ? -41.153 -9.239 36.623 1.00 87.00 731 ASN A CA 1
ATOM 5599 C C . ASN A 1 731 ? -40.477 -9.995 37.776 1.00 87.00 731 ASN A C 1
ATOM 5601 O O . ASN A 1 731 ? -40.947 -9.926 38.913 1.00 87.00 731 ASN A O 1
ATOM 5605 N N . SER A 1 732 ? -39.377 -10.707 37.502 1.00 89.69 732 SER A N 1
ATOM 5606 C CA . SER A 1 732 ? -38.608 -11.443 38.499 1.00 89.69 732 SER A CA 1
ATOM 5607 C C . SER A 1 732 ? -37.327 -10.678 38.874 1.00 89.69 732 SER A C 1
ATOM 5609 O O . SER A 1 732 ? -36.338 -10.725 38.134 1.00 89.69 732 SER A O 1
ATOM 5611 N N . PRO A 1 733 ? -37.283 -9.993 40.035 1.00 86.44 733 PRO A N 1
ATOM 5612 C CA . PRO A 1 733 ? -36.109 -9.210 40.435 1.00 86.44 733 PRO A CA 1
ATOM 5613 C C . PRO A 1 733 ? -34.856 -10.078 40.629 1.00 86.44 733 PRO A C 1
ATOM 5615 O O . PRO A 1 733 ? -33.739 -9.625 40.364 1.00 86.44 733 PRO A O 1
ATOM 5618 N N . ASP A 1 734 ? -35.031 -11.336 41.038 1.00 89.06 734 ASP A N 1
ATOM 5619 C CA . ASP A 1 734 ? -33.935 -12.293 41.196 1.00 89.06 734 ASP A CA 1
ATOM 5620 C C . ASP A 1 734 ? -33.301 -12.652 39.846 1.00 89.06 734 ASP A C 1
ATOM 5622 O O . ASP A 1 734 ? -32.072 -12.689 39.736 1.00 89.06 734 ASP A O 1
ATOM 5626 N N . GLN A 1 735 ? -34.112 -12.848 38.796 1.00 87.69 735 GLN A N 1
ATOM 5627 C CA . GLN A 1 735 ? -33.601 -13.116 37.448 1.00 87.69 735 GLN A CA 1
ATOM 5628 C C . GLN A 1 735 ? -32.863 -11.910 36.873 1.00 87.69 735 GLN A C 1
ATOM 5630 O O . GLN A 1 735 ? -31.764 -12.076 36.349 1.00 87.69 735 GLN A O 1
ATOM 5635 N N . VAL A 1 736 ? -33.406 -10.697 37.028 1.00 87.94 736 VAL A N 1
ATOM 5636 C CA . VAL A 1 736 ? -32.730 -9.460 36.595 1.00 87.94 736 VAL A CA 1
ATOM 5637 C C . VAL A 1 736 ? -31.397 -9.282 37.328 1.00 87.94 736 VAL A C 1
ATOM 5639 O O . VAL A 1 736 ? -30.390 -8.933 36.717 1.00 87.94 736 VAL A O 1
ATOM 5642 N N . THR A 1 737 ? -31.348 -9.591 38.626 1.00 88.75 737 THR A N 1
ATOM 5643 C CA . THR A 1 737 ? -30.110 -9.507 39.415 1.00 88.75 737 THR A CA 1
ATOM 5644 C C . THR A 1 737 ? -29.071 -10.538 38.969 1.00 88.75 737 THR A C 1
ATOM 5646 O O . THR A 1 737 ? -27.887 -10.211 38.851 1.00 88.75 737 THR A O 1
ATOM 5649 N N . MET A 1 738 ? -29.484 -11.783 38.713 1.00 89.44 738 MET A N 1
ATOM 5650 C CA . MET A 1 738 ? -28.589 -12.818 38.186 1.00 89.44 738 MET A CA 1
ATOM 5651 C C . MET A 1 738 ? -28.107 -12.485 36.775 1.00 89.44 738 MET A C 1
ATOM 5653 O O . MET A 1 738 ? -26.924 -12.662 36.490 1.00 89.44 738 MET A O 1
ATOM 5657 N N . PHE A 1 739 ? -28.979 -11.931 35.930 1.00 93.12 739 PHE A N 1
ATOM 5658 C CA . PHE A 1 739 ? -28.621 -11.417 34.613 1.00 93.12 739 PHE A CA 1
ATOM 5659 C C . PHE A 1 739 ? -27.559 -10.318 34.714 1.00 93.12 739 PHE A C 1
ATOM 5661 O O . PHE A 1 739 ? -26.526 -10.427 34.063 1.00 93.12 739 PHE A O 1
ATOM 5668 N N . SER A 1 740 ? -27.738 -9.319 35.590 1.00 92.25 740 SER A N 1
ATOM 5669 C CA . SER A 1 740 ? -26.737 -8.265 35.809 1.00 92.25 740 SER A CA 1
ATOM 5670 C C . SER A 1 740 ? -25.369 -8.824 36.210 1.00 92.25 740 SER A C 1
ATOM 5672 O O . SER A 1 740 ? -24.341 -8.369 35.709 1.00 92.25 740 SER A O 1
ATOM 5674 N N . LYS A 1 741 ? -25.339 -9.819 37.108 1.00 91.56 741 LYS A N 1
ATOM 5675 C CA . LYS A 1 741 ? -24.091 -10.476 37.533 1.00 91.56 741 LYS A CA 1
ATOM 5676 C C . LYS A 1 741 ? -23.463 -11.290 36.402 1.00 91.56 741 LYS A C 1
ATOM 5678 O O . LYS A 1 741 ? -22.255 -11.219 36.209 1.00 91.56 741 LYS A O 1
ATOM 5683 N N . GLY A 1 742 ? -24.272 -12.038 35.655 1.00 93.44 742 GLY A N 1
ATOM 5684 C CA . GLY A 1 742 ? -23.812 -12.821 34.510 1.00 93.44 742 GLY A CA 1
ATOM 5685 C C . GLY A 1 742 ? -23.261 -11.940 33.390 1.00 93.44 742 GLY A C 1
ATOM 5686 O O . GLY A 1 742 ? -22.198 -12.237 32.854 1.00 93.44 742 GLY A O 1
ATOM 5687 N N . LEU A 1 743 ? -23.923 -10.817 33.097 1.00 95.12 743 LEU A N 1
ATOM 5688 C CA . LEU A 1 743 ? -23.459 -9.848 32.106 1.00 95.12 743 LEU A CA 1
ATOM 5689 C C . LEU A 1 743 ? -22.136 -9.205 32.530 1.00 95.12 743 LEU A C 1
ATOM 5691 O O . LEU A 1 743 ? -21.255 -9.043 31.697 1.00 95.12 743 LEU A O 1
ATOM 5695 N N . LEU A 1 744 ? -21.961 -8.886 33.816 1.00 94.44 744 LEU A N 1
ATOM 5696 C CA . LEU A 1 744 ? -20.691 -8.373 34.336 1.00 94.44 744 LEU A CA 1
ATOM 5697 C C . LEU A 1 744 ? -19.536 -9.352 34.075 1.00 94.44 744 LEU A C 1
ATOM 5699 O O . LEU A 1 744 ? -18.469 -8.927 33.635 1.00 94.44 744 LEU A O 1
ATOM 5703 N N . VAL A 1 745 ? -19.751 -10.653 34.306 1.00 93.81 745 VAL A N 1
ATOM 5704 C CA . VAL A 1 745 ? -18.743 -11.692 34.028 1.00 93.81 745 VAL A CA 1
ATOM 5705 C C . VAL A 1 745 ? -18.486 -11.820 32.525 1.00 93.81 745 VAL A C 1
ATOM 5707 O O . VAL A 1 745 ? -17.330 -11.823 32.112 1.00 93.81 745 VAL A O 1
ATOM 5710 N N . ALA A 1 746 ? -19.541 -11.855 31.705 1.00 95.38 746 ALA A N 1
ATOM 5711 C CA . ALA A 1 746 ? -19.418 -11.915 30.249 1.00 95.38 746 ALA A CA 1
ATOM 5712 C C . ALA A 1 746 ? -18.642 -10.710 29.689 1.00 95.38 746 ALA A C 1
ATOM 5714 O O . ALA A 1 746 ? -17.750 -10.873 28.862 1.00 95.38 746 ALA A O 1
ATOM 5715 N N . MET A 1 747 ? -18.912 -9.503 30.194 1.00 95.62 747 MET A N 1
ATOM 5716 C CA . MET A 1 747 ? -18.165 -8.300 29.828 1.00 95.62 747 MET A CA 1
ATOM 5717 C C . MET A 1 747 ? -16.693 -8.417 30.227 1.00 95.62 747 MET A C 1
ATOM 5719 O O . MET A 1 747 ? -15.836 -8.145 29.395 1.00 95.62 747 MET A O 1
ATOM 5723 N N . ALA A 1 748 ? -16.372 -8.880 31.440 1.00 93.12 748 ALA A N 1
ATOM 5724 C CA . ALA A 1 748 ? -14.979 -9.098 31.850 1.00 93.12 748 ALA A CA 1
ATOM 5725 C C . ALA A 1 748 ? -14.231 -10.089 30.932 1.00 93.12 748 ALA A C 1
ATOM 5727 O O . ALA A 1 748 ? -13.032 -9.930 30.724 1.00 93.12 748 ALA A O 1
ATOM 5728 N N . GLN A 1 749 ? -14.947 -11.062 30.359 1.00 91.25 749 GLN A N 1
ATOM 5729 C CA . GLN A 1 749 ? -14.436 -12.070 29.420 1.00 91.25 749 GLN A CA 1
ATOM 5730 C C . GLN A 1 749 ? -14.445 -11.646 27.942 1.00 91.25 749 GLN A C 1
ATOM 5732 O O . GLN A 1 749 ? -13.872 -12.349 27.127 1.00 91.25 749 GLN A O 1
ATOM 5737 N N . THR A 1 750 ? -15.086 -10.536 27.572 1.00 92.69 750 THR A N 1
ATOM 5738 C CA . THR A 1 750 ? -15.178 -10.104 26.160 1.00 92.69 750 THR A CA 1
ATOM 5739 C C . THR A 1 750 ? -14.345 -8.850 25.911 1.00 92.69 750 THR A C 1
ATOM 5741 O O . THR A 1 750 ? -13.607 -8.743 24.937 1.00 92.69 750 THR A O 1
ATOM 5744 N N . LEU A 1 751 ? -14.428 -7.897 26.837 1.00 92.12 751 LEU A N 1
ATOM 5745 C CA . LEU A 1 751 ? -13.883 -6.552 26.705 1.00 92.12 751 LEU A CA 1
ATOM 5746 C C . LEU A 1 751 ? -12.361 -6.496 26.434 1.00 92.12 751 LEU A C 1
ATOM 5748 O O . LEU A 1 751 ? -11.962 -5.745 25.544 1.00 92.12 751 LEU A O 1
ATOM 5752 N N . PRO A 1 752 ? -11.494 -7.279 27.109 1.00 90.75 752 PRO A N 1
ATOM 5753 C CA . PRO A 1 752 ? -10.054 -7.282 26.818 1.00 90.75 752 PRO A CA 1
ATOM 5754 C C . PRO A 1 752 ? -9.656 -7.694 25.395 1.00 90.75 752 PRO A C 1
ATOM 5756 O O . PRO A 1 752 ? -8.555 -7.367 24.954 1.00 90.75 752 PRO A O 1
ATOM 5759 N N . TRP A 1 753 ? -10.527 -8.414 24.689 1.00 89.38 753 TRP A N 1
ATOM 5760 C CA . TRP A 1 753 ? -10.296 -8.921 23.333 1.00 89.38 753 TRP A CA 1
ATOM 5761 C C . TRP A 1 753 ? -10.966 -8.056 22.258 1.00 89.38 753 TRP A C 1
ATOM 5763 O O . TRP A 1 753 ? -10.863 -8.355 21.065 1.00 89.38 753 TRP A O 1
ATOM 5773 N N . CYS A 1 754 ? -11.663 -6.993 22.669 1.00 91.50 754 CYS A N 1
ATOM 5774 C CA . CYS A 1 754 ? -12.317 -6.067 21.762 1.00 91.50 754 CYS A CA 1
ATOM 5775 C C . CYS A 1 754 ? -11.336 -5.045 21.188 1.00 91.50 754 CYS A C 1
ATOM 5777 O O . CYS A 1 754 ? -10.452 -4.538 21.882 1.00 91.50 754 CYS A O 1
ATOM 5779 N N . THR A 1 755 ? -11.569 -4.647 19.946 1.00 91.56 755 THR A N 1
ATOM 5780 C CA . THR A 1 755 ? -11.072 -3.374 19.421 1.00 91.56 755 THR A CA 1
ATOM 5781 C C . THR A 1 755 ? -11.888 -2.194 19.958 1.00 91.56 755 THR A C 1
ATOM 5783 O O . THR A 1 755 ? -12.896 -2.374 20.648 1.00 91.56 755 THR A O 1
ATOM 5786 N N . MET A 1 756 ? -11.477 -0.959 19.648 1.00 89.75 756 MET A N 1
ATOM 5787 C CA . MET A 1 756 ? -12.220 0.235 20.075 1.00 89.75 756 MET A CA 1
ATOM 5788 C C . MET A 1 756 ? -13.641 0.265 19.483 1.00 89.75 756 MET A C 1
ATOM 5790 O O . MET A 1 756 ? -14.582 0.686 20.159 1.00 89.75 756 MET A O 1
ATOM 5794 N N . GLU A 1 757 ? -13.817 -0.208 18.245 1.00 89.44 757 GLU A N 1
ATOM 5795 C CA . GLU A 1 757 ? -15.135 -0.286 17.609 1.00 89.44 757 GLU A CA 1
ATOM 5796 C C . GLU A 1 757 ? -16.015 -1.380 18.216 1.00 89.44 757 GLU A C 1
ATOM 5798 O O . GLU A 1 757 ? -17.167 -1.113 18.564 1.00 89.44 757 GLU A O 1
ATOM 5803 N N . GLU A 1 758 ? -15.482 -2.596 18.377 1.00 91.75 758 GLU A N 1
ATOM 5804 C CA . GLU A 1 758 ? -16.199 -3.722 18.992 1.00 91.75 758 GLU A CA 1
ATOM 5805 C C . GLU A 1 758 ? -16.643 -3.380 20.421 1.00 91.75 758 GLU A C 1
ATOM 5807 O O . GLU A 1 758 ? -17.785 -3.640 20.816 1.00 91.75 758 GLU A O 1
ATOM 5812 N N . TRP A 1 759 ? -15.766 -2.710 21.174 1.00 93.06 759 TRP A N 1
ATOM 5813 C CA . TRP A 1 759 ? -16.069 -2.182 22.499 1.00 93.06 759 TRP A CA 1
ATOM 5814 C C . TRP A 1 759 ? -17.228 -1.183 22.448 1.00 93.06 759 TRP A C 1
ATOM 5816 O O . TRP A 1 759 ? -18.174 -1.281 23.230 1.00 93.06 759 TRP A O 1
ATOM 5826 N N . GLY A 1 760 ? -17.190 -0.238 21.504 1.00 92.56 760 GLY A N 1
ATOM 5827 C CA . GLY A 1 760 ? -18.256 0.742 21.295 1.00 92.56 760 GLY A CA 1
ATOM 5828 C C . GLY A 1 760 ? -19.608 0.102 20.959 1.00 92.56 760 GLY A C 1
ATOM 5829 O O . GLY A 1 760 ? -20.627 0.507 21.525 1.00 92.56 760 GLY A O 1
ATOM 5830 N N . ARG A 1 761 ? -19.636 -0.924 20.093 1.00 92.69 761 ARG A N 1
ATOM 5831 C CA . ARG A 1 761 ? -20.863 -1.676 19.754 1.00 92.69 761 ARG A CA 1
ATOM 5832 C C . ARG A 1 761 ? -21.459 -2.356 20.988 1.00 92.69 761 ARG A C 1
ATOM 5834 O O . ARG A 1 761 ? -22.647 -2.179 21.267 1.00 92.69 761 ARG A O 1
ATOM 5841 N N . LEU A 1 762 ? -20.632 -3.045 21.778 1.00 94.88 762 LEU A N 1
ATOM 5842 C CA . LEU A 1 762 ? -21.087 -3.697 23.007 1.00 94.88 762 LEU A CA 1
ATOM 5843 C C . LEU A 1 762 ? -21.581 -2.679 24.044 1.00 94.88 762 LEU A C 1
ATOM 5845 O O . LEU A 1 762 ? -22.647 -2.866 24.630 1.00 94.88 762 LEU A O 1
ATOM 5849 N N . LEU A 1 763 ? -20.864 -1.567 24.246 1.00 94.75 763 LEU A N 1
ATOM 5850 C CA . LEU A 1 763 ? -21.308 -0.522 25.171 1.00 94.75 763 LEU A CA 1
ATOM 5851 C C . LEU A 1 763 ? -22.616 0.135 24.737 1.00 94.75 763 LEU A C 1
ATOM 5853 O O . LEU A 1 763 ? -23.424 0.468 25.600 1.00 94.75 763 LEU A O 1
ATOM 5857 N N . ARG A 1 764 ? -22.861 0.292 23.432 1.00 94.25 764 ARG A N 1
ATOM 5858 C CA . ARG A 1 764 ? -24.157 0.759 22.926 1.00 94.25 764 ARG A CA 1
ATOM 5859 C C . ARG A 1 764 ? -25.276 -0.191 23.346 1.00 94.25 764 ARG A C 1
ATOM 5861 O O . ARG A 1 764 ? -26.257 0.261 23.925 1.00 94.25 764 ARG A O 1
ATOM 5868 N N . ALA A 1 765 ? -25.090 -1.499 23.169 1.00 94.50 765 ALA A N 1
ATOM 5869 C CA . ALA A 1 765 ? -26.071 -2.489 23.608 1.00 94.50 765 ALA A CA 1
ATOM 5870 C C . ALA A 1 765 ? -26.294 -2.472 25.132 1.00 94.50 765 ALA A C 1
ATOM 5872 O O . ALA A 1 765 ? -27.422 -2.582 25.610 1.00 94.50 765 ALA A O 1
ATOM 5873 N N . VAL A 1 766 ? -25.233 -2.270 25.914 1.00 95.19 766 VAL A N 1
ATOM 5874 C CA . VAL A 1 766 ? -25.328 -2.137 27.375 1.00 95.19 766 VAL A CA 1
ATOM 5875 C C . VAL A 1 766 ? -26.080 -0.867 27.788 1.00 95.19 766 VAL A C 1
ATOM 5877 O O . VAL A 1 766 ? -26.887 -0.927 28.716 1.00 95.19 766 VAL A O 1
ATOM 5880 N N . ARG A 1 767 ? -25.868 0.270 27.110 1.00 94.31 767 ARG A N 1
ATOM 5881 C CA . ARG A 1 767 ? -26.632 1.510 27.355 1.00 94.31 767 ARG A CA 1
ATOM 5882 C C . ARG A 1 767 ? -28.125 1.290 27.114 1.00 94.31 767 ARG A C 1
ATOM 5884 O O . ARG A 1 767 ? -28.917 1.611 27.996 1.00 94.31 767 ARG A O 1
ATOM 5891 N N . GLU A 1 768 ? -28.496 0.633 26.018 1.00 94.31 768 GLU A N 1
ATOM 5892 C CA . GLU A 1 768 ? -29.895 0.277 25.732 1.00 94.31 768 GLU A CA 1
ATOM 5893 C C . GLU A 1 768 ? -30.509 -0.603 26.834 1.00 94.31 768 GLU A C 1
ATOM 5895 O O . GLU A 1 768 ? -31.650 -0.400 27.256 1.00 94.31 768 GLU A O 1
ATOM 5900 N N . LEU A 1 769 ? -29.749 -1.557 27.384 1.00 94.38 769 LEU A N 1
ATOM 5901 C CA . LEU A 1 769 ? -30.208 -2.357 28.526 1.00 94.38 769 LEU A CA 1
ATOM 5902 C C . LEU A 1 769 ? -30.379 -1.525 29.810 1.00 94.38 769 LEU A C 1
ATOM 5904 O O . LEU A 1 769 ? -31.284 -1.801 30.603 1.00 94.38 769 LEU A O 1
ATOM 5908 N N . LEU A 1 770 ? -29.528 -0.519 30.040 1.00 93.56 770 LEU A N 1
ATOM 5909 C CA . LEU A 1 770 ? -29.639 0.386 31.189 1.00 93.56 770 LEU A CA 1
ATOM 5910 C C . LEU A 1 770 ? -30.859 1.305 31.073 1.00 93.56 770 LEU A C 1
ATOM 5912 O O . LEU A 1 770 ? -31.550 1.505 32.077 1.00 93.56 770 LEU A O 1
ATOM 5916 N N . GLU A 1 771 ? -31.107 1.845 29.880 1.00 91.88 771 GLU A N 1
ATOM 5917 C CA . GLU A 1 771 ? -32.195 2.782 29.577 1.00 91.88 771 GLU A CA 1
ATOM 5918 C C . GLU A 1 771 ? -33.558 2.091 29.542 1.00 91.88 771 GLU A C 1
ATOM 5920 O O . GLU A 1 771 ? -34.518 2.594 30.124 1.00 91.88 771 GLU A O 1
ATOM 5925 N N . SER A 1 772 ? -33.627 0.885 28.971 1.00 90.25 772 SER A N 1
ATOM 5926 C CA . SER A 1 772 ? -34.834 0.045 28.992 1.00 90.25 772 SER A CA 1
ATOM 5927 C C . SER A 1 772 ? -35.136 -0.580 30.361 1.00 90.25 772 SER A C 1
ATOM 5929 O O . SER A 1 772 ? -36.166 -1.229 30.523 1.00 90.25 772 SER A O 1
ATOM 5931 N N . GLY A 1 773 ? -34.250 -0.418 31.353 1.00 86.50 773 GLY A N 1
ATOM 5932 C CA . GLY A 1 773 ? -34.417 -0.976 32.700 1.00 86.50 773 GLY A CA 1
ATOM 5933 C C . GLY A 1 773 ? -34.191 -2.490 32.801 1.00 86.50 773 GLY A C 1
ATOM 5934 O O . GLY A 1 773 ? -34.419 -3.071 33.859 1.00 86.50 773 GLY A O 1
ATOM 5935 N N . ARG A 1 774 ? -33.713 -3.130 31.728 1.00 89.56 774 ARG A N 1
ATOM 5936 C CA . ARG A 1 774 ? -33.458 -4.579 31.650 1.00 89.56 774 ARG A CA 1
ATOM 5937 C C . ARG A 1 774 ? -32.162 -5.006 32.329 1.00 89.56 774 ARG A C 1
ATOM 5939 O O . ARG A 1 774 ? -32.018 -6.161 32.711 1.00 89.56 774 ARG A O 1
ATOM 5946 N N . LEU A 1 775 ? -31.226 -4.078 32.489 1.00 92.50 775 LEU A N 1
ATOM 5947 C CA . LEU A 1 775 ? -30.014 -4.266 33.272 1.00 92.50 775 LEU A CA 1
ATOM 5948 C C . LEU A 1 775 ? -30.122 -3.440 34.544 1.00 92.50 775 LEU A C 1
ATOM 5950 O O . LEU A 1 775 ? -30.281 -2.223 34.470 1.00 92.50 775 LEU A O 1
ATOM 5954 N N . TYR A 1 776 ? -29.997 -4.074 35.711 1.00 89.81 776 TYR A N 1
ATOM 5955 C CA . TYR A 1 776 ? -29.940 -3.373 36.992 1.00 89.81 776 TYR A CA 1
ATOM 5956 C C . TYR A 1 776 ? -28.487 -3.110 37.391 1.00 89.81 776 TYR A C 1
ATOM 5958 O O . TYR A 1 776 ? -27.696 -4.042 37.530 1.00 89.81 776 TYR A O 1
ATOM 5966 N N . VAL A 1 777 ? -28.154 -1.837 37.607 1.00 89.44 777 VAL A N 1
ATOM 5967 C CA . VAL A 1 777 ? -26.856 -1.398 38.138 1.00 89.44 777 VAL A CA 1
ATOM 5968 C C . VAL A 1 777 ? -27.149 -0.310 39.162 1.00 89.44 777 VAL A C 1
ATOM 5970 O O . VAL A 1 777 ? -27.767 0.693 38.786 1.00 89.44 777 VAL A O 1
ATOM 5973 N N . PRO A 1 778 ? -26.772 -0.496 40.436 1.00 83.88 778 PRO A N 1
ATOM 5974 C CA . PRO A 1 778 ? -27.012 0.504 41.463 1.00 83.88 778 PRO A CA 1
ATOM 5975 C C . PRO A 1 778 ? -26.135 1.737 41.221 1.00 83.88 778 PRO A C 1
ATOM 5977 O O . PRO A 1 778 ? -25.035 1.628 40.686 1.00 83.88 778 PRO A O 1
ATOM 5980 N N . TYR A 1 779 ? -26.558 2.899 41.719 1.00 74.44 779 TYR A N 1
ATOM 5981 C CA . TYR A 1 779 ? -25.754 4.134 41.740 1.00 74.44 779 TYR A CA 1
ATOM 5982 C C . TYR A 1 779 ? -24.544 4.081 42.693 1.00 74.44 779 TYR A C 1
ATOM 5984 O O . TYR A 1 779 ? -24.081 5.131 43.116 1.00 74.44 779 TYR A O 1
ATOM 5992 N N . SER A 1 780 ? -24.094 2.872 43.061 1.00 67.00 780 SER A N 1
ATOM 5993 C CA . SER A 1 780 ? -23.025 2.538 44.012 1.00 67.00 780 SER A CA 1
ATOM 5994 C C . SER A 1 780 ? -22.099 3.714 44.308 1.00 67.00 780 SER A C 1
ATOM 5996 O O . SER A 1 780 ? -21.178 3.993 43.546 1.00 67.00 780 SER A O 1
ATOM 5998 N N . LEU A 1 781 ? -22.331 4.364 45.444 1.00 63.44 781 LEU A N 1
ATOM 5999 C CA . LEU A 1 781 ? -21.512 5.461 45.926 1.00 63.44 781 LEU A CA 1
ATOM 6000 C C . LEU A 1 781 ? -20.351 4.903 46.750 1.00 63.44 781 LEU A C 1
ATOM 6002 O O . LEU A 1 781 ? -20.328 5.055 47.965 1.00 63.44 781 LEU A O 1
ATOM 6006 N N . GLU A 1 782 ? -19.381 4.243 46.112 1.00 68.50 782 GLU A N 1
ATOM 6007 C CA . GLU A 1 782 ? -18.199 3.739 46.845 1.00 68.50 782 GLU A CA 1
ATOM 6008 C C . GLU A 1 782 ? -17.465 4.848 47.611 1.00 68.50 782 GLU A C 1
ATOM 6010 O O . GLU A 1 782 ? -16.749 4.577 48.570 1.00 68.50 782 GLU A O 1
ATOM 6015 N N . TYR A 1 783 ? -17.665 6.096 47.188 1.00 72.56 783 TYR A N 1
ATOM 6016 C CA . TYR A 1 783 ? -16.979 7.269 47.703 1.00 72.56 783 TYR A CA 1
ATOM 6017 C C . TYR A 1 783 ? -17.875 8.262 48.445 1.00 72.56 783 TYR A C 1
ATOM 6019 O O . TYR A 1 783 ? -17.401 9.338 48.808 1.00 72.56 783 TYR A O 1
ATOM 6027 N N . VAL A 1 784 ? -19.166 7.961 48.622 1.00 70.00 784 VAL A N 1
ATOM 6028 C CA . VAL A 1 784 ? -20.097 8.862 49.314 1.00 70.00 784 VAL A CA 1
ATOM 6029 C C . VAL A 1 784 ? -21.004 8.054 50.233 1.00 70.00 784 VAL A C 1
ATOM 6031 O O . VAL A 1 784 ? -21.723 7.170 49.783 1.00 70.00 784 VAL A O 1
ATOM 6034 N N . ASP A 1 785 ? -21.016 8.404 51.518 1.00 64.25 785 ASP A N 1
ATOM 6035 C CA . ASP A 1 785 ? -21.777 7.672 52.541 1.00 64.25 785 ASP A CA 1
ATOM 6036 C C . ASP A 1 785 ? -23.303 7.799 52.374 1.00 64.25 785 ASP A C 1
ATOM 6038 O O . ASP A 1 785 ? -24.062 6.948 52.839 1.00 64.25 785 ASP A O 1
ATOM 6042 N N . PHE A 1 786 ? -23.771 8.856 51.699 1.00 68.50 786 PHE A N 1
ATOM 6043 C CA . PHE A 1 786 ? -25.191 9.142 51.493 1.00 68.50 786 PHE A CA 1
ATOM 6044 C C . PHE A 1 786 ? -25.466 9.640 50.074 1.00 68.50 786 PHE A C 1
ATOM 6046 O O . PHE A 1 786 ? -24.693 10.421 49.515 1.00 68.50 786 PHE A O 1
ATOM 6053 N N . LEU A 1 787 ? -26.606 9.233 49.504 1.00 67.44 787 LEU A N 1
ATOM 6054 C CA . LEU A 1 787 ? -27.064 9.759 48.219 1.00 67.44 787 LEU A CA 1
ATOM 6055 C C . LEU A 1 787 ? -27.349 11.262 48.364 1.00 67.44 787 LEU A C 1
ATOM 6057 O O . LEU A 1 787 ? -28.137 11.639 49.239 1.00 67.44 787 LEU A O 1
ATOM 6061 N N . PRO A 1 788 ? -26.732 12.132 47.548 1.00 74.75 788 PRO A N 1
ATOM 6062 C CA . PRO A 1 788 ? -27.016 13.555 47.630 1.00 74.75 788 PRO A CA 1
ATOM 6063 C C . PRO A 1 788 ? -28.475 13.828 47.238 1.00 74.75 788 PRO A C 1
ATOM 6065 O O . PRO A 1 788 ? -29.060 13.103 46.431 1.00 74.75 788 PRO A O 1
ATOM 6068 N N . LEU A 1 789 ? -29.061 14.901 47.780 1.00 80.69 789 LEU A N 1
ATOM 6069 C CA . LEU A 1 789 ? -30.403 15.386 47.421 1.00 80.69 789 LEU A CA 1
ATOM 6070 C C . LEU A 1 789 ? -30.390 16.076 46.037 1.00 80.69 789 LEU A C 1
ATOM 6072 O O . LEU A 1 789 ? -30.743 17.247 45.916 1.00 80.69 789 LEU A O 1
ATOM 6076 N N . LEU A 1 790 ? -29.921 15.359 45.014 1.00 83.56 790 LEU A N 1
ATOM 6077 C CA . LEU A 1 790 ? -29.762 15.801 43.627 1.00 83.56 790 LEU A CA 1
ATOM 6078 C C . LEU A 1 790 ? -30.629 14.949 42.696 1.00 83.56 790 LEU A C 1
ATOM 6080 O O . LEU A 1 790 ? -30.815 13.753 42.933 1.00 83.56 790 LEU A O 1
ATOM 6084 N N . ASP A 1 791 ? -31.128 15.541 41.609 1.00 85.75 791 ASP A N 1
ATOM 6085 C CA . ASP A 1 791 ? -31.884 14.791 40.602 1.00 85.75 791 ASP A CA 1
ATOM 6086 C C . ASP A 1 791 ? -30.943 14.133 39.585 1.00 85.75 791 ASP A C 1
ATOM 6088 O O . ASP A 1 791 ? -30.670 14.675 38.520 1.00 85.75 791 ASP A O 1
ATOM 6092 N N . LEU A 1 792 ? -30.448 12.934 39.898 1.00 86.44 792 LEU A N 1
ATOM 6093 C CA . LEU A 1 792 ? -29.505 12.214 39.031 1.00 86.44 792 LEU A CA 1
ATOM 6094 C C . LEU A 1 792 ? -30.160 11.530 37.816 1.00 86.44 792 LEU A C 1
ATOM 6096 O O . LEU A 1 792 ? -29.446 10.959 36.993 1.00 86.44 792 LEU A O 1
ATOM 6100 N N . ARG A 1 793 ? -31.494 11.586 37.661 1.00 86.44 793 ARG A N 1
ATOM 6101 C CA . ARG A 1 793 ? -32.212 10.926 36.550 1.00 86.44 793 ARG A CA 1
ATOM 6102 C C . ARG A 1 793 ? -31.694 11.316 35.154 1.00 86.44 793 ARG A C 1
ATOM 6104 O O . ARG A 1 793 ? -31.543 10.407 34.340 1.00 86.44 793 ARG A O 1
ATOM 6111 N N . PRO A 1 794 ? -31.361 12.591 34.852 1.00 87.62 794 PRO A N 1
ATOM 6112 C CA . PRO A 1 794 ? -30.840 12.982 33.536 1.00 87.62 794 PRO A CA 1
ATOM 6113 C C . PRO A 1 794 ? -29.493 12.334 33.174 1.00 87.62 794 PRO A C 1
ATOM 6115 O O . PRO A 1 794 ? -29.169 12.197 31.993 1.00 87.62 794 PRO A O 1
ATOM 6118 N N . PHE A 1 795 ? -28.727 11.920 34.187 1.00 88.75 795 PHE A N 1
ATOM 6119 C CA . PHE A 1 795 ? -27.385 11.341 34.063 1.00 88.75 795 PHE A CA 1
ATOM 6120 C C . PHE A 1 795 ? -27.341 9.864 34.480 1.00 88.75 795 PHE A C 1
ATOM 6122 O O . PHE A 1 795 ? -26.273 9.306 34.748 1.00 88.75 795 PHE A O 1
ATOM 6129 N N . ALA A 1 796 ? -28.514 9.232 34.592 1.00 89.06 796 ALA A N 1
ATOM 6130 C CA . ALA A 1 796 ? -28.648 7.890 35.130 1.00 89.06 796 ALA A CA 1
ATOM 6131 C C . ALA A 1 796 ? -27.860 6.859 34.318 1.00 89.06 796 ALA A C 1
ATOM 6133 O O . ALA A 1 796 ? -27.184 6.011 34.898 1.00 89.06 796 ALA A O 1
ATOM 6134 N N . CYS A 1 797 ? -27.937 6.944 32.989 1.00 91.88 797 CYS A N 1
ATOM 6135 C CA . CYS A 1 797 ? -27.256 6.031 32.078 1.00 91.88 797 CYS A CA 1
ATOM 6136 C C . CYS A 1 797 ? -25.730 6.145 32.221 1.00 91.88 797 CYS A C 1
ATOM 6138 O O . CYS A 1 797 ? -25.065 5.145 32.482 1.00 91.88 797 CYS A O 1
ATOM 6140 N N . GLU A 1 798 ? -25.181 7.362 32.161 1.00 91.88 798 GLU A N 1
ATOM 6141 C CA . GLU A 1 798 ? -23.740 7.622 32.252 1.00 91.88 798 GLU A CA 1
ATOM 6142 C C . GLU A 1 798 ? -23.157 7.172 33.592 1.00 91.88 798 GLU A C 1
ATOM 6144 O O . GLU A 1 798 ? -22.128 6.493 33.638 1.00 91.88 798 GLU A O 1
ATOM 6149 N N . LEU A 1 799 ? -23.835 7.511 34.693 1.00 90.69 799 LEU A N 1
ATOM 6150 C CA . LEU A 1 799 ? -23.374 7.150 36.027 1.00 90.69 799 LEU A CA 1
ATOM 6151 C C . LEU A 1 799 ? -23.402 5.629 36.219 1.00 90.69 799 LEU A C 1
ATOM 6153 O O . LEU A 1 799 ? -22.400 5.049 36.638 1.00 90.69 799 LEU A O 1
ATOM 6157 N N . ARG A 1 800 ? -24.508 4.969 35.855 1.00 92.44 800 ARG A N 1
ATOM 6158 C CA . ARG A 1 800 ? -24.658 3.510 35.982 1.00 92.44 800 ARG A CA 1
ATOM 6159 C C . ARG A 1 800 ? -23.695 2.752 35.075 1.00 92.44 800 ARG A C 1
ATOM 6161 O O . ARG A 1 800 ? -23.132 1.753 35.511 1.00 92.44 800 ARG A O 1
ATOM 6168 N N . LEU A 1 801 ? -23.447 3.240 33.861 1.00 94.19 801 LEU A N 1
ATOM 6169 C CA . LEU A 1 801 ? -22.441 2.657 32.979 1.00 94.19 801 LEU A CA 1
ATOM 6170 C C . LEU A 1 801 ? -21.039 2.773 33.584 1.00 94.19 801 LEU A C 1
ATOM 6172 O O . LEU A 1 801 ? -20.295 1.797 33.583 1.00 94.19 801 LEU A O 1
ATOM 6176 N N . SER A 1 802 ? -20.689 3.933 34.149 1.00 93.94 802 SER A N 1
ATOM 6177 C CA . SER A 1 802 ? -19.381 4.114 34.786 1.00 93.94 802 SER A CA 1
ATOM 6178 C C . SER A 1 802 ? -19.183 3.184 35.988 1.00 93.94 802 SER A C 1
ATOM 6180 O O . SER A 1 802 ? -18.108 2.613 36.146 1.00 93.94 802 SER A O 1
ATOM 6182 N N . VAL A 1 803 ? -20.237 2.964 36.785 1.00 93.44 803 VAL A N 1
ATOM 6183 C CA . VAL A 1 803 ? -20.222 2.002 37.894 1.00 93.44 803 VAL A CA 1
ATOM 6184 C C . VAL A 1 803 ? -20.050 0.582 37.364 1.00 93.44 803 VAL A C 1
ATOM 6186 O O . VAL A 1 803 ? -19.227 -0.162 37.888 1.00 93.44 803 VAL A O 1
ATOM 6189 N N . LEU A 1 804 ? -20.797 0.192 36.328 1.00 94.75 804 LEU A N 1
ATOM 6190 C CA . LEU A 1 804 ? -20.677 -1.136 35.728 1.00 94.75 804 LEU A CA 1
ATOM 6191 C C . LEU A 1 804 ? -19.253 -1.395 35.230 1.00 94.75 804 LEU A C 1
ATOM 6193 O O . LEU A 1 804 ? -18.677 -2.423 35.570 1.00 94.75 804 LEU A O 1
ATOM 6197 N N . LEU A 1 805 ? -18.671 -0.452 34.484 1.00 95.19 805 LEU A N 1
ATOM 6198 C CA . LEU A 1 805 ? -17.301 -0.566 33.983 1.00 95.19 805 LEU A CA 1
ATOM 6199 C C . LEU A 1 805 ? -16.277 -0.644 35.117 1.00 95.19 805 LEU A C 1
ATOM 6201 O O . LEU A 1 805 ? -15.368 -1.468 35.050 1.00 95.19 805 LEU A O 1
ATOM 6205 N N . LEU A 1 806 ? -16.454 0.144 36.182 1.00 94.56 806 LEU A N 1
ATOM 6206 C CA . LEU A 1 806 ? -15.631 0.024 37.382 1.00 94.56 806 LEU A CA 1
ATOM 6207 C C . LEU A 1 806 ? -15.722 -1.388 37.974 1.00 94.56 806 LEU A C 1
ATOM 6209 O O . LEU A 1 806 ? -14.692 -1.980 38.277 1.00 94.56 806 LEU A O 1
ATOM 6213 N N . ARG A 1 807 ? -16.927 -1.960 38.104 1.00 93.75 807 ARG A N 1
ATOM 6214 C CA . ARG A 1 807 ? -17.099 -3.323 38.635 1.00 93.75 807 ARG A CA 1
ATOM 6215 C C . ARG A 1 807 ? -16.491 -4.394 37.733 1.00 93.75 807 ARG A C 1
ATOM 6217 O O . ARG A 1 807 ? -15.904 -5.345 38.242 1.00 93.75 807 ARG A O 1
ATOM 6224 N N . VAL A 1 808 ? -16.605 -4.236 36.416 1.00 94.94 808 VAL A N 1
ATOM 6225 C CA . VAL A 1 808 ? -15.970 -5.136 35.445 1.00 94.94 808 VAL A CA 1
ATOM 6226 C C . VAL A 1 808 ? -14.450 -5.096 35.598 1.00 94.94 808 VAL A C 1
ATOM 6228 O O . VAL A 1 808 ? -13.820 -6.144 35.702 1.00 94.94 808 VAL A O 1
ATOM 6231 N N . LEU A 1 809 ? -13.862 -3.903 35.697 1.00 94.12 809 LEU A N 1
ATOM 6232 C CA . LEU A 1 809 ? -12.418 -3.739 35.874 1.00 94.12 809 LEU A CA 1
ATOM 6233 C C . LEU A 1 809 ? -11.940 -4.176 37.262 1.00 94.12 809 LEU A C 1
ATOM 6235 O O . LEU A 1 809 ? -10.837 -4.694 37.385 1.00 94.12 809 LEU A O 1
ATOM 6239 N N . GLN A 1 810 ? -12.772 -4.048 38.296 1.00 93.06 810 GLN A N 1
ATOM 6240 C CA . GLN A 1 810 ? -12.479 -4.609 39.613 1.00 93.06 810 GLN A CA 1
ATOM 6241 C C . GLN A 1 810 ? -12.402 -6.136 39.594 1.00 93.06 810 GLN A C 1
ATOM 6243 O O . GLN A 1 810 ? -11.531 -6.707 40.245 1.00 93.06 810 GLN A O 1
ATOM 6248 N N . LEU A 1 811 ? -13.293 -6.794 38.844 1.00 93.31 811 LEU A N 1
ATOM 6249 C CA . LEU A 1 811 ? -13.238 -8.241 38.651 1.00 93.31 811 LEU A CA 1
ATOM 6250 C C . LEU A 1 811 ? -12.019 -8.643 37.809 1.00 93.31 811 LEU A C 1
ATOM 6252 O O . LEU A 1 811 ? -11.323 -9.593 38.162 1.00 93.31 811 LEU A O 1
ATOM 6256 N N . LEU A 1 812 ? -11.758 -7.915 36.721 1.00 92.62 812 LEU A N 1
ATOM 6257 C CA . LEU A 1 812 ? -10.659 -8.201 35.801 1.00 92.62 812 LEU A CA 1
ATOM 6258 C C . LEU A 1 812 ? -9.286 -7.990 36.453 1.00 92.62 812 LEU A C 1
ATOM 6260 O O . LEU A 1 812 ? -8.409 -8.819 36.279 1.00 92.62 812 LEU A O 1
ATOM 6264 N N . CYS A 1 813 ? -9.091 -6.933 37.242 1.00 91.50 813 CYS A N 1
ATOM 6265 C CA . CYS A 1 813 ? -7.843 -6.708 37.983 1.00 91.50 813 CYS A CA 1
ATOM 6266 C C . CYS A 1 813 ? -7.803 -7.454 39.333 1.00 91.50 813 CYS A C 1
ATOM 6268 O O . CYS A 1 813 ? -6.923 -7.202 40.155 1.00 91.50 813 CYS A O 1
ATOM 6270 N N . GLY A 1 814 ? -8.781 -8.320 39.613 1.00 90.94 814 GLY A N 1
ATOM 6271 C CA . GLY A 1 814 ? -8.796 -9.146 40.815 1.00 90.94 814 GLY A CA 1
ATOM 6272 C C . GLY A 1 814 ? -7.807 -10.311 40.723 1.00 90.94 814 GLY A C 1
ATOM 6273 O O . GLY A 1 814 ? -7.428 -10.741 39.637 1.00 90.94 814 GLY A O 1
ATOM 6274 N N . ALA A 1 815 ? -7.455 -10.895 41.870 1.00 86.81 815 ALA A N 1
ATOM 6275 C CA . ALA A 1 815 ? -6.473 -11.985 41.956 1.00 86.81 815 ALA A CA 1
ATOM 6276 C C . ALA A 1 815 ? -6.811 -13.225 41.098 1.00 86.81 815 ALA A C 1
ATOM 6278 O O . ALA A 1 815 ? -5.929 -14.001 40.757 1.00 86.81 815 ALA A O 1
ATOM 6279 N N . SER A 1 816 ? -8.083 -13.435 40.741 1.00 87.56 816 SER A N 1
ATOM 6280 C CA . SER A 1 816 ? -8.502 -14.550 39.876 1.00 87.56 816 SER A CA 1
ATOM 6281 C C . SER A 1 816 ? -8.135 -14.370 38.398 1.00 87.56 816 SER A C 1
ATOM 6283 O O . SER A 1 816 ? -8.176 -15.346 37.654 1.00 87.56 816 SER A O 1
ATOM 6285 N N . CYS A 1 817 ? -7.808 -13.146 37.982 1.00 88.44 817 CYS A N 1
ATOM 6286 C CA . CYS A 1 817 ? -7.630 -12.755 36.584 1.00 88.44 817 CYS A CA 1
ATOM 6287 C C . CYS A 1 817 ? -6.284 -12.041 36.340 1.00 88.44 817 CYS A C 1
ATOM 6289 O O . CYS A 1 817 ? -6.034 -11.566 35.236 1.00 88.44 817 CYS A O 1
ATOM 6291 N N . GLU A 1 818 ? -5.412 -11.957 37.351 1.00 81.69 818 GLU A N 1
ATOM 6292 C CA . GLU A 1 818 ? -4.138 -11.219 37.293 1.00 81.69 818 GLU A CA 1
ATOM 6293 C C . GLU A 1 818 ? -3.231 -11.701 36.143 1.00 81.69 818 GLU A C 1
ATOM 6295 O O . GLU A 1 818 ? -2.626 -10.887 35.446 1.00 81.69 818 GLU A O 1
ATOM 6300 N N . ASP A 1 819 ? -3.239 -13.011 35.876 1.00 84.75 819 ASP A N 1
ATOM 6301 C CA . ASP A 1 819 ? -2.448 -13.662 34.824 1.00 84.75 819 ASP A CA 1
ATOM 6302 C C . ASP A 1 819 ? -3.164 -13.764 33.462 1.00 84.75 819 ASP A C 1
ATOM 6304 O O . ASP A 1 819 ? -2.632 -14.365 32.530 1.00 84.75 819 ASP A O 1
ATOM 6308 N N . TRP A 1 820 ? -4.375 -13.209 33.309 1.00 87.44 820 TRP A N 1
ATOM 6309 C CA . TRP A 1 820 ? -5.123 -13.313 32.044 1.00 87.44 820 TRP A CA 1
ATOM 6310 C C . TRP A 1 820 ? -4.508 -12.500 30.908 1.00 87.44 820 TRP A C 1
ATOM 6312 O O . TRP A 1 820 ? -4.686 -12.847 29.743 1.00 87.44 820 TRP A O 1
ATOM 6322 N N . LEU A 1 821 ? -3.821 -11.400 31.230 1.00 88.81 821 LEU A N 1
ATOM 6323 C CA . LEU A 1 821 ? -3.298 -10.472 30.236 1.00 88.81 821 LEU A CA 1
ATOM 6324 C C . LEU A 1 821 ? -1.813 -10.181 30.474 1.00 88.81 821 LEU A C 1
ATOM 6326 O O . LEU A 1 821 ? -1.403 -9.890 31.601 1.00 88.81 821 LEU A O 1
ATOM 6330 N N . PRO A 1 822 ? -0.994 -10.150 29.410 1.00 89.00 822 PRO A N 1
ATOM 6331 C CA . PRO A 1 822 ? 0.350 -9.602 29.491 1.00 89.00 822 PRO A CA 1
ATOM 6332 C C . PRO A 1 822 ? 0.294 -8.075 29.663 1.00 89.00 822 PRO A C 1
ATOM 6334 O O . PRO A 1 822 ? -0.736 -7.435 29.441 1.00 89.00 822 PRO A O 1
ATOM 6337 N N . ALA A 1 823 ? 1.435 -7.444 29.962 1.00 87.81 823 ALA A N 1
ATOM 6338 C CA . ALA A 1 823 ? 1.524 -5.986 30.130 1.00 87.81 823 ALA A CA 1
ATOM 6339 C C . ALA A 1 823 ? 0.907 -5.195 28.956 1.00 87.81 823 ALA A C 1
ATOM 6341 O O . ALA A 1 823 ? 0.210 -4.209 29.168 1.00 87.81 823 ALA A O 1
ATOM 6342 N N . ARG A 1 824 ? 1.097 -5.649 27.709 1.00 87.06 824 ARG A N 1
ATOM 6343 C CA . ARG A 1 824 ? 0.488 -5.011 26.526 1.00 87.06 824 ARG A CA 1
ATOM 6344 C C . ARG A 1 824 ? -1.044 -5.084 26.526 1.00 87.06 824 ARG A C 1
ATOM 6346 O O . ARG A 1 824 ? -1.675 -4.091 26.181 1.00 87.06 824 ARG A O 1
ATOM 6353 N N . GLY A 1 825 ? -1.620 -6.198 26.977 1.00 89.19 825 GLY A N 1
ATOM 6354 C CA . GLY A 1 825 ? -3.070 -6.351 27.126 1.00 89.19 825 GLY A CA 1
ATOM 6355 C C . GLY A 1 825 ? -3.640 -5.391 28.169 1.00 89.19 825 GLY A C 1
ATOM 6356 O O . GLY A 1 825 ? -4.625 -4.706 27.911 1.00 89.19 825 GLY A O 1
ATOM 6357 N N . TRP A 1 826 ? -2.961 -5.226 29.309 1.00 91.31 826 TRP A N 1
ATOM 6358 C CA . TRP A 1 826 ? -3.351 -4.228 30.314 1.00 91.31 826 TRP A CA 1
ATOM 6359 C C . TRP A 1 826 ? -3.291 -2.793 29.784 1.00 91.31 826 TRP A C 1
ATOM 6361 O O . TRP A 1 826 ? -4.191 -1.995 30.058 1.00 91.31 826 TRP A O 1
ATOM 6371 N N . MET A 1 827 ? -2.273 -2.468 28.978 1.00 90.88 827 MET A N 1
ATOM 6372 C CA . MET A 1 827 ? -2.214 -1.170 28.305 1.00 90.88 827 MET A CA 1
ATOM 6373 C C . MET A 1 827 ? -3.397 -0.958 27.364 1.00 90.88 827 MET A C 1
ATOM 6375 O O . MET A 1 827 ? -3.984 0.124 27.380 1.00 90.88 827 MET A O 1
ATOM 6379 N N . HIS A 1 828 ? -3.769 -1.972 26.584 1.00 91.38 828 HIS A N 1
ATOM 6380 C CA . HIS A 1 828 ? -4.926 -1.925 25.689 1.00 91.38 828 HIS A CA 1
ATOM 6381 C C . HIS A 1 828 ? -6.237 -1.686 26.449 1.00 91.38 828 HIS A C 1
ATOM 6383 O O . HIS A 1 828 ? -6.963 -0.739 26.150 1.00 91.38 828 HIS A O 1
ATOM 6389 N N . VAL A 1 829 ? -6.487 -2.445 27.521 1.00 92.75 829 VAL A N 1
ATOM 6390 C CA . VAL A 1 829 ? -7.662 -2.261 28.394 1.00 92.75 829 VAL A CA 1
ATOM 6391 C C . VAL A 1 829 ? -7.722 -0.839 28.970 1.00 92.75 829 VAL A C 1
ATOM 6393 O O . VAL A 1 829 ? -8.787 -0.217 28.986 1.00 92.75 829 VAL A O 1
ATOM 6396 N N . GLY A 1 830 ? -6.581 -0.284 29.392 1.00 93.69 830 GLY A N 1
ATOM 6397 C CA . GLY A 1 830 ? -6.490 1.103 29.856 1.00 93.69 830 GLY A CA 1
ATOM 6398 C C . GLY A 1 830 ? -6.875 2.127 28.782 1.00 93.69 830 GLY A C 1
ATOM 6399 O O . GLY A 1 830 ? -7.580 3.096 29.081 1.00 93.69 830 GLY A O 1
ATOM 6400 N N . HIS A 1 831 ? -6.469 1.904 27.527 1.00 93.75 831 HIS A N 1
ATOM 6401 C CA . HIS A 1 831 ? -6.858 2.750 26.393 1.00 93.75 831 HIS A CA 1
ATOM 6402 C C . HIS A 1 831 ? -8.358 2.659 26.093 1.00 93.75 831 HIS A C 1
ATOM 6404 O O . HIS A 1 831 ? -9.003 3.702 25.947 1.00 93.75 831 HIS A O 1
ATOM 6410 N N . LEU A 1 832 ? -8.919 1.446 26.057 1.00 93.62 832 LEU A N 1
ATOM 6411 C CA . LEU A 1 832 ? -10.343 1.202 25.806 1.00 93.62 832 LEU A CA 1
ATOM 6412 C C . LEU A 1 832 ? -11.227 1.864 26.865 1.00 93.62 832 LEU A C 1
ATOM 6414 O O . LEU A 1 832 ? -12.155 2.606 26.536 1.00 93.62 832 LEU A O 1
ATOM 6418 N N . TYR A 1 833 ? -10.895 1.683 28.147 1.00 95.81 833 TYR A N 1
ATOM 6419 C CA . TYR A 1 833 ? -11.639 2.316 29.232 1.00 95.81 833 TYR A CA 1
ATOM 6420 C C . TYR A 1 833 ? -11.529 3.847 29.187 1.00 95.81 833 TYR A C 1
ATOM 6422 O O . TYR A 1 833 ? -12.543 4.538 29.290 1.00 95.81 833 TYR A O 1
ATOM 6430 N N . ALA A 1 834 ? -10.333 4.402 28.948 1.00 95.81 834 ALA A N 1
ATOM 6431 C CA . ALA A 1 834 ? -10.167 5.847 28.772 1.00 95.81 834 ALA A CA 1
ATOM 6432 C C . ALA A 1 834 ? -11.003 6.390 27.599 1.00 95.81 834 ALA A C 1
ATOM 6434 O O . ALA A 1 834 ? -11.544 7.494 27.682 1.00 95.81 834 ALA A O 1
ATOM 6435 N N . GLY A 1 835 ? -11.102 5.631 26.505 1.00 94.81 835 GLY A N 1
ATOM 6436 C CA . GLY A 1 835 ? -11.952 5.953 25.362 1.00 94.81 835 GLY A CA 1
ATOM 6437 C C . GLY A 1 835 ? -13.442 5.950 25.721 1.00 94.81 835 GLY A C 1
ATOM 6438 O O . GLY A 1 835 ? -14.135 6.922 25.428 1.00 94.81 835 GLY A O 1
ATOM 6439 N N . ALA A 1 836 ? -13.916 4.926 26.436 1.00 95.19 836 ALA A N 1
ATOM 6440 C CA . ALA A 1 836 ? -15.304 4.824 26.895 1.00 95.19 836 ALA A CA 1
ATOM 6441 C C . ALA A 1 836 ? -15.710 5.968 27.843 1.00 95.19 836 ALA A C 1
ATOM 6443 O O . ALA A 1 836 ? -16.824 6.500 27.763 1.00 95.19 836 ALA A O 1
ATOM 6444 N N . ILE A 1 837 ? -14.801 6.392 28.728 1.00 95.62 837 ILE A N 1
ATOM 6445 C CA . ILE A 1 837 ? -15.038 7.557 29.585 1.00 95.62 837 ILE A CA 1
ATOM 6446 C C . ILE A 1 837 ? -15.054 8.842 28.755 1.00 95.62 837 ILE A C 1
ATOM 6448 O O . ILE A 1 837 ? -15.945 9.661 28.955 1.00 95.62 837 ILE A O 1
ATOM 6452 N N . ARG A 1 838 ? -14.152 9.018 27.780 1.00 95.38 838 ARG A N 1
ATOM 6453 C CA . ARG A 1 838 ? -14.171 10.186 26.878 1.00 95.38 838 ARG A CA 1
ATOM 6454 C C . ARG A 1 838 ? -15.460 10.288 26.062 1.00 95.38 838 ARG A C 1
ATOM 6456 O O . ARG A 1 838 ? -16.006 11.382 25.945 1.00 95.38 838 ARG A O 1
ATOM 6463 N N . GLU A 1 839 ? -15.982 9.169 25.569 1.00 94.38 839 GLU A N 1
ATOM 6464 C CA . GLU A 1 839 ? -17.298 9.112 24.918 1.00 94.38 839 GLU A CA 1
ATOM 6465 C C . GLU A 1 839 ? -18.411 9.538 25.892 1.00 94.38 839 GLU A C 1
ATOM 6467 O O . GLU A 1 839 ? -19.235 10.394 25.577 1.00 94.38 839 GLU A O 1
ATOM 6472 N N . THR A 1 840 ? -18.370 9.030 27.129 1.00 93.25 840 THR A N 1
ATOM 6473 C CA . THR A 1 840 ? -19.300 9.419 28.204 1.00 93.25 840 THR A CA 1
ATOM 6474 C C . THR A 1 840 ? -19.221 10.919 28.516 1.00 93.25 840 THR A C 1
ATOM 6476 O O . THR A 1 840 ? -20.250 11.569 28.681 1.00 93.25 840 THR A O 1
ATOM 6479 N N . LEU A 1 841 ? -18.022 11.511 28.524 1.00 93.62 841 LEU A N 1
ATOM 6480 C CA . LEU A 1 841 ? -17.845 12.961 28.660 1.00 93.62 841 LEU A CA 1
ATOM 6481 C C . LEU A 1 841 ? -18.424 13.735 27.471 1.00 93.62 841 LEU A C 1
ATOM 6483 O O . LEU A 1 841 ? -18.879 14.860 27.664 1.00 93.62 841 LEU A O 1
ATOM 6487 N N . GLY A 1 842 ? -18.414 13.159 26.267 1.00 92.19 842 GLY A N 1
ATOM 6488 C CA . GLY A 1 842 ? -19.108 13.695 25.094 1.00 92.19 842 GLY A CA 1
ATOM 6489 C C . GLY A 1 842 ? -20.606 13.852 25.352 1.00 92.19 842 GLY A C 1
ATOM 6490 O O . GLY A 1 842 ? -21.111 14.973 25.308 1.00 92.19 842 GLY A O 1
ATOM 6491 N N . PHE A 1 843 ? -21.279 12.770 25.754 1.00 89.94 843 PHE A N 1
ATOM 6492 C CA . PHE A 1 843 ? -22.708 12.796 26.101 1.00 89.94 843 PHE A CA 1
ATOM 6493 C C . PHE A 1 843 ? -23.023 13.761 27.255 1.00 89.94 843 PHE A C 1
ATOM 6495 O O . PHE A 1 843 ? -24.017 14.487 27.221 1.00 89.94 843 PHE A O 1
ATOM 6502 N N . LEU A 1 844 ? -22.153 13.840 28.269 1.00 89.94 844 LEU A N 1
ATOM 6503 C CA . LEU A 1 844 ? -22.325 14.804 29.361 1.00 89.94 844 LEU A CA 1
ATOM 6504 C C . LEU A 1 844 ? -22.217 16.255 28.884 1.00 89.94 844 LEU A C 1
ATOM 6506 O O . LEU A 1 844 ? -22.987 17.094 29.345 1.00 89.94 844 LEU A O 1
ATOM 6510 N N . LYS A 1 845 ? -21.301 16.571 27.961 1.00 88.81 845 LYS A N 1
ATOM 6511 C CA . LYS A 1 845 ? -21.182 17.924 27.390 1.00 88.81 845 LYS A CA 1
ATOM 6512 C C . LYS A 1 845 ? -22.435 18.330 26.617 1.00 88.81 845 LYS A C 1
ATOM 6514 O O . LYS A 1 845 ? -22.797 19.497 26.670 1.00 88.81 845 LYS A O 1
ATOM 6519 N N . GLU A 1 846 ? -23.098 17.394 25.942 1.00 86.56 846 GLU A N 1
ATOM 6520 C CA . GLU A 1 846 ? -24.367 17.654 25.247 1.00 86.56 846 GLU A CA 1
ATOM 6521 C C . GLU A 1 846 ? -25.516 17.923 26.228 1.00 86.56 846 GLU A C 1
ATOM 6523 O O . GLU A 1 846 ? -26.345 18.802 25.995 1.00 86.56 846 GLU A O 1
ATOM 6528 N N . LYS A 1 847 ? -25.541 17.208 27.360 1.00 84.56 847 LYS A N 1
ATOM 6529 C CA . LYS A 1 847 ? -26.551 17.372 28.419 1.00 84.56 847 LYS A CA 1
ATOM 6530 C C . LYS A 1 847 ? -26.318 18.598 29.317 1.00 84.56 847 LYS A C 1
ATOM 6532 O O . LYS A 1 847 ? -27.241 19.021 30.014 1.00 84.56 847 LYS A O 1
ATOM 6537 N N . LEU A 1 848 ? -25.107 19.163 29.336 1.00 83.06 848 LEU A N 1
ATOM 6538 C CA . LEU A 1 848 ? -24.725 20.286 30.198 1.00 83.06 848 LEU A CA 1
ATOM 6539 C C . LEU A 1 848 ? -24.691 21.615 29.418 1.00 83.06 848 LEU A C 1
ATOM 6541 O O . LEU A 1 848 ? -23.913 21.759 28.477 1.00 83.06 848 LEU A O 1
ATOM 6545 N N . PRO A 1 849 ? -25.443 22.651 29.832 1.00 67.56 849 PRO A N 1
ATOM 6546 C CA . PRO A 1 849 ? -25.344 23.971 29.216 1.00 67.56 849 PRO A CA 1
ATOM 6547 C C . PRO A 1 849 ? -24.025 24.648 29.625 1.00 67.56 849 PRO A C 1
ATOM 6549 O O . PRO A 1 849 ? -23.908 25.200 30.718 1.00 67.56 849 PRO A O 1
ATOM 6552 N N . LEU A 1 850 ? -23.016 24.595 28.751 1.00 64.25 850 LEU A N 1
ATOM 6553 C CA . LEU A 1 850 ? -21.684 25.187 28.970 1.00 64.25 850 LEU A CA 1
ATOM 6554 C C . LEU A 1 850 ? -21.571 26.650 28.486 1.00 64.25 850 LEU A C 1
ATOM 6556 O O . LEU A 1 850 ? -20.538 27.283 28.701 1.00 64.25 850 LEU A O 1
ATOM 6560 N N . ALA A 1 851 ? -22.621 27.200 27.862 1.00 57.34 851 ALA A N 1
ATOM 6561 C CA . ALA A 1 851 ? -22.694 28.589 27.404 1.00 57.34 851 ALA A CA 1
ATOM 6562 C C . ALA A 1 851 ? -23.915 29.322 28.002 1.00 57.34 851 ALA A C 1
ATOM 6564 O O . ALA A 1 851 ? -24.997 28.737 28.079 1.00 57.34 851 ALA A O 1
ATOM 6565 N N . PRO A 1 852 ? -23.794 30.610 28.378 1.00 48.62 852 PRO A N 1
ATOM 6566 C CA . PRO A 1 852 ? -24.931 31.425 28.794 1.00 48.62 852 PRO A CA 1
ATOM 6567 C C . PRO A 1 852 ? -25.699 31.916 27.554 1.00 48.62 852 PRO A C 1
ATOM 6569 O O . PRO A 1 852 ? -25.385 32.966 26.997 1.00 48.62 852 PRO A O 1
ATOM 6572 N N . SER A 1 853 ? -26.686 31.166 27.061 1.00 37.91 853 SER A N 1
ATOM 6573 C CA . SER A 1 853 ? -27.482 31.597 25.900 1.00 37.91 853 SER A CA 1
ATOM 6574 C C . SER A 1 853 ? -28.764 32.339 26.305 1.00 37.91 853 SER A C 1
ATOM 6576 O O . SER A 1 853 ? -29.666 31.700 26.832 1.00 37.91 853 SER A O 1
ATOM 6578 N N . ALA A 1 854 ? -28.817 33.641 25.970 1.00 38.16 854 ALA A N 1
ATOM 6579 C CA . ALA A 1 854 ? -29.969 34.479 25.558 1.00 38.16 854 ALA A CA 1
ATOM 6580 C C . ALA A 1 854 ? -31.266 34.516 26.434 1.00 38.16 854 ALA A C 1
ATOM 6582 O O . ALA A 1 854 ? -31.525 33.622 27.230 1.00 38.16 854 ALA A O 1
ATOM 6583 N N . PRO A 1 855 ? -32.092 35.589 26.361 1.00 41.72 855 PRO A N 1
ATOM 6584 C CA . PRO A 1 855 ? -33.064 35.908 27.412 1.00 41.72 855 PRO A CA 1
ATOM 6585 C C . PRO A 1 855 ? -34.283 34.961 27.448 1.00 41.72 855 PRO A C 1
ATOM 6587 O O . PRO A 1 855 ? -34.666 34.384 26.426 1.00 41.72 855 PRO A O 1
ATOM 6590 N N . PRO A 1 856 ? -34.930 34.825 28.624 1.00 40.81 856 PRO A N 1
ATOM 6591 C CA . PRO A 1 856 ? -35.907 33.781 28.901 1.00 40.81 856 PRO A CA 1
ATOM 6592 C C . PRO A 1 856 ? -37.239 34.091 28.217 1.00 40.81 856 PRO A C 1
ATOM 6594 O O . PRO A 1 856 ? -37.928 35.045 28.573 1.00 40.81 856 PRO A O 1
ATOM 6597 N N . SER A 1 857 ? -37.638 33.259 27.260 1.00 36.88 857 SER A N 1
ATOM 6598 C CA . SER A 1 857 ? -38.968 33.317 26.642 1.00 36.88 857 SER A CA 1
ATOM 6599 C C . SER A 1 857 ? -39.683 31.970 26.738 1.00 36.88 857 SER A C 1
ATOM 6601 O O . SER A 1 857 ? -40.036 31.366 25.736 1.00 36.88 857 SER A O 1
ATOM 6603 N N . SER A 1 858 ? -39.866 31.467 27.963 1.00 35.09 858 SER A N 1
ATOM 6604 C CA . SER A 1 858 ? -40.966 30.570 28.388 1.00 35.09 858 SER A CA 1
ATOM 6605 C C . SER A 1 858 ? -40.695 30.021 29.802 1.00 35.09 858 SER A C 1
ATOM 6607 O O . SER A 1 858 ? -39.558 30.074 30.279 1.00 35.09 858 SER A O 1
ATOM 6609 N N . PRO A 1 859 ? -41.738 29.624 30.556 1.00 38.88 859 PRO A N 1
ATOM 6610 C CA . PRO A 1 859 ? -41.676 29.587 32.008 1.00 38.88 859 PRO A CA 1
ATOM 6611 C C . PRO A 1 859 ? -40.967 28.335 32.533 1.00 38.88 859 PRO A C 1
ATOM 6613 O O . PRO A 1 859 ? -41.286 27.219 32.148 1.00 38.88 859 PRO A O 1
ATOM 6616 N N . LYS A 1 860 ? -40.043 28.566 33.473 1.00 43.47 860 LYS A N 1
ATOM 6617 C CA . LYS A 1 860 ? -39.608 27.690 34.576 1.00 43.47 860 LYS A CA 1
ATOM 6618 C C . LYS A 1 860 ? -40.065 26.220 34.485 1.00 43.47 860 LYS A C 1
ATOM 6620 O O . LYS A 1 860 ? -40.999 25.820 35.175 1.00 43.47 860 LYS A O 1
ATOM 6625 N N . SER A 1 861 ? -39.319 25.400 33.750 1.00 34.56 861 SER A N 1
ATOM 6626 C CA . SER A 1 861 ? -39.248 23.958 34.002 1.00 34.56 861 SER A CA 1
ATOM 6627 C C . SER A 1 861 ? -37.783 23.499 34.012 1.00 34.56 861 SER A C 1
ATOM 6629 O O . SER A 1 861 ? -37.107 23.515 32.991 1.00 34.56 861 SER A O 1
ATOM 6631 N N . ASN A 1 862 ? -37.305 23.119 35.199 1.00 40.53 862 ASN A N 1
ATOM 6632 C CA . ASN A 1 862 ? -36.175 22.221 35.500 1.00 40.53 862 ASN A CA 1
ATOM 6633 C C . ASN A 1 862 ? -34.722 22.567 35.103 1.00 40.53 862 ASN A C 1
ATOM 6635 O O . ASN A 1 862 ? -33.828 21.811 35.465 1.00 40.53 862 ASN A O 1
ATOM 6639 N N . VAL A 1 863 ? -34.418 23.713 34.485 1.00 47.44 863 VAL A N 1
ATOM 6640 C CA . VAL A 1 863 ? -33.015 24.079 34.140 1.00 47.44 863 VAL A CA 1
ATOM 6641 C C . VAL A 1 863 ? -32.156 24.479 35.364 1.00 47.44 863 VAL A C 1
ATOM 6643 O O . VAL A 1 863 ? -30.934 24.522 35.281 1.00 47.44 863 VAL A O 1
ATOM 6646 N N . LEU A 1 864 ? -32.762 24.729 36.532 1.00 44.00 864 LEU A N 1
ATOM 6647 C CA . LEU A 1 864 ? -32.090 25.313 37.708 1.00 44.00 864 LEU A CA 1
ATOM 6648 C C . LEU A 1 864 ? -31.188 24.342 38.516 1.00 44.00 864 LEU A C 1
ATOM 6650 O O . LEU A 1 864 ? -30.610 24.760 39.516 1.00 44.00 864 LEU A O 1
ATOM 6654 N N . GLY A 1 865 ? -31.081 23.069 38.119 1.00 56.28 865 GLY A N 1
ATOM 6655 C CA . GLY A 1 865 ? -30.262 22.054 38.805 1.00 56.28 865 GLY A CA 1
ATOM 6656 C C . GLY A 1 865 ? -28.940 21.755 38.099 1.00 56.28 865 GLY A C 1
ATOM 6657 O O . GLY A 1 865 ? -27.894 21.812 38.732 1.00 56.28 865 GLY A O 1
ATOM 6658 N N . ALA A 1 866 ? -28.975 21.555 36.775 1.00 66.75 866 ALA A N 1
ATOM 6659 C CA . ALA A 1 866 ? -27.998 20.796 35.976 1.00 66.75 866 ALA A CA 1
ATOM 6660 C C . ALA A 1 866 ? -26.493 20.991 36.277 1.00 66.75 866 ALA A C 1
ATOM 6662 O O . ALA A 1 866 ? -25.717 20.055 36.090 1.00 66.75 866 ALA A O 1
ATOM 6663 N N . GLY A 1 867 ? -26.061 22.164 36.749 1.00 79.19 867 GLY A N 1
ATOM 6664 C CA . GLY A 1 867 ? -24.682 22.402 37.187 1.00 79.19 867 GLY A CA 1
ATOM 6665 C C . GLY A 1 867 ? -24.260 21.588 38.422 1.00 79.19 867 GLY A C 1
ATOM 6666 O O . GLY A 1 867 ? -23.142 21.078 38.449 1.00 79.19 867 GLY A O 1
ATOM 6667 N N . LYS A 1 868 ? -25.139 21.421 39.422 1.00 84.69 868 LYS A N 1
ATOM 6668 C CA . LYS A 1 868 ? -24.863 20.661 40.661 1.00 84.69 868 LYS A CA 1
ATOM 6669 C C . LYS A 1 868 ? -24.806 19.162 40.403 1.00 84.69 868 LYS A C 1
ATOM 6671 O O . LYS A 1 868 ? -23.843 18.502 40.787 1.00 84.69 868 LYS A O 1
ATOM 6676 N N . GLU A 1 869 ? -25.819 18.643 39.719 1.00 87.69 869 GLU A N 1
ATOM 6677 C CA . GLU A 1 869 ? -25.886 17.255 39.270 1.00 87.69 869 GLU A CA 1
ATOM 6678 C C . GLU A 1 869 ? -24.697 16.923 38.359 1.00 87.69 869 GLU A C 1
ATOM 6680 O O . GLU A 1 869 ? -24.023 15.917 38.571 1.00 87.69 869 GLU A O 1
ATOM 6685 N N . GLY A 1 870 ? -24.387 17.795 37.391 1.00 88.50 870 GLY A N 1
ATOM 6686 C CA . GLY A 1 870 ? -23.249 17.630 36.489 1.00 88.50 870 GLY A CA 1
ATOM 6687 C C . GLY A 1 870 ? -21.911 17.578 37.224 1.00 88.50 870 GLY A C 1
ATOM 6688 O O . GLY A 1 870 ? -21.106 16.682 36.972 1.00 88.50 870 GLY A O 1
ATOM 6689 N N . LEU A 1 871 ? -21.679 18.491 38.174 1.00 89.56 871 LEU A N 1
ATOM 6690 C CA . LEU A 1 871 ? -20.454 18.509 38.977 1.00 89.56 871 LEU A CA 1
ATOM 6691 C C . LEU A 1 871 ? -20.311 17.237 39.822 1.00 89.56 871 LEU A C 1
ATOM 6693 O O . LEU A 1 871 ? -19.213 16.684 39.924 1.00 89.56 871 LEU A O 1
ATOM 6697 N N . PHE A 1 872 ? -21.415 16.746 40.391 1.00 89.75 872 PHE A N 1
ATOM 6698 C CA . PHE A 1 872 ? -21.429 15.487 41.126 1.00 89.75 872 PHE A CA 1
ATOM 6699 C C . PHE A 1 872 ? -21.055 14.302 40.225 1.00 89.75 872 PHE A C 1
ATOM 6701 O O . PHE A 1 872 ? -20.164 13.529 40.572 1.00 89.75 872 PHE A O 1
ATOM 6708 N N . VAL A 1 873 ? -21.674 14.187 39.046 1.00 90.50 873 VAL A N 1
ATOM 6709 C CA . VAL A 1 873 ? -21.396 13.100 38.091 1.00 90.50 873 VAL A CA 1
ATOM 6710 C C . VAL A 1 873 ? -19.941 13.128 37.625 1.00 90.50 873 VAL A C 1
ATOM 6712 O O . VAL A 1 873 ? -19.282 12.092 37.627 1.00 90.50 873 VAL A O 1
ATOM 6715 N N . LEU A 1 874 ? -19.399 14.303 37.293 1.00 92.94 874 LEU A N 1
ATOM 6716 C CA . LEU A 1 874 ? -17.992 14.439 36.903 1.00 92.94 874 LEU A CA 1
ATOM 6717 C C . LEU A 1 874 ? -17.037 14.067 38.043 1.00 92.94 874 LEU A C 1
ATOM 6719 O O . LEU A 1 874 ? -16.013 13.431 37.803 1.00 92.94 874 LEU A O 1
ATOM 6723 N N . THR A 1 875 ? -17.390 14.405 39.284 1.00 92.12 875 THR A N 1
ATOM 6724 C CA . THR A 1 875 ? -16.629 13.993 40.472 1.00 92.12 875 THR A CA 1
ATOM 6725 C C . THR A 1 875 ? -16.626 12.470 40.622 1.00 92.12 875 THR A C 1
ATOM 6727 O O . THR A 1 875 ? -15.565 11.889 40.835 1.00 92.12 875 THR A O 1
ATOM 6730 N N . GLN A 1 876 ? -17.771 11.802 40.432 1.00 91.56 876 GLN A N 1
ATOM 6731 C CA . GLN A 1 876 ? -17.840 10.334 40.452 1.00 91.56 876 GLN A CA 1
ATOM 6732 C C . GLN A 1 876 ? -17.011 9.702 39.326 1.00 91.56 876 GLN A C 1
ATOM 6734 O O . GLN A 1 876 ? -16.239 8.779 39.578 1.00 91.56 876 GLN A O 1
ATOM 6739 N N . LEU A 1 877 ? -17.096 10.229 38.099 1.00 94.06 877 LEU A N 1
ATOM 6740 C CA . LEU A 1 877 ? -16.273 9.754 36.983 1.00 94.06 877 LEU A CA 1
ATOM 6741 C C . LEU A 1 877 ? -14.778 9.902 37.276 1.00 94.06 877 LEU A C 1
ATOM 6743 O O . LEU A 1 877 ? -14.015 8.978 37.003 1.00 94.06 877 LEU A O 1
ATOM 6747 N N . PHE A 1 878 ? -14.357 11.023 37.871 1.00 95.62 878 PHE A N 1
ATOM 6748 C CA . PHE A 1 878 ? -12.973 11.206 38.301 1.00 95.62 878 PHE A CA 1
ATOM 6749 C C . PHE A 1 878 ? -12.550 10.109 39.284 1.00 95.62 878 PHE A C 1
ATOM 6751 O O . PHE A 1 878 ? -11.504 9.489 39.095 1.00 95.62 878 PHE A O 1
ATOM 6758 N N . CYS A 1 879 ? -13.374 9.823 40.296 1.00 94.12 879 CYS A N 1
ATOM 6759 C CA . CYS A 1 879 ? -13.102 8.759 41.261 1.00 94.12 879 CYS A CA 1
ATOM 6760 C C . CYS A 1 879 ? -12.976 7.390 40.587 1.00 94.12 879 CYS A C 1
ATOM 6762 O O . CYS A 1 879 ? -12.002 6.685 40.838 1.00 94.12 879 CYS A O 1
ATOM 6764 N N . HIS A 1 880 ? -13.897 7.037 39.687 1.00 94.50 880 HIS A N 1
ATOM 6765 C CA . HIS A 1 880 ? -13.855 5.767 38.958 1.00 94.50 880 HIS A CA 1
ATOM 6766 C C . HIS A 1 880 ? -12.598 5.647 38.083 1.00 94.50 880 HIS A C 1
ATOM 6768 O O . HIS A 1 880 ? -11.962 4.595 38.058 1.00 94.50 880 HIS A O 1
ATOM 6774 N N . VAL A 1 881 ? -12.198 6.721 37.391 1.00 95.56 881 VAL A N 1
ATOM 6775 C CA . VAL A 1 881 ? -10.964 6.741 36.586 1.00 95.56 881 VAL A CA 1
ATOM 6776 C C . VAL A 1 881 ? -9.725 6.587 37.466 1.00 95.56 881 VAL A C 1
ATOM 6778 O O . VAL A 1 881 ? -8.832 5.817 37.118 1.00 95.56 881 VAL A O 1
ATOM 6781 N N . MET A 1 882 ? -9.665 7.266 38.614 1.00 94.56 882 MET A N 1
ATOM 6782 C CA . MET A 1 882 ? -8.543 7.138 39.549 1.00 94.56 882 MET A CA 1
ATOM 6783 C C . MET A 1 882 ? -8.472 5.758 40.199 1.00 94.56 882 MET A C 1
ATOM 6785 O O . MET A 1 882 ? -7.376 5.219 40.329 1.00 94.56 882 MET A O 1
ATOM 6789 N N . HIS A 1 883 ? -9.611 5.153 40.544 1.00 93.75 883 HIS A N 1
ATOM 6790 C CA . HIS A 1 883 ? -9.653 3.789 41.073 1.00 93.75 883 HIS A CA 1
ATOM 6791 C C . HIS A 1 883 ? -9.023 2.817 40.083 1.00 93.75 883 HIS A C 1
ATOM 6793 O O . HIS A 1 883 ? -8.062 2.122 40.403 1.00 93.75 883 HIS A O 1
ATOM 6799 N N . VAL A 1 884 ? -9.512 2.841 38.845 1.00 94.00 884 VAL A N 1
ATOM 6800 C CA . VAL A 1 884 ? -9.010 1.988 37.774 1.00 94.00 884 VAL A CA 1
ATOM 6801 C C . VAL A 1 884 ? -7.530 2.270 37.504 1.00 94.00 884 VAL A C 1
ATOM 6803 O O . VAL A 1 884 ? -6.750 1.332 37.380 1.00 94.00 884 VAL A O 1
ATOM 6806 N N . HIS A 1 885 ? -7.103 3.537 37.497 1.00 94.19 885 HIS A N 1
ATOM 6807 C CA . HIS A 1 885 ? -5.690 3.893 37.329 1.00 94.19 885 HIS A CA 1
ATOM 6808 C C . HIS A 1 885 ? -4.799 3.259 38.413 1.00 94.19 885 HIS A C 1
ATOM 6810 O O . HIS A 1 885 ? -3.671 2.871 38.113 1.00 94.19 885 HIS A O 1
ATOM 6816 N N . VAL A 1 886 ? -5.255 3.175 39.664 1.00 92.44 886 VAL A N 1
ATOM 6817 C CA . VAL A 1 886 ? -4.485 2.550 40.755 1.00 92.44 886 VAL A CA 1
ATOM 6818 C C . VAL A 1 886 ? -4.494 1.022 40.652 1.00 92.44 886 VAL A C 1
ATOM 6820 O O . VAL A 1 886 ? -3.504 0.392 41.011 1.00 92.44 886 VAL A O 1
ATOM 6823 N N . MET A 1 887 ? -5.579 0.431 40.148 1.00 92.31 887 MET A N 1
ATOM 6824 C CA . MET A 1 887 ? -5.711 -1.022 40.001 1.00 92.31 887 MET A CA 1
ATOM 6825 C C . MET A 1 887 ? -4.967 -1.593 38.791 1.00 92.31 887 MET A C 1
ATOM 6827 O O . MET A 1 887 ? -4.573 -2.754 38.827 1.00 92.31 887 MET A O 1
ATOM 6831 N N . LEU A 1 888 ? -4.812 -0.826 37.706 1.00 90.56 888 LEU A N 1
ATOM 6832 C CA . LEU A 1 888 ? -4.193 -1.338 36.482 1.00 90.56 888 LEU A CA 1
ATOM 6833 C C . LEU A 1 888 ? -2.696 -1.631 36.686 1.00 90.56 888 LEU A C 1
ATOM 6835 O O . LEU A 1 888 ? -1.951 -0.718 37.052 1.00 90.56 888 LEU A O 1
ATOM 6839 N N . PRO A 1 889 ? -2.216 -2.841 36.335 1.00 84.00 889 PRO A N 1
ATOM 6840 C CA . PRO A 1 889 ? -0.795 -3.179 36.442 1.00 84.00 889 PRO A CA 1
ATOM 6841 C C . PRO A 1 889 ? 0.115 -2.317 35.551 1.00 84.00 889 PRO A C 1
ATOM 6843 O O . PRO A 1 889 ? 1.266 -2.049 35.891 1.00 84.00 889 PRO A O 1
ATOM 6846 N N . SER A 1 890 ? -0.378 -1.879 34.386 1.00 79.31 890 SER A N 1
ATOM 6847 C CA . SER A 1 890 ? 0.364 -1.034 33.440 1.00 79.31 890 SER A CA 1
ATOM 6848 C C . SER A 1 890 ? -0.578 -0.222 32.540 1.00 79.31 890 SER A C 1
ATOM 6850 O O . SER A 1 890 ? -1.777 -0.476 32.502 1.00 79.31 890 SER A O 1
ATOM 6852 N N . GLY A 1 891 ? -0.050 0.784 31.826 1.00 73.56 891 GLY A N 1
ATOM 6853 C CA . GLY A 1 891 ? -0.818 1.510 30.801 1.00 73.56 891 GLY A CA 1
ATOM 6854 C C . GLY A 1 891 ? -1.760 2.603 31.290 1.00 73.56 891 GLY A C 1
ATOM 6855 O O . GLY A 1 891 ? -2.740 2.915 30.627 1.00 73.56 891 GLY A O 1
ATOM 6856 N N . ALA A 1 892 ? -1.465 3.215 32.432 1.00 84.19 892 ALA A N 1
ATOM 6857 C CA . ALA A 1 892 ? -2.362 4.185 33.052 1.00 84.19 892 ALA A CA 1
ATOM 6858 C C . ALA A 1 892 ? -2.271 5.630 32.492 1.00 84.19 892 ALA A C 1
ATOM 6860 O O . ALA A 1 892 ? -2.978 6.520 32.959 1.00 84.19 892 ALA A O 1
ATOM 6861 N N . GLU A 1 893 ? -1.420 5.891 31.489 1.00 91.44 893 GLU A N 1
ATOM 6862 C CA . GLU A 1 893 ? -1.271 7.231 30.879 1.00 91.44 893 GLU A CA 1
ATOM 6863 C C . GLU A 1 893 ? -2.581 7.772 30.262 1.00 91.44 893 GLU A C 1
ATOM 6865 O O . GLU A 1 893 ? -2.964 8.894 30.596 1.00 91.44 893 GLU A O 1
ATOM 6870 N N . PRO A 1 894 ? -3.348 7.006 29.458 1.00 94.06 894 PRO A N 1
ATOM 6871 C CA . PRO A 1 894 ? -4.621 7.487 28.914 1.00 94.06 894 PRO A CA 1
ATOM 6872 C C . PRO A 1 894 ? -5.645 7.833 30.002 1.00 94.06 894 PRO A C 1
ATOM 6874 O O . PRO A 1 894 ? -6.451 8.746 29.829 1.00 94.06 894 PRO A O 1
ATOM 6877 N N . LEU A 1 895 ? -5.602 7.129 31.139 1.00 95.12 895 LEU A N 1
ATOM 6878 C CA . LEU A 1 895 ? -6.472 7.382 32.290 1.00 95.12 895 LEU A CA 1
ATOM 6879 C C . LEU A 1 895 ? -6.093 8.675 33.010 1.00 95.12 895 LEU A C 1
ATOM 6881 O O . LEU A 1 895 ? -6.969 9.436 33.412 1.00 95.12 895 LEU A O 1
ATOM 6885 N N . PHE A 1 896 ? -4.795 8.958 33.125 1.00 95.38 896 PHE A N 1
ATOM 6886 C CA . PHE A 1 896 ? -4.302 10.231 33.642 1.00 95.38 896 PHE A CA 1
ATOM 6887 C C . PHE A 1 896 ? -4.764 11.412 32.774 1.00 95.38 896 PHE A C 1
ATOM 6889 O O . PHE A 1 896 ? -5.300 12.389 33.304 1.00 95.38 896 PHE A O 1
ATOM 6896 N N . LEU A 1 897 ? -4.638 11.302 31.448 1.00 95.94 897 LEU A N 1
ATOM 6897 C CA . LEU A 1 897 ? -5.129 12.325 30.518 1.00 95.94 897 LEU A CA 1
ATOM 6898 C C . LEU A 1 897 ? -6.648 12.505 30.630 1.00 95.94 897 LEU A C 1
ATOM 6900 O O . LEU A 1 897 ? -7.134 13.632 30.729 1.00 95.94 897 LEU A O 1
ATOM 6904 N N . CYS A 1 898 ? -7.396 11.403 30.716 1.00 96.44 898 CYS A N 1
ATOM 6905 C CA . CYS A 1 898 ? -8.841 11.443 30.915 1.00 96.44 898 CYS A CA 1
ATOM 6906 C C . CYS A 1 898 ? -9.224 12.161 32.223 1.00 96.44 898 CYS A C 1
ATOM 6908 O O . CYS A 1 898 ? -10.126 12.995 32.236 1.00 96.44 898 CYS A O 1
ATOM 6910 N N . ALA A 1 899 ? -8.492 11.933 33.314 1.00 96.94 899 ALA A N 1
ATOM 6911 C CA . ALA A 1 899 ? -8.724 12.621 34.582 1.00 96.94 899 ALA A CA 1
ATOM 6912 C C . ALA A 1 899 ? -8.497 14.141 34.491 1.00 96.94 899 ALA A C 1
ATOM 6914 O O . ALA A 1 899 ? -9.275 14.920 35.047 1.00 96.94 899 ALA A O 1
ATOM 6915 N N . LEU A 1 900 ? -7.476 14.583 33.747 1.00 96.88 900 LEU A N 1
ATOM 6916 C CA . LEU A 1 900 ? -7.250 16.005 33.466 1.00 96.88 900 LEU A CA 1
ATOM 6917 C C . LEU A 1 900 ? -8.383 16.621 32.633 1.00 96.88 900 LEU A C 1
ATOM 6919 O O . LEU A 1 900 ? -8.775 17.769 32.882 1.00 96.88 900 LEU A O 1
ATOM 6923 N N . GLU A 1 901 ? -8.926 15.879 31.666 1.00 96.19 901 GLU A N 1
ATOM 6924 C CA . GLU A 1 901 ? -10.089 16.304 30.881 1.00 96.19 901 GLU A CA 1
ATOM 6925 C C . GLU A 1 901 ? -11.339 16.453 31.757 1.00 96.19 901 GLU A C 1
ATOM 6927 O O . GLU A 1 901 ? -12.027 17.472 31.658 1.00 96.19 901 GLU A O 1
ATOM 6932 N N . ILE A 1 902 ? -11.591 15.504 32.667 1.00 96.56 902 ILE A N 1
ATOM 6933 C CA . ILE A 1 902 ? -12.702 15.572 33.630 1.00 96.56 902 ILE A CA 1
ATOM 6934 C C . ILE A 1 902 ? -12.575 16.824 34.502 1.00 96.56 902 ILE A C 1
ATOM 6936 O O . ILE A 1 902 ? -13.514 17.613 34.582 1.00 96.56 902 ILE A O 1
ATOM 6940 N N . LEU A 1 903 ? -11.401 17.066 35.099 1.00 96.62 903 LEU A N 1
ATOM 6941 C CA . LEU A 1 903 ? -11.162 18.260 35.919 1.00 96.62 903 LEU A CA 1
ATOM 6942 C C . LEU A 1 903 ? -11.316 19.556 35.112 1.00 96.62 903 LEU A C 1
ATOM 6944 O O . LEU A 1 903 ? -11.815 20.557 35.622 1.00 96.62 903 LEU A O 1
ATOM 6948 N N . THR A 1 904 ? -10.909 19.551 33.842 1.00 94.62 904 THR A N 1
ATOM 6949 C CA . THR A 1 904 ? -11.109 20.697 32.945 1.00 94.62 904 THR A CA 1
ATOM 6950 C C . THR A 1 904 ? -12.593 20.946 32.687 1.00 94.62 904 THR A C 1
ATOM 6952 O O . THR A 1 904 ? -13.026 22.098 32.686 1.00 94.62 904 THR A O 1
ATOM 6955 N N . LEU A 1 905 ? -13.392 19.891 32.523 1.00 92.25 905 LEU A N 1
ATOM 6956 C CA . LEU A 1 905 ? -14.837 20.014 32.370 1.00 92.25 905 LEU A CA 1
ATOM 6957 C C . LEU A 1 905 ? -15.515 20.489 33.667 1.00 92.25 905 LEU A C 1
ATOM 6959 O O . LEU A 1 905 ? -16.358 21.382 33.594 1.00 92.25 905 LEU A O 1
ATOM 6963 N N . CYS A 1 906 ? -15.088 20.004 34.841 1.00 92.19 906 CYS A N 1
ATOM 6964 C CA . CYS A 1 906 ? -15.529 20.532 36.140 1.00 92.19 906 CYS A CA 1
ATOM 6965 C C . CYS A 1 906 ? -15.260 22.038 36.249 1.00 92.19 906 CYS A C 1
ATOM 6967 O O . CYS A 1 906 ? -16.143 22.804 36.627 1.00 92.19 906 CYS A O 1
ATOM 6969 N N . GLN A 1 907 ? -14.054 22.476 35.869 1.00 91.25 907 GLN A N 1
ATOM 6970 C CA . GLN A 1 907 ? -13.671 23.887 35.891 1.00 91.25 907 GLN A CA 1
ATOM 6971 C C . GLN A 1 907 ? -14.555 24.737 34.967 1.00 91.25 907 GLN A C 1
ATOM 6973 O O . GLN A 1 907 ? -14.983 25.827 35.346 1.00 91.25 907 GLN A O 1
ATOM 6978 N N . SER A 1 908 ? -14.831 24.254 33.754 1.00 90.19 908 SER A N 1
ATOM 6979 C CA . SER A 1 908 ? -15.718 24.934 32.803 1.00 90.19 908 SER A CA 1
ATOM 6980 C C . SER A 1 908 ? -17.153 25.023 33.324 1.00 90.19 908 SER A C 1
ATOM 6982 O O . SER A 1 908 ? -17.782 26.072 33.196 1.00 90.19 908 SER A O 1
ATOM 6984 N N . LEU A 1 909 ? -17.650 23.965 33.967 1.00 88.75 909 LEU A N 1
ATOM 6985 C CA . LEU A 1 909 ? -18.997 23.928 34.529 1.00 88.75 909 LEU A CA 1
ATOM 6986 C C . LEU A 1 909 ? -19.154 24.890 35.716 1.00 88.75 909 LEU A C 1
ATOM 6988 O O . LEU A 1 909 ? -20.123 25.643 35.759 1.00 88.75 909 LEU A O 1
ATOM 6992 N N . LEU A 1 910 ? -18.171 24.932 36.623 1.00 87.88 910 LEU A N 1
ATOM 6993 C CA . LEU A 1 910 ? -18.134 25.881 37.745 1.00 87.88 910 LEU A CA 1
ATOM 6994 C C . LEU A 1 910 ? -18.098 27.341 37.269 1.00 87.88 910 LEU A C 1
ATOM 6996 O O . LEU A 1 910 ? -18.727 28.203 37.876 1.00 87.88 910 LEU A O 1
ATOM 7000 N N . LYS A 1 911 ? -17.398 27.626 36.161 1.00 86.44 911 LYS A N 1
ATOM 7001 C CA . LYS A 1 911 ? -17.384 28.962 35.538 1.00 86.44 911 LYS A CA 1
ATOM 7002 C C . LYS A 1 911 ? -18.724 29.330 34.904 1.00 86.44 911 LYS A C 1
ATOM 7004 O O . LYS A 1 911 ? -19.128 30.485 34.994 1.00 86.44 911 LYS A O 1
ATOM 7009 N N . ALA A 1 912 ? -19.385 28.378 34.247 1.00 83.62 912 ALA A N 1
ATOM 7010 C CA . ALA A 1 912 ? -20.683 28.598 33.611 1.00 83.62 912 ALA A CA 1
ATOM 7011 C C . ALA A 1 912 ? -21.822 28.744 34.637 1.00 83.62 912 ALA A C 1
ATOM 7013 O O . ALA A 1 912 ? -22.760 29.501 34.399 1.00 83.62 912 ALA A O 1
ATOM 7014 N N . HIS A 1 913 ? -21.713 28.065 35.786 1.00 82.88 913 HIS A N 1
ATOM 7015 C CA . HIS A 1 913 ? -22.723 28.040 36.848 1.00 82.88 913 HIS A CA 1
ATOM 7016 C C . HIS A 1 913 ? -22.094 28.346 38.217 1.00 82.88 913 HIS A C 1
ATOM 7018 O O . HIS A 1 913 ? -21.964 27.440 39.042 1.00 82.88 913 HIS A O 1
ATOM 7024 N N . PRO A 1 914 ? -21.708 29.601 38.506 1.00 77.44 914 PRO A N 1
ATOM 7025 C CA . PRO A 1 914 ? -21.041 29.956 39.764 1.00 77.44 914 PRO A CA 1
ATOM 7026 C C . PRO A 1 914 ? -21.895 29.680 41.015 1.00 77.44 914 PRO A C 1
ATOM 7028 O O . PRO A 1 914 ? -21.348 29.390 42.075 1.00 77.44 914 PRO A O 1
ATOM 7031 N N . ASP A 1 915 ? -23.226 29.669 40.886 1.00 73.75 915 ASP A N 1
ATOM 7032 C CA . ASP A 1 915 ? -24.162 29.357 41.981 1.00 73.75 915 ASP A CA 1
ATOM 7033 C C . ASP A 1 915 ? -24.315 27.841 42.248 1.00 73.75 915 ASP A C 1
ATOM 7035 O O . ASP A 1 915 ? -25.049 27.417 43.150 1.00 73.75 915 ASP A O 1
ATOM 7039 N N . SER A 1 916 ? -23.638 26.994 41.462 1.00 71.81 916 SER A N 1
ATOM 7040 C CA . SER A 1 916 ? -23.718 25.533 41.583 1.00 71.81 916 SER A CA 1
ATOM 7041 C C . SER A 1 916 ? -22.996 24.978 42.815 1.00 71.81 916 SER A C 1
ATOM 7043 O O . SER A 1 916 ? -23.303 23.873 43.239 1.00 71.81 916 SER A O 1
ATOM 7045 N N . SER A 1 917 ? -22.096 25.717 43.462 1.00 75.44 917 SER A N 1
ATOM 7046 C CA . SER A 1 917 ? -21.394 25.234 44.657 1.00 75.44 917 SER A CA 1
ATOM 7047 C C . SER A 1 917 ? -21.148 26.375 45.630 1.00 75.44 917 SER A C 1
ATOM 7049 O O . SER A 1 917 ? -20.700 27.446 45.229 1.00 75.44 917 SER A O 1
ATOM 7051 N N . SER A 1 918 ? -21.373 26.150 46.928 1.00 81.38 918 SER A N 1
ATOM 7052 C CA . SER A 1 918 ? -20.878 27.097 47.928 1.00 81.38 918 SER A CA 1
ATOM 7053 C C . SER A 1 918 ? -19.347 27.026 48.011 1.00 81.38 918 SER A C 1
ATOM 7055 O O . SER A 1 918 ? -18.733 26.018 47.644 1.00 81.38 918 SER A O 1
ATOM 7057 N N . THR A 1 919 ? -18.709 28.078 48.531 1.00 81.12 919 THR A N 1
ATOM 7058 C CA . THR A 1 919 ? -17.254 28.095 48.768 1.00 81.12 919 THR A CA 1
ATOM 7059 C C . THR A 1 919 ? -16.808 26.929 49.652 1.00 81.12 919 THR A C 1
ATOM 7061 O O . THR A 1 919 ? -15.747 26.351 49.429 1.00 81.12 919 THR A O 1
ATOM 7064 N N . HIS A 1 920 ? -17.628 26.565 50.640 1.00 82.00 920 HIS A N 1
ATOM 7065 C CA . HIS A 1 920 ? -17.366 25.441 51.534 1.00 82.00 920 HIS A CA 1
ATOM 7066 C C . HIS A 1 920 ? -17.441 24.097 50.793 1.00 82.00 920 HIS A C 1
ATOM 7068 O O . HIS A 1 920 ? -16.524 23.284 50.908 1.00 82.00 920 HIS A O 1
ATOM 7074 N N . ASP A 1 921 ? -18.470 23.894 49.967 1.00 81.69 921 ASP A N 1
ATOM 7075 C CA . ASP A 1 921 ? -18.634 22.666 49.174 1.00 81.69 921 ASP A CA 1
ATOM 7076 C C . ASP A 1 921 ? -17.492 22.487 48.166 1.00 81.69 921 ASP A C 1
ATOM 7078 O O . ASP A 1 921 ? -17.002 21.376 47.959 1.00 81.69 921 ASP A O 1
ATOM 7082 N N . LEU A 1 922 ? -16.996 23.590 47.598 1.00 85.12 922 LEU A N 1
ATOM 7083 C CA . LEU A 1 922 ? -15.868 23.572 46.672 1.00 85.12 922 LEU A CA 1
ATOM 7084 C C . LEU A 1 922 ? -14.553 23.219 47.382 1.00 85.12 922 LEU A C 1
ATOM 7086 O O . LEU A 1 922 ? -13.763 22.437 46.857 1.00 85.12 922 LEU A O 1
ATOM 7090 N N . ILE A 1 923 ? -14.317 23.747 48.590 1.00 86.69 923 ILE A N 1
ATOM 7091 C CA . ILE A 1 923 ? -13.151 23.375 49.410 1.00 86.69 923 ILE A CA 1
ATOM 7092 C C . ILE A 1 923 ? -13.194 21.883 49.754 1.00 86.69 923 ILE A C 1
ATOM 7094 O O . ILE A 1 923 ? -12.182 21.199 49.590 1.00 86.69 923 ILE A O 1
ATOM 7098 N N . ASN A 1 924 ? -14.359 21.370 50.158 1.00 86.44 924 ASN A N 1
ATOM 7099 C CA . ASN A 1 924 ? -14.539 19.950 50.458 1.00 86.44 924 ASN A CA 1
ATOM 7100 C C . ASN A 1 924 ? -14.334 19.078 49.219 1.00 86.44 924 ASN A C 1
ATOM 7102 O O . ASN A 1 924 ? -13.615 18.087 49.291 1.00 86.44 924 ASN A O 1
ATOM 7106 N N . THR A 1 925 ? -14.875 19.484 48.068 1.00 87.94 925 THR A N 1
ATOM 7107 C CA . THR A 1 925 ? -14.686 18.781 46.791 1.00 87.94 925 THR A CA 1
ATOM 7108 C C . THR A 1 925 ? -13.209 18.740 46.401 1.00 87.94 925 THR A C 1
ATOM 7110 O O . THR A 1 925 ? -12.682 17.675 46.090 1.00 87.94 925 THR A O 1
ATOM 7113 N N . ARG A 1 926 ? -12.488 19.869 46.487 1.00 91.81 926 ARG A N 1
ATOM 7114 C CA . ARG A 1 926 ? -11.037 19.908 46.225 1.00 91.81 926 ARG A CA 1
ATOM 7115 C C . ARG A 1 926 ? -10.257 19.017 47.189 1.00 91.81 926 ARG A C 1
ATOM 7117 O O . ARG A 1 926 ? -9.314 18.359 46.761 1.00 91.81 926 ARG A O 1
ATOM 7124 N N . HIS A 1 927 ? -10.599 19.029 48.478 1.00 91.75 927 HIS A N 1
ATOM 7125 C CA . HIS A 1 927 ? -9.937 18.190 49.475 1.00 91.75 927 HIS A CA 1
ATOM 7126 C C . HIS A 1 927 ? -10.158 16.706 49.177 1.00 91.75 927 HIS A C 1
ATOM 7128 O O . HIS A 1 927 ? -9.191 15.961 49.073 1.00 91.75 927 HIS A O 1
ATOM 7134 N N . PHE A 1 928 ? -11.406 16.316 48.929 1.00 91.25 928 PHE A N 1
ATOM 7135 C CA . PHE A 1 928 ? -11.785 14.959 48.563 1.00 91.25 928 PHE A CA 1
ATOM 7136 C C . PHE A 1 928 ? -11.062 14.473 47.293 1.00 91.25 928 PHE A C 1
ATOM 7138 O O . PHE A 1 928 ? -10.412 13.430 47.317 1.00 91.25 928 PHE A O 1
ATOM 7145 N N . LEU A 1 929 ? -11.073 15.260 46.209 1.00 94.25 929 LEU A N 1
ATOM 7146 C CA . LEU A 1 929 ? -10.365 14.924 44.966 1.00 94.25 929 LEU A CA 1
ATOM 7147 C C . LEU A 1 929 ? -8.851 14.751 45.182 1.00 94.25 929 LEU A C 1
ATOM 7149 O O . LEU A 1 929 ? -8.244 13.867 44.574 1.00 94.25 929 LEU A O 1
ATOM 7153 N N . LYS A 1 930 ? -8.235 15.559 46.060 1.00 94.00 930 LYS A N 1
ATOM 7154 C CA . LYS A 1 930 ? -6.821 15.399 46.445 1.00 94.00 930 LYS A CA 1
ATOM 7155 C C . LYS A 1 930 ? -6.587 14.084 47.183 1.00 94.00 930 LYS A C 1
ATOM 7157 O O . LYS A 1 930 ? -5.705 13.340 46.781 1.00 94.00 930 LYS A O 1
ATOM 7162 N N . THR A 1 931 ? -7.423 13.746 48.166 1.00 93.19 931 THR A N 1
ATOM 7163 C CA . THR A 1 931 ? -7.319 12.473 48.899 1.00 93.19 931 THR A CA 1
ATOM 7164 C C . THR A 1 931 ? -7.416 11.261 47.972 1.00 93.19 931 THR A C 1
ATOM 7166 O O . THR A 1 931 ? -6.685 10.291 48.150 1.00 93.19 931 THR A O 1
ATOM 7169 N N . ILE A 1 932 ? -8.271 11.314 46.946 1.00 92.69 932 ILE A N 1
ATOM 7170 C CA . ILE A 1 932 ? -8.330 10.258 45.925 1.00 92.69 932 ILE A CA 1
ATOM 7171 C C . ILE A 1 932 ? -7.039 10.225 45.092 1.00 92.69 932 ILE A C 1
ATOM 7173 O O . ILE A 1 932 ? -6.479 9.151 44.873 1.00 92.69 932 ILE A O 1
ATOM 7177 N N . THR A 1 933 ? -6.544 11.393 44.673 1.00 94.06 933 THR A N 1
ATOM 7178 C CA . THR A 1 933 ? -5.316 11.550 43.871 1.00 94.06 933 THR A CA 1
ATOM 7179 C C . THR A 1 933 ? -4.062 11.072 44.613 1.00 94.06 933 THR A C 1
ATOM 7181 O O . THR A 1 933 ? -3.142 10.546 43.984 1.00 94.06 933 THR A O 1
ATOM 7184 N N . ASP A 1 934 ? -4.024 11.188 45.942 1.00 93.50 934 ASP A N 1
ATOM 7185 C CA . ASP A 1 934 ? -2.890 10.773 46.779 1.00 93.50 934 ASP A CA 1
ATOM 7186 C C . ASP A 1 934 ? -2.562 9.274 46.680 1.00 93.50 934 ASP A C 1
ATOM 7188 O O . ASP A 1 934 ? -1.419 8.882 46.928 1.00 93.50 934 ASP A O 1
ATOM 7192 N N . ASN A 1 935 ? -3.516 8.447 46.237 1.00 91.62 935 ASN A N 1
ATOM 7193 C CA . ASN A 1 935 ? -3.312 7.012 46.016 1.00 91.62 935 ASN A CA 1
ATOM 7194 C C . ASN A 1 935 ? -2.457 6.694 44.772 1.00 91.62 935 ASN A C 1
ATOM 7196 O O . ASN A 1 935 ? -2.026 5.556 44.595 1.00 91.62 935 ASN A O 1
ATOM 7200 N N . LEU A 1 936 ? -2.192 7.669 43.894 1.00 91.19 936 LEU A N 1
ATOM 7201 C CA . LEU A 1 936 ? -1.385 7.454 42.691 1.00 91.19 936 LEU A CA 1
ATOM 7202 C C . LEU A 1 936 ? 0.088 7.236 43.028 1.00 91.19 936 LEU A C 1
ATOM 7204 O O . LEU A 1 936 ? 0.723 8.094 43.634 1.00 91.19 936 LEU A O 1
ATOM 7208 N N . VAL A 1 937 ? 0.689 6.161 42.519 1.00 87.88 937 VAL A N 1
ATOM 7209 C CA . VAL A 1 937 ? 2.110 5.845 42.758 1.00 87.88 937 VAL A CA 1
ATOM 7210 C C . VAL A 1 937 ? 3.060 6.879 42.124 1.00 87.88 937 VAL A C 1
ATOM 7212 O O . VAL A 1 937 ? 4.040 7.278 42.748 1.00 87.88 937 VAL A O 1
ATOM 7215 N N . CYS A 1 938 ? 2.761 7.372 40.916 1.00 91.19 938 CYS A N 1
ATOM 7216 C CA . CYS A 1 938 ? 3.616 8.322 40.190 1.00 91.19 938 CYS A CA 1
ATOM 7217 C C . CYS A 1 938 ? 3.530 9.748 40.768 1.00 91.19 938 CYS A C 1
ATOM 7219 O O . CYS A 1 938 ? 2.494 10.407 40.664 1.00 91.19 938 CYS A O 1
ATOM 7221 N N . ALA A 1 939 ? 4.640 10.246 41.325 1.00 91.25 939 ALA A N 1
ATOM 7222 C CA . ALA A 1 939 ? 4.708 11.567 41.954 1.00 91.25 939 ALA A CA 1
ATOM 7223 C C . ALA A 1 939 ? 4.454 12.729 40.975 1.00 91.25 939 ALA A C 1
ATOM 7225 O O . ALA A 1 939 ? 3.775 13.689 41.337 1.00 91.25 939 ALA A O 1
ATOM 7226 N N . GLU A 1 940 ? 4.946 12.638 39.736 1.00 92.94 940 GLU A N 1
ATOM 7227 C CA . GLU A 1 940 ? 4.765 13.682 38.716 1.00 92.94 940 GLU A CA 1
ATOM 7228 C C . GLU A 1 940 ? 3.293 13.833 38.316 1.00 92.94 940 GLU A C 1
ATOM 7230 O O . GLU A 1 940 ? 2.737 14.932 38.378 1.00 92.94 940 GLU A O 1
ATOM 7235 N N . ARG A 1 941 ? 2.623 12.718 37.991 1.00 93.00 941 ARG A N 1
ATOM 7236 C CA . ARG A 1 941 ? 1.186 12.708 37.670 1.00 93.00 941 ARG A CA 1
ATOM 7237 C C . ARG A 1 941 ? 0.341 13.187 38.851 1.00 93.00 941 ARG A C 1
ATOM 7239 O O . ARG A 1 941 ? -0.581 13.982 38.665 1.00 93.00 941 ARG A O 1
ATOM 7246 N N . ARG A 1 942 ? 0.687 12.765 40.073 1.00 95.25 942 ARG A N 1
ATOM 7247 C CA . ARG A 1 942 ? 0.035 13.225 41.309 1.00 95.25 942 ARG A CA 1
ATOM 7248 C C . ARG A 1 942 ? 0.149 14.744 41.469 1.00 95.25 942 ARG A C 1
ATOM 7250 O O . ARG A 1 942 ? -0.852 15.413 41.715 1.00 95.25 942 ARG A O 1
ATOM 7257 N N . ALA A 1 943 ? 1.344 15.304 41.272 1.00 94.69 943 ALA A N 1
ATOM 7258 C CA . ALA A 1 943 ? 1.579 16.745 41.354 1.00 94.69 943 ALA A CA 1
ATOM 7259 C C . ALA A 1 943 ? 0.793 17.528 40.287 1.00 94.69 943 ALA A C 1
ATOM 7261 O O . ALA A 1 943 ? 0.172 18.543 40.610 1.00 94.69 943 ALA A O 1
ATOM 7262 N N . ALA A 1 944 ? 0.757 17.036 39.044 1.00 95.06 944 ALA A N 1
ATOM 7263 C CA . ALA A 1 944 ? -0.001 17.656 37.956 1.00 95.06 944 ALA A CA 1
ATOM 7264 C C . ALA A 1 944 ? -1.514 17.694 38.244 1.00 95.06 944 ALA A C 1
ATOM 7266 O O . ALA A 1 944 ? -2.156 18.737 38.085 1.00 95.06 944 ALA A O 1
ATOM 7267 N N . LEU A 1 945 ? -2.089 16.591 38.739 1.00 96.12 945 LEU A N 1
ATOM 7268 C CA . LEU A 1 945 ? -3.499 16.546 39.138 1.00 96.12 945 LEU A CA 1
ATOM 7269 C C . LEU A 1 945 ? -3.780 17.456 40.337 1.00 96.12 945 LEU A C 1
ATOM 7271 O O . LEU A 1 945 ? -4.759 18.196 40.312 1.00 96.12 945 LEU A O 1
ATOM 7275 N N . HIS A 1 946 ? -2.905 17.499 41.347 1.00 96.12 946 HIS A N 1
ATOM 7276 C CA . HIS A 1 946 ? -3.037 18.439 42.467 1.00 96.12 946 HIS A CA 1
ATOM 7277 C C . HIS A 1 946 ? -3.040 19.899 42.022 1.00 96.12 946 HIS A C 1
ATOM 7279 O O . HIS A 1 946 ? -3.855 20.688 42.512 1.00 96.12 946 HIS A O 1
ATOM 7285 N N . GLN A 1 947 ? -2.158 20.257 41.087 1.00 95.50 947 GLN A N 1
ATOM 7286 C CA . GLN A 1 947 ? -2.129 21.593 40.505 1.00 95.50 947 GLN A CA 1
ATOM 7287 C C . GLN A 1 947 ? -3.448 21.900 39.790 1.00 95.50 947 GLN A C 1
ATOM 7289 O O . GLN A 1 947 ? -3.996 22.986 39.970 1.00 95.50 947 GLN A O 1
ATOM 7294 N N . LYS A 1 948 ? -3.990 20.947 39.024 1.00 95.06 948 LYS A N 1
ATOM 7295 C CA . LYS A 1 948 ? -5.262 21.118 38.315 1.00 95.06 948 LYS A CA 1
ATOM 7296 C C . LYS A 1 948 ? -6.463 21.204 39.267 1.00 95.06 948 LYS A C 1
ATOM 7298 O O . LYS A 1 948 ? -7.313 22.068 39.081 1.00 95.06 948 LYS A O 1
ATOM 7303 N N . ILE A 1 949 ? -6.508 20.390 40.324 1.00 95.81 949 ILE A N 1
ATOM 7304 C CA . ILE A 1 949 ? -7.556 20.432 41.362 1.00 95.81 949 ILE A CA 1
ATOM 7305 C C . ILE A 1 949 ? -7.537 21.768 42.117 1.00 95.81 949 ILE A C 1
ATOM 7307 O O . ILE A 1 949 ? -8.588 22.277 42.492 1.00 95.81 949 ILE A O 1
ATOM 7311 N N . ALA A 1 950 ? -6.364 22.376 42.321 1.00 92.31 950 ALA A N 1
ATOM 7312 C CA . ALA A 1 950 ? -6.259 23.699 42.939 1.00 92.31 950 ALA A CA 1
ATOM 7313 C C . ALA A 1 950 ? -6.824 24.844 42.066 1.00 92.31 950 ALA A C 1
ATOM 7315 O O . ALA A 1 950 ? -7.002 25.945 42.583 1.00 92.31 950 ALA A O 1
ATOM 7316 N N . GLN A 1 951 ? -7.074 24.598 40.771 1.00 89.12 951 GLN A N 1
ATOM 7317 C CA . GLN A 1 951 ? -7.624 25.565 39.807 1.00 89.12 951 GLN A CA 1
ATOM 7318 C C . GLN A 1 951 ? -9.139 25.440 39.575 1.00 89.12 951 GLN A C 1
ATOM 7320 O O . GLN A 1 951 ? -9.711 26.319 38.916 1.00 89.12 951 GLN A O 1
ATOM 7325 N N . LEU A 1 952 ? -9.769 24.350 40.041 1.00 86.38 952 LEU A N 1
ATOM 7326 C CA . LEU A 1 952 ? -11.209 24.349 40.347 1.00 86.38 952 LEU A CA 1
ATOM 7327 C C . LEU A 1 952 ? -11.452 25.435 41.375 1.00 86.38 952 LEU A C 1
ATOM 7329 O O . LEU A 1 952 ? -12.520 26.070 41.415 1.00 86.38 952 LEU A O 1
#

Sequence (952 aa):
MSMQAKHRAVISGTQLEKFWLSCEKTAILQGGFLLAEKLCSGGKLCTVRKEEWGSVAGSVLQAVTEVCGKGHGASSEQILWRKKIICALWSKLLETEERRDIDVTWRENPFFSLQNVLPQINRTVLFELVKSVGFSWTYVELLLSLPPAGLCSELASLVKHITADSTKEDAQLLMDVWWGLWKGTGRQDQALDQAFAAHYFSSTHPCSTTTSCVPSILFSALEEMKDCILSSGLCHFALSNVLNTFYTSFLLDREVSSSPELYLQSLSKAVYGKERQASVEGHCLTETVQEAQRELAATNRPSQFRPCGVNVMQAAWGKGLLKVQESCGQRPNAVCLNESLHRAAGALEELMASETLAEGEKQDASELICTLKNFMESVALRKWPMLPGLNSLLPSSFSEGFGEELNLSFNSITQSQAESSFGLAVSAVARIALQDPEATLHRCCHMAVMNLGAGTVLARILQQLPGLTSQRPRGSEGKSGVGESLLCSALQEAVWGKLSTPQEEKQFLSFLAMLMHLKTVTEDSKEEGLSLLSPEMVVRTFVLPYLSPSSAHTCSLELCLQVLLSAFKQDSHVDSGHWVMGCSPFPLLIVLSQLLNDSYSCWEQPAEGAHNVSIEAKDLLISALTVLGELVGREVAAAPAAWSRALSWLHSKLETLDWTVHFHLKSVLGGHFKNEVPCSLLSVCNLSDHEWMGVRLPQYGQGTGLLAWAECCSGSDLGETMLSSLALDQNSPDQVTMFSKGLLVAMAQTLPWCTMEEWGRLLRAVRELLESGRLYVPYSLEYVDFLPLLDLRPFACELRLSVLLLRVLQLLCGASCEDWLPARGWMHVGHLYAGAIRETLGFLKEKLPLAPSAPPSSPKSNVLGAGKEGLFVLTQLFCHVMHVHVMLPSGAEPLFLCALEILTLCQSLLKAHPDSSSTHDLINTRHFLKTITDNLVCAERRAALHQKIAQL

Organism: NCBI:txid121402

InterPro domains:
  IPR033265 Gem-associated protein 4 [PTHR15571] (387-952)
  IPR056581 Edg1/GEMIN4, TPR repeats region [PF24293] (397-687)

Secondary structure (DSSP, 8-state):
--HHHHHHHHHHHHHHHHHS--HHHHHHHHHHHHHHHHHSTTSSGGG--GGGHHHHHHHHHHHHHHHH-SSS---HHHHHHHHHHHHHHHHHHHHHHHT--HHHHHHH-TTHHHHHHSPP--HHHHHHHHHHHT-HHHHHHHHHTS-HHHHHHHHHHHHHHHHHT--HHHHHHHHHHHHHHHH---SS-HHHHHHHHHHHHHT----------HHHHHHHHHHHTHHHHHHTT-HHHHHHHHHHHHIIIII--S-----HHHHHHHHHHHHHHHHTTS-SS---HHHHHHHHHHHHHHHHS--S---SS--TTTTTTTTTTTT--------HHHHHHHHHHHHHHHHHHHHHHSTTS-HHHHHHHHHHHHHHHHHHHHT----PPP---GGGTS-HHHHTTHHHHHHHHHHHHHH---GGGHHHHHHHHHHHHHH-HHHHHHHHHHHHHHSTTHHHHHHHHHHT-GGGGPBPP--S--S--PPPBHHHHHHHHHTTT---SHHHHHHHHHHHHHHH----S-TT-------SS-HHHHHHHHTGGGSSTTS---S-HHHHHHHHHHHHTSPPPTTS--GGGGG-HHHHHHHHHHHHHHHTTTTSPPPTT-----HHHHHHHHHHHHHHHHHHHHHHHH-HHHHHHHHHHHHHHHTTS-HHHHHTTHHHHGGG--EEEEHHHHTTB---TTTEEEE--TT--TT-HHHHHHHHHHHSTTHHHHHHHB---TT-HHHHHHHHHHHHHHHHHHGGG--HHHHHHHHHHHHHHHHTT-S------TT-SS--SS--GGGHHHHHHHHHHHHHHHHHTSTTTTTSS-HHHHHHHHHHHHHHHHHHHHHHHHHS--S------S---STTSHHHHHHHHHHHHHHHHHHHHHH-SS--HHHHHHHHHHHHHHHHHHHH-GGGS-HHHHHHHHHHHHHHHTT-S-HHHHHHHHHHHTT-

Radius of gyration: 47.38 Å; chains: 1; bounding box: 106×64×129 Å

pLDDT: mean 77.05, std 16.61, range [25.55, 96.94]

Foldseek 3Di:
DVVVVVVVLVVLLVVLVVVPPPPPLLVLQLQLQQQLLCQDPVSAQAPDDLVCCVRRVPSNLVSLCVLQPDDDPGDPNSLVSLLLVLLLLVLLQLCVVPVDDPVVCVVQQSNCVSNVSGTRHHVSVSLVSCLVNVVLLSVLQLLLLADQQSSVVVLLVLLCRCLVDHALSSVVSLLSNLLSLLLYDDPPDCSSSNSSRVSVVVRDDPDPDPQFFPLRSSVVSCVSCVVNCLVNVVLLSSLLSLLLCLCQAPQDDAFDDDDPVVVVVQLLLQLLLVVVVDDDDDDDSVVSSVSSVSSVRSRRHRRPTHGGPADSLNSLPCPVSLPDQDPDPDRSSLVSSLVSLVSSLVSLVVVLVDPPDDPVVNVSSVVSSVSSVVSSVSSDDPDDPPDQACLVRDDVVVVVCLVVLLVVLLVVLLVDPDPVCLVVSLVSLVVSCNRGLLVSLLSLLLSQLVHDPSLVSSLVSVLVVLVSQDFDPDDPDDDDDDTDTSNLVSNCVNPNLPDDDVSSLVSNLVSLLSLQDDDPPDPDDPDDRDRSDQLLNQLVRQAVVQLALPDPDSDDNQSSLSSLLSSLVRDDDPPDQDCCVVNVLLVVLLSLLVLLLCLLVLQPDDDVSDDNRDLSVNVSSLVSLLSSLQSQLVVCVVPVPVCVVSLVVSVVSCVVGDLLSLQSNCSNCPPVDQQEFAPLLVVFFVDDPVRHDHDHDPVDDHLCNLLSLLSNQLSDPCLVVSLVGGDFDPVDVVRLVVVLVSNLVSCLVPVLSGDLRSLVSSLVSVLVCQVVVSHDADLDPVPDPDDDPADLVVVRSLSRSLRSLLSSLCVCLDPVNVPVGDQVSLLRSLLSVLSVLVVSVVVLVVVADLDDDDDDDDDDDDPVGSLQSSLVSLLSSLLSLLSSLLSRPHNSVSSLVSSLVSLVVNLSSCVSCVVNDDPVRLVVSLVSSLVSLVSDPDPVSSVVSNVSSVSD